Protein AF-0000000068035557 (afdb_homodimer)

Structure (mmCIF, N/CA/C/O backbone):
data_AF-0000000068035557-model_v1
#
loop_
_entity.id
_entity.type
_entity.pdbx_description
1 polymer 'F-box protein AT5G49610-like beta-propeller domain-containing protein'
#
loop_
_atom_site.group_PDB
_atom_site.id
_atom_site.type_symbol
_atom_site.label_atom_id
_atom_site.label_alt_id
_atom_site.label_comp_id
_atom_site.label_asym_id
_atom_site.label_entity_id
_atom_site.label_seq_id
_atom_site.pdbx_PDB_ins_code
_atom_site.Cartn_x
_atom_site.Cartn_y
_atom_site.Cartn_z
_atom_site.occupancy
_atom_site.B_iso_or_equiv
_atom_site.auth_seq_id
_atom_site.auth_comp_id
_atom_site.auth_asym_id
_atom_site.auth_atom_id
_atom_site.pdbx_PDB_model_num
ATOM 1 N N . MET A 1 1 ? 70.625 29.703 -35.531 1 28.75 1 MET A N 1
ATOM 2 C CA . MET A 1 1 ? 70.188 29.844 -34.156 1 28.75 1 MET A CA 1
ATOM 3 C C . MET A 1 1 ? 68.75 29.312 -34 1 28.75 1 MET A C 1
ATOM 5 O O . MET A 1 1 ? 67.812 29.891 -34.531 1 28.75 1 MET A O 1
ATOM 9 N N . GLU A 1 2 ? 68.562 27.969 -33.906 1 33.5 2 GLU A N 1
ATOM 10 C CA . GLU A 1 2 ? 67.438 27.047 -33.844 1 33.5 2 GLU A CA 1
ATOM 11 C C . GLU A 1 2 ? 66.688 27.172 -32.531 1 33.5 2 GLU A C 1
ATOM 13 O O . GLU A 1 2 ? 67.25 26.797 -31.484 1 33.5 2 GLU A O 1
ATOM 18 N N . THR A 1 3 ? 66.062 28.359 -32.281 1 34.66 3 THR A N 1
ATOM 19 C CA . THR A 1 3 ? 65.375 28.531 -31.031 1 34.66 3 THR A CA 1
ATOM 20 C C . THR A 1 3 ? 64.312 27.5 -30.875 1 34.66 3 THR A C 1
ATOM 22 O O . THR A 1 3 ? 63.312 27.484 -31.641 1 34.66 3 THR A O 1
ATOM 25 N N . ASN A 1 4 ? 64.688 26.281 -30.422 1 34.41 4 ASN A N 1
ATOM 26 C CA . ASN A 1 4 ? 63.812 25.188 -30 1 34.41 4 ASN A CA 1
ATOM 27 C C . ASN A 1 4 ? 62.812 25.625 -28.906 1 34.41 4 ASN A C 1
ATOM 29 O O . ASN A 1 4 ? 63.25 25.969 -27.797 1 34.41 4 ASN A O 1
ATOM 33 N N . SER A 1 5 ? 61.781 26.344 -29.281 1 36.47 5 SER A N 1
ATOM 34 C CA . SER A 1 5 ? 60.719 26.719 -28.344 1 36.47 5 SER A CA 1
ATOM 35 C C . SER A 1 5 ? 60.156 25.5 -27.641 1 36.47 5 SER A C 1
ATOM 37 O O . SER A 1 5 ? 59.75 24.531 -28.297 1 36.47 5 SER A O 1
ATOM 39 N N . PRO A 1 6 ? 60.625 25.219 -26.359 1 37.91 6 PRO A N 1
ATOM 40 C CA . PRO A 1 6 ? 60.156 24.047 -25.594 1 37.91 6 PRO A CA 1
ATOM 41 C C . PRO A 1 6 ? 58.625 23.969 -25.516 1 37.91 6 PRO A C 1
ATOM 43 O O . PRO A 1 6 ? 57.938 24.984 -25.609 1 37.91 6 PRO A O 1
ATOM 46 N N . SER A 1 7 ? 58.031 22.875 -26.078 1 35.53 7 SER A N 1
ATOM 47 C CA . SER A 1 7 ? 56.625 22.5 -26.031 1 35.53 7 SER A CA 1
ATOM 48 C C . SER A 1 7 ? 56.094 22.484 -24.594 1 35.53 7 SER A C 1
ATOM 50 O O . SER A 1 7 ? 56.688 21.844 -23.719 1 35.53 7 SER A O 1
ATOM 52 N N . SER A 1 8 ? 55.625 23.656 -24.109 1 30.42 8 SER A N 1
ATOM 53 C CA . SER A 1 8 ? 55 23.734 -22.797 1 30.42 8 SER A CA 1
ATOM 54 C C . SER A 1 8 ? 54.031 22.578 -22.594 1 30.42 8 SER A C 1
ATOM 56 O O . SER A 1 8 ? 53.062 22.422 -23.359 1 30.42 8 SER A O 1
ATOM 58 N N . ARG A 1 9 ? 54.531 21.422 -22.141 1 29.22 9 ARG A N 1
ATOM 59 C CA . ARG A 1 9 ? 53.625 20.375 -21.656 1 29.22 9 ARG A CA 1
ATOM 60 C C . ARG A 1 9 ? 52.5 20.953 -20.812 1 29.22 9 ARG A C 1
ATOM 62 O O . ARG A 1 9 ? 52.75 21.594 -19.797 1 29.22 9 ARG A O 1
ATOM 69 N N . LYS A 1 10 ? 51.406 21.219 -21.5 1 31.7 10 LYS A N 1
ATOM 70 C CA . LYS A 1 10 ? 50.188 21.5 -20.766 1 31.7 10 LYS A CA 1
ATOM 71 C C . LYS A 1 10 ? 50.031 20.594 -19.547 1 31.7 10 LYS A C 1
ATOM 73 O O . LYS A 1 10 ? 50.062 19.375 -19.672 1 31.7 10 LYS A O 1
ATOM 78 N N . ARG A 1 11 ? 50.5 20.969 -18.422 1 30.62 11 ARG A N 1
ATOM 79 C CA . ARG A 1 11 ? 50.188 20.297 -17.156 1 30.62 11 ARG A CA 1
ATOM 80 C C . ARG A 1 11 ? 48.75 19.797 -17.141 1 30.62 11 ARG A C 1
ATOM 82 O O . ARG A 1 11 ? 47.844 20.547 -17.422 1 30.62 11 ARG A O 1
ATOM 89 N N . LYS A 1 12 ? 48.625 18.531 -17.516 1 31.27 12 LYS A N 1
ATOM 90 C CA . LYS A 1 12 ? 47.375 17.875 -17.141 1 31.27 12 LYS A CA 1
ATOM 91 C C . LYS A 1 12 ? 46.875 18.375 -15.789 1 31.27 12 LYS A C 1
ATOM 93 O O . LYS A 1 12 ? 47.562 18.219 -14.781 1 31.27 12 LYS A O 1
ATOM 98 N N . ARG A 1 13 ? 46.312 19.578 -15.766 1 32.16 13 ARG A N 1
ATOM 99 C CA . ARG A 1 13 ? 45.562 19.891 -14.539 1 32.16 13 ARG A CA 1
ATOM 100 C C . ARG A 1 13 ? 44.969 18.641 -13.922 1 32.16 13 ARG A C 1
ATOM 102 O O . ARG A 1 13 ? 44.188 17.938 -14.578 1 32.16 13 ARG A O 1
ATOM 109 N N . ASP A 1 14 ? 45.625 17.812 -13.266 1 33.03 14 ASP A N 1
ATOM 110 C CA . ASP A 1 14 ? 45.094 16.781 -12.367 1 33.03 14 ASP A CA 1
ATOM 111 C C . ASP A 1 14 ? 43.781 17.219 -11.766 1 33.03 14 ASP A C 1
ATOM 113 O O . ASP A 1 14 ? 43.719 18.141 -10.953 1 33.03 14 ASP A O 1
ATOM 117 N N . ALA A 1 15 ? 42.781 17.484 -12.57 1 37.41 15 ALA A N 1
ATOM 118 C CA . ALA A 1 15 ? 41.438 17.75 -12.102 1 37.41 15 ALA A CA 1
ATOM 119 C C . ALA A 1 15 ? 41.062 16.859 -10.914 1 37.41 15 ALA A C 1
ATOM 121 O O . ALA A 1 15 ? 40.969 15.641 -11.047 1 37.41 15 ALA A O 1
ATOM 122 N N . GLU A 1 16 ? 41.688 16.922 -9.859 1 40.16 16 GLU A N 1
ATOM 123 C CA . GLU A 1 16 ? 41.25 16.219 -8.656 1 40.16 16 GLU A CA 1
ATOM 124 C C . GLU A 1 16 ? 39.719 16.094 -8.609 1 40.16 16 GLU A C 1
ATOM 126 O O . GLU A 1 16 ? 39 17.094 -8.797 1 40.16 16 GLU A O 1
ATOM 131 N N . PRO A 1 17 ? 39.125 15.062 -9.102 1 45.5 17 PRO A N 1
ATOM 132 C CA . PRO A 1 17 ? 37.656 14.938 -8.961 1 45.5 17 PRO A CA 1
ATOM 133 C C . PRO A 1 17 ? 37.125 15.594 -7.695 1 45.5 17 PRO A C 1
ATOM 135 O O . PRO A 1 17 ? 37.5 15.203 -6.586 1 45.5 17 PRO A O 1
ATOM 138 N N . THR A 1 18 ? 37.031 16.812 -7.453 1 49.88 18 THR A N 1
ATOM 139 C CA . THR A 1 18 ? 36.5 17.578 -6.328 1 49.88 18 THR A CA 1
ATOM 140 C C . THR A 1 18 ? 35.156 17.031 -5.875 1 49.88 18 THR A C 1
ATOM 142 O O . THR A 1 18 ? 34.188 17.094 -6.621 1 49.88 18 THR A O 1
ATOM 145 N N . SER A 1 19 ? 35.156 15.93 -5.168 1 60.41 19 SER A N 1
ATOM 146 C CA . SER A 1 19 ? 33.969 15.383 -4.508 1 60.41 19 SER A CA 1
ATOM 147 C C . SER A 1 19 ? 33.156 16.484 -3.869 1 60.41 19 SER A C 1
ATOM 149 O O . SER A 1 19 ? 33.688 17.531 -3.488 1 60.41 19 SER A O 1
ATOM 151 N N . LEU A 1 20 ? 31.844 16.531 -4.105 1 69 20 LEU A N 1
ATOM 152 C CA . LEU A 1 20 ? 30.922 17.469 -3.463 1 69 20 LEU A CA 1
ATOM 153 C C . LEU A 1 20 ? 31.328 17.734 -2.02 1 69 20 LEU A C 1
ATOM 155 O O . LEU A 1 20 ? 31.156 18.844 -1.515 1 69 20 LEU A O 1
ATOM 159 N N . MET A 1 21 ? 32.062 16.812 -1.482 1 70.19 21 MET A N 1
ATOM 160 C CA . MET A 1 21 ? 32.406 16.906 -0.066 1 70.19 21 MET A CA 1
ATOM 161 C C . MET A 1 21 ? 33.594 17.844 0.151 1 70.19 21 MET A C 1
ATOM 163 O O . MET A 1 21 ? 33.844 18.312 1.268 1 70.19 21 MET A O 1
ATOM 167 N N . SER A 1 22 ? 34.281 18.078 -0.918 1 73.19 22 SER A N 1
ATOM 168 C CA . SER A 1 22 ? 35.469 18.953 -0.796 1 73.19 22 SER A CA 1
ATOM 169 C C . SER A 1 22 ? 35.094 20.406 -1.067 1 73.19 22 SER A C 1
ATOM 171 O O . SER A 1 22 ? 35.906 21.312 -0.824 1 73.19 22 SER A O 1
ATOM 173 N N . LEU A 1 23 ? 33.906 20.578 -1.456 1 77.38 23 LEU A N 1
ATOM 174 C CA . LEU A 1 23 ? 33.469 21.938 -1.775 1 77.38 23 LEU A CA 1
ATOM 175 C C . LEU A 1 23 ? 33.156 22.719 -0.506 1 77.38 23 LEU A C 1
ATOM 177 O O . LEU A 1 23 ? 32.719 22.141 0.485 1 77.38 23 LEU A O 1
ATOM 181 N N . GLY A 1 24 ? 33.562 23.969 -0.468 1 81.25 24 GLY A N 1
ATOM 182 C CA . GLY A 1 24 ? 33.125 24.812 0.621 1 81.25 24 GLY A CA 1
ATOM 183 C C . GLY A 1 24 ? 31.609 24.984 0.685 1 81.25 24 GLY A C 1
ATOM 184 O O . GLY A 1 24 ? 30.906 24.641 -0.269 1 81.25 24 GLY A O 1
ATOM 185 N N . ASP A 1 25 ? 31.156 25.469 1.756 1 84.62 25 ASP A N 1
ATOM 186 C CA . ASP A 1 25 ? 29.734 25.578 1.996 1 84.62 25 ASP A CA 1
ATOM 187 C C . ASP A 1 25 ? 29.078 26.5 0.971 1 84.62 25 ASP A C 1
ATOM 189 O O . ASP A 1 25 ? 27.969 26.234 0.505 1 84.62 25 ASP A O 1
ATOM 193 N N . ASP A 1 26 ? 29.781 27.562 0.584 1 86.81 26 ASP A N 1
ATOM 194 C CA . ASP A 1 26 ? 29.203 28.5 -0.367 1 86.81 26 ASP A CA 1
ATOM 195 C C . ASP A 1 26 ? 29 27.859 -1.732 1 86.81 26 ASP A C 1
ATOM 197 O O . ASP A 1 26 ? 27.984 28.078 -2.383 1 86.81 26 ASP A O 1
ATOM 201 N N . MET A 1 27 ? 29.938 27.078 -2.072 1 88.38 27 MET A N 1
ATOM 202 C CA . MET A 1 27 ? 29.844 26.391 -3.355 1 88.38 27 MET A CA 1
ATOM 203 C C . MET A 1 27 ? 28.766 25.312 -3.309 1 88.38 27 MET A C 1
ATOM 205 O O . MET A 1 27 ? 28.062 25.094 -4.297 1 88.38 27 MET A O 1
ATOM 209 N N . LEU A 1 28 ? 28.641 24.75 -2.188 1 89.69 28 LEU A N 1
ATOM 210 C CA . LEU A 1 28 ? 27.594 23.734 -2.027 1 89.69 28 LEU A CA 1
ATOM 211 C C . LEU A 1 28 ? 26.219 24.359 -2.158 1 89.69 28 LEU A C 1
ATOM 213 O O . LEU A 1 28 ? 25.328 23.766 -2.781 1 89.69 28 LEU A O 1
ATOM 217 N N . VAL A 1 29 ? 26.125 25.5 -1.536 1 91.38 29 VAL A N 1
ATOM 218 C CA . VAL A 1 29 ? 24.844 26.203 -1.63 1 91.38 29 VAL A CA 1
ATOM 219 C C . VAL A 1 29 ? 24.516 26.469 -3.094 1 91.38 29 VAL A C 1
ATOM 221 O O . VAL A 1 29 ? 23.375 26.25 -3.527 1 91.38 29 VAL A O 1
ATOM 224 N N . GLU A 1 30 ? 25.5 26.812 -3.877 1 90.19 30 GLU A N 1
ATOM 225 C CA . GLU A 1 30 ? 25.281 27.125 -5.289 1 90.19 30 GLU A CA 1
ATOM 226 C C . GLU A 1 30 ? 24.875 25.875 -6.07 1 90.19 30 GLU A C 1
ATOM 228 O O . GLU A 1 30 ? 23.969 25.938 -6.91 1 90.19 30 GLU A O 1
ATOM 233 N N . VAL A 1 31 ? 25.5 24.844 -5.781 1 90.88 31 VAL A N 1
ATOM 234 C CA . VAL A 1 31 ? 25.203 23.609 -6.488 1 90.88 31 VAL A CA 1
ATOM 235 C C . VAL A 1 31 ? 23.828 23.094 -6.098 1 90.88 31 VAL A C 1
ATOM 237 O O . VAL A 1 31 ? 23.031 22.719 -6.961 1 90.88 31 VAL A O 1
ATOM 240 N N . LEU A 1 32 ? 23.547 23.156 -4.848 1 91.94 32 LEU A N 1
ATOM 241 C CA . LEU A 1 32 ? 22.297 22.578 -4.34 1 91.94 32 LEU A CA 1
ATOM 242 C C . LEU A 1 32 ? 21.109 23.422 -4.785 1 91.94 32 LEU A C 1
ATOM 244 O O . LEU A 1 32 ? 20.016 22.875 -5.043 1 91.94 32 LEU A O 1
ATOM 248 N N . THR A 1 33 ? 21.25 24.672 -4.945 1 91.38 33 THR A N 1
ATOM 249 C CA . THR A 1 33 ? 20.156 25.547 -5.344 1 91.38 33 THR A CA 1
ATOM 250 C C . THR A 1 33 ? 19.812 25.344 -6.816 1 91.38 33 THR A C 1
ATOM 252 O O . THR A 1 33 ? 18.75 25.766 -7.273 1 91.38 33 THR A O 1
ATOM 255 N N . ARG A 1 34 ? 20.703 24.656 -7.527 1 90.75 34 ARG A N 1
ATOM 256 C CA . ARG A 1 34 ? 20.484 24.469 -8.961 1 90.75 34 ARG A CA 1
ATOM 257 C C . ARG A 1 34 ? 19.828 23.125 -9.242 1 90.75 34 ARG A C 1
ATOM 259 O O . ARG A 1 34 ? 19.531 22.797 -10.391 1 90.75 34 ARG A O 1
ATOM 266 N N . LEU A 1 35 ? 19.672 22.469 -8.203 1 89.44 35 LEU A N 1
ATOM 267 C CA . LEU A 1 35 ? 19 21.188 -8.406 1 89.44 35 LEU A CA 1
ATOM 268 C C . LEU A 1 35 ? 17.578 21.406 -8.906 1 89.44 35 LEU A C 1
ATOM 270 O O . LEU A 1 35 ? 16.953 22.422 -8.602 1 89.44 35 LEU A O 1
ATOM 274 N N . PRO A 1 36 ? 17.078 20.469 -9.641 1 85.5 36 PRO A N 1
ATOM 275 C CA . PRO A 1 36 ? 15.836 20.703 -10.375 1 85.5 36 PRO A CA 1
ATOM 276 C C . PRO A 1 36 ? 14.602 20.609 -9.484 1 85.5 36 PRO A C 1
ATOM 278 O O . PRO A 1 36 ? 13.539 21.141 -9.836 1 85.5 36 PRO A O 1
ATOM 281 N N . SER A 1 37 ? 14.672 19.859 -8.391 1 88.12 37 SER A N 1
ATOM 282 C CA . SER A 1 37 ? 13.453 19.609 -7.633 1 88.12 37 SER A CA 1
ATOM 283 C C . SER A 1 37 ? 13.766 19.297 -6.172 1 88.12 37 SER A C 1
ATOM 285 O O . SER A 1 37 ? 14.914 19.031 -5.824 1 88.12 37 SER A O 1
ATOM 287 N N . LEU A 1 38 ? 12.703 19.328 -5.395 1 88.81 38 LEU A N 1
ATOM 288 C CA . LEU A 1 38 ? 12.836 19.016 -3.977 1 88.81 38 LEU A CA 1
ATOM 289 C C . LEU A 1 38 ? 13.336 17.578 -3.781 1 88.81 38 LEU A C 1
ATOM 291 O O . LEU A 1 38 ? 14.234 17.328 -2.975 1 88.81 38 LEU A O 1
ATOM 295 N N . PRO A 1 39 ? 12.852 16.625 -4.527 1 88.12 39 PRO A N 1
ATOM 296 C CA . PRO A 1 39 ? 13.367 15.266 -4.379 1 88.12 39 PRO A CA 1
ATOM 297 C C . PRO A 1 39 ? 14.867 15.164 -4.652 1 88.12 39 PRO A C 1
ATOM 299 O O . PRO A 1 39 ? 15.578 14.445 -3.947 1 88.12 39 PRO A O 1
ATOM 302 N N . SER A 1 40 ? 15.266 15.891 -5.648 1 88.69 40 SER A N 1
ATOM 303 C CA . SER A 1 40 ? 16.688 15.867 -5.949 1 88.69 40 SER A CA 1
ATOM 304 C C . SER A 1 40 ? 17.5 16.5 -4.816 1 88.69 40 SER A C 1
ATOM 306 O O . SER A 1 40 ? 18.562 16 -4.453 1 88.69 40 SER A O 1
ATOM 308 N N . LEU A 1 41 ? 17.016 17.531 -4.352 1 90.38 41 LEU A N 1
ATOM 309 C CA . LEU A 1 41 ? 17.672 18.188 -3.227 1 90.38 41 LEU A CA 1
ATOM 310 C C . LEU A 1 41 ? 17.719 17.266 -2.014 1 90.38 41 LEU A C 1
ATOM 312 O O . LEU A 1 41 ? 18.75 17.141 -1.353 1 90.38 41 LEU A O 1
ATOM 316 N N . ALA A 1 42 ? 16.609 16.672 -1.756 1 88.94 42 ALA A N 1
ATOM 317 C CA . ALA A 1 42 ? 16.516 15.758 -0.611 1 88.94 42 ALA A CA 1
ATOM 318 C C . ALA A 1 42 ? 17.5 14.602 -0.75 1 88.94 42 ALA A C 1
ATOM 320 O O . ALA A 1 42 ? 18.172 14.234 0.216 1 88.94 42 ALA A O 1
ATOM 321 N N . SER A 1 43 ? 17.562 14.086 -1.893 1 87.62 43 SER A N 1
ATOM 322 C CA . SER A 1 43 ? 18.484 12.977 -2.146 1 87.62 43 SER A CA 1
ATOM 323 C C . SER A 1 43 ? 19.922 13.391 -1.884 1 87.62 43 SER A C 1
ATOM 325 O O . SER A 1 43 ? 20.688 12.656 -1.254 1 87.62 43 SER A O 1
ATOM 327 N N . ALA A 1 44 ? 20.234 14.469 -2.381 1 87.31 44 ALA A N 1
ATOM 328 C CA . ALA A 1 44 ? 21.578 14.992 -2.162 1 87.31 44 ALA A CA 1
ATOM 329 C C . ALA A 1 44 ? 21.797 15.32 -0.689 1 87.31 44 ALA A C 1
ATOM 331 O O . ALA A 1 44 ? 22.844 14.969 -0.125 1 87.31 44 ALA A O 1
ATOM 332 N N . GLY A 1 45 ? 20.844 15.938 -0.11 1 87 45 GLY A N 1
ATOM 333 C CA . GLY A 1 45 ? 20.969 16.359 1.275 1 87 45 GLY A CA 1
ATOM 334 C C . GLY A 1 45 ? 21.094 15.203 2.246 1 87 45 GLY A C 1
ATOM 335 O O . GLY A 1 45 ? 21.797 15.312 3.26 1 87 45 GLY A O 1
ATOM 336 N N . LEU A 1 46 ? 20.484 14.125 1.886 1 86.25 46 LEU A N 1
ATOM 337 C CA . LEU A 1 46 ? 20.453 13 2.811 1 86.25 46 LEU A CA 1
ATOM 338 C C . LEU A 1 46 ? 21.688 12.117 2.643 1 86.25 46 LEU A C 1
ATOM 340 O O . LEU A 1 46 ? 21.875 11.156 3.393 1 86.25 46 LEU A O 1
ATOM 344 N N . ALA A 1 47 ? 22.484 12.461 1.73 1 83.25 47 ALA A N 1
ATOM 345 C CA . ALA A 1 47 ? 23.656 11.648 1.46 1 83.25 47 ALA A CA 1
ATOM 346 C C . ALA A 1 47 ? 24.688 11.773 2.586 1 83.25 47 ALA A C 1
ATOM 348 O O . ALA A 1 47 ? 25.469 10.844 2.83 1 83.25 47 ALA A O 1
ATOM 349 N N . SER A 1 48 ? 24.719 12.914 3.207 1 85.81 48 SER A N 1
ATOM 350 C CA . SER A 1 48 ? 25.625 13.148 4.328 1 85.81 48 SER A CA 1
ATOM 351 C C . SER A 1 48 ? 25.078 14.211 5.277 1 85.81 48 SER A C 1
ATOM 353 O O . SER A 1 48 ? 24.266 15.047 4.875 1 85.81 48 SER A O 1
ATOM 355 N N . PRO A 1 49 ? 25.531 14.133 6.477 1 84.56 49 PRO A N 1
ATOM 356 C CA . PRO A 1 49 ? 25.047 15.133 7.438 1 84.56 49 PRO A CA 1
ATOM 357 C C . PRO A 1 49 ? 25.422 16.562 7.043 1 84.56 49 PRO A C 1
ATOM 359 O O . PRO A 1 49 ? 24.641 17.484 7.281 1 84.56 49 PRO A O 1
ATOM 362 N N . ARG A 1 50 ? 26.609 16.766 6.523 1 85.94 50 ARG A N 1
ATOM 363 C CA . ARG A 1 50 ? 27.031 18.109 6.098 1 85.94 50 ARG A CA 1
ATOM 364 C C . ARG A 1 50 ? 26.125 18.625 4.984 1 85.94 50 ARG A C 1
ATOM 366 O O . ARG A 1 50 ? 25.656 19.766 5.035 1 85.94 50 ARG A O 1
ATOM 373 N N . LEU A 1 51 ? 25.922 17.812 4.047 1 88.81 51 LEU A N 1
ATOM 374 C CA . LEU A 1 51 ? 25.047 18.203 2.951 1 88.81 51 LEU A CA 1
ATOM 375 C C . LEU A 1 51 ? 23.641 18.5 3.463 1 88.81 51 LEU A C 1
ATOM 377 O O . LEU A 1 51 ? 23 19.438 2.998 1 88.81 51 LEU A O 1
ATOM 381 N N . CYS A 1 52 ? 23.25 17.719 4.383 1 88.06 52 CYS A N 1
ATOM 382 C CA . CYS A 1 52 ? 21.922 17.922 4.961 1 88.06 52 CYS A CA 1
ATOM 383 C C . CYS A 1 52 ? 21.828 19.266 5.668 1 88.06 52 CYS A C 1
ATOM 385 O O . CYS A 1 52 ? 20.828 19.969 5.539 1 88.06 52 CYS A O 1
ATOM 387 N N . ALA A 1 53 ? 22.875 19.578 6.34 1 87.12 53 ALA A N 1
ATOM 388 C CA . ALA A 1 53 ? 22.891 20.844 7.059 1 87.12 53 ALA A CA 1
ATOM 389 C C . ALA A 1 53 ? 22.812 22.016 6.09 1 87.12 53 ALA A C 1
ATOM 391 O O . ALA A 1 53 ? 22.047 22.953 6.305 1 87.12 53 ALA A O 1
ATOM 392 N N . VAL A 1 54 ? 23.609 21.969 5.074 1 88.88 54 VAL A N 1
ATOM 393 C CA . VAL A 1 54 ? 23.625 23.062 4.098 1 88.88 54 VAL A CA 1
ATOM 394 C C . VAL A 1 54 ? 22.281 23.109 3.365 1 88.88 54 VAL A C 1
ATOM 396 O O . VAL A 1 54 ? 21.719 24.188 3.174 1 88.88 54 VAL A O 1
ATOM 399 N N . ALA A 1 55 ? 21.812 21.969 3.002 1 89.81 55 ALA A N 1
ATOM 400 C CA . ALA A 1 55 ? 20.562 21.875 2.244 1 89.81 55 ALA A CA 1
ATOM 401 C C . ALA A 1 55 ? 19.375 22.359 3.08 1 89.81 55 ALA A C 1
ATOM 403 O O . ALA A 1 55 ? 18.375 22.828 2.533 1 89.81 55 ALA A O 1
ATOM 404 N N . SER A 1 56 ? 19.5 22.234 4.387 1 87.06 56 SER A N 1
ATOM 405 C CA . SER A 1 56 ? 18.406 22.594 5.281 1 87.06 56 SER A CA 1
ATOM 406 C C . SER A 1 56 ? 18.344 24.094 5.516 1 87.06 56 SER A C 1
ATOM 408 O O . SER A 1 56 ? 17.375 24.594 6.109 1 87.06 56 SER A O 1
ATOM 410 N N . SER A 1 57 ? 19.328 24.828 5.062 1 86.44 57 SER A N 1
ATOM 411 C CA . SER A 1 57 ? 19.297 26.266 5.215 1 86.44 57 SER A CA 1
ATOM 412 C C . SER A 1 57 ? 18.172 26.891 4.387 1 86.44 57 SER A C 1
ATOM 414 O O . SER A 1 57 ? 17.906 26.438 3.273 1 86.44 57 SER A O 1
ATOM 416 N N . PRO A 1 58 ? 17.609 27.922 4.945 1 84.56 58 PRO A N 1
ATOM 417 C CA . PRO A 1 58 ? 16.484 28.547 4.254 1 84.56 58 PRO A CA 1
ATOM 418 C C . PRO A 1 58 ? 16.859 29.031 2.854 1 84.56 58 PRO A C 1
ATOM 420 O O . PRO A 1 58 ? 16.031 28.953 1.932 1 84.56 58 PRO A O 1
ATOM 423 N N . ALA A 1 59 ? 18.016 29.5 2.682 1 85.06 59 ALA A N 1
ATOM 424 C CA . ALA A 1 59 ? 18.453 30 1.384 1 85.06 59 ALA A CA 1
ATOM 425 C C . ALA A 1 59 ? 18.406 28.906 0.321 1 85.06 59 ALA A C 1
ATOM 427 O O . ALA A 1 59 ? 18.203 29.188 -0.861 1 85.06 59 ALA A O 1
ATOM 428 N N . VAL A 1 60 ? 18.547 27.734 0.756 1 88.56 60 VAL A N 1
ATOM 429 C CA . VAL A 1 60 ? 18.609 26.625 -0.196 1 88.56 60 VAL A CA 1
ATOM 430 C C . VAL A 1 60 ? 17.234 25.984 -0.325 1 88.56 60 VAL A C 1
ATOM 432 O O . VAL A 1 60 ? 16.734 25.766 -1.437 1 88.56 60 VAL A O 1
ATOM 435 N N . VAL A 1 61 ? 16.594 25.719 0.812 1 87.75 61 VAL A N 1
ATOM 436 C CA . VAL A 1 61 ? 15.43 24.828 0.815 1 87.75 61 VAL A CA 1
ATOM 437 C C . VAL A 1 61 ? 14.18 25.641 0.47 1 87.75 61 VAL A C 1
ATOM 439 O O . VAL A 1 61 ? 13.25 25.109 -0.151 1 87.75 61 VAL A O 1
ATOM 442 N N . ASP A 1 62 ? 14.031 26.859 0.653 1 83.88 62 ASP A N 1
ATOM 443 C CA . ASP A 1 62 ? 12.812 27.656 0.564 1 83.88 62 ASP A CA 1
ATOM 444 C C . ASP A 1 62 ? 12.273 27.672 -0.864 1 83.88 62 ASP A C 1
ATOM 446 O O . ASP A 1 62 ? 11.07 27.5 -1.082 1 83.88 62 ASP A O 1
ATOM 450 N N . PRO A 1 63 ? 13.109 27.781 -1.768 1 82.38 63 PRO A N 1
ATOM 451 C CA . PRO A 1 63 ? 12.602 27.812 -3.141 1 82.38 63 PRO A CA 1
ATOM 452 C C . PRO A 1 63 ? 11.906 26.516 -3.555 1 82.38 63 PRO A C 1
ATOM 454 O O . PRO A 1 63 ? 11.094 26.516 -4.48 1 82.38 63 PRO A O 1
ATOM 457 N N . PHE A 1 64 ? 12.297 25.469 -2.906 1 83.81 64 PHE A N 1
ATOM 458 C CA . PHE A 1 64 ? 11.766 24.172 -3.301 1 83.81 64 PHE A CA 1
ATOM 459 C C . PHE A 1 64 ? 10.469 23.875 -2.564 1 83.81 64 PHE A C 1
ATOM 461 O O . PHE A 1 64 ? 9.727 22.969 -2.955 1 83.81 64 PHE A O 1
ATOM 468 N N . LEU A 1 65 ? 10.172 24.5 -1.49 1 76.31 65 LEU A N 1
ATOM 469 C CA . LEU A 1 65 ? 9.078 24.125 -0.597 1 76.31 65 LEU A CA 1
ATOM 470 C C . LEU A 1 65 ? 7.742 24.625 -1.134 1 76.31 65 LEU A C 1
ATOM 472 O O . LEU A 1 65 ? 6.688 24.125 -0.736 1 76.31 65 LEU A O 1
ATOM 476 N N . SER A 1 66 ? 7.664 25.516 -2.021 1 69.31 66 SER A N 1
ATOM 477 C CA . SER A 1 66 ? 6.414 26.047 -2.551 1 69.31 66 SER A CA 1
ATOM 478 C C . SER A 1 66 ? 5.684 25.016 -3.398 1 69.31 66 SER A C 1
ATOM 480 O O . SER A 1 66 ? 4.477 25.125 -3.617 1 69.31 66 SER A O 1
ATOM 482 N N . ARG A 1 67 ? 6.363 23.938 -3.75 1 69.94 67 ARG A N 1
ATOM 483 C CA . ARG A 1 67 ? 5.754 22.969 -4.66 1 69.94 67 ARG A CA 1
ATOM 484 C C . ARG A 1 67 ? 5.969 21.547 -4.168 1 69.94 67 ARG A C 1
ATOM 486 O O . ARG A 1 67 ? 6.566 20.719 -4.867 1 69.94 67 ARG A O 1
ATOM 493 N N . ALA A 1 68 ? 5.355 21.297 -3.045 1 76.44 68 ALA A N 1
ATOM 494 C CA . ALA A 1 68 ? 5.594 19.953 -2.529 1 76.44 68 ALA A CA 1
ATOM 495 C C . ALA A 1 68 ? 4.812 18.922 -3.324 1 76.44 68 ALA A C 1
ATOM 497 O O . ALA A 1 68 ? 3.594 19.031 -3.471 1 76.44 68 ALA A O 1
ATOM 498 N N . PRO A 1 69 ? 5.527 18.031 -3.922 1 85.19 69 PRO A N 1
ATOM 499 C CA . PRO A 1 69 ? 4.84 17.031 -4.75 1 85.19 69 PRO A CA 1
ATOM 500 C C . PRO A 1 69 ? 4.066 16.016 -3.922 1 85.19 69 PRO A C 1
ATOM 502 O O . PRO A 1 69 ? 4.488 15.664 -2.814 1 85.19 69 PRO A O 1
ATOM 505 N N . LEU A 1 70 ? 2.941 15.625 -4.469 1 87.75 70 LEU A N 1
ATOM 506 C CA . LEU A 1 70 ? 2.195 14.508 -3.906 1 87.75 70 LEU A CA 1
ATOM 507 C C . LEU A 1 70 ? 2.881 13.18 -4.219 1 87.75 70 LEU A C 1
ATOM 509 O O . LEU A 1 70 ? 3.051 12.828 -5.387 1 87.75 70 LEU A O 1
ATOM 513 N N . LEU A 1 71 ? 3.301 12.461 -3.195 1 89.19 71 LEU A N 1
ATOM 514 C CA . LEU A 1 71 ? 3.973 11.188 -3.42 1 89.19 71 LEU A CA 1
ATOM 515 C C . LEU A 1 71 ? 2.969 10.039 -3.426 1 89.19 71 LEU A C 1
ATOM 517 O O . LEU A 1 71 ? 3.215 8.992 -4.039 1 89.19 71 LEU A O 1
ATOM 521 N N . GLY A 1 72 ? 1.919 10.211 -2.684 1 89.31 72 GLY A N 1
ATOM 522 C CA . GLY A 1 72 ? 0.924 9.156 -2.59 1 89.31 72 GLY A CA 1
ATOM 523 C C . GLY A 1 72 ? -0.049 9.352 -1.442 1 89.31 72 GLY A C 1
ATOM 524 O O . GLY A 1 72 ? -0.321 10.484 -1.039 1 89.31 72 GLY A O 1
ATOM 525 N N . TYR A 1 73 ? -0.652 8.188 -0.978 1 88.75 73 TYR A N 1
ATOM 526 C CA . TYR A 1 73 ? -1.69 8.195 0.046 1 88.75 73 TYR A CA 1
ATOM 527 C C . TYR A 1 73 ? -1.451 7.098 1.074 1 88.75 73 TYR A C 1
ATOM 529 O O . TYR A 1 73 ? -1.136 5.961 0.714 1 88.75 73 TYR A O 1
ATOM 537 N N . PHE A 1 74 ? -1.539 7.539 2.268 1 90.12 74 PHE A N 1
ATOM 538 C CA . PHE A 1 74 ? -1.542 6.531 3.324 1 90.12 74 PHE A CA 1
ATOM 539 C C . PHE A 1 74 ? -2.967 6.129 3.682 1 90.12 74 PHE A C 1
ATOM 541 O O . PHE A 1 74 ? -3.863 6.973 3.734 1 90.12 74 PHE A O 1
ATOM 548 N N . VAL A 1 75 ? -3.102 4.863 3.863 1 84.12 75 VAL A N 1
ATOM 549 C CA . VAL A 1 75 ? -4.398 4.312 4.242 1 84.12 75 VAL A CA 1
ATOM 550 C C . VAL A 1 75 ? -4.309 3.68 5.629 1 84.12 75 VAL A C 1
ATOM 552 O O . VAL A 1 75 ? -3.41 2.879 5.895 1 84.12 75 VAL A O 1
ATOM 555 N N . SER A 1 76 ? -5.176 4.125 6.461 1 76.56 76 SER A N 1
ATOM 556 C CA . SER A 1 76 ? -5.227 3.545 7.797 1 76.56 76 SER A CA 1
ATOM 557 C C . SER A 1 76 ? -6.547 2.814 8.031 1 76.56 76 SER A C 1
ATOM 559 O O . SER A 1 76 ? -7.613 3.314 7.668 1 76.56 76 SER A O 1
ATOM 561 N N . VAL A 1 77 ? -6.418 1.545 8.453 1 66.38 77 VAL A N 1
ATOM 562 C CA . VAL A 1 77 ? -7.602 0.782 8.836 1 66.38 77 VAL A CA 1
ATOM 563 C C . VAL A 1 77 ? -7.684 0.684 10.359 1 66.38 77 VAL A C 1
ATOM 565 O O . VAL A 1 77 ? -6.668 0.462 11.031 1 66.38 77 VAL A O 1
ATOM 568 N N . PRO A 1 78 ? -8.906 1.049 10.82 1 57.69 78 PRO A N 1
ATOM 569 C CA . PRO A 1 78 ? -9.055 0.947 12.273 1 57.69 78 PRO A CA 1
ATOM 570 C C . PRO A 1 78 ? -8.734 -0.449 12.805 1 57.69 78 PRO A C 1
ATOM 572 O O . PRO A 1 78 ? -9.148 -1.448 12.211 1 57.69 78 PRO A O 1
ATOM 575 N N . ARG A 1 79 ? -8.07 -0.449 13.961 1 56.19 79 ARG A N 1
ATOM 576 C CA . ARG A 1 79 ? -7.723 -1.669 14.68 1 56.19 79 ARG A CA 1
ATOM 577 C C . ARG A 1 79 ? -6.941 -2.627 13.789 1 56.19 79 ARG A C 1
ATOM 579 O O . ARG A 1 79 ? -6.879 -3.828 14.062 1 56.19 79 ARG A O 1
ATOM 586 N N . GLY A 1 80 ? -6.68 -2.082 12.695 1 56.59 80 GLY A N 1
ATOM 587 C CA . GLY A 1 80 ? -6.07 -2.973 11.719 1 56.59 80 GLY A CA 1
ATOM 588 C C . GLY A 1 80 ? -4.555 -2.934 11.734 1 56.59 80 GLY A C 1
ATOM 589 O O . GLY A 1 80 ? -3.949 -2.584 12.758 1 56.59 80 GLY A O 1
ATOM 590 N N . ALA A 1 81 ? -4.035 -3.289 10.57 1 63.56 81 ALA A N 1
ATOM 591 C CA . ALA A 1 81 ? -2.666 -3.488 10.109 1 63.56 81 ALA A CA 1
ATOM 592 C C . ALA A 1 81 ? -1.939 -2.156 9.953 1 63.56 81 ALA A C 1
ATOM 594 O O . ALA A 1 81 ? -2.549 -1.091 10.078 1 63.56 81 ALA A O 1
ATOM 595 N N . VAL A 1 82 ? -0.663 -2.117 9.984 1 73.31 82 VAL A N 1
ATOM 596 C CA . VAL A 1 82 ? 0.219 -1.01 9.625 1 73.31 82 VAL A CA 1
ATOM 597 C C . VAL A 1 82 ? -0.336 -0.276 8.406 1 73.31 82 VAL A C 1
ATOM 599 O O . VAL A 1 82 ? -0.81 -0.905 7.461 1 73.31 82 VAL A O 1
ATOM 602 N N . PRO A 1 83 ? -0.489 1.05 8.586 1 83.25 83 PRO A N 1
ATOM 603 C CA . PRO A 1 83 ? -0.976 1.806 7.434 1 83.25 83 PRO A CA 1
ATOM 604 C C . PRO A 1 83 ? -0.289 1.399 6.133 1 83.25 83 PRO A C 1
ATOM 606 O O . PRO A 1 83 ? 0.909 1.104 6.125 1 83.25 83 PRO A O 1
ATOM 609 N N . ALA A 1 84 ? -1.073 1.352 5.086 1 83.31 84 ALA A N 1
ATOM 610 C CA . ALA A 1 84 ? -0.544 1.058 3.756 1 83.31 84 ALA A CA 1
ATOM 611 C C . ALA A 1 84 ? -0.346 2.338 2.949 1 83.31 84 ALA A C 1
ATOM 613 O O . ALA A 1 84 ? -0.972 3.361 3.234 1 83.31 84 ALA A O 1
ATOM 614 N N . PHE A 1 85 ? 0.56 2.232 2.025 1 88.81 85 PHE A N 1
ATOM 615 C CA . PHE A 1 85 ? 0.863 3.383 1.185 1 88.81 85 PHE A CA 1
ATOM 616 C C . PHE A 1 85 ? 0.583 3.072 -0.281 1 88.81 85 PHE A C 1
ATOM 618 O O . PHE A 1 85 ? 0.997 2.029 -0.79 1 88.81 85 PHE A O 1
ATOM 625 N N . HIS A 1 86 ? -0.154 3.982 -0.863 1 84.69 86 HIS A N 1
ATOM 626 C CA . HIS A 1 86 ? -0.404 3.945 -2.299 1 84.69 86 HIS A CA 1
ATOM 627 C C . HIS A 1 86 ? 0.266 5.117 -3.008 1 84.69 86 HIS A C 1
ATOM 629 O O . HIS A 1 86 ? -0.066 6.277 -2.748 1 84.69 86 HIS A O 1
ATOM 635 N N . ARG A 1 87 ? 1.121 4.77 -3.883 1 84.31 87 ARG A N 1
ATOM 636 C CA . ARG A 1 87 ? 1.852 5.844 -4.547 1 84.31 87 ARG A CA 1
ATOM 637 C C . ARG A 1 87 ? 0.949 6.605 -5.512 1 84.31 87 ARG A C 1
ATOM 639 O O . ARG A 1 87 ? 0.019 6.031 -6.082 1 84.31 87 ARG A O 1
ATOM 646 N N . ALA A 1 88 ? 1.254 7.879 -5.648 1 80.31 88 ALA A N 1
ATOM 647 C CA . ALA A 1 88 ? 0.597 8.695 -6.66 1 80.31 88 ALA A CA 1
ATOM 648 C C . ALA A 1 88 ? 1.184 8.438 -8.047 1 80.31 88 ALA A C 1
ATOM 650 O O . ALA A 1 88 ? 2.154 7.691 -8.18 1 80.31 88 ALA A O 1
ATOM 651 N N . VAL A 1 89 ? 0.434 8.953 -9.031 1 68.81 89 VAL A N 1
ATOM 652 C CA . VAL A 1 89 ? 0.969 8.891 -10.383 1 68.81 89 VAL A CA 1
ATOM 653 C C . VAL A 1 89 ? 2.258 9.703 -10.469 1 68.81 89 VAL A C 1
ATOM 655 O O . VAL A 1 89 ? 2.27 10.898 -10.156 1 68.81 89 VAL A O 1
ATOM 658 N N . LEU A 1 90 ? 3.275 8.922 -10.664 1 59.03 90 LEU A N 1
ATOM 659 C CA . LEU A 1 90 ? 4.566 9.602 -10.672 1 59.03 90 LEU A CA 1
ATOM 660 C C . LEU A 1 90 ? 4.93 10.062 -12.086 1 59.03 90 LEU A C 1
ATOM 662 O O . LEU A 1 90 ? 5.043 9.242 -13 1 59.03 90 LEU A O 1
ATOM 666 N N . ARG A 1 91 ? 4.363 11 -12.57 1 60.78 91 ARG A N 1
ATOM 667 C CA . ARG A 1 91 ? 4.426 11.602 -13.898 1 60.78 91 ARG A CA 1
ATOM 668 C C . ARG A 1 91 ? 5.848 11.562 -14.453 1 60.78 91 ARG A C 1
ATOM 670 O O . ARG A 1 91 ? 6.344 12.562 -14.977 1 60.78 91 ARG A O 1
ATOM 677 N N . GLY A 1 92 ? 6.516 10.484 -14.336 1 64.56 92 GLY A N 1
ATOM 678 C CA . GLY A 1 92 ? 7.805 10.359 -15 1 64.56 92 GLY A CA 1
ATOM 679 C C . GLY A 1 92 ? 8.93 11.062 -14.258 1 64.56 92 GLY A C 1
ATOM 680 O O . GLY A 1 92 ? 10.008 11.266 -14.805 1 64.56 92 GLY A O 1
ATOM 681 N N . ASP A 1 93 ? 8.727 11.594 -13.219 1 74.5 93 ASP A N 1
ATOM 682 C CA . ASP A 1 93 ? 9.781 12.211 -12.43 1 74.5 93 ASP A CA 1
ATOM 683 C C . ASP A 1 93 ? 10.641 11.164 -11.734 1 74.5 93 ASP A C 1
ATOM 685 O O . ASP A 1 93 ? 10.25 10.617 -10.695 1 74.5 93 ASP A O 1
ATOM 689 N N . ARG A 1 94 ? 11.812 11.031 -12.258 1 81.38 94 ARG A N 1
ATOM 690 C CA . ARG A 1 94 ? 12.711 9.984 -11.773 1 81.38 94 ARG A CA 1
ATOM 691 C C . ARG A 1 94 ? 13.148 10.266 -10.336 1 81.38 94 ARG A C 1
ATOM 693 O O . ARG A 1 94 ? 13.445 9.344 -9.578 1 81.38 94 ARG A O 1
ATOM 700 N N . HIS A 1 95 ? 13.234 11.531 -10.008 1 84.56 95 HIS A N 1
ATOM 701 C CA . HIS A 1 95 ? 13.648 11.867 -8.648 1 84.56 95 HIS A CA 1
ATOM 702 C C . HIS A 1 95 ? 12.555 11.539 -7.641 1 84.56 95 HIS A C 1
ATOM 704 O O . HIS A 1 95 ? 12.844 11.102 -6.527 1 84.56 95 HIS A O 1
ATOM 710 N N . LEU A 1 96 ? 11.336 11.742 -8.094 1 86.25 96 LEU A N 1
ATOM 711 C CA . LEU A 1 96 ? 10.219 11.375 -7.23 1 86.25 96 LEU A CA 1
ATOM 712 C C . LEU A 1 96 ? 10.156 9.859 -7.039 1 86.25 96 LEU A C 1
ATOM 714 O O . LEU A 1 96 ? 9.945 9.383 -5.926 1 86.25 96 LEU A O 1
ATOM 718 N N . ALA A 1 97 ? 10.398 9.227 -8.117 1 86.56 97 ALA A N 1
ATOM 719 C CA . ALA A 1 97 ? 10.414 7.77 -8.047 1 86.56 97 ALA A CA 1
ATOM 720 C C . ALA A 1 97 ? 11.508 7.277 -7.102 1 86.56 97 ALA A C 1
ATOM 722 O O . ALA A 1 97 ? 11.297 6.328 -6.344 1 86.56 97 ALA A O 1
ATOM 723 N N . ALA A 1 98 ? 12.609 7.914 -7.16 1 88.44 98 ALA A N 1
ATOM 724 C CA . ALA A 1 98 ? 13.727 7.531 -6.305 1 88.44 98 ALA A CA 1
ATOM 725 C C . ALA A 1 98 ? 13.391 7.738 -4.832 1 88.44 98 ALA A C 1
ATOM 727 O O . ALA A 1 98 ? 13.766 6.93 -3.982 1 88.44 98 ALA A O 1
ATOM 728 N N . VAL A 1 99 ? 12.719 8.797 -4.539 1 90.5 99 VAL A N 1
ATOM 729 C CA . VAL A 1 99 ? 12.328 9.078 -3.162 1 90.5 99 VAL A CA 1
ATOM 730 C C . VAL A 1 99 ? 11.391 7.98 -2.658 1 90.5 99 VAL A C 1
ATOM 732 O O . VAL A 1 99 ? 11.562 7.473 -1.548 1 90.5 99 VAL A O 1
ATOM 735 N N . VAL A 1 100 ? 10.477 7.629 -3.496 1 90.44 100 VAL A N 1
ATOM 736 C CA . VAL A 1 100 ? 9.5 6.609 -3.121 1 90.44 100 VAL A CA 1
ATOM 737 C C . VAL A 1 100 ? 10.195 5.262 -2.947 1 90.44 100 VAL A C 1
ATOM 739 O O . VAL A 1 100 ? 9.867 4.504 -2.033 1 90.44 100 VAL A O 1
ATOM 742 N N . ARG A 1 101 ? 11.133 5.023 -3.727 1 88.44 101 ARG A N 1
ATOM 743 C CA . ARG A 1 101 ? 11.852 3.756 -3.668 1 88.44 101 ARG A CA 1
ATOM 744 C C . ARG A 1 101 ? 12.727 3.68 -2.42 1 88.44 101 ARG A C 1
ATOM 746 O O . ARG A 1 101 ? 12.828 2.625 -1.791 1 88.44 101 ARG A O 1
ATOM 753 N N . ARG A 1 102 ? 13.305 4.742 -2.096 1 88.69 102 ARG A N 1
ATOM 754 C CA . ARG A 1 102 ? 14.297 4.734 -1.025 1 88.69 102 ARG A CA 1
ATOM 755 C C . ARG A 1 102 ? 13.641 4.984 0.329 1 88.69 102 ARG A C 1
ATOM 757 O O . ARG A 1 102 ? 14.219 4.668 1.371 1 88.69 102 ARG A O 1
ATOM 764 N N . GLY A 1 103 ? 12.539 5.641 0.261 1 91.81 103 GLY A N 1
ATOM 765 C CA . GLY A 1 103 ? 11.852 5.926 1.51 1 91.81 103 GLY A CA 1
ATOM 766 C C . GLY A 1 103 ? 11.219 4.699 2.139 1 91.81 103 GLY A C 1
ATOM 767 O O . GLY A 1 103 ? 11.086 3.66 1.488 1 91.81 103 GLY A O 1
ATOM 768 N N . ASP A 1 104 ? 10.945 4.77 3.424 1 92.88 104 ASP A N 1
ATOM 769 C CA . ASP A 1 104 ? 10.242 3.695 4.121 1 92.88 104 ASP A CA 1
ATOM 770 C C . ASP A 1 104 ? 8.75 3.988 4.23 1 92.88 104 ASP A C 1
ATOM 772 O O . ASP A 1 104 ? 8.25 4.293 5.312 1 92.88 104 ASP A O 1
ATOM 776 N N . PHE A 1 105 ? 8.086 3.777 3.209 1 93.44 105 PHE A N 1
ATOM 777 C CA . PHE A 1 105 ? 6.652 4.055 3.164 1 93.44 105 PHE A CA 1
ATOM 778 C C . PHE A 1 105 ? 5.852 2.838 3.615 1 93.44 105 PHE A C 1
ATOM 780 O O . PHE A 1 105 ? 4.625 2.898 3.713 1 93.44 105 PHE A O 1
ATOM 787 N N . HIS A 1 106 ? 6.547 1.801 3.941 1 90.44 106 HIS A N 1
ATOM 788 C CA . HIS A 1 106 ? 5.883 0.609 4.461 1 90.44 106 HIS A CA 1
ATOM 789 C C . HIS A 1 106 ? 5.953 0.558 5.98 1 90.44 106 HIS A C 1
ATOM 791 O O . HIS A 1 106 ? 5.383 -0.34 6.605 1 90.44 106 HIS A O 1
ATOM 797 N N . LEU A 1 107 ? 6.598 1.498 6.508 1 89.75 107 LEU A N 1
ATOM 798 C CA . LEU A 1 107 ? 6.789 1.493 7.953 1 89.75 107 LEU A CA 1
ATOM 799 C C . LEU A 1 107 ? 7.359 0.158 8.422 1 89.75 107 LEU A C 1
ATOM 801 O O . LEU A 1 107 ? 6.828 -0.458 9.352 1 89.75 107 LEU A O 1
ATOM 805 N N . ALA A 1 108 ? 8.445 -0.179 7.805 1 86.31 108 ALA A N 1
ATOM 806 C CA . ALA A 1 108 ? 8.984 -1.529 7.93 1 86.31 108 ALA A CA 1
ATOM 807 C C . ALA A 1 108 ? 9.477 -1.792 9.352 1 86.31 108 ALA A C 1
ATOM 809 O O . ALA A 1 108 ? 9.453 -2.932 9.82 1 86.31 108 ALA A O 1
ATOM 810 N N . ASP A 1 109 ? 9.906 -0.761 10.078 1 78.44 109 ASP A N 1
ATOM 811 C CA . ASP A 1 109 ? 10.5 -0.966 11.391 1 78.44 109 ASP A CA 1
ATOM 812 C C . ASP A 1 109 ? 9.453 -0.823 12.5 1 78.44 109 ASP A C 1
ATOM 814 O O . ASP A 1 109 ? 9.797 -0.789 13.68 1 78.44 109 ASP A O 1
ATOM 818 N N . PHE A 1 110 ? 8.305 -0.602 12.117 1 79.31 110 PHE A N 1
ATOM 819 C CA . PHE A 1 110 ? 7.262 -0.477 13.125 1 79.31 110 PHE A CA 1
ATOM 820 C C . PHE A 1 110 ? 6.672 -1.84 13.461 1 79.31 110 PHE A C 1
ATOM 822 O O . PHE A 1 110 ? 6.477 -2.678 12.578 1 79.31 110 PHE A O 1
ATOM 829 N N . GLU A 1 111 ? 6.652 -1.989 14.781 1 65.88 111 GLU A N 1
ATOM 830 C CA . GLU A 1 111 ? 6.035 -3.236 15.219 1 65.88 111 GLU A CA 1
ATOM 831 C C . GLU A 1 111 ? 4.582 -3.324 14.758 1 65.88 111 GLU A C 1
ATOM 833 O O . GLU A 1 111 ? 3.936 -2.301 14.523 1 65.88 111 GLU A O 1
ATOM 838 N N . GLU A 1 112 ? 4.066 -4.477 14.289 1 58.72 112 GLU A N 1
ATOM 839 C CA . GLU A 1 112 ? 3.023 -4.871 13.344 1 58.72 112 GLU A CA 1
ATOM 840 C C . GLU A 1 112 ? 1.65 -4.391 13.805 1 58.72 112 GLU A C 1
ATOM 842 O O . GLU A 1 112 ? 0.798 -4.051 12.977 1 58.72 112 GLU A O 1
ATOM 847 N N . TYR A 1 113 ? 1.3 -4.477 15.125 1 56.81 113 TYR A N 1
ATOM 848 C CA . TYR A 1 113 ? -0.146 -4.426 15.32 1 56.81 113 TYR A CA 1
ATOM 849 C C . TYR A 1 113 ? -0.539 -3.258 16.203 1 56.81 113 TYR A C 1
ATOM 851 O O . TYR A 1 113 ? -1.723 -3.049 16.484 1 56.81 113 TYR A O 1
ATOM 859 N N . LYS A 1 114 ? 0.143 -2.098 15.992 1 66.62 114 LYS A N 1
ATOM 860 C CA . LYS A 1 114 ? -0.351 -1.272 17.094 1 66.62 114 LYS A CA 1
ATOM 861 C C . LYS A 1 114 ? -0.333 0.207 16.719 1 66.62 114 LYS A C 1
ATOM 863 O O . LYS A 1 114 ? -0.721 1.061 17.516 1 66.62 114 LYS A O 1
ATOM 868 N N . TRP A 1 115 ? -0.1 0.375 15.398 1 78 115 TRP A N 1
ATOM 869 C CA . TRP A 1 115 ? 0.03 1.807 15.148 1 78 115 TRP A CA 1
ATOM 870 C C . TRP A 1 115 ? -1.08 2.303 14.227 1 78 115 TRP A C 1
ATOM 872 O O . TRP A 1 115 ? -1.3 1.74 13.148 1 78 115 TRP A O 1
ATOM 882 N N . ARG A 1 116 ? -1.742 3.236 14.68 1 81.69 116 ARG A N 1
ATOM 883 C CA . ARG A 1 116 ? -2.773 3.904 13.891 1 81.69 116 ARG A CA 1
ATOM 884 C C . ARG A 1 116 ? -2.273 5.242 13.359 1 81.69 116 ARG A C 1
ATOM 886 O O . ARG A 1 116 ? -1.602 5.988 14.07 1 81.69 116 ARG A O 1
ATOM 893 N N . LEU A 1 117 ? -2.582 5.43 12.133 1 89.25 117 LEU A N 1
ATOM 894 C CA . LEU A 1 117 ? -2.24 6.715 11.539 1 89.25 117 LEU A CA 1
ATOM 895 C C . LEU A 1 117 ? -3.232 7.793 11.961 1 89.25 117 LEU A C 1
ATOM 897 O O . LEU A 1 117 ? -4.434 7.676 11.703 1 89.25 117 LEU A O 1
ATOM 901 N N . MET A 1 118 ? -2.736 8.852 12.594 1 89.19 118 MET A N 1
ATOM 902 C CA . MET A 1 118 ? -3.604 9.914 13.086 1 89.19 118 MET A CA 1
ATOM 903 C C . MET A 1 118 ? -3.654 11.078 12.102 1 89.19 118 MET A C 1
ATOM 905 O O . MET A 1 118 ? -4.691 11.734 11.961 1 89.19 118 MET A O 1
ATOM 909 N N . ASP A 1 119 ? -2.494 11.336 11.562 1 92.62 119 ASP A N 1
ATOM 910 C CA . ASP A 1 119 ? -2.406 12.477 10.664 1 92.62 119 ASP A CA 1
ATOM 911 C C . ASP A 1 119 ? -1.192 12.359 9.742 1 92.62 119 ASP A C 1
ATOM 913 O O . ASP A 1 119 ? -0.257 11.609 10.039 1 92.62 119 ASP A O 1
ATOM 917 N N . CYS A 1 120 ? -1.3 12.984 8.672 1 93.44 120 CYS A N 1
ATOM 918 C CA . CYS A 1 120 ? -0.245 13.047 7.664 1 93.44 120 CYS A CA 1
ATOM 919 C C . CYS A 1 120 ? -0.097 14.469 7.117 1 93.44 120 CYS A C 1
ATOM 921 O O . CYS A 1 120 ? -0.877 14.891 6.266 1 93.44 120 CYS A O 1
ATOM 923 N N . ARG A 1 121 ? 0.917 15.18 7.613 1 90.44 121 ARG A N 1
ATOM 924 C CA . ARG A 1 121 ? 1.164 16.547 7.188 1 90.44 121 ARG A CA 1
ATOM 925 C C . ARG A 1 121 ? 2.643 16.906 7.305 1 90.44 121 ARG A C 1
ATOM 927 O O . ARG A 1 121 ? 3.385 16.25 8.047 1 90.44 121 ARG A O 1
ATOM 934 N N . HIS A 1 122 ? 3.105 17.859 6.516 1 88.44 122 HIS A N 1
ATOM 935 C CA . HIS A 1 122 ? 4.465 18.391 6.566 1 88.44 122 HIS A CA 1
ATOM 936 C C . HIS A 1 122 ? 5.488 17.312 6.227 1 88.44 122 HIS A C 1
ATOM 938 O O . HIS A 1 122 ? 6.613 17.328 6.727 1 88.44 122 HIS A O 1
ATOM 944 N N . GLY A 1 123 ? 5.027 16.359 5.516 1 90.94 123 GLY A N 1
ATOM 945 C CA . GLY A 1 123 ? 5.918 15.258 5.18 1 90.94 123 GLY A CA 1
ATOM 946 C C . GLY A 1 123 ? 6.125 14.281 6.328 1 90.94 123 GLY A C 1
ATOM 947 O O . GLY A 1 123 ? 7.078 13.5 6.32 1 90.94 123 GLY A O 1
ATOM 948 N N . LEU A 1 124 ? 5.281 14.414 7.309 1 94.12 124 LEU A N 1
ATOM 949 C CA . LEU A 1 124 ? 5.418 13.578 8.492 1 94.12 124 LEU A CA 1
ATOM 950 C C . LEU A 1 124 ? 4.152 12.758 8.734 1 94.12 124 LEU A C 1
ATOM 952 O O . LEU A 1 124 ? 3.066 13.141 8.297 1 94.12 124 LEU A O 1
ATOM 956 N N . LEU A 1 125 ? 4.355 11.609 9.367 1 94.88 125 LEU A N 1
ATOM 957 C CA . LEU A 1 125 ? 3.256 10.781 9.852 1 94.88 125 LEU A CA 1
ATOM 958 C C . LEU A 1 125 ? 3.131 10.875 11.367 1 94.88 125 LEU A C 1
ATOM 960 O O . LEU A 1 125 ? 4.133 10.836 12.086 1 94.88 125 LEU A O 1
ATOM 964 N N . LEU A 1 126 ? 1.935 11.102 11.805 1 94 126 LEU A N 1
ATOM 965 C CA . LEU A 1 126 ? 1.634 10.984 13.227 1 94 126 LEU A CA 1
ATOM 966 C C . LEU A 1 126 ? 0.94 9.664 13.531 1 94 126 LEU A C 1
ATOM 968 O O . LEU A 1 126 ? -0.163 9.406 13.047 1 94 126 LEU A O 1
ATOM 972 N N . LEU A 1 127 ? 1.615 8.867 14.32 1 90.31 127 LEU A N 1
ATOM 973 C CA . LEU A 1 127 ? 1.089 7.547 14.641 1 90.31 127 LEU A CA 1
ATOM 974 C C . LEU A 1 127 ? 0.798 7.426 16.141 1 90.31 127 LEU A C 1
ATOM 976 O O . LEU A 1 127 ? 1.485 8.039 16.953 1 90.31 127 LEU A O 1
ATOM 980 N N . SER A 1 128 ? -0.257 6.68 16.406 1 86.38 128 SER A N 1
ATOM 981 C CA . SER A 1 128 ? -0.601 6.395 17.797 1 86.38 128 SER A CA 1
ATOM 982 C C . SER A 1 128 ? -0.805 4.898 18.016 1 86.38 128 SER A C 1
ATOM 984 O O . SER A 1 128 ? -1.377 4.211 17.172 1 86.38 128 SER A O 1
ATOM 986 N N . SER A 1 129 ? -0.258 4.473 19.094 1 78.75 129 SER A N 1
ATOM 987 C CA . SER A 1 129 ? -0.446 3.066 19.422 1 78.75 129 SER A CA 1
ATOM 988 C C . SER A 1 129 ? -1.781 2.838 20.125 1 78.75 129 SER A C 1
ATOM 990 O O . SER A 1 129 ? -2.275 3.715 20.828 1 78.75 129 SER A O 1
ATOM 992 N N . ASP A 1 130 ? -2.564 1.879 19.625 1 66 130 ASP A N 1
ATOM 993 C CA . ASP A 1 130 ? -3.871 1.575 20.203 1 66 130 ASP A CA 1
ATOM 994 C C . ASP A 1 130 ? -3.725 0.872 21.562 1 66 130 ASP A C 1
ATOM 996 O O . ASP A 1 130 ? -4.465 -0.067 21.859 1 66 130 ASP A O 1
ATOM 1000 N N . SER A 1 131 ? -2.791 1.286 22.344 1 57.56 131 SER A N 1
ATOM 1001 C CA . SER A 1 131 ? -2.793 0.595 23.641 1 57.56 131 SER A CA 1
ATOM 1002 C C . SER A 1 131 ? -3.799 1.22 24.594 1 57.56 131 SER A C 1
ATOM 1004 O O . SER A 1 131 ? -3.99 2.438 24.594 1 57.56 131 SER A O 1
ATOM 1006 N N . TRP A 1 132 ? -4.766 0.474 25.047 1 54.22 132 TRP A N 1
ATOM 1007 C CA . TRP A 1 132 ? -5.82 0.856 25.984 1 54.22 132 TRP A CA 1
ATOM 1008 C C . TRP A 1 132 ? -5.27 1.754 27.094 1 54.22 132 TRP A C 1
ATOM 1010 O O . TRP A 1 132 ? -6.008 2.545 27.688 1 54.22 132 TRP A O 1
ATOM 1020 N N . ARG A 1 133 ? -4.047 1.608 27.484 1 51.44 133 ARG A N 1
ATOM 1021 C CA . ARG A 1 133 ? -3.604 2.299 28.688 1 51.44 133 ARG A CA 1
ATOM 1022 C C . ARG A 1 133 ? -2.865 3.588 28.344 1 51.44 133 ARG A C 1
ATOM 1024 O O . ARG A 1 133 ? -3.029 4.605 29.031 1 51.44 133 ARG A O 1
ATOM 1031 N N . CYS A 1 134 ? -1.955 3.438 27.453 1 55.66 134 CYS A N 1
ATOM 1032 C CA . CYS A 1 134 ? -1.149 4.605 27.125 1 55.66 134 CYS A CA 1
ATOM 1033 C C . CYS A 1 134 ? -0.821 4.629 25.625 1 55.66 134 CYS A C 1
ATOM 1035 O O . CYS A 1 134 ? -0.138 3.736 25.125 1 55.66 134 CYS A O 1
ATOM 1037 N N . SER A 1 135 ? -1.562 5.586 24.984 1 66.81 135 SER A N 1
ATOM 1038 C CA . SER A 1 135 ? -1.272 5.68 23.562 1 66.81 135 SER A CA 1
ATOM 1039 C C . SER A 1 135 ? 0.07 6.359 23.312 1 66.81 135 SER A C 1
ATOM 1041 O O . SER A 1 135 ? 0.314 7.461 23.797 1 66.81 135 SER A O 1
ATOM 1043 N N . ASP A 1 136 ? 1.036 5.625 23.031 1 80 136 ASP A N 1
ATOM 1044 C CA . ASP A 1 136 ? 2.289 6.184 22.531 1 80 136 ASP A CA 1
ATOM 1045 C C . ASP A 1 136 ? 2.098 6.824 21.156 1 80 136 ASP A C 1
ATOM 1047 O O . ASP A 1 136 ? 1.295 6.348 20.344 1 80 136 ASP A O 1
ATOM 1051 N N . MET A 1 137 ? 2.711 8.039 21.125 1 89.31 137 MET A N 1
ATOM 1052 C CA . MET A 1 137 ? 2.676 8.711 19.828 1 89.31 137 MET A CA 1
ATOM 1053 C C . MET A 1 137 ? 4.066 8.773 19.219 1 89.31 137 MET A C 1
ATOM 1055 O O . MET A 1 137 ? 5.055 8.992 19.906 1 89.31 137 MET A O 1
ATOM 1059 N N . VAL A 1 138 ? 4.094 8.562 17.984 1 91.56 138 VAL A N 1
ATOM 1060 C CA . VAL A 1 138 ? 5.348 8.609 17.234 1 91.56 138 VAL A CA 1
ATOM 1061 C C . VAL A 1 138 ? 5.168 9.477 15.992 1 91.56 138 VAL A C 1
ATOM 1063 O O . VAL A 1 138 ? 4.141 9.398 15.312 1 91.56 138 VAL A O 1
ATOM 1066 N N . VAL A 1 139 ? 6.098 10.344 15.82 1 94.38 139 VAL A N 1
ATOM 1067 C CA . VAL A 1 139 ? 6.199 11.07 14.555 1 94.38 139 VAL A CA 1
ATOM 1068 C C . VAL A 1 139 ? 7.238 10.406 13.656 1 94.38 139 VAL A C 1
ATOM 1070 O O . VAL A 1 139 ? 8.352 10.109 14.094 1 94.38 139 VAL A O 1
ATOM 1073 N N . PHE A 1 140 ? 6.824 10.164 12.43 1 93.94 140 PHE A N 1
ATOM 1074 C CA . PHE A 1 140 ? 7.684 9.406 11.523 1 93.94 140 PHE A CA 1
ATOM 1075 C C . PHE A 1 140 ? 7.859 10.133 10.203 1 93.94 140 PHE A C 1
ATOM 1077 O O . PHE A 1 140 ? 6.895 10.664 9.648 1 93.94 140 PHE A O 1
ATOM 1084 N N . ASP A 1 141 ? 9.102 10.25 9.773 1 94.69 141 ASP A N 1
ATOM 1085 C CA . ASP A 1 141 ? 9.445 10.734 8.438 1 94.69 141 ASP A CA 1
ATOM 1086 C C . ASP A 1 141 ? 9.844 9.578 7.52 1 94.69 141 ASP A C 1
ATOM 1088 O O . ASP A 1 141 ? 10.953 9.062 7.613 1 94.69 141 ASP A O 1
ATOM 1092 N N . PRO A 1 142 ? 8.969 9.188 6.633 1 94.12 142 PRO A N 1
ATOM 1093 C CA . PRO A 1 142 ? 9.266 8.031 5.781 1 94.12 142 PRO A CA 1
ATOM 1094 C C . PRO A 1 142 ? 10.422 8.289 4.824 1 94.12 142 PRO A C 1
ATOM 1096 O O . PRO A 1 142 ? 11.07 7.34 4.371 1 94.12 142 PRO A O 1
ATOM 1099 N N . VAL A 1 143 ? 10.703 9.516 4.461 1 92.56 143 VAL A N 1
ATOM 1100 C CA . VAL A 1 143 ? 11.734 9.828 3.477 1 92.56 143 VAL A CA 1
ATOM 1101 C C . VAL A 1 143 ? 13.117 9.68 4.109 1 92.56 143 VAL A C 1
ATOM 1103 O O . VAL A 1 143 ? 14.016 9.094 3.51 1 92.56 143 VAL A O 1
ATOM 1106 N N . SER A 1 144 ? 13.281 10.141 5.281 1 90.38 144 SER A N 1
ATOM 1107 C CA . SER A 1 144 ? 14.57 10.047 5.957 1 90.38 144 SER A CA 1
ATOM 1108 C C . SER A 1 144 ? 14.633 8.82 6.863 1 90.38 144 SER A C 1
ATOM 1110 O O . SER A 1 144 ? 15.68 8.531 7.453 1 90.38 144 SER A O 1
ATOM 1112 N N . HIS A 1 145 ? 13.625 8.141 7.078 1 89.62 145 HIS A N 1
ATOM 1113 C CA . HIS A 1 145 ? 13.539 6.977 7.949 1 89.62 145 HIS A CA 1
ATOM 1114 C C . HIS A 1 145 ? 13.766 7.363 9.406 1 89.62 145 HIS A C 1
ATOM 1116 O O . HIS A 1 145 ? 14.438 6.637 10.148 1 89.62 145 HIS A O 1
ATOM 1122 N N . SER A 1 146 ? 13.312 8.422 9.719 1 90.5 146 SER A N 1
ATOM 1123 C CA . SER A 1 146 ? 13.539 8.906 11.086 1 90.5 146 SER A CA 1
ATOM 1124 C C . SER A 1 146 ? 12.227 8.992 11.852 1 90.5 146 SER A C 1
ATOM 1126 O O . SER A 1 146 ? 11.172 9.258 11.273 1 90.5 146 SER A O 1
ATOM 1128 N N . ARG A 1 147 ? 12.344 8.719 13.109 1 91.19 147 ARG A N 1
ATOM 1129 C CA . ARG A 1 147 ? 11.148 8.781 13.938 1 91.19 147 ARG A CA 1
ATOM 1130 C C . ARG A 1 147 ? 11.445 9.422 15.289 1 91.19 147 ARG A C 1
ATOM 1132 O O . ARG A 1 147 ? 12.594 9.406 15.75 1 91.19 147 ARG A O 1
ATOM 1139 N N . LEU A 1 148 ? 10.469 9.984 15.836 1 92.19 148 LEU A N 1
ATOM 1140 C CA . LEU A 1 148 ? 10.508 10.602 17.156 1 92.19 148 LEU A CA 1
ATOM 1141 C C . LEU A 1 148 ? 9.336 10.141 18.016 1 92.19 148 LEU A C 1
ATOM 1143 O O . LEU A 1 148 ? 8.172 10.289 17.625 1 92.19 148 LEU A O 1
ATOM 1147 N N . ARG A 1 149 ? 9.672 9.547 19.078 1 90.56 149 ARG A N 1
ATOM 1148 C CA . ARG A 1 149 ? 8.633 9.242 20.062 1 90.56 149 ARG A CA 1
ATOM 1149 C C . ARG A 1 149 ? 8.297 10.469 20.906 1 90.56 149 ARG A C 1
ATOM 1151 O O . ARG A 1 149 ? 9.18 11.062 21.531 1 90.56 149 ARG A O 1
ATOM 1158 N N . ILE A 1 150 ? 7.047 10.797 20.875 1 91.06 150 ILE A N 1
ATOM 1159 C CA . ILE A 1 150 ? 6.59 11.945 21.641 1 91.06 150 ILE A CA 1
ATOM 1160 C C . ILE A 1 150 ? 6.266 11.508 23.078 1 91.06 150 ILE A C 1
ATOM 1162 O O . ILE A 1 150 ? 5.691 10.438 23.281 1 91.06 150 ILE A O 1
ATOM 1166 N N . PRO A 1 151 ? 6.676 12.352 24.031 1 87.12 151 PRO A N 1
ATOM 1167 C CA . PRO A 1 151 ? 6.301 12.023 25.406 1 87.12 151 PRO A CA 1
ATOM 1168 C C . PRO A 1 151 ? 4.789 11.922 25.594 1 87.12 151 PRO A C 1
ATOM 1170 O O . PRO A 1 151 ? 4.023 12.453 24.781 1 87.12 151 PRO A O 1
ATOM 1173 N N . HIS A 1 152 ? 4.469 11.219 26.641 1 85.38 152 HIS A N 1
ATOM 1174 C CA . HIS A 1 152 ? 3.049 11.062 26.938 1 85.38 152 HIS A CA 1
ATOM 1175 C C . HIS A 1 152 ? 2.391 12.406 27.234 1 85.38 152 HIS A C 1
ATOM 1177 O O . HIS A 1 152 ? 2.963 13.234 27.938 1 85.38 152 HIS A O 1
ATOM 1183 N N . CYS A 1 153 ? 1.326 12.508 26.609 1 84.56 153 CYS A N 1
ATOM 1184 C CA . CYS A 1 153 ? 0.536 13.703 26.891 1 84.56 153 CYS A CA 1
ATOM 1185 C C . CYS A 1 153 ? 0.066 13.734 28.328 1 84.56 153 CYS A C 1
ATOM 1187 O O . CYS A 1 153 ? -0.278 12.695 28.906 1 84.56 153 CYS A O 1
ATOM 1189 N N . PRO A 1 154 ? 0.128 14.898 28.984 1 77.62 154 PRO A N 1
ATOM 1190 C CA . PRO A 1 154 ? -0.285 15.008 30.391 1 77.62 154 PRO A CA 1
ATOM 1191 C C . PRO A 1 154 ? -1.705 14.5 30.625 1 77.62 154 PRO A C 1
ATOM 1193 O O . PRO A 1 154 ? -2.021 14.023 31.719 1 77.62 154 PRO A O 1
ATOM 1196 N N . HIS A 1 155 ? -2.484 14.68 29.656 1 73.12 155 HIS A N 1
ATOM 1197 C CA . HIS A 1 155 ? -3.824 14.125 29.828 1 73.12 155 HIS A CA 1
ATOM 1198 C C . HIS A 1 155 ? -3.947 12.766 29.141 1 73.12 155 HIS A C 1
ATOM 1200 O O . HIS A 1 155 ? -3.154 12.438 28.25 1 73.12 155 HIS A O 1
ATOM 1206 N N . LYS A 1 156 ? -4.805 12.047 29.75 1 67.44 156 LYS A N 1
ATOM 1207 C CA . LYS A 1 156 ? -5.016 10.711 29.203 1 67.44 156 LYS A CA 1
ATOM 1208 C C . LYS A 1 156 ? -5.582 10.781 27.797 1 67.44 156 LYS A C 1
ATOM 1210 O O . LYS A 1 156 ? -6.625 11.391 27.562 1 67.44 156 LYS A O 1
ATOM 1215 N N . ILE A 1 157 ? -4.758 10.383 26.922 1 66.81 157 ILE A N 1
ATOM 1216 C CA . ILE A 1 157 ? -5.199 10.25 25.547 1 66.81 157 ILE A CA 1
ATOM 1217 C C . ILE A 1 157 ? -6.055 8.992 25.391 1 66.81 157 ILE A C 1
ATOM 1219 O O . ILE A 1 157 ? -5.625 7.898 25.75 1 66.81 157 ILE A O 1
ATOM 1223 N N . SER A 1 158 ? -7.25 9.242 25.062 1 70 158 SER A N 1
ATOM 1224 C CA . SER A 1 158 ? -8.156 8.117 24.859 1 70 158 SER A CA 1
ATOM 1225 C C . SER A 1 158 ? -8.359 7.844 23.375 1 70 158 SER A C 1
ATOM 1227 O O . SER A 1 158 ? -7.789 8.531 22.516 1 70 158 SER A O 1
ATOM 1229 N N . SER A 1 159 ? -9.07 6.797 23.078 1 69 159 SER A N 1
ATOM 1230 C CA . SER A 1 159 ? -9.414 6.445 21.703 1 69 159 SER A CA 1
ATOM 1231 C C . SER A 1 159 ? -10.273 7.523 21.062 1 69 159 SER A C 1
ATOM 1233 O O . SER A 1 159 ? -10.398 7.574 19.828 1 69 159 SER A O 1
ATOM 1235 N N . GLU A 1 160 ? -10.695 8.414 21.906 1 73 160 GLU A N 1
ATOM 1236 C CA . GLU A 1 160 ? -11.562 9.477 21.391 1 73 160 GLU A CA 1
ATOM 1237 C C . GLU A 1 160 ? -10.781 10.773 21.188 1 73 160 GLU A C 1
ATOM 1239 O O . GLU A 1 160 ? -11.32 11.75 20.656 1 73 160 GLU A O 1
ATOM 1244 N N . SER A 1 161 ? -9.555 10.711 21.594 1 82.62 161 SER A N 1
ATOM 1245 C CA . SER A 1 161 ? -8.75 11.914 21.438 1 82.62 161 SER A CA 1
ATOM 1246 C C . SER A 1 161 ? -8.406 12.156 19.969 1 82.62 161 SER A C 1
ATOM 1248 O O . SER A 1 161 ? -8.266 11.203 19.188 1 82.62 161 SER A O 1
ATOM 1250 N N . LEU A 1 162 ? -8.398 13.391 19.672 1 88.44 162 LEU A N 1
ATOM 1251 C CA . LEU A 1 162 ? -7.918 13.781 18.344 1 88.44 162 LEU A CA 1
ATOM 1252 C C . LEU A 1 162 ? -6.477 14.273 18.406 1 88.44 162 LEU A C 1
ATOM 1254 O O . LEU A 1 162 ? -6.152 15.133 19.234 1 88.44 162 LEU A O 1
ATOM 1258 N N . ASN A 1 163 ? -5.68 13.719 17.703 1 90.56 163 ASN A N 1
ATOM 1259 C CA . ASN A 1 163 ? -4.289 14.141 17.562 1 90.56 163 ASN A CA 1
ATOM 1260 C C . ASN A 1 163 ? -3.963 14.5 16.109 1 90.56 163 ASN A C 1
ATOM 1262 O O . ASN A 1 163 ? -4.199 13.711 15.203 1 90.56 163 ASN A O 1
ATOM 1266 N N . CYS A 1 164 ? -3.457 15.68 15.977 1 93.5 164 CYS A N 1
ATOM 1267 C CA . CYS A 1 164 ? -3.111 16.078 14.617 1 93.5 164 CYS A CA 1
ATOM 1268 C C . CYS A 1 164 ? -1.959 17.078 14.625 1 93.5 164 CYS A C 1
ATOM 1270 O O . CYS A 1 164 ? -1.604 17.625 15.672 1 93.5 164 CYS A O 1
ATOM 1272 N N . PHE A 1 165 ? -1.348 17.266 13.477 1 93.44 165 PHE A N 1
ATOM 1273 C CA . PHE A 1 165 ? -0.317 18.281 13.312 1 93.44 165 PHE A CA 1
ATOM 1274 C C . PHE A 1 165 ? -0.939 19.672 13.219 1 93.44 165 PHE A C 1
ATOM 1276 O O . PHE A 1 165 ? -2.025 19.828 12.656 1 93.44 165 PHE A O 1
ATOM 1283 N N . LEU A 1 166 ? -0.182 20.547 13.758 1 91.25 166 LEU A N 1
ATOM 1284 C CA . LEU A 1 166 ? -0.555 21.953 13.555 1 91.25 166 LEU A CA 1
ATOM 1285 C C . LEU A 1 166 ? 0.179 22.531 12.352 1 91.25 166 LEU A C 1
ATOM 1287 O O . LEU A 1 166 ? 1.239 22.031 11.961 1 91.25 166 LEU A O 1
ATOM 1291 N N . PRO A 1 167 ? -0.491 23.438 11.773 1 75.12 167 PRO A N 1
ATOM 1292 C CA . PRO A 1 167 ? 0.207 24.109 10.672 1 75.12 167 PRO A CA 1
ATOM 1293 C C . PRO A 1 167 ? 1.552 24.688 11.102 1 75.12 167 PRO A C 1
ATOM 1295 O O . PRO A 1 167 ? 1.746 25.016 12.273 1 75.12 167 PRO A O 1
ATOM 1298 N N . ALA A 1 168 ? 2.637 24.5 10.133 1 60.66 168 ALA A N 1
ATOM 1299 C CA . ALA A 1 168 ? 3.998 24.969 10.398 1 60.66 168 ALA A CA 1
ATOM 1300 C C . ALA A 1 168 ? 4.008 26.422 10.875 1 60.66 168 ALA A C 1
ATOM 1302 O O . ALA A 1 168 ? 3.355 27.266 10.273 1 60.66 168 ALA A O 1
ATOM 1303 N N . GLY A 1 169 ? 4.074 26.594 12.133 1 54.41 169 GLY A N 1
ATOM 1304 C CA . GLY A 1 169 ? 4.32 27.969 12.539 1 54.41 169 GLY A CA 1
ATOM 1305 C C . GLY A 1 169 ? 5.734 28.438 12.242 1 54.41 169 GLY A C 1
ATOM 1306 O O . GLY A 1 169 ? 6.625 27.625 12.008 1 54.41 169 GLY A O 1
ATOM 1307 N N . GLY A 1 170 ? 5.988 29.688 11.789 1 53.59 170 GLY A N 1
ATOM 1308 C CA . GLY A 1 170 ? 7.18 30.469 11.492 1 53.59 170 GLY A CA 1
ATOM 1309 C C . GLY A 1 170 ? 8.453 29.812 12 1 53.59 170 GLY A C 1
ATOM 1310 O O . GLY A 1 170 ? 9.523 30.438 11.992 1 53.59 170 GLY A O 1
ATOM 1311 N N . SER A 1 171 ? 8.359 28.562 12.586 1 52.75 171 SER A N 1
ATOM 1312 C CA . SER A 1 171 ? 9.547 28.109 13.312 1 52.75 171 SER A CA 1
ATOM 1313 C C . SER A 1 171 ? 10.422 27.234 12.43 1 52.75 171 SER A C 1
ATOM 1315 O O . SER A 1 171 ? 11.102 26.328 12.93 1 52.75 171 SER A O 1
ATOM 1317 N N . GLY A 1 172 ? 10.578 27.453 11.234 1 59.91 172 GLY A N 1
ATOM 1318 C CA . GLY A 1 172 ? 11.531 26.781 10.375 1 59.91 172 GLY A CA 1
ATOM 1319 C C . GLY A 1 172 ? 10.992 25.484 9.781 1 59.91 172 GLY A C 1
ATOM 1320 O O . GLY A 1 172 ? 9.969 24.969 10.242 1 59.91 172 GLY A O 1
ATOM 1321 N N . PRO A 1 173 ? 11.695 24.969 8.828 1 64.38 173 PRO A N 1
ATOM 1322 C CA . PRO A 1 173 ? 11.172 23.875 8.016 1 64.38 173 PRO A CA 1
ATOM 1323 C C . PRO A 1 173 ? 11.25 22.531 8.719 1 64.38 173 PRO A C 1
ATOM 1325 O O . PRO A 1 173 ? 10.57 21.578 8.32 1 64.38 173 PRO A O 1
ATOM 1328 N N . THR A 1 174 ? 11.906 22.438 9.875 1 75.06 174 THR A N 1
ATOM 1329 C CA . THR A 1 174 ? 12.133 21.125 10.453 1 75.06 174 THR A CA 1
ATOM 1330 C C . THR A 1 174 ? 11.281 20.922 11.703 1 75.06 174 THR A C 1
ATOM 1332 O O . THR A 1 174 ? 11.156 19.797 12.195 1 75.06 174 THR A O 1
ATOM 1335 N N . SER A 1 175 ? 10.734 22.031 12.172 1 84.62 175 SER A N 1
ATOM 1336 C CA . SER A 1 175 ? 9.953 21.906 13.406 1 84.62 175 SER A CA 1
ATOM 1337 C C . SER A 1 175 ? 8.508 21.531 13.102 1 84.62 175 SER A C 1
ATOM 1339 O O . SER A 1 175 ? 8.016 21.766 11.992 1 84.62 175 SER A O 1
ATOM 1341 N N . PHE A 1 176 ? 7.93 20.891 14.109 1 90.94 176 PHE A N 1
ATOM 1342 C CA . PHE A 1 176 ? 6.512 20.578 13.992 1 90.94 176 PHE A CA 1
ATOM 1343 C C . PHE A 1 176 ? 5.82 20.672 15.344 1 90.94 176 PHE A C 1
ATOM 1345 O O . PHE A 1 176 ? 6.48 20.703 16.391 1 90.94 176 PHE A O 1
ATOM 1352 N N . ARG A 1 177 ? 4.555 20.812 15.297 1 92.62 177 ARG A N 1
ATOM 1353 C CA . ARG A 1 177 ? 3.707 20.859 16.484 1 92.62 177 ARG A CA 1
ATOM 1354 C C . ARG A 1 177 ? 2.553 19.859 16.359 1 92.62 177 ARG A C 1
ATOM 1356 O O . ARG A 1 177 ? 2.057 19.609 15.258 1 92.62 177 ARG A O 1
ATOM 1363 N N . VAL A 1 178 ? 2.242 19.297 17.5 1 94 178 VAL A N 1
ATOM 1364 C CA . VAL A 1 178 ? 1.142 18.344 17.562 1 94 178 VAL A CA 1
ATOM 1365 C C . VAL A 1 178 ? 0.079 18.844 18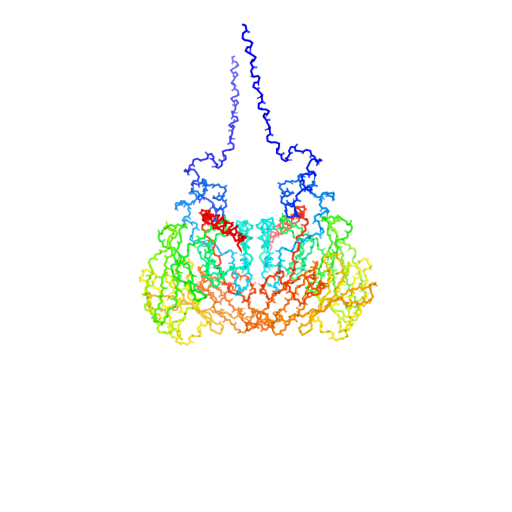.547 1 94 178 VAL A C 1
ATOM 1367 O O . VAL A 1 178 ? 0.399 19.25 19.656 1 94 178 VAL A O 1
ATOM 1370 N N . LEU A 1 179 ? -1.122 18.828 18.078 1 93.69 179 LEU A N 1
ATOM 1371 C CA . LEU A 1 179 ? -2.271 19.188 18.891 1 93.69 179 LEU A CA 1
ATOM 1372 C C . LEU A 1 179 ? -3.008 17.938 19.375 1 93.69 179 LEU A C 1
ATOM 1374 O O . LEU A 1 179 ? -3.264 17.031 18.594 1 93.69 179 LEU A O 1
ATOM 1378 N N . SER A 1 180 ? -3.293 17.859 20.609 1 92.62 180 SER A N 1
ATOM 1379 C CA . SER A 1 180 ? -4.145 16.828 21.188 1 92.62 180 SER A CA 1
ATOM 1380 C C . SER A 1 180 ? -5.402 17.438 21.797 1 92.62 180 SER A C 1
ATOM 1382 O O . SER A 1 180 ? -5.32 18.344 22.625 1 92.62 180 SER A O 1
ATOM 1384 N N . LEU A 1 181 ? -6.512 16.938 21.391 1 91.81 181 LEU A N 1
ATOM 1385 C CA . LEU A 1 181 ? -7.797 17.375 21.922 1 91.81 181 LEU A CA 1
ATOM 1386 C C . LEU A 1 181 ? -8.531 16.219 22.594 1 91.81 181 LEU A C 1
ATOM 1388 O O . LEU A 1 181 ? -8.633 15.125 22.031 1 91.81 181 LEU A O 1
ATOM 1392 N N . GLU A 1 182 ? -8.984 16.5 23.719 1 88.94 182 GLU A N 1
ATOM 1393 C CA . GLU A 1 182 ? -9.812 15.539 24.453 1 88.94 182 GLU A CA 1
ATOM 1394 C C . GLU A 1 182 ? -11.156 16.156 24.844 1 88.94 182 GLU A C 1
ATOM 1396 O O . GLU A 1 182 ? -11.195 17.203 25.484 1 88.94 182 GLU A O 1
ATOM 1401 N N . LYS A 1 183 ? -12.086 15.391 24.422 1 86.38 183 LYS A N 1
ATOM 1402 C CA . LYS A 1 183 ? -13.422 15.875 24.75 1 86.38 183 LYS A CA 1
ATOM 1403 C C . LYS A 1 183 ? -13.766 15.578 26.203 1 86.38 183 LYS A C 1
ATOM 1405 O O . LYS A 1 183 ? -13.57 14.453 26.688 1 86.38 183 LYS A O 1
ATOM 1410 N N . GLN A 1 184 ? -14.234 16.609 26.844 1 84 184 GLN A N 1
ATOM 1411 C CA . GLN A 1 184 ? -14.812 16.5 28.188 1 84 184 GLN A CA 1
ATOM 1412 C C . GLN A 1 184 ? -16.312 16.828 28.172 1 84 184 GLN A C 1
ATOM 1414 O O . GLN A 1 184 ? -16.906 16.938 27.094 1 84 184 GLN A O 1
ATOM 1419 N N . TYR A 1 185 ? -16.906 16.766 29.234 1 81.38 185 TYR A N 1
ATOM 1420 C CA . TYR A 1 185 ? -18.359 16.969 29.297 1 81.38 185 TYR A CA 1
ATOM 1421 C C . TYR A 1 185 ? -18.734 18.328 28.719 1 81.38 185 TYR A C 1
ATOM 1423 O O . TYR A 1 185 ? -19.516 18.406 27.781 1 81.38 185 TYR A O 1
ATOM 1431 N N . THR A 1 186 ? -18.188 19.391 29.125 1 85.38 186 THR A N 1
ATOM 1432 C CA . THR A 1 186 ? -18.578 20.719 28.703 1 85.38 186 THR A CA 1
ATOM 1433 C C . THR A 1 186 ? -17.406 21.438 28.031 1 85.38 186 THR A C 1
ATOM 1435 O O . THR A 1 186 ? -17.562 22.562 27.562 1 85.38 186 THR A O 1
ATOM 1438 N N . SER A 1 187 ? -16.328 20.859 28.031 1 90.31 187 SER A N 1
ATOM 1439 C CA . SER A 1 187 ? -15.133 21.5 27.516 1 90.31 187 SER A CA 1
ATOM 1440 C C . SER A 1 187 ? -14.273 20.531 26.703 1 90.31 187 SER A C 1
ATOM 1442 O O . SER A 1 187 ? -14.609 19.359 26.594 1 90.31 187 SER A O 1
ATOM 1444 N N . VAL A 1 188 ? -13.422 21.156 26.016 1 91.38 188 VAL A N 1
ATOM 1445 C CA . VAL A 1 188 ? -12.383 20.391 25.328 1 91.38 188 VAL A CA 1
ATOM 1446 C C . VAL A 1 188 ? -11.016 20.719 25.906 1 91.38 188 VAL A C 1
ATOM 1448 O O . VAL A 1 188 ? -10.664 21.891 26.031 1 91.38 188 VAL A O 1
ATOM 1451 N N . LEU A 1 189 ? -10.367 19.719 26.312 1 91.75 189 LEU A N 1
ATOM 1452 C CA . LEU A 1 189 ? -9 19.891 26.781 1 91.75 189 LEU A CA 1
ATOM 1453 C C . LEU A 1 189 ? -8.008 19.844 25.625 1 91.75 189 LEU A C 1
ATOM 1455 O O . LEU A 1 189 ? -7.996 18.875 24.859 1 91.75 189 LEU A O 1
ATOM 1459 N N . ALA A 1 190 ? -7.242 20.922 25.5 1 92.69 190 ALA A N 1
ATOM 1460 C CA . ALA A 1 190 ? -6.277 21.016 24.406 1 92.69 190 ALA A CA 1
ATOM 1461 C C . ALA A 1 190 ? -4.848 21.094 24.953 1 92.69 190 ALA A C 1
ATOM 1463 O O . ALA A 1 190 ? -4.574 21.812 25.906 1 92.69 190 ALA A O 1
ATOM 1464 N N . CYS A 1 191 ? -3.973 20.312 24.344 1 93.12 191 CYS A N 1
ATOM 1465 C CA . CYS A 1 191 ? -2.541 20.359 24.625 1 93.12 191 CYS A CA 1
ATOM 1466 C C . CYS A 1 191 ? -1.735 20.375 23.328 1 93.12 191 CYS A C 1
ATOM 1468 O O . CYS A 1 191 ? -2.08 19.672 22.375 1 93.12 191 CYS A O 1
ATOM 1470 N N . VAL A 1 192 ? -0.699 21.203 23.391 1 93.38 192 VAL A N 1
ATOM 1471 C CA . VAL A 1 192 ? 0.13 21.297 22.188 1 93.38 192 VAL A CA 1
ATOM 1472 C C . VAL A 1 192 ? 1.551 20.844 22.5 1 93.38 192 VAL A C 1
ATOM 1474 O O . VAL A 1 192 ? 2.16 21.297 23.469 1 93.38 192 VAL A O 1
ATOM 1477 N N . TYR A 1 193 ? 1.985 19.922 21.703 1 93.31 193 TYR A N 1
ATOM 1478 C CA . TYR A 1 193 ? 3.387 19.516 21.734 1 93.31 193 TYR A CA 1
ATOM 1479 C C . TYR A 1 193 ? 4.207 20.297 20.719 1 93.31 193 TYR A C 1
ATOM 1481 O O . TYR A 1 193 ? 3.77 20.516 19.578 1 93.31 193 TYR A O 1
ATOM 1489 N N . SER A 1 194 ? 5.387 20.719 21.156 1 91.69 194 SER A N 1
ATOM 1490 C CA . SER A 1 194 ? 6.328 21.375 20.266 1 91.69 194 SER A CA 1
ATOM 1491 C C . SER A 1 194 ? 7.625 20.578 20.141 1 91.69 194 SER A C 1
ATOM 1493 O O . SER A 1 194 ? 8.266 20.266 21.141 1 91.69 194 SER A O 1
ATOM 1495 N N . SER A 1 195 ? 7.992 20.328 18.922 1 90.56 195 SER A N 1
ATOM 1496 C CA . SER A 1 195 ? 9.234 19.594 18.703 1 90.56 195 SER A CA 1
ATOM 1497 C C . SER A 1 195 ? 10.445 20.438 19.078 1 90.56 195 SER A C 1
ATOM 1499 O O . SER A 1 195 ? 11.539 19.906 19.297 1 90.56 195 SER A O 1
ATOM 1501 N N . ARG A 1 196 ? 10.352 21.703 19.125 1 86.06 196 ARG A N 1
ATOM 1502 C CA . ARG A 1 196 ? 11.438 22.609 19.484 1 86.06 196 ARG A CA 1
ATOM 1503 C C . ARG A 1 196 ? 11.805 22.453 20.953 1 86.06 196 ARG A C 1
ATOM 1505 O O . ARG A 1 196 ? 12.992 22.391 21.297 1 86.06 196 ARG A O 1
ATOM 1512 N N . THR A 1 197 ? 10.82 22.391 21.703 1 88.81 197 THR A N 1
ATOM 1513 C CA . THR A 1 197 ? 11.062 22.281 23.141 1 88.81 197 THR A CA 1
ATOM 1514 C C . THR A 1 197 ? 11.062 20.828 23.578 1 88.81 197 THR A C 1
ATOM 1516 O O . THR A 1 197 ? 11.586 20.5 24.656 1 88.81 197 THR A O 1
ATOM 1519 N N . GLY A 1 198 ? 10.445 20 22.844 1 90.19 198 GLY A N 1
ATOM 1520 C CA . GLY A 1 198 ? 10.344 18.578 23.172 1 90.19 198 GLY A CA 1
ATOM 1521 C C . GLY A 1 198 ? 9.336 18.312 24.281 1 90.19 198 GLY A C 1
ATOM 1522 O O . GLY A 1 198 ? 9.406 17.281 24.953 1 90.19 198 GLY A O 1
ATOM 1523 N N . GLU A 1 199 ? 8.43 19.281 24.484 1 92.38 199 GLU A N 1
ATOM 1524 C CA . GLU A 1 199 ? 7.508 19.141 25.594 1 92.38 199 GLU A CA 1
ATOM 1525 C C . GLU A 1 199 ? 6.094 19.547 25.203 1 92.38 199 GLU A C 1
ATOM 1527 O O . GLU A 1 199 ? 5.898 20.266 24.219 1 92.38 199 GLU A O 1
ATOM 1532 N N . TRP A 1 200 ? 5.23 19.016 26.016 1 93.44 200 TRP A N 1
ATOM 1533 C CA . TRP A 1 200 ? 3.844 19.453 25.906 1 93.44 200 TRP A CA 1
ATOM 1534 C C . TRP A 1 200 ? 3.637 20.766 26.641 1 93.44 200 TRP A C 1
ATOM 1536 O O . TRP A 1 200 ? 4.172 20.969 27.734 1 93.44 200 TRP A O 1
ATOM 1546 N N . GLY A 1 201 ? 2.902 21.609 25.984 1 91.69 201 GLY A N 1
ATOM 1547 C CA . GLY A 1 201 ? 2.488 22.812 26.688 1 91.69 201 GLY A CA 1
ATOM 1548 C C . GLY A 1 201 ? 1.421 22.562 27.734 1 91.69 201 GLY A C 1
ATOM 1549 O O . GLY A 1 201 ? 0.9 21.453 27.844 1 91.69 201 GLY A O 1
ATOM 1550 N N . ALA A 1 202 ? 1.087 23.562 28.531 1 91.25 202 ALA A N 1
ATOM 1551 C CA . ALA A 1 202 ? 0.042 23.469 29.547 1 91.25 202 ALA A CA 1
ATOM 1552 C C . ALA A 1 202 ? -1.319 23.203 28.906 1 91.25 202 ALA A C 1
ATOM 1554 O O . ALA A 1 202 ? -1.664 23.812 27.891 1 91.25 202 ALA A O 1
ATOM 1555 N N . PRO A 1 203 ? -1.964 22.25 29.5 1 91.31 203 PRO A N 1
ATOM 1556 C CA . PRO A 1 203 ? -3.305 22 28.969 1 91.31 203 PRO A CA 1
ATOM 1557 C C . PRO A 1 203 ? -4.215 23.234 29.062 1 91.31 203 PRO A C 1
ATOM 1559 O O . PRO A 1 203 ? -4.148 23.984 30.047 1 91.31 203 PRO A O 1
ATOM 1562 N N . LYS A 1 204 ? -4.953 23.438 28.109 1 91.88 204 LYS A N 1
ATOM 1563 C CA . LYS A 1 204 ? -5.938 24.516 28.078 1 91.88 204 LYS A CA 1
ATOM 1564 C C . LYS A 1 204 ? -7.355 23.953 27.938 1 91.88 204 LYS A C 1
ATOM 1566 O O . LYS A 1 204 ? -7.617 23.109 27.062 1 91.88 204 LYS A O 1
ATOM 1571 N N . SER A 1 205 ? -8.219 24.406 28.781 1 92.31 205 SER A N 1
ATOM 1572 C CA . SER A 1 205 ? -9.633 24.047 28.672 1 92.31 205 SER A CA 1
ATOM 1573 C C . SER A 1 205 ? -10.383 25.062 27.812 1 92.31 205 SER A C 1
ATOM 1575 O O . SER A 1 205 ? -10.375 26.266 28.109 1 92.31 205 SER A O 1
ATOM 1577 N N . ILE A 1 206 ? -10.961 24.578 26.766 1 92.75 206 ILE A N 1
ATOM 1578 C CA . ILE A 1 206 ? -11.68 25.438 25.844 1 92.75 206 ILE A CA 1
ATOM 1579 C C . ILE A 1 206 ? -13.164 25.078 25.859 1 92.75 206 ILE A C 1
ATOM 1581 O O . ILE A 1 206 ? -13.531 23.906 25.938 1 92.75 206 ILE A O 1
ATOM 1585 N N . ASN A 1 207 ? -13.984 26.141 25.75 1 89.94 207 ASN A N 1
ATOM 1586 C CA . ASN A 1 207 ? -15.422 25.891 25.719 1 89.94 207 ASN A CA 1
ATOM 1587 C C . ASN A 1 207 ? -15.82 25.094 24.469 1 89.94 207 ASN A C 1
ATOM 1589 O O . ASN A 1 207 ? -15.453 25.469 23.344 1 89.94 207 ASN A O 1
ATOM 1593 N N . ARG A 1 208 ? -16.5 24.094 24.719 1 86.44 208 ARG A N 1
ATOM 1594 C CA . ARG A 1 208 ? -16.953 23.234 23.641 1 86.44 208 ARG A CA 1
ATOM 1595 C C . ARG A 1 208 ? -18.219 23.797 22.984 1 86.44 208 ARG A C 1
ATOM 1597 O O . ARG A 1 208 ? -19.203 24.094 23.656 1 86.44 208 ARG A O 1
ATOM 1604 N N . PRO A 1 209 ? -18.172 23.969 21.672 1 84.31 209 PRO A N 1
ATOM 1605 C CA . PRO A 1 209 ? -19.406 24.375 21.016 1 84.31 209 PRO A CA 1
ATOM 1606 C C . PRO A 1 209 ? -20.516 23.312 21.109 1 84.31 209 PRO A C 1
ATOM 1608 O O . PRO A 1 209 ? -20.219 22.125 21.234 1 84.31 209 PRO A O 1
ATOM 1611 N N . ILE A 1 210 ? -21.703 23.812 21.016 1 78.94 210 ILE A N 1
ATOM 1612 C CA . ILE A 1 210 ? -22.844 22.891 21.062 1 78.94 210 ILE A CA 1
ATOM 1613 C C . ILE A 1 210 ? -22.812 21.969 19.844 1 78.94 210 ILE A C 1
ATOM 1615 O O . ILE A 1 210 ? -22.594 22.422 18.719 1 78.94 210 ILE A O 1
ATOM 1619 N N . GLY A 1 211 ? -22.922 20.719 20.109 1 77.06 211 GLY A N 1
ATOM 1620 C CA . GLY A 1 211 ? -23 19.75 19.031 1 77.06 211 GLY A CA 1
ATOM 1621 C C . GLY A 1 211 ? -21.656 19.359 18.453 1 77.06 211 GLY A C 1
ATOM 1622 O O . GLY A 1 211 ? -21.578 18.609 17.484 1 77.06 211 GLY A O 1
ATOM 1623 N N . PHE A 1 212 ? -20.656 19.891 19.062 1 81.19 212 PHE A N 1
ATOM 1624 C CA . PHE A 1 212 ? -19.312 19.625 18.562 1 81.19 212 PHE A CA 1
ATOM 1625 C C . PHE A 1 212 ? -18.953 18.156 18.703 1 81.19 212 PHE A C 1
ATOM 1627 O O . PHE A 1 212 ? -19.094 17.578 19.781 1 81.19 212 PHE A O 1
ATOM 1634 N N . LYS A 1 213 ? -18.594 17.562 17.531 1 77.75 213 LYS A N 1
ATOM 1635 C CA . LYS A 1 213 ? -18.062 16.203 17.516 1 77.75 213 LYS A CA 1
ATOM 1636 C C . LYS A 1 213 ? -16.641 16.172 16.984 1 77.75 213 LYS A C 1
ATOM 1638 O O . LYS A 1 213 ? -16.328 16.828 15.992 1 77.75 213 LYS A O 1
ATOM 1643 N N . LEU A 1 214 ? -15.844 15.438 17.766 1 77.62 214 LEU A N 1
ATOM 1644 C CA . LEU A 1 214 ? -14.453 15.281 17.359 1 77.62 214 LEU A CA 1
ATOM 1645 C C . LEU A 1 214 ? -14.336 14.32 16.188 1 77.62 214 LEU A C 1
ATOM 1647 O O . LEU A 1 214 ? -14.227 13.109 16.375 1 77.62 214 LEU A O 1
ATOM 1651 N N . GLY A 1 215 ? -14.641 14.742 15 1 77.38 215 GLY A N 1
ATOM 1652 C CA . GLY A 1 215 ? -14.516 13.953 13.781 1 77.38 215 GLY A CA 1
ATOM 1653 C C . GLY A 1 215 ? -13.211 14.188 13.047 1 77.38 215 GLY A C 1
ATOM 1654 O O . GLY A 1 215 ? -12.18 14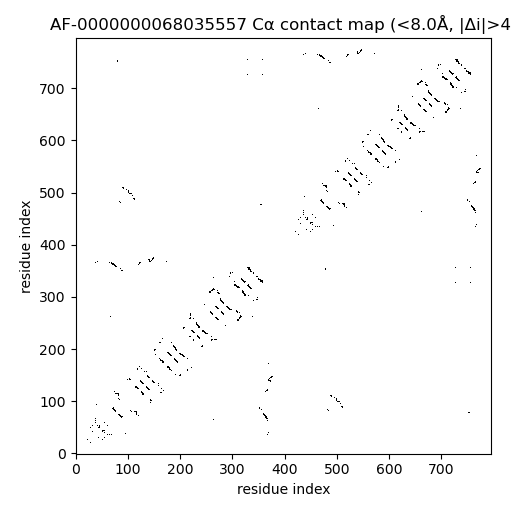.469 13.672 1 77.38 215 GLY A O 1
ATOM 1655 N N . VAL A 1 216 ? -13.227 13.992 11.844 1 81.75 216 VAL A N 1
ATOM 1656 C CA . VAL A 1 216 ? -12.055 14.18 11 1 81.75 216 VAL A CA 1
ATOM 1657 C C . VAL A 1 216 ? -11.789 15.672 10.812 1 81.75 216 VAL A C 1
ATOM 1659 O O . VAL A 1 216 ? -12.625 16.391 10.258 1 81.75 216 VAL A O 1
ATOM 1662 N N . PRO A 1 217 ? -10.68 16.094 11.25 1 91.12 217 PRO A N 1
ATOM 1663 C CA . PRO A 1 217 ? -10.383 17.516 11.109 1 91.12 217 PRO A CA 1
ATOM 1664 C C . PRO A 1 217 ? -10.039 17.906 9.68 1 91.12 217 PRO A C 1
ATOM 1666 O O . PRO A 1 217 ? -9.523 17.094 8.914 1 91.12 217 PRO A O 1
ATOM 1669 N N . MET A 1 218 ? -10.359 19.141 9.352 1 93.5 218 MET A N 1
ATOM 1670 C CA . MET A 1 218 ? -9.961 19.75 8.086 1 93.5 218 MET A CA 1
ATOM 1671 C C . MET A 1 218 ? -9.07 20.969 8.328 1 93.5 218 MET A C 1
ATOM 1673 O O . MET A 1 218 ? -9.453 21.891 9.062 1 93.5 218 MET A O 1
ATOM 1677 N N . HIS A 1 219 ? -7.941 20.938 7.738 1 92.75 219 HIS A N 1
ATOM 1678 C CA . HIS A 1 219 ? -6.973 22 7.98 1 92.75 219 HIS A CA 1
ATOM 1679 C C . HIS A 1 219 ? -6.961 23.016 6.828 1 92.75 219 HIS A C 1
ATOM 1681 O O . HIS A 1 219 ? -6.891 22.625 5.66 1 92.75 219 HIS A O 1
ATOM 1687 N N . ALA A 1 220 ? -7.012 24.266 7.266 1 93 220 ALA A N 1
ATOM 1688 C CA . ALA A 1 220 ? -6.91 25.312 6.258 1 93 220 ALA A CA 1
ATOM 1689 C C . ALA A 1 220 ? -6.602 26.672 6.906 1 93 220 ALA A C 1
ATOM 1691 O O . ALA A 1 220 ? -7.148 27 7.961 1 93 220 ALA A O 1
ATOM 1692 N N . GLY A 1 221 ? -5.762 27.406 6.301 1 87.44 221 GLY A N 1
ATOM 1693 C CA . GLY A 1 221 ? -5.5 28.781 6.711 1 87.44 221 GLY A CA 1
ATOM 1694 C C . GLY A 1 221 ? -5.082 28.891 8.164 1 87.44 221 GLY A C 1
ATOM 1695 O O . GLY A 1 221 ? -5.543 29.781 8.883 1 87.44 221 GLY A O 1
ATOM 1696 N N . GLY A 1 222 ? -4.398 28 8.602 1 84.81 222 GLY A N 1
ATOM 1697 C CA . GLY A 1 222 ? -3.926 28.062 9.977 1 84.81 222 GLY A CA 1
ATOM 1698 C C . GLY A 1 222 ? -4.992 27.672 10.992 1 84.81 222 GLY A C 1
ATOM 1699 O O . GLY A 1 222 ? -4.793 27.844 12.195 1 84.81 222 GLY A O 1
ATOM 1700 N N . ARG A 1 223 ? -6.105 27.266 10.539 1 91.38 223 ARG A N 1
ATOM 1701 C CA . ARG A 1 223 ? -7.211 26.844 11.391 1 91.38 223 ARG A CA 1
ATOM 1702 C C . ARG A 1 223 ? -7.559 25.375 11.148 1 91.38 223 ARG A C 1
ATOM 1704 O O . ARG A 1 223 ? -7.078 24.766 10.188 1 91.38 223 ARG A O 1
ATOM 1711 N N . ILE A 1 224 ? -8.312 24.875 12.125 1 93.44 224 ILE A N 1
ATOM 1712 C CA . ILE A 1 224 ? -8.867 23.531 11.984 1 93.44 224 ILE A CA 1
ATOM 1713 C C . ILE A 1 224 ? -10.398 23.594 11.969 1 93.44 224 ILE A C 1
ATOM 1715 O O . ILE A 1 224 ? -11 24.281 12.812 1 93.44 224 ILE A O 1
ATOM 1719 N N . TYR A 1 225 ? -10.961 22.906 11.031 1 93.31 225 TYR A N 1
ATOM 1720 C CA . TYR A 1 225 ? -12.406 22.938 10.844 1 93.31 225 TYR A CA 1
ATOM 1721 C C . TYR A 1 225 ? -13.031 21.578 11.109 1 93.31 225 TYR A C 1
ATOM 1723 O O . TYR A 1 225 ? -12.414 20.547 10.836 1 93.31 225 TYR A O 1
ATOM 1731 N N . TRP A 1 226 ? -14.25 21.578 11.617 1 92.62 226 TRP A N 1
ATOM 1732 C CA . TRP A 1 226 ? -15.078 20.391 11.766 1 92.62 226 TRP A CA 1
ATOM 1733 C C . TRP A 1 226 ? -16.484 20.625 11.242 1 92.62 226 TRP A C 1
ATOM 1735 O O . TRP A 1 226 ? -17.016 21.734 11.352 1 92.62 226 TRP A O 1
ATOM 1745 N N . ARG A 1 227 ? -16.922 19.531 10.773 1 88.81 227 ARG A N 1
ATOM 1746 C CA . ARG A 1 227 ? -18.328 19.562 10.422 1 88.81 227 ARG A CA 1
ATOM 1747 C C . ARG A 1 227 ? -19.203 19.516 11.672 1 88.81 227 ARG A C 1
ATOM 1749 O O . ARG A 1 227 ? -18.953 18.734 12.594 1 88.81 227 ARG A O 1
ATOM 1756 N N . CYS A 1 228 ? -20.109 20.422 11.891 1 80.94 228 CYS A N 1
ATOM 1757 C CA . CYS A 1 228 ? -20.984 20.469 13.047 1 80.94 228 CYS A CA 1
ATOM 1758 C C . CYS A 1 228 ? -22.438 20.203 12.656 1 80.94 228 CYS A C 1
ATOM 1760 O O . CYS A 1 228 ? -23.062 19.266 13.164 1 80.94 228 CYS A O 1
ATOM 1762 N N . CYS A 1 229 ? -23.031 21.016 11.945 1 77.5 229 CYS A N 1
ATOM 1763 C CA . CYS A 1 229 ? -24.406 20.875 11.477 1 77.5 229 CYS A CA 1
ATOM 1764 C C . CYS A 1 229 ? -24.516 21.25 10 1 77.5 229 CYS A C 1
ATOM 1766 O O . CYS A 1 229 ? -23.5 21.453 9.328 1 77.5 229 CYS A O 1
ATOM 1768 N N . ARG A 1 230 ? -25.656 21.234 9.547 1 78.44 230 ARG A N 1
ATOM 1769 C CA . ARG A 1 230 ? -25.906 21.422 8.117 1 78.44 230 ARG A CA 1
ATOM 1770 C C . ARG A 1 230 ? -25.594 22.844 7.684 1 78.44 230 ARG A C 1
ATOM 1772 O O . ARG A 1 230 ? -25.281 23.094 6.52 1 78.44 230 ARG A O 1
ATOM 1779 N N . ALA A 1 231 ? -25.578 23.734 8.664 1 83.81 231 ALA A N 1
ATOM 1780 C CA . ALA A 1 231 ? -25.484 25.125 8.227 1 83.81 231 ALA A CA 1
ATOM 1781 C C . ALA A 1 231 ? -24.172 25.766 8.656 1 83.81 231 ALA A C 1
ATOM 1783 O O . ALA A 1 231 ? -23.828 26.859 8.219 1 83.81 231 ALA A O 1
ATOM 1784 N N . GLN A 1 232 ? -23.469 25.094 9.453 1 88.06 232 GLN A N 1
ATOM 1785 C CA . GLN A 1 232 ? -22.297 25.75 10.016 1 88.06 232 GLN A CA 1
ATOM 1786 C C . GLN A 1 232 ? -21.172 24.75 10.258 1 88.06 232 GLN A C 1
ATOM 1788 O O . GLN A 1 232 ? -21.422 23.562 10.469 1 88.06 232 GLN A O 1
ATOM 1793 N N . LEU A 1 233 ? -19.969 25.297 10.141 1 91.25 233 LEU A N 1
ATOM 1794 C CA . LEU A 1 233 ? -18.75 24.625 10.586 1 91.25 233 LEU A CA 1
ATOM 1795 C C . LEU A 1 233 ? -18.266 25.203 11.906 1 91.25 233 LEU A C 1
ATOM 1797 O O . LEU A 1 233 ? -18.656 26.312 12.281 1 91.25 233 LEU A O 1
ATOM 1801 N N . THR A 1 234 ? -17.594 24.406 12.602 1 92.12 234 THR A N 1
ATOM 1802 C CA . THR A 1 234 ? -16.828 24.906 13.734 1 92.12 234 THR A CA 1
ATOM 1803 C C . THR A 1 234 ? -15.344 25 13.398 1 92.12 234 THR A C 1
ATOM 1805 O O . THR A 1 234 ? -14.781 24.094 12.781 1 92.12 234 THR A O 1
ATOM 1808 N N . SER A 1 235 ? -14.812 26.109 13.688 1 93.25 235 SER A N 1
ATOM 1809 C CA . SER A 1 235 ? -13.383 26.281 13.445 1 93.25 235 SER A CA 1
ATOM 1810 C C . SER A 1 235 ? -12.633 26.562 14.742 1 93.25 235 SER A C 1
ATOM 1812 O O . SER A 1 235 ? -13.172 27.219 15.648 1 93.25 235 SER A O 1
ATOM 1814 N N . LEU A 1 236 ? -11.453 26.062 14.836 1 93.25 236 LEU A N 1
ATOM 1815 C CA . LEU A 1 236 ? -10.555 26.344 15.945 1 93.25 236 LEU A CA 1
ATOM 1816 C C . LEU A 1 236 ? -9.367 27.172 15.477 1 93.25 236 LEU A C 1
ATOM 1818 O O . LEU A 1 236 ? -8.609 26.75 14.609 1 93.25 236 LEU A O 1
ATOM 1822 N N . ASP A 1 237 ? -9.289 28.312 16.031 1 91 237 ASP A N 1
ATOM 1823 C CA . ASP A 1 237 ? -8.062 29.109 15.875 1 91 237 ASP A CA 1
ATOM 1824 C C . ASP A 1 237 ? -6.957 28.594 16.781 1 91 237 ASP A C 1
ATOM 1826 O O . ASP A 1 237 ? -7.02 28.75 18 1 91 237 ASP A O 1
ATOM 1830 N N . VAL A 1 238 ? -6.008 28.016 16.281 1 85.19 238 VAL A N 1
ATOM 1831 C CA . VAL A 1 238 ? -4.98 27.312 17.031 1 85.19 238 VAL A CA 1
ATOM 1832 C C . VAL A 1 238 ? -4.109 28.328 17.781 1 85.19 238 VAL A C 1
ATOM 1834 O O . VAL A 1 238 ? -3.51 28 18.812 1 85.19 238 VAL A O 1
ATOM 1837 N N . GLY A 1 239 ? -3.939 29.5 17.266 1 83.62 239 GLY A N 1
ATOM 1838 C CA . GLY A 1 239 ? -3.232 30.531 17.984 1 83.62 239 GLY A CA 1
ATOM 1839 C C . GLY A 1 239 ? -3.957 30.984 19.234 1 83.62 239 GLY A C 1
ATOM 1840 O O . GLY A 1 239 ? -3.4 30.938 20.328 1 83.62 239 GLY A O 1
ATOM 1841 N N . ALA A 1 240 ? -5.188 31.25 19.094 1 87.31 240 ALA A N 1
ATOM 1842 C CA . ALA A 1 240 ? -6.004 31.766 20.188 1 87.31 240 ALA A CA 1
ATOM 1843 C C . ALA A 1 240 ? -6.668 30.625 20.953 1 87.31 240 ALA A C 1
ATOM 1845 O O . ALA A 1 240 ? -7.172 30.828 22.062 1 87.31 240 ALA A O 1
ATOM 1846 N N . MET A 1 241 ? -6.617 29.5 20.453 1 90.06 241 MET A N 1
ATOM 1847 C CA . MET A 1 241 ? -7.297 28.344 21.016 1 90.06 241 MET A CA 1
ATOM 1848 C C . MET A 1 241 ? -8.758 28.656 21.328 1 90.06 241 MET A C 1
ATOM 1850 O O . MET A 1 241 ? -9.227 28.438 22.438 1 90.06 241 MET A O 1
ATOM 1854 N N . LYS A 1 242 ? -9.461 29.125 20.328 1 92.31 242 LYS A N 1
ATOM 1855 C CA . LYS A 1 242 ? -10.867 29.484 20.438 1 92.31 242 LYS A CA 1
ATOM 1856 C C . LYS A 1 242 ? -11.68 28.922 19.281 1 92.31 242 LYS A C 1
ATOM 1858 O O . LYS A 1 242 ? -11.266 29.016 18.125 1 92.31 242 LYS A O 1
ATOM 1863 N N . PHE A 1 243 ? -12.805 28.391 19.656 1 92.94 243 PHE A N 1
ATOM 1864 C CA . PHE A 1 243 ? -13.734 27.891 18.656 1 92.94 243 PHE A CA 1
ATOM 1865 C C . PHE A 1 243 ? -14.617 29.016 18.125 1 92.94 243 PHE A C 1
ATOM 1867 O O . PHE A 1 243 ? -15 29.906 18.891 1 92.94 243 PHE A O 1
ATOM 1874 N N . SER A 1 244 ? -14.852 29.031 16.859 1 91.56 244 SER A N 1
ATOM 1875 C CA . SER A 1 244 ? -15.789 29.953 16.234 1 91.56 244 SER A CA 1
ATOM 1876 C C . SER A 1 244 ? -16.641 29.266 15.172 1 91.56 244 SER A C 1
ATOM 1878 O O . SER A 1 244 ? -16.156 28.359 14.484 1 91.56 244 SER A O 1
ATOM 1880 N N . PRO A 1 245 ? -17.844 29.656 15.086 1 91.25 245 PRO A N 1
ATOM 1881 C CA . PRO A 1 245 ? -18.672 29.125 13.992 1 91.25 245 PRO A CA 1
ATOM 1882 C C . PRO A 1 245 ? -18.359 29.766 12.648 1 91.25 245 PRO A C 1
ATOM 1884 O O . PRO A 1 245 ? -18.031 30.953 12.594 1 91.25 245 PRO A O 1
ATOM 1887 N N . VAL A 1 246 ? -18.375 29 11.625 1 91.56 246 VAL A N 1
ATOM 1888 C CA . VAL A 1 246 ? -18.234 29.484 10.258 1 91.56 246 VAL A CA 1
ATOM 1889 C C . VAL A 1 246 ? -19.438 29.031 9.43 1 91.56 246 VAL A C 1
ATOM 1891 O O . VAL A 1 246 ? -19.672 27.844 9.281 1 91.56 246 VAL A O 1
ATOM 1894 N N . ALA A 1 247 ? -20.141 30.031 8.883 1 91.88 247 ALA A N 1
ATOM 1895 C CA . ALA A 1 247 ? -21.328 29.703 8.102 1 91.88 247 ALA A CA 1
ATOM 1896 C C . ALA A 1 247 ? -20.953 29.031 6.781 1 91.88 247 ALA A C 1
ATOM 1898 O O . ALA A 1 247 ? -19.969 29.422 6.141 1 91.88 247 ALA A O 1
ATOM 1899 N N . LEU A 1 248 ? -21.688 28.047 6.449 1 93.44 248 LEU A N 1
ATOM 1900 C CA . LEU A 1 248 ? -21.5 27.438 5.141 1 93.44 248 LEU A CA 1
ATOM 1901 C C . LEU A 1 248 ? -22.172 28.266 4.051 1 93.44 248 LEU A C 1
ATOM 1903 O O . LEU A 1 248 ? -23.094 29.031 4.336 1 93.44 248 LEU A O 1
ATOM 1907 N N . PRO A 1 249 ? -21.641 28.141 2.83 1 91.31 249 PRO A N 1
ATOM 1908 C CA . PRO A 1 249 ? -22.266 28.906 1.757 1 91.31 249 PRO A CA 1
ATOM 1909 C C . PRO A 1 249 ? -23.703 28.469 1.486 1 91.31 249 PRO A C 1
ATOM 1911 O O . PRO A 1 249 ? -24.516 29.266 1.001 1 91.31 249 PRO A O 1
ATOM 1914 N N . ASN A 1 250 ? -23.969 27.234 1.601 1 84 250 ASN A N 1
ATOM 1915 C CA . ASN A 1 250 ? -25.312 26.656 1.421 1 84 250 ASN A CA 1
ATOM 1916 C C . ASN A 1 250 ? -25.766 25.922 2.668 1 84 250 ASN A C 1
ATOM 1918 O O . ASN A 1 250 ? -25 25.156 3.26 1 84 250 ASN A O 1
ATOM 1922 N N . LYS A 1 251 ? -27.031 26.125 3.025 1 76.19 251 LYS A N 1
ATOM 1923 C CA . LYS A 1 251 ? -27.547 25.562 4.262 1 76.19 251 LYS A CA 1
ATOM 1924 C C . LYS A 1 251 ? -27.938 24.094 4.07 1 76.19 251 LYS A C 1
ATOM 1926 O O . LYS A 1 251 ? -28.312 23.422 5.031 1 76.19 251 LYS A O 1
ATOM 1931 N N . HIS A 1 252 ? -27.781 23.578 2.969 1 74.88 252 HIS A N 1
ATOM 1932 C CA . HIS A 1 252 ? -28.312 22.234 2.727 1 74.88 252 HIS A CA 1
ATOM 1933 C C . HIS A 1 252 ? -27.219 21.266 2.324 1 74.88 252 HIS A C 1
ATOM 1935 O O . HIS A 1 252 ? -27.469 20.266 1.668 1 74.88 252 HIS A O 1
ATOM 1941 N N . PHE A 1 253 ? -26.078 21.609 2.816 1 78.88 253 PHE A N 1
ATOM 1942 C CA . PHE A 1 253 ? -25.016 20.688 2.439 1 78.88 253 PHE A CA 1
ATOM 1943 C C . PHE A 1 253 ? -25.094 19.391 3.238 1 78.88 253 PHE A C 1
ATOM 1945 O O . PHE A 1 253 ? -25.297 19.422 4.453 1 78.88 253 PHE A O 1
ATOM 1952 N N . ASP A 1 254 ? -25.078 18.328 2.518 1 79.06 254 ASP A N 1
ATOM 1953 C CA . ASP A 1 254 ? -24.75 17.078 3.205 1 79.06 254 ASP A CA 1
ATOM 1954 C C . ASP A 1 254 ? -23.328 17.125 3.77 1 79.06 254 ASP A C 1
ATOM 1956 O O . ASP A 1 254 ? -22.375 17.406 3.043 1 79.06 254 ASP A O 1
ATOM 1960 N N . PRO A 1 255 ? -23.234 16.969 5.062 1 75.12 255 PRO A N 1
ATOM 1961 C CA . PRO A 1 255 ? -21.922 17.047 5.68 1 75.12 255 PRO A CA 1
ATOM 1962 C C . PRO A 1 255 ? -20.891 16.141 5 1 75.12 255 PRO A C 1
ATOM 1964 O O . PRO A 1 255 ? -19.688 16.359 5.129 1 75.12 255 PRO A O 1
ATOM 1967 N N . ARG A 1 256 ? -21.234 15.211 4.27 1 77.94 256 ARG A N 1
ATOM 1968 C CA . ARG A 1 256 ? -20.312 14.281 3.635 1 77.94 256 ARG A CA 1
ATOM 1969 C C . ARG A 1 256 ? -19.953 14.734 2.225 1 77.94 256 ARG A C 1
ATOM 1971 O O . ARG A 1 256 ? -19.094 14.148 1.577 1 77.94 256 ARG A O 1
ATOM 1978 N N . SER A 1 257 ? -20.453 15.789 1.837 1 86.12 257 SER A N 1
ATOM 1979 C CA . SER A 1 257 ? -20.328 16.125 0.422 1 86.12 257 SER A CA 1
ATOM 1980 C C . SER A 1 257 ? -19.281 17.219 0.201 1 86.12 257 SER A C 1
ATOM 1982 O O . SER A 1 257 ? -19.031 17.609 -0.937 1 86.12 257 SER A O 1
ATOM 1984 N N . TYR A 1 258 ? -18.703 17.703 1.282 1 92.06 258 TYR A N 1
ATOM 1985 C CA . TYR A 1 258 ? -17.75 18.781 1.097 1 92.06 258 TYR A CA 1
ATOM 1986 C C . TYR A 1 258 ? -16.547 18.609 2.014 1 92.06 258 TYR A C 1
ATOM 1988 O O . TYR A 1 258 ? -16.578 17.812 2.945 1 92.06 258 TYR A O 1
ATOM 1996 N N . ALA A 1 259 ? -15.555 19.359 1.693 1 95.12 259 ALA A N 1
ATOM 1997 C CA . ALA A 1 259 ? -14.359 19.469 2.531 1 95.12 259 ALA A CA 1
ATOM 1998 C C . ALA A 1 259 ? -13.758 20.875 2.443 1 95.12 259 ALA A C 1
ATOM 2000 O O . ALA A 1 259 ? -13.867 21.531 1.409 1 95.12 259 ALA A O 1
ATOM 2001 N N . VAL A 1 260 ? -13.219 21.234 3.586 1 96.25 260 VAL A N 1
ATOM 2002 C CA . VAL A 1 260 ? -12.461 22.469 3.639 1 96.25 260 VAL A CA 1
ATOM 2003 C C . VAL A 1 260 ? -10.961 22.172 3.592 1 96.25 260 VAL A C 1
ATOM 2005 O O . VAL A 1 260 ? -10.5 21.219 4.238 1 96.25 260 VAL A O 1
ATOM 2008 N N . GLY A 1 261 ? -10.258 22.875 2.805 1 95.44 261 GLY A N 1
ATOM 2009 C CA . GLY A 1 261 ? -8.812 22.719 2.691 1 95.44 261 GLY A CA 1
ATOM 2010 C C . GLY A 1 261 ? -8.133 23.922 2.07 1 95.44 261 GLY A C 1
ATOM 2011 O O . GLY A 1 261 ? -8.578 25.062 2.254 1 95.44 261 GLY A O 1
ATOM 2012 N N . GLU A 1 262 ? -6.969 23.656 1.479 1 92.56 262 GLU A N 1
ATOM 2013 C CA . GLU A 1 262 ? -6.188 24.75 0.91 1 92.56 262 GLU A CA 1
ATOM 2014 C C . GLU A 1 262 ? -5.848 24.484 -0.553 1 92.56 262 GLU A C 1
ATOM 2016 O O . GLU A 1 262 ? -5.621 23.328 -0.944 1 92.56 262 GLU A O 1
ATOM 2021 N N . THR A 1 263 ? -5.805 25.562 -1.229 1 90.38 263 THR A N 1
ATOM 2022 C CA . THR A 1 263 ? -5.258 25.5 -2.58 1 90.38 263 THR A CA 1
ATOM 2023 C C . THR A 1 263 ? -3.738 25.359 -2.541 1 90.38 263 THR A C 1
ATOM 2025 O O . THR A 1 263 ? -3.137 25.359 -1.465 1 90.38 263 THR A O 1
ATOM 2028 N N . GLU A 1 264 ? -3.162 25.25 -3.717 1 83.69 264 GLU A N 1
ATOM 2029 C CA . GLU A 1 264 ? -1.712 25.125 -3.812 1 83.69 264 GLU A CA 1
ATOM 2030 C C . GLU A 1 264 ? -1.012 26.344 -3.24 1 83.69 264 GLU A C 1
ATOM 2032 O O . GLU A 1 264 ? 0.076 26.234 -2.67 1 83.69 264 GLU A O 1
ATOM 2037 N N . ASP A 1 265 ? -1.708 27.453 -3.367 1 84.56 265 ASP A N 1
ATOM 2038 C CA . ASP A 1 265 ? -1.113 28.703 -2.912 1 84.56 265 ASP A CA 1
ATOM 2039 C C . ASP A 1 265 ? -1.488 29 -1.461 1 84.56 265 ASP A C 1
ATOM 2041 O O . ASP A 1 265 ? -1.168 30.062 -0.934 1 84.56 265 ASP A O 1
ATOM 2045 N N . GLY A 1 266 ? -2.238 28.188 -0.83 1 87.19 266 GLY A N 1
ATOM 2046 C CA . GLY A 1 266 ? -2.535 28.328 0.587 1 87.19 266 GLY A CA 1
ATOM 2047 C C . GLY A 1 266 ? -3.869 29 0.854 1 87.19 266 GLY A C 1
ATOM 2048 O O . GLY A 1 266 ? -4.211 29.281 2.006 1 87.19 266 GLY A O 1
ATOM 2049 N N . THR A 1 267 ? -4.613 29.219 -0.18 1 92.62 267 THR A N 1
ATOM 2050 C CA . THR A 1 267 ? -5.918 29.844 -0.008 1 92.62 267 THR A CA 1
ATOM 2051 C C . THR A 1 267 ? -6.93 28.859 0.55 1 92.62 267 THR A C 1
ATOM 2053 O O . THR A 1 267 ? -7.051 27.734 0.051 1 92.62 267 THR A O 1
ATOM 2056 N N . THR A 1 268 ? -7.648 29.375 1.617 1 95.88 268 THR A N 1
ATOM 2057 C CA . THR A 1 268 ? -8.68 28.516 2.197 1 95.88 268 THR A CA 1
ATOM 2058 C C . THR A 1 268 ? -9.852 28.359 1.235 1 95.88 268 THR A C 1
ATOM 2060 O O . THR A 1 268 ? -10.375 29.344 0.722 1 95.88 268 THR A O 1
ATOM 2063 N N . CYS A 1 269 ? -10.203 27.125 1.024 1 96.94 269 CYS A N 1
ATOM 2064 C CA . CYS A 1 269 ? -11.297 26.875 0.088 1 96.94 269 CYS A CA 1
ATOM 2065 C C . CYS A 1 269 ? -12.211 25.766 0.595 1 96.94 269 CYS A C 1
ATOM 2067 O O . CYS A 1 269 ? -11.828 25 1.474 1 96.94 269 CYS A O 1
ATOM 2069 N N . LEU A 1 270 ? -13.414 25.797 0.143 1 96.38 270 LEU A N 1
ATOM 2070 C CA . LEU A 1 270 ? -14.422 24.766 0.332 1 96.38 270 LEU A CA 1
ATOM 2071 C C . LEU A 1 270 ? -14.805 24.125 -0.999 1 96.38 270 LEU A C 1
ATOM 2073 O O . LEU A 1 270 ? -15.109 24.828 -1.966 1 96.38 270 LEU A O 1
ATOM 2077 N N . VAL A 1 271 ? -14.617 22.828 -1.048 1 95 271 VAL A N 1
ATOM 2078 C CA . VAL A 1 271 ? -14.992 22.094 -2.244 1 95 271 VAL A CA 1
ATOM 2079 C C . VAL A 1 271 ? -16.156 21.156 -1.927 1 95 271 VAL A C 1
ATOM 2081 O O . VAL A 1 271 ? -16.109 20.375 -0.969 1 95 271 VAL A O 1
ATOM 2084 N N . ALA A 1 272 ? -17.188 21.25 -2.693 1 92.88 272 ALA A N 1
ATOM 2085 C CA . ALA A 1 272 ? -18.375 20.438 -2.482 1 92.88 272 ALA A CA 1
ATOM 2086 C C . ALA A 1 272 ? -18.797 19.734 -3.773 1 92.88 272 ALA A C 1
ATOM 2088 O O . ALA A 1 272 ? -18.578 20.25 -4.867 1 92.88 272 ALA A O 1
ATOM 2089 N N . MET A 1 273 ? -19.219 18.578 -3.545 1 88.31 273 MET A N 1
ATOM 2090 C CA . MET A 1 273 ? -19.781 17.828 -4.668 1 88.31 273 MET A CA 1
ATOM 2091 C C . MET A 1 273 ? -21.266 17.547 -4.449 1 88.31 273 MET A C 1
ATOM 2093 O O . MET A 1 273 ? -21.641 16.953 -3.438 1 88.31 273 MET A O 1
ATOM 2097 N N . GLU A 1 274 ? -22.047 18 -5.297 1 79.44 274 GLU A N 1
ATOM 2098 C CA . GLU A 1 274 ? -23.484 17.75 -5.312 1 79.44 274 GLU A CA 1
ATOM 2099 C C . GLU A 1 274 ? -23.938 17.25 -6.68 1 79.44 274 GLU A C 1
ATOM 2101 O O . GLU A 1 274 ? -23.797 17.953 -7.684 1 79.44 274 GLU A O 1
ATOM 2106 N N . HIS A 1 275 ? -24.453 15.984 -6.574 1 71.81 275 HIS A N 1
ATOM 2107 C CA . HIS A 1 275 ? -24.859 15.312 -7.801 1 71.81 275 HIS A CA 1
ATOM 2108 C C . HIS A 1 275 ? -23.719 15.211 -8.797 1 71.81 275 HIS A C 1
ATOM 2110 O O . HIS A 1 275 ? -22.719 14.523 -8.539 1 71.81 275 HIS A O 1
ATOM 2116 N N . SER A 1 276 ? -23.531 15.992 -9.875 1 76.56 276 SER A N 1
ATOM 2117 C CA . SER A 1 276 ? -22.469 15.922 -10.883 1 76.56 276 SER A CA 1
ATOM 2118 C C . SER A 1 276 ? -21.734 17.25 -11 1 76.56 276 SER A C 1
ATOM 2120 O O . SER A 1 276 ? -21 17.484 -11.953 1 76.56 276 SER A O 1
ATOM 2122 N N . LEU A 1 277 ? -21.953 18 -9.891 1 83.88 277 LEU A N 1
ATOM 2123 C CA . LEU A 1 277 ? -21.297 19.297 -9.961 1 83.88 277 LEU A CA 1
ATOM 2124 C C . LEU A 1 277 ? -20.312 19.469 -8.805 1 83.88 277 LEU A C 1
ATOM 2126 O O . LEU A 1 277 ? -20.641 19.156 -7.656 1 83.88 277 LEU A O 1
ATOM 2130 N N . VAL A 1 278 ? -19.172 19.906 -9.148 1 89.19 278 VAL A N 1
ATOM 2131 C CA . VAL A 1 278 ? -18.188 20.312 -8.141 1 89.19 278 VAL A CA 1
ATOM 2132 C C . VAL A 1 278 ? -18.156 21.844 -8.031 1 89.19 278 VAL A C 1
ATOM 2134 O O . VAL A 1 278 ? -18 22.547 -9.039 1 89.19 278 VAL A O 1
ATOM 2137 N N . ARG A 1 279 ? -18.391 22.297 -6.863 1 92.12 279 ARG A N 1
ATOM 2138 C CA . ARG A 1 279 ? -18.328 23.734 -6.605 1 92.12 279 ARG A CA 1
ATOM 2139 C C . ARG A 1 279 ? -17.156 24.078 -5.676 1 92.12 279 ARG A C 1
ATOM 2141 O O . ARG A 1 279 ? -16.906 23.359 -4.715 1 92.12 279 ARG A O 1
ATOM 2148 N N . ILE A 1 280 ? -16.547 25.141 -5.988 1 94.38 280 ILE A N 1
ATOM 2149 C CA . ILE A 1 280 ? -15.383 25.578 -5.219 1 94.38 280 ILE A CA 1
ATOM 2150 C C . ILE A 1 280 ? -15.609 27 -4.711 1 94.38 280 ILE A C 1
ATOM 2152 O O . ILE A 1 280 ? -15.906 27.906 -5.492 1 94.38 280 ILE A O 1
ATOM 2156 N N . TRP A 1 281 ? -15.492 27.172 -3.393 1 96.56 281 TRP A N 1
ATOM 2157 C CA . TRP A 1 281 ? -15.617 28.484 -2.76 1 96.56 281 TRP A CA 1
ATOM 2158 C C . TRP A 1 281 ? -14.305 28.891 -2.1 1 96.56 281 TRP A C 1
ATOM 2160 O O . TRP A 1 281 ? -13.586 28.047 -1.557 1 96.56 281 TRP A O 1
ATOM 2170 N N . PHE A 1 282 ? -14.016 30.156 -2.115 1 97 282 PHE A N 1
ATOM 2171 C CA . PHE A 1 282 ? -12.922 30.703 -1.328 1 97 282 PHE A CA 1
ATOM 2172 C C . PHE A 1 282 ? -13.453 31.469 -0.121 1 97 282 PHE A C 1
ATOM 2174 O O . PHE A 1 282 ? -14.469 32.156 -0.218 1 97 282 PHE A O 1
ATOM 2181 N N . LEU A 1 283 ? -12.781 31.219 0.958 1 96.06 283 LEU A N 1
ATOM 2182 C CA . LEU A 1 283 ? -13.141 32 2.146 1 96.06 283 LEU A CA 1
ATOM 2183 C C . LEU A 1 283 ? -12.562 33.406 2.072 1 96.06 283 LEU A C 1
ATOM 2185 O O . LEU A 1 283 ? -11.352 33.594 1.901 1 96.06 283 LEU A O 1
ATOM 2189 N N . LYS A 1 284 ? -13.453 34.312 2.16 1 92.94 284 LYS A N 1
ATOM 2190 C CA . LYS A 1 284 ? -13.039 35.719 2.133 1 92.94 284 LYS A CA 1
ATOM 2191 C C . LYS A 1 284 ? -13.188 36.344 3.51 1 92.94 284 LYS A C 1
ATOM 2193 O O . LYS A 1 284 ? -14.211 36.188 4.172 1 92.94 284 LYS A O 1
ATOM 2198 N N . GLU A 1 285 ? -12.141 37.062 3.924 1 85.06 285 GLU A N 1
ATOM 2199 C CA . GLU A 1 285 ? -12.094 37.812 5.18 1 85.06 285 GLU A CA 1
ATOM 2200 C C . GLU A 1 285 ? -12.484 36.938 6.359 1 85.06 285 GLU A C 1
ATOM 2202 O O . GLU A 1 285 ? -13.125 37.406 7.309 1 85.06 285 GLU A O 1
ATOM 2207 N N . ASP A 1 286 ? -12.242 35.719 6.254 1 79.75 286 ASP A N 1
ATOM 2208 C CA . ASP A 1 286 ? -12.555 34.75 7.297 1 79.75 286 ASP A CA 1
ATOM 2209 C C . ASP A 1 286 ? -14.031 34.812 7.676 1 79.75 286 ASP A C 1
ATOM 2211 O O . ASP A 1 286 ? -14.398 34.531 8.82 1 79.75 286 ASP A O 1
ATOM 2215 N N . LYS A 1 287 ? -14.867 35.188 6.754 1 80.88 287 LYS A N 1
ATOM 2216 C CA . LYS A 1 287 ? -16.25 35.438 7.141 1 80.88 287 LYS A CA 1
ATOM 2217 C C . LYS A 1 287 ? -17.219 34.812 6.141 1 80.88 287 LYS A C 1
ATOM 2219 O O . LYS A 1 287 ? -18.266 34.281 6.527 1 80.88 287 LYS A O 1
ATOM 2224 N N . PHE A 1 288 ? -16.938 35 4.895 1 91.06 288 PHE A N 1
ATOM 2225 C CA . PHE A 1 288 ? -17.922 34.5 3.945 1 91.06 288 PHE A CA 1
ATOM 2226 C C . PHE A 1 288 ? -17.266 33.781 2.789 1 91.06 288 PHE A C 1
ATOM 2228 O O . PHE A 1 288 ? -16.094 34.031 2.479 1 91.06 288 PHE A O 1
ATOM 2235 N N . TRP A 1 289 ? -18.062 32.906 2.201 1 95.25 289 TRP A N 1
ATOM 2236 C CA . TRP A 1 289 ? -17.609 32.094 1.09 1 95.25 289 TRP A CA 1
ATOM 2237 C C . TRP A 1 289 ? -18.016 32.688 -0.246 1 95.25 289 TRP A C 1
ATOM 2239 O O . TRP A 1 289 ? -19.188 33.031 -0.443 1 95.25 289 TRP A O 1
ATOM 2249 N N . GLU A 1 290 ? -17.078 32.844 -1.132 1 96 290 GLU A N 1
ATOM 2250 C CA . GLU A 1 290 ? -17.359 33.312 -2.488 1 96 290 GLU A CA 1
ATOM 2251 C C . GLU A 1 290 ? -17.156 32.219 -3.508 1 96 290 GLU A C 1
ATOM 2253 O O . GLU A 1 290 ? -16.078 31.609 -3.57 1 96 290 GLU A O 1
ATOM 2258 N N . LEU A 1 291 ? -18.141 31.984 -4.266 1 94.75 291 LEU A N 1
ATOM 2259 C CA . LEU A 1 291 ? -18.047 30.953 -5.293 1 94.75 291 LEU A CA 1
ATOM 2260 C C . LEU A 1 291 ? -17.016 31.312 -6.352 1 94.75 291 LEU A C 1
ATOM 2262 O O . LEU A 1 291 ? -17.062 32.406 -6.906 1 94.75 291 LEU A O 1
ATOM 2266 N N . GLN A 1 292 ? -16.125 30.406 -6.551 1 93.38 292 GLN A N 1
ATOM 2267 C CA . GLN A 1 292 ? -15.055 30.641 -7.508 1 93.38 292 GLN A CA 1
ATOM 2268 C C . GLN A 1 292 ? -15.289 29.891 -8.805 1 93.38 292 GLN A C 1
ATOM 2270 O O . GLN A 1 292 ? -14.93 30.359 -9.891 1 93.38 292 GLN A O 1
ATOM 2275 N N . SER A 1 293 ? -15.773 28.703 -8.711 1 91.44 293 SER A N 1
ATOM 2276 C CA . SER A 1 293 ? -15.906 27.859 -9.891 1 91.44 293 SER A CA 1
ATOM 2277 C C . SER A 1 293 ? -16.953 26.766 -9.68 1 91.44 293 SER A C 1
ATOM 2279 O O . SER A 1 293 ? -17.188 26.344 -8.547 1 91.44 293 SER A O 1
ATOM 2281 N N . GLU A 1 294 ? -17.625 26.406 -10.734 1 89.56 294 GLU A N 1
ATOM 2282 C CA . GLU A 1 294 ? -18.531 25.266 -10.836 1 89.56 294 GLU A CA 1
ATOM 2283 C C . GLU A 1 294 ? -18.172 24.391 -12.031 1 89.56 294 GLU A C 1
ATOM 2285 O O . GLU A 1 294 ? -18.141 24.859 -13.172 1 89.56 294 GLU A O 1
ATOM 2290 N N . VAL A 1 295 ? -17.812 23.156 -11.719 1 85.94 295 VAL A N 1
ATOM 2291 C CA . VAL A 1 295 ? -17.344 22.281 -12.781 1 85.94 295 VAL A CA 1
ATOM 2292 C C . VAL A 1 295 ? -18.203 21.016 -12.82 1 85.94 295 VAL A C 1
ATOM 2294 O O . VAL A 1 295 ? -18.578 20.484 -11.781 1 85.94 295 VAL A O 1
ATOM 2297 N N . ASP A 1 296 ? -18.438 20.578 -14.023 1 81.69 296 ASP A N 1
ATOM 2298 C CA . ASP A 1 296 ? -19.156 19.328 -14.242 1 81.69 296 ASP A CA 1
ATOM 2299 C C . ASP A 1 296 ? -18.266 18.125 -14.008 1 81.69 296 ASP A C 1
ATOM 2301 O O . ASP A 1 296 ? -17.234 17.984 -14.672 1 81.69 296 ASP A O 1
ATOM 2305 N N . ALA A 1 297 ? -18.641 17.359 -13.055 1 77.38 297 ALA A N 1
ATOM 2306 C CA . ALA A 1 297 ? -17.859 16.188 -12.703 1 77.38 297 ALA A CA 1
ATOM 2307 C C . ALA A 1 297 ? -18.516 14.906 -13.219 1 77.38 297 ALA A C 1
ATOM 2309 O O . ALA A 1 297 ? -18.375 13.836 -12.617 1 77.38 297 ALA A O 1
ATOM 2310 N N . PHE A 1 298 ? -19.219 14.984 -14.281 1 71.06 298 PHE A N 1
ATOM 2311 C CA . PHE A 1 298 ? -19.938 13.836 -14.82 1 71.06 298 PHE A CA 1
ATOM 2312 C C . PHE A 1 298 ? -18.984 12.688 -15.125 1 71.06 298 PHE A C 1
ATOM 2314 O O . PHE A 1 298 ? -19.297 11.523 -14.875 1 71.06 298 PHE A O 1
ATOM 2321 N N . ARG A 1 299 ? -17.859 13.016 -15.664 1 67.81 299 ARG A N 1
ATOM 2322 C CA . ARG A 1 299 ? -16.891 11.984 -16.016 1 67.81 299 ARG A CA 1
ATOM 2323 C C . ARG A 1 299 ? -16.422 11.234 -14.781 1 67.81 299 ARG A C 1
ATOM 2325 O O . ARG A 1 299 ? -16.141 10.039 -14.844 1 67.81 299 ARG A O 1
ATOM 2332 N N . LEU A 1 300 ? -16.312 11.961 -13.734 1 66.88 300 LEU A N 1
ATOM 2333 C CA . LEU A 1 300 ? -15.914 11.328 -12.484 1 66.88 300 LEU A CA 1
ATOM 2334 C C . LEU A 1 300 ? -16.984 10.344 -12.016 1 66.88 300 LEU A C 1
ATOM 2336 O O . LEU A 1 300 ? -16.656 9.289 -11.469 1 66.88 300 LEU A O 1
ATOM 2340 N N . TYR A 1 301 ? -18.203 10.656 -12.266 1 60.97 301 TYR A N 1
ATOM 2341 C CA . TYR A 1 301 ? -19.328 9.812 -11.891 1 60.97 301 TYR A CA 1
ATOM 2342 C C . TYR A 1 301 ? -19.312 8.5 -12.656 1 60.97 301 TYR A C 1
ATOM 2344 O O . TYR A 1 301 ? -19.703 7.453 -12.125 1 60.97 301 TYR A O 1
ATOM 2352 N N . LEU A 1 302 ? -18.844 8.625 -13.812 1 57.84 302 LEU A N 1
ATOM 2353 C CA . LEU A 1 302 ? -18.875 7.453 -14.68 1 57.84 302 LEU A CA 1
ATOM 2354 C C . LEU A 1 302 ? -17.797 6.449 -14.266 1 57.84 302 LEU A C 1
ATOM 2356 O O . LEU A 1 302 ? -17.906 5.258 -14.562 1 57.84 302 LEU A O 1
ATOM 2360 N N . LEU A 1 303 ? -16.875 6.961 -13.711 1 56.47 303 LEU A N 1
ATOM 2361 C CA . LEU A 1 303 ? -15.758 6.062 -13.414 1 56.47 303 LEU A CA 1
ATOM 2362 C C . LEU A 1 303 ? -16.125 5.09 -12.297 1 56.47 303 LEU A C 1
ATOM 2364 O O . LEU A 1 303 ? -15.602 3.975 -12.242 1 56.47 303 LEU A O 1
ATOM 2368 N N . GLY A 1 304 ? -16.812 5.387 -11.297 1 53.16 304 GLY A N 1
ATOM 2369 C CA . GLY A 1 304 ? -16.625 4.375 -10.273 1 53.16 304 GLY A CA 1
ATOM 2370 C C . GLY A 1 304 ? -17.812 4.23 -9.344 1 53.16 304 GLY A C 1
ATOM 2371 O O . GLY A 1 304 ? -17.844 3.338 -8.492 1 53.16 304 GLY A O 1
ATOM 2372 N N . GLY A 1 305 ? -19 5.16 -9.562 1 57.72 305 GLY A N 1
ATOM 2373 C CA . GLY A 1 305 ? -20.016 4.836 -8.57 1 57.72 305 GLY A CA 1
ATOM 2374 C C . GLY A 1 305 ? -21.125 5.871 -8.492 1 57.72 305 GLY A C 1
ATOM 2375 O O . GLY A 1 305 ? -21.062 6.898 -9.172 1 57.72 305 GLY A O 1
ATOM 2376 N N . ARG A 1 306 ? -22.172 5.449 -7.754 1 63.09 306 ARG A N 1
ATOM 2377 C CA . ARG A 1 306 ? -23.422 6.168 -7.625 1 63.09 306 ARG A CA 1
ATOM 2378 C C . ARG A 1 306 ? -23.266 7.426 -6.777 1 63.09 306 ARG A C 1
ATOM 2380 O O . ARG A 1 306 ? -23.781 8.484 -7.117 1 63.09 306 ARG A O 1
ATOM 2387 N N . VAL A 1 307 ? -22.453 7.203 -5.605 1 67.25 307 VAL A N 1
ATOM 2388 C CA . VAL A 1 307 ? -22.359 8.352 -4.711 1 67.25 307 VAL A CA 1
ATOM 2389 C C . VAL A 1 307 ? -20.906 8.805 -4.602 1 67.25 307 VAL A C 1
ATOM 2391 O O . VAL A 1 307 ? -20.016 7.996 -4.324 1 67.25 307 VAL A O 1
ATOM 2394 N N . GLN A 1 308 ? -20.766 10.078 -4.965 1 77.5 308 GLN A N 1
ATOM 2395 C CA . GLN A 1 308 ? -19.438 10.672 -4.852 1 77.5 308 GLN A CA 1
ATOM 2396 C C . GLN A 1 308 ? -19.391 11.719 -3.748 1 77.5 308 GLN A C 1
ATOM 2398 O O . GLN A 1 308 ? -20.344 12.477 -3.561 1 77.5 308 GLN A O 1
ATOM 2403 N N . LYS A 1 309 ? -18.375 11.688 -2.975 1 82.12 309 LYS A N 1
ATOM 2404 C CA . LYS A 1 309 ? -18.172 12.641 -1.889 1 82.12 309 LYS A CA 1
ATOM 2405 C C . LYS A 1 309 ? -16.734 13.188 -1.893 1 82.12 309 LYS A C 1
ATOM 2407 O O . LYS A 1 309 ? -15.812 12.492 -2.303 1 82.12 309 LYS A O 1
ATOM 2412 N N . ILE A 1 310 ? -16.688 14.438 -1.445 1 89.25 310 ILE A N 1
ATOM 2413 C CA . ILE A 1 310 ? -15.359 15.023 -1.246 1 89.25 310 ILE A CA 1
ATOM 2414 C C . ILE A 1 310 ? -14.836 14.648 0.138 1 89.25 310 ILE A C 1
ATOM 2416 O O . ILE A 1 310 ? -15.492 14.914 1.149 1 89.25 310 ILE A O 1
ATOM 2420 N N . CYS A 1 311 ? -13.633 14.07 0.097 1 87.19 311 CYS A N 1
ATOM 2421 C CA . CYS A 1 311 ? -13.125 13.57 1.368 1 87.19 311 CYS A CA 1
ATOM 2422 C C . CYS A 1 311 ? -12.062 14.508 1.938 1 87.19 311 CYS A C 1
ATOM 2424 O O . CYS A 1 311 ? -11.938 14.641 3.158 1 87.19 311 CYS A O 1
ATOM 2426 N N . ASP A 1 312 ? -11.32 15.102 1.079 1 90.5 312 ASP A N 1
ATOM 2427 C CA . ASP A 1 312 ? -10.188 15.891 1.556 1 90.5 312 ASP A CA 1
ATOM 2428 C C . ASP A 1 312 ? -9.734 16.891 0.494 1 90.5 312 ASP A C 1
ATOM 2430 O O . ASP A 1 312 ? -9.852 16.625 -0.704 1 90.5 312 ASP A O 1
ATOM 2434 N N . VAL A 1 313 ? -9.312 17.969 0.998 1 92.44 313 VAL A N 1
ATOM 2435 C CA . VAL A 1 313 ? -8.648 18.969 0.178 1 92.44 313 VAL A CA 1
ATOM 2436 C C . VAL A 1 313 ? -7.355 19.422 0.852 1 92.44 313 VAL A C 1
ATOM 2438 O O . VAL A 1 313 ? -7.379 20.031 1.922 1 92.44 313 VAL A O 1
ATOM 2441 N N . THR A 1 314 ? -6.266 19.062 0.185 1 89.88 314 THR A N 1
ATOM 2442 C CA . THR A 1 314 ? -4.965 19.391 0.759 1 89.88 314 THR A CA 1
ATOM 2443 C C . THR A 1 314 ? -3.994 19.844 -0.328 1 89.88 314 THR A C 1
ATOM 2445 O O . THR A 1 314 ? -3.779 19.141 -1.312 1 89.88 314 THR A O 1
ATOM 2448 N N . ALA A 1 315 ? -3.453 21.031 -0.181 1 87.25 315 ALA A N 1
ATOM 2449 C CA . ALA A 1 315 ? -2.428 21.578 -1.07 1 87.25 315 ALA A CA 1
ATOM 2450 C C . ALA A 1 315 ? -2.877 21.516 -2.527 1 87.25 315 ALA A C 1
ATOM 2452 O O . ALA A 1 315 ? -2.111 21.094 -3.402 1 87.25 315 ALA A O 1
ATOM 2453 N N . GLY A 1 316 ? -4.117 21.75 -2.703 1 87.19 316 GLY A N 1
ATOM 2454 C CA . GLY A 1 316 ? -4.648 21.844 -4.055 1 87.19 316 GLY A CA 1
ATOM 2455 C C . GLY A 1 316 ? -5.113 20.516 -4.605 1 87.19 316 GLY A C 1
ATOM 2456 O O . GLY A 1 316 ? -5.609 20.438 -5.73 1 87.19 316 GLY A O 1
ATOM 2457 N N . VAL A 1 317 ? -4.961 19.516 -3.902 1 87.38 317 VAL A N 1
ATOM 2458 C CA . VAL A 1 317 ? -5.43 18.203 -4.348 1 87.38 317 VAL A CA 1
ATOM 2459 C C . VAL A 1 317 ? -6.758 17.875 -3.676 1 87.38 317 VAL A C 1
ATOM 2461 O O . VAL A 1 317 ? -6.887 17.984 -2.455 1 87.38 317 VAL A O 1
ATOM 2464 N N . VAL A 1 318 ? -7.684 17.484 -4.496 1 89.75 318 VAL A N 1
ATOM 2465 C CA . VAL A 1 318 ? -9 17.094 -3.996 1 89.75 318 VAL A CA 1
ATOM 2466 C C . VAL A 1 318 ? -9.148 15.578 -4.078 1 89.75 318 VAL A C 1
ATOM 2468 O O . VAL A 1 318 ? -9 14.984 -5.148 1 89.75 318 VAL A O 1
ATOM 2471 N N . LEU A 1 319 ? -9.391 15.031 -2.986 1 88.06 319 LEU A N 1
ATOM 2472 C CA . LEU A 1 319 ? -9.648 13.594 -2.92 1 88.06 319 LEU A CA 1
ATOM 2473 C C . LEU A 1 319 ? -11.141 13.305 -2.918 1 88.06 319 LEU A C 1
ATOM 2475 O O . LEU A 1 319 ? -11.883 13.852 -2.098 1 88.06 319 LEU A O 1
ATOM 2479 N N . VAL A 1 320 ? -11.508 12.43 -3.844 1 84.81 320 VAL A N 1
ATOM 2480 C CA . VAL A 1 320 ? -12.914 12.062 -4.008 1 84.81 320 VAL A CA 1
ATOM 2481 C C . VAL A 1 320 ? -13.094 10.57 -3.736 1 84.81 320 VAL A C 1
ATOM 2483 O O . VAL A 1 320 ? -12.25 9.758 -4.129 1 84.81 320 VAL A O 1
ATOM 2486 N N . ILE A 1 321 ? -14.148 10.312 -3.049 1 81.56 321 ILE A N 1
ATOM 2487 C CA . ILE A 1 321 ? -14.477 8.914 -2.824 1 81.56 321 ILE A CA 1
ATOM 2488 C C . ILE A 1 321 ? -15.758 8.555 -3.578 1 81.56 321 ILE A C 1
ATOM 2490 O O . ILE A 1 321 ? -16.734 9.32 -3.564 1 81.56 321 ILE A O 1
ATOM 2494 N N . ALA A 1 322 ? -15.68 7.48 -4.305 1 76.25 322 ALA A N 1
ATOM 2495 C CA . ALA A 1 322 ? -16.859 6.93 -4.969 1 76.25 322 ALA A CA 1
ATOM 2496 C C . ALA A 1 322 ? -17.328 5.652 -4.281 1 76.25 322 ALA A C 1
ATOM 2498 O O . ALA A 1 322 ? -16.531 4.746 -4.027 1 76.25 322 ALA A O 1
ATOM 2499 N N . MET A 1 323 ? -18.578 5.797 -3.764 1 67.69 323 MET A N 1
ATOM 2500 C CA . MET A 1 323 ? -19.188 4.645 -3.109 1 67.69 323 MET A CA 1
ATOM 2501 C C . MET A 1 323 ? -20.094 3.889 -4.078 1 67.69 323 MET A C 1
ATOM 2503 O O . MET A 1 323 ? -20.75 4.496 -4.918 1 67.69 323 MET A O 1
ATOM 2507 N N . GLY A 1 324 ? -20.203 2.451 -3.951 1 58.81 324 GLY A N 1
ATOM 2508 C CA . GLY A 1 324 ? -21.25 1.714 -4.637 1 58.81 324 GLY A CA 1
ATOM 2509 C C . GLY A 1 324 ? -20.734 0.868 -5.785 1 58.81 324 GLY A C 1
ATOM 2510 O O . GLY A 1 324 ? -21.484 0.491 -6.68 1 58.81 324 GLY A O 1
ATOM 2511 N N . THR A 1 325 ? -19.391 0.757 -5.77 1 56.06 325 THR A N 1
ATOM 2512 C CA . THR A 1 325 ? -19.031 -0.218 -6.797 1 56.06 325 THR A CA 1
ATOM 2513 C C . THR A 1 325 ? -19.625 -1.587 -6.465 1 56.06 325 THR A C 1
ATOM 2515 O O . THR A 1 325 ? -20.016 -1.841 -5.324 1 56.06 325 THR A O 1
ATOM 2518 N N . SER A 1 326 ? -20.125 -2.205 -7.422 1 53.12 326 SER A N 1
ATOM 2519 C CA . SER A 1 326 ? -20.781 -3.502 -7.281 1 53.12 326 SER A CA 1
ATOM 2520 C C . SER A 1 326 ? -20.094 -4.359 -6.227 1 53.12 326 SER A C 1
ATOM 2522 O O . SER A 1 326 ? -20.734 -5.188 -5.574 1 53.12 326 SER A O 1
ATOM 2524 N N . ASN A 1 327 ? -18.859 -3.984 -5.988 1 52.03 327 ASN A N 1
ATOM 2525 C CA . ASN A 1 327 ? -18.156 -4.855 -5.062 1 52.03 327 ASN A CA 1
ATOM 2526 C C . ASN A 1 327 ? -18.047 -4.234 -3.672 1 52.03 327 ASN A C 1
ATOM 2528 O O . ASN A 1 327 ? -17.375 -4.773 -2.793 1 52.03 327 ASN A O 1
ATOM 2532 N N . GLY A 1 328 ? -18.812 -3.012 -3.514 1 55.22 328 GLY A N 1
ATOM 2533 C CA . GLY A 1 328 ? -18.812 -2.375 -2.207 1 55.22 328 GLY A CA 1
ATOM 2534 C C . GLY A 1 328 ? -17.516 -1.649 -1.903 1 55.22 328 GLY A C 1
ATOM 2535 O O . GLY A 1 328 ? -17.359 -1.078 -0.823 1 55.22 328 GLY A O 1
ATOM 2536 N N . ALA A 1 329 ? -16.609 -1.655 -2.854 1 58.09 329 ALA A N 1
ATOM 2537 C CA . ALA A 1 329 ? -15.297 -1.043 -2.627 1 58.09 329 ALA A CA 1
ATOM 2538 C C . ALA A 1 329 ? -15.367 0.474 -2.781 1 58.09 329 ALA A C 1
ATOM 2540 O O . ALA A 1 329 ? -16.188 0.989 -3.549 1 58.09 329 ALA A O 1
ATOM 2541 N N . LEU A 1 330 ? -14.648 1.148 -1.806 1 68.31 330 LEU A N 1
ATOM 2542 C CA . LEU A 1 330 ? -14.477 2.59 -1.964 1 68.31 330 LEU A CA 1
ATOM 2543 C C . LEU A 1 330 ? -13.383 2.898 -2.98 1 68.31 330 LEU A C 1
ATOM 2545 O O . LEU A 1 330 ? -12.289 2.338 -2.91 1 68.31 330 LEU A O 1
ATOM 2549 N N . HIS A 1 331 ? -13.773 3.625 -3.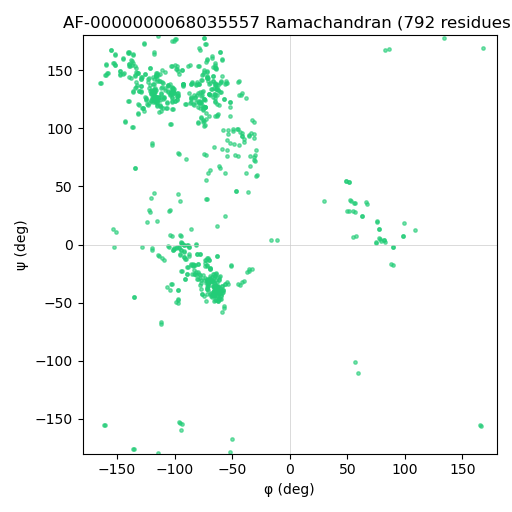957 1 73.06 331 HIS A N 1
ATOM 2550 C CA . HIS A 1 331 ? -12.812 4.062 -4.961 1 73.06 331 HIS A CA 1
ATOM 2551 C C . HIS A 1 331 ? -12.406 5.516 -4.742 1 73.06 331 HIS A C 1
ATOM 2553 O O . HIS A 1 331 ? -13.258 6.379 -4.547 1 73.06 331 HIS A O 1
ATOM 2559 N N . TYR A 1 332 ? -11.148 5.68 -4.672 1 77.56 332 TYR A N 1
ATOM 2560 C CA . TYR A 1 332 ? -10.641 7.035 -4.48 1 77.56 332 TYR A CA 1
ATOM 2561 C C . TYR A 1 332 ? -10.047 7.578 -5.773 1 77.56 332 TYR A C 1
ATOM 2563 O O . TYR A 1 332 ? -9.383 6.848 -6.512 1 77.56 332 TYR A O 1
ATOM 2571 N N . TYR A 1 333 ? -10.375 8.836 -6.031 1 77.44 333 TYR A N 1
ATOM 2572 C CA . TYR A 1 333 ? -9.766 9.602 -7.113 1 77.44 333 TYR A CA 1
ATOM 2573 C C . TYR A 1 333 ? -9.375 11 -6.645 1 77.44 333 TYR A C 1
ATOM 2575 O O . TYR A 1 333 ? -9.891 11.484 -5.637 1 77.44 333 TYR A O 1
ATOM 2583 N N . ALA A 1 334 ? -8.43 11.422 -7.34 1 80.81 334 ALA A N 1
ATOM 2584 C CA . ALA A 1 334 ? -7.98 12.758 -6.965 1 80.81 334 ALA A CA 1
ATOM 2585 C C . ALA A 1 334 ? -7.781 13.633 -8.203 1 80.81 334 ALA A C 1
ATOM 2587 O O . ALA A 1 334 ? -7.434 13.133 -9.273 1 80.81 334 ALA A O 1
ATOM 2588 N N . PHE A 1 335 ? -8.078 14.922 -8.039 1 82.31 335 PHE A N 1
ATOM 2589 C CA . PHE A 1 335 ? -7.777 15.906 -9.078 1 82.31 335 PHE A CA 1
ATOM 2590 C C . PHE A 1 335 ? -7.172 17.156 -8.469 1 82.31 335 PHE A C 1
ATOM 2592 O O . PHE A 1 335 ? -7.273 17.391 -7.266 1 82.31 335 PHE A O 1
ATOM 2599 N N . ARG A 1 336 ? -6.582 17.938 -9.312 1 83.19 336 ARG A N 1
ATOM 2600 C CA . ARG A 1 336 ? -5.992 19.188 -8.867 1 83.19 336 ARG A CA 1
ATOM 2601 C C . ARG A 1 336 ? -6.988 20.344 -9 1 83.19 336 ARG A C 1
ATOM 2603 O O . ARG A 1 336 ? -7.633 20.5 -10.039 1 83.19 336 ARG A O 1
ATOM 2610 N N . LEU A 1 337 ? -6.969 21.109 -8.039 1 87.06 337 LEU A N 1
ATOM 2611 C CA . LEU A 1 337 ? -7.895 22.234 -7.98 1 87.06 337 LEU A CA 1
ATOM 2612 C C . LEU A 1 337 ? -7.59 23.234 -9.086 1 87.06 337 LEU A C 1
ATOM 2614 O O . LEU A 1 337 ? -8.508 23.828 -9.656 1 87.06 337 LEU A O 1
ATOM 2618 N N . LYS A 1 338 ? -6.367 23.406 -9.375 1 83.5 338 LYS A N 1
ATOM 2619 C CA . LYS A 1 338 ? -5.973 24.375 -10.383 1 83.5 338 LYS A CA 1
ATOM 2620 C C . LYS A 1 338 ? -6.66 24.094 -11.719 1 83.5 338 LYS A C 1
ATOM 2622 O O . LYS A 1 338 ? -6.961 25.016 -12.477 1 83.5 338 LYS A O 1
ATOM 2627 N N . ASN A 1 339 ? -6.859 22.844 -11.984 1 81.44 339 ASN A N 1
ATOM 2628 C CA . ASN A 1 339 ? -7.523 22.453 -13.227 1 81.44 339 ASN A CA 1
ATOM 2629 C C . ASN A 1 339 ? -9.008 22.797 -13.195 1 81.44 339 ASN A C 1
ATOM 2631 O O . ASN A 1 339 ? -9.609 23.062 -14.242 1 81.44 339 ASN A O 1
ATOM 2635 N N . ALA A 1 340 ? -9.586 22.781 -12.062 1 84.94 340 ALA A N 1
ATOM 2636 C CA . ALA A 1 340 ? -11 23.094 -11.914 1 84.94 340 ALA A CA 1
ATOM 2637 C C . ALA A 1 340 ? -11.227 24.609 -11.844 1 84.94 340 ALA A C 1
ATOM 2639 O O . ALA A 1 340 ? -12.328 25.094 -12.109 1 84.94 340 ALA A O 1
ATOM 2640 N N . LEU A 1 341 ? -10.219 25.312 -11.484 1 88.19 341 LEU A N 1
ATOM 2641 C CA . LEU A 1 341 ? -10.328 26.75 -11.305 1 88.19 341 LEU A CA 1
ATOM 2642 C C . LEU A 1 341 ? -9.992 27.484 -12.602 1 88.19 341 LEU A C 1
ATOM 2644 O O . LEU A 1 341 ? -10.234 28.688 -12.719 1 88.19 341 LEU A O 1
ATOM 2648 N N . GLN A 1 342 ? -9.438 26.734 -13.523 1 81.5 342 GLN A N 1
ATOM 2649 C CA . GLN A 1 342 ? -9.125 27.359 -14.797 1 81.5 342 GLN A CA 1
ATOM 2650 C C . GLN A 1 342 ? -10.391 27.734 -15.555 1 81.5 342 GLN A C 1
ATOM 2652 O O . GLN A 1 342 ? -11.328 26.938 -15.648 1 81.5 342 GLN A O 1
ATOM 2657 N N . GLU A 1 343 ? -10.289 28.922 -16 1 75.62 343 GLU A N 1
ATOM 2658 C CA . GLU A 1 343 ? -11.43 29.453 -16.734 1 75.62 343 GLU A CA 1
ATOM 2659 C C . GLU A 1 343 ? -11.734 28.609 -17.969 1 75.62 343 GLU A C 1
ATOM 2661 O O . GLU A 1 343 ? -10.82 28.281 -18.734 1 75.62 343 GLU A O 1
ATOM 2666 N N . GLY A 1 344 ? -12.883 28.25 -18.172 1 68.06 344 GLY A N 1
ATOM 2667 C CA . GLY A 1 344 ? -13.32 27.531 -19.359 1 68.06 344 GLY A CA 1
ATOM 2668 C C . GLY A 1 344 ? -13.188 26.031 -19.234 1 68.06 344 GLY A C 1
ATOM 2669 O O . GLY A 1 344 ? -13.664 25.297 -20.094 1 68.06 344 GLY A O 1
ATOM 2670 N N . ASN A 1 345 ? -12.414 25.609 -18.281 1 61.94 345 ASN A N 1
ATOM 2671 C CA . ASN A 1 345 ? -12.227 24.172 -18.156 1 61.94 345 ASN A CA 1
ATOM 2672 C C . ASN A 1 345 ? -13.406 23.516 -17.438 1 61.94 345 ASN A C 1
ATOM 2674 O O . ASN A 1 345 ? -13.625 23.734 -16.25 1 61.94 345 ASN A O 1
ATOM 2678 N N . ARG A 1 346 ? -14.148 22.891 -18.281 1 63.62 346 ARG A N 1
ATOM 2679 C CA . ARG A 1 346 ? -15.344 22.25 -17.734 1 63.62 346 ARG A CA 1
ATOM 2680 C C . ARG A 1 346 ? -15.078 20.781 -17.406 1 63.62 346 ARG A C 1
ATOM 2682 O O . ARG A 1 346 ? -15.922 20.109 -16.797 1 63.62 346 ARG A O 1
ATOM 2689 N N . THR A 1 347 ? -13.805 20.312 -17.781 1 64.75 347 THR A N 1
ATOM 2690 C CA . THR A 1 347 ? -13.555 18.906 -17.531 1 64.75 347 THR A CA 1
ATOM 2691 C C . THR A 1 347 ? -12.414 18.734 -16.531 1 64.75 347 THR A C 1
ATOM 2693 O O . THR A 1 347 ? -11.375 19.391 -16.641 1 64.75 347 THR A O 1
ATOM 2696 N N . LEU A 1 348 ? -12.711 18.031 -15.445 1 69.25 348 LEU A N 1
ATOM 2697 C CA . LEU A 1 348 ? -11.711 17.734 -14.422 1 69.25 348 LEU A CA 1
ATOM 2698 C C . LEU A 1 348 ? -10.758 16.641 -14.891 1 69.25 348 LEU A C 1
ATOM 2700 O O . LEU A 1 348 ? -11.195 15.539 -15.227 1 69.25 348 LEU A O 1
ATOM 2704 N N . LYS A 1 349 ? -9.523 17.125 -15.242 1 63.16 349 LYS A N 1
ATOM 2705 C CA . LYS A 1 349 ? -8.516 16.109 -15.562 1 63.16 349 LYS A CA 1
ATOM 2706 C C . LYS A 1 349 ? -8.023 15.398 -14.312 1 63.16 349 LYS A C 1
ATOM 2708 O O . LYS A 1 349 ? -7.66 16.047 -13.328 1 63.16 349 LYS A O 1
ATOM 2713 N N . MET A 1 350 ? -8.141 14.117 -14.32 1 62.53 350 MET A N 1
ATOM 2714 C CA . MET A 1 350 ? -7.711 13.312 -13.188 1 62.53 350 MET A CA 1
ATOM 2715 C C . MET A 1 350 ? -6.188 13.305 -13.07 1 62.53 350 MET A C 1
ATOM 2717 O O . MET A 1 350 ? -5.488 13.266 -14.086 1 62.53 350 MET A O 1
ATOM 2721 N N . GLU A 1 351 ? -5.676 14 -11.953 1 55.34 351 GLU A N 1
ATOM 2722 C CA . GLU A 1 351 ? -4.246 13.977 -11.656 1 55.34 351 GLU A CA 1
ATOM 2723 C C . GLU A 1 351 ? -3.826 12.633 -11.062 1 55.34 351 GLU A C 1
ATOM 2725 O O . GLU A 1 351 ? -2.656 12.25 -11.148 1 55.34 351 GLU A O 1
ATOM 2730 N N . ALA A 1 352 ? -4.48 12.133 -10.242 1 54.06 352 ALA A N 1
ATOM 2731 C CA . ALA A 1 352 ? -4.059 10.891 -9.586 1 54.06 352 ALA A CA 1
ATOM 2732 C C . ALA A 1 352 ? -5.086 9.789 -9.797 1 54.06 352 ALA A C 1
ATOM 2734 O O . ALA A 1 352 ? -6.285 10.055 -9.906 1 54.06 352 ALA A O 1
ATOM 2735 N N . ASP A 1 353 ? -4.555 8.656 -10.242 1 53.75 353 ASP A N 1
ATOM 2736 C CA . ASP A 1 353 ? -5.215 7.414 -10.641 1 53.75 353 ASP A CA 1
ATOM 2737 C C . ASP A 1 353 ? -5.887 6.738 -9.445 1 53.75 353 ASP A C 1
ATOM 2739 O O . ASP A 1 353 ? -5.477 6.938 -8.305 1 53.75 353 ASP A O 1
ATOM 2743 N N . PHE A 1 354 ? -6.82 6.051 -9.578 1 58 354 PHE A N 1
ATOM 2744 C CA . PHE A 1 354 ? -7.859 5.242 -8.945 1 58 354 PHE A CA 1
ATOM 2745 C C . PHE A 1 354 ? -7.25 4.211 -8.008 1 58 354 PHE A C 1
ATOM 2747 O O . PHE A 1 354 ? -6.324 3.49 -8.383 1 58 354 PHE A O 1
ATOM 2754 N N . PHE A 1 355 ? -7.199 4.641 -6.703 1 61.59 355 PHE A N 1
ATOM 2755 C CA . PHE A 1 355 ? -6.961 3.453 -5.891 1 61.59 355 PHE A CA 1
ATOM 2756 C C . PHE A 1 355 ? -8.188 3.119 -5.051 1 61.59 355 PHE A C 1
ATOM 2758 O O . PHE A 1 355 ? -9.078 3.955 -4.883 1 61.59 355 PHE A O 1
ATOM 2765 N N . THR A 1 356 ? -8.375 1.917 -4.781 1 61.72 356 THR A N 1
ATOM 2766 C CA . THR A 1 356 ? -9.484 1.443 -3.961 1 61.72 356 THR A CA 1
ATOM 2767 C C . THR A 1 356 ? -9.031 1.21 -2.523 1 61.72 356 THR A C 1
ATOM 2769 O O . THR A 1 356 ? -7.918 0.733 -2.287 1 61.72 356 THR A O 1
ATOM 2772 N N . SER A 1 357 ? -9.742 1.859 -1.663 1 63.94 357 SER A N 1
ATOM 2773 C CA . SER A 1 357 ? -9.445 1.606 -0.256 1 63.94 357 SER A CA 1
ATOM 2774 C C . SER A 1 357 ? -10.711 1.645 0.589 1 63.94 357 SER A C 1
ATOM 2776 O O . SER A 1 357 ? -11.68 2.318 0.235 1 63.94 357 SER A O 1
ATOM 2778 N N . SER A 1 358 ? -10.695 0.817 1.614 1 61.47 358 SER A N 1
ATOM 2779 C CA . SER A 1 358 ? -11.789 0.89 2.578 1 61.47 358 SER A CA 1
ATOM 2780 C C . SER A 1 358 ? -11.375 1.663 3.826 1 61.47 358 SER A C 1
ATOM 2782 O O . SER A 1 358 ? -12.188 1.888 4.723 1 61.47 358 SER A O 1
ATOM 2784 N N . GLY A 1 359 ? -10.172 2.051 3.854 1 68.69 359 GLY A N 1
ATOM 2785 C CA . GLY A 1 359 ? -9.703 2.789 5.016 1 68.69 359 GLY A CA 1
ATOM 2786 C C . GLY A 1 359 ? -9.672 4.289 4.797 1 68.69 359 GLY A C 1
ATOM 2787 O O . GLY A 1 359 ? -10.148 4.781 3.771 1 68.69 359 GLY A O 1
ATOM 2788 N N . TRP A 1 360 ? -9.305 4.957 5.902 1 77.31 360 TRP A N 1
ATOM 2789 C CA . TRP A 1 360 ? -9.109 6.398 5.82 1 77.31 360 TRP A CA 1
ATOM 2790 C C . TRP A 1 360 ? -7.867 6.742 5.012 1 77.31 360 TRP A C 1
ATOM 2792 O O . TRP A 1 360 ? -6.793 6.176 5.242 1 77.31 360 TRP A O 1
ATOM 2802 N N . VAL A 1 361 ? -8.109 7.594 4.121 1 85.12 361 VAL A N 1
ATOM 2803 C CA . VAL A 1 361 ? -7.023 7.902 3.197 1 85.12 361 VAL A CA 1
ATOM 2804 C C . VAL A 1 361 ? -6.496 9.312 3.471 1 85.12 361 VAL A C 1
ATOM 2806 O O . VAL A 1 361 ? -7.277 10.258 3.574 1 85.12 361 VAL A O 1
ATOM 2809 N N . LEU A 1 362 ? -5.238 9.461 3.666 1 89.5 362 LEU A N 1
ATOM 2810 C CA . LEU A 1 362 ? -4.574 10.742 3.871 1 89.5 362 LEU A CA 1
ATOM 2811 C C . LEU A 1 362 ? -3.514 10.984 2.803 1 89.5 362 LEU A C 1
ATOM 2813 O O . LEU A 1 362 ? -2.611 10.164 2.623 1 89.5 362 LEU A O 1
ATOM 2817 N N . PRO A 1 363 ? -3.668 12.109 2.113 1 90 363 PRO A N 1
ATOM 2818 C CA . PRO A 1 363 ? -2.609 12.414 1.147 1 90 363 PRO A CA 1
ATOM 2819 C C . PRO A 1 363 ? -1.271 12.719 1.814 1 90 363 PRO A C 1
ATOM 2821 O O . PRO A 1 363 ? -1.234 13.344 2.879 1 90 363 PRO A O 1
ATOM 2824 N N . TYR A 1 364 ? -0.222 12.234 1.198 1 93 364 TYR A N 1
ATOM 2825 C CA . TYR A 1 364 ? 1.135 12.5 1.663 1 93 364 TYR A CA 1
ATOM 2826 C C . TYR A 1 364 ? 1.897 13.359 0.661 1 93 364 TYR A C 1
ATOM 2828 O O . TYR A 1 364 ? 2.225 12.898 -0.436 1 93 364 TYR A O 1
ATOM 2836 N N . PHE A 1 365 ? 2.189 14.547 1.133 1 89.88 365 PHE A N 1
ATOM 2837 C CA . PHE A 1 365 ? 3.023 15.453 0.358 1 89.88 365 PHE A CA 1
ATOM 2838 C C . PHE A 1 365 ? 4.453 15.461 0.881 1 89.88 365 PHE A C 1
ATOM 2840 O O . PHE A 1 365 ? 4.676 15.477 2.094 1 89.88 365 PHE A O 1
ATOM 2847 N N . MET A 1 366 ? 5.309 15.352 -0.085 1 90.38 366 MET A N 1
ATOM 2848 C CA . MET A 1 366 ? 6.711 15.398 0.322 1 90.38 366 MET A CA 1
ATOM 2849 C C . MET A 1 366 ? 7.059 16.75 0.928 1 90.38 366 MET A C 1
ATOM 2851 O O . MET A 1 366 ? 6.598 17.797 0.446 1 90.38 366 MET A O 1
ATOM 2855 N N . ALA A 1 367 ? 7.785 16.75 1.998 1 88.44 367 ALA A N 1
ATOM 2856 C CA . ALA A 1 367 ? 8.414 17.922 2.59 1 88.44 367 ALA A CA 1
ATOM 2857 C C . ALA A 1 367 ? 9.906 17.703 2.799 1 88.44 367 ALA A C 1
ATOM 2859 O O . ALA A 1 367 ? 10.453 16.672 2.381 1 88.44 367 ALA A O 1
ATOM 2860 N N . TRP A 1 368 ? 10.492 18.797 3.189 1 88.44 368 TRP A N 1
ATOM 2861 C CA . TRP A 1 368 ? 11.898 18.609 3.514 1 88.44 368 TRP A CA 1
ATOM 2862 C C . TRP A 1 368 ? 12.07 17.547 4.59 1 88.44 368 TRP A C 1
ATOM 2864 O O . TRP A 1 368 ? 11.445 17.609 5.648 1 88.44 368 TRP A O 1
ATOM 2874 N N . PRO A 1 369 ? 12.883 16.578 4.234 1 87.38 369 PRO A N 1
ATOM 2875 C CA . PRO A 1 369 ? 13.055 15.477 5.195 1 87.38 369 PRO A CA 1
ATOM 2876 C C . PRO A 1 369 ? 13.727 15.922 6.488 1 87.38 369 PRO A C 1
ATOM 2878 O O . PRO A 1 369 ? 14.484 16.906 6.488 1 87.38 369 PRO A O 1
ATOM 2881 N N . ARG A 1 370 ? 13.43 15.219 7.582 1 86.81 370 ARG A N 1
ATOM 2882 C CA . ARG A 1 370 ? 13.984 15.484 8.906 1 86.81 370 ARG A CA 1
ATOM 2883 C C . ARG A 1 370 ? 14.766 14.281 9.422 1 86.81 370 ARG A C 1
ATOM 2885 O O . ARG A 1 370 ? 14.25 13.5 10.227 1 86.81 370 ARG A O 1
ATOM 2892 N N . PRO A 1 371 ? 16 14.195 9.07 1 78.06 371 PRO A N 1
ATOM 2893 C CA . PRO A 1 371 ? 16.766 13.023 9.5 1 78.06 371 PRO A CA 1
ATOM 2894 C C . PRO A 1 371 ? 17.078 13.031 10.992 1 78.06 371 PRO A C 1
ATOM 2896 O O . PRO A 1 371 ? 17.469 12.008 11.555 1 78.06 371 PRO A O 1
ATOM 2899 N N . SER A 1 372 ? 16.844 14.133 11.633 1 76.12 372 SER A N 1
ATOM 2900 C CA . SER A 1 372 ? 17.234 14.273 13.031 1 76.12 372 SER A CA 1
ATOM 2901 C C . SER A 1 372 ? 16.094 13.93 13.969 1 76.12 372 SER A C 1
ATOM 2903 O O . SER A 1 372 ? 16.188 14.133 15.18 1 76.12 372 SER A O 1
ATOM 2905 N N . LEU A 1 373 ? 14.984 13.422 13.383 1 79.31 373 LEU A N 1
ATOM 2906 C CA . LEU A 1 373 ? 13.938 13.008 14.32 1 79.31 373 LEU A CA 1
ATOM 2907 C C . LEU A 1 373 ? 14.453 11.914 15.258 1 79.31 373 LEU A C 1
ATOM 2909 O O . LEU A 1 373 ? 14.961 10.891 14.805 1 79.31 373 LEU A O 1
ATOM 2913 N N . LYS A 1 374 ? 15.438 12.102 16.188 1 62.41 374 LYS A N 1
ATOM 2914 C CA . LYS A 1 374 ? 16.141 11.188 17.078 1 62.41 374 LYS A CA 1
ATOM 2915 C C . LYS A 1 374 ? 15.172 10.336 17.891 1 62.41 374 LYS A C 1
ATOM 2917 O O . LYS A 1 374 ? 14.133 10.82 18.344 1 62.41 374 LYS A O 1
ATOM 2922 N N . VAL A 1 375 ? 15.344 8.953 17.734 1 48.94 375 VAL A N 1
ATOM 2923 C CA . VAL A 1 375 ? 14.758 7.996 18.672 1 48.94 375 VAL A CA 1
ATOM 2924 C C . VAL A 1 375 ? 15 8.453 20.094 1 48.94 375 VAL A C 1
ATOM 2926 O O . VAL A 1 375 ? 16.141 8.703 20.5 1 48.94 375 VAL A O 1
ATOM 2929 N N . GLY A 1 376 ? 14.227 8.992 20.734 1 40.5 376 GLY A N 1
ATOM 2930 C CA . GLY A 1 376 ? 14.531 9.023 22.156 1 40.5 376 GLY A CA 1
ATOM 2931 C C . GLY A 1 376 ? 15.07 7.707 22.688 1 40.5 376 GLY A C 1
ATOM 2932 O O . GLY A 1 376 ? 14.492 6.648 22.438 1 40.5 376 GLY A O 1
ATOM 2933 N N . THR A 1 377 ? 16.359 7.535 22.797 1 36.72 377 THR A N 1
ATOM 2934 C CA . THR A 1 377 ? 16.922 6.387 23.5 1 36.72 377 THR A CA 1
ATOM 2935 C C . THR A 1 377 ? 15.992 5.949 24.641 1 36.72 377 THR A C 1
ATOM 2937 O O . THR A 1 377 ? 15.578 6.773 25.453 1 36.72 377 THR A O 1
ATOM 2940 N N . ASP A 1 378 ? 15.344 4.953 24.5 1 36.66 378 ASP A N 1
ATOM 2941 C CA . ASP A 1 378 ? 14.758 4.301 25.672 1 36.66 378 ASP A CA 1
ATOM 2942 C C . ASP A 1 378 ? 15.789 4.18 26.797 1 36.66 378 ASP A C 1
ATOM 2944 O O . ASP A 1 378 ? 16.516 3.186 26.875 1 36.66 378 ASP A O 1
ATOM 2948 N N . GLU A 1 379 ? 16.531 5.023 27.188 1 34.66 379 GLU A N 1
ATOM 2949 C CA . GLU A 1 379 ? 17.266 4.82 28.453 1 34.66 379 GLU A CA 1
ATOM 2950 C C . GLU A 1 379 ? 16.344 4.23 29.516 1 34.66 379 GLU A C 1
ATOM 2952 O O . GLU A 1 379 ? 16.812 3.527 30.422 1 34.66 379 GLU A O 1
ATOM 2957 N N . ASN A 1 380 ? 15.109 4.566 29.562 1 35.31 380 ASN A N 1
ATOM 2958 C CA . ASN A 1 380 ? 14.375 4.18 30.766 1 35.31 380 ASN A CA 1
ATOM 2959 C C . ASN A 1 380 ? 13.82 2.762 30.656 1 35.31 380 ASN A C 1
ATOM 2961 O O . ASN A 1 380 ? 13.273 2.23 31.625 1 35.31 380 ASN A O 1
ATOM 2965 N N . THR A 1 381 ? 13.742 2.191 29.531 1 35.88 381 THR A N 1
ATOM 2966 C CA . THR A 1 381 ? 13.203 0.837 29.625 1 35.88 381 THR A CA 1
ATOM 2967 C C . THR A 1 381 ? 14.297 -0.159 29.984 1 35.88 381 THR A C 1
ATOM 2969 O O . THR A 1 381 ? 14.016 -1.312 30.312 1 35.88 381 THR A O 1
ATOM 2972 N N . VAL A 1 382 ? 15.562 0.13 29.828 1 34.75 382 VAL A N 1
ATOM 2973 C CA . VAL A 1 382 ? 16.578 -0.757 30.391 1 34.75 382 VAL A CA 1
ATOM 2974 C C . VAL A 1 382 ? 16.516 -0.707 31.906 1 34.75 382 VAL A C 1
ATOM 2976 O O . VAL A 1 382 ? 16.734 -1.72 32.594 1 34.75 382 VAL A O 1
ATOM 2979 N N . THR A 1 383 ? 16.141 0.351 32.469 1 35.38 383 THR A N 1
ATOM 2980 C CA . THR A 1 383 ? 16.156 0.405 33.906 1 35.38 383 THR A CA 1
ATOM 2981 C C . THR A 1 383 ? 14.93 -0.302 34.5 1 35.38 383 THR A C 1
ATOM 2983 O O . THR A 1 383 ? 15 -0.857 35.594 1 35.38 383 THR A O 1
ATOM 2986 N N . ARG A 1 384 ? 13.828 -0.342 33.844 1 34.62 384 ARG A N 1
ATOM 2987 C CA . ARG A 1 384 ? 12.719 -1.004 34.5 1 34.62 384 ARG A CA 1
ATOM 2988 C C . ARG A 1 384 ? 12.789 -2.516 34.344 1 34.62 384 ARG A C 1
ATOM 2990 O O . ARG A 1 384 ? 12.297 -3.271 35.188 1 34.62 384 ARG A O 1
ATOM 2997 N N . GLY A 1 385 ? 13.391 -3.045 33.344 1 33.12 385 GLY A N 1
ATOM 2998 C CA . GLY A 1 385 ? 13.625 -4.48 33.281 1 33.12 385 GLY A CA 1
ATOM 2999 C C . GLY A 1 385 ? 14.609 -4.973 34.312 1 33.12 385 GLY A C 1
ATOM 3000 O O . GLY A 1 385 ? 14.523 -6.117 34.75 1 33.12 385 GLY A O 1
ATOM 3001 N N . GLN A 1 386 ? 15.516 -4.203 34.656 1 35.38 386 GLN A N 1
ATOM 3002 C CA . GLN A 1 386 ? 16.391 -4.609 35.75 1 35.38 386 GLN A CA 1
ATOM 3003 C C . GLN A 1 386 ? 15.672 -4.562 37.094 1 35.38 386 GLN A C 1
ATOM 3005 O O . GLN A 1 386 ? 15.953 -5.355 38 1 35.38 386 GLN A O 1
ATOM 3010 N N . GLN A 1 387 ? 14.766 -3.688 37.281 1 36.88 387 GLN A N 1
ATOM 3011 C CA . GLN A 1 387 ? 14.117 -3.635 38.594 1 36.88 387 GLN A CA 1
ATOM 3012 C C . GLN A 1 387 ? 13.094 -4.75 38.75 1 36.88 387 GLN A C 1
ATOM 3014 O O . GLN A 1 387 ? 12.898 -5.285 39.844 1 36.88 387 GLN A O 1
ATOM 3019 N N . LEU A 1 388 ? 12.43 -5.152 37.688 1 32.66 388 LEU A N 1
ATOM 3020 C CA . LEU A 1 388 ? 11.508 -6.266 37.844 1 32.66 388 LEU A CA 1
ATOM 3021 C C . LEU A 1 388 ? 12.25 -7.594 37.906 1 32.66 388 LEU A C 1
ATOM 3023 O O . LEU A 1 388 ? 11.781 -8.555 38.531 1 32.66 388 LEU A O 1
ATOM 3027 N N . ALA A 1 389 ? 13.359 -7.734 37.281 1 37.53 389 ALA A N 1
ATOM 3028 C CA . ALA A 1 389 ? 14.148 -8.945 37.469 1 37.53 389 ALA A CA 1
ATOM 3029 C C . ALA A 1 389 ? 14.742 -9.016 38.875 1 37.53 389 ALA A C 1
ATOM 3031 O O . ALA A 1 389 ? 15.07 -10.094 39.375 1 37.53 389 ALA A O 1
ATOM 3032 N N . GLY A 1 390 ? 14.938 -7.871 39.438 1 31.7 390 GLY A N 1
ATOM 3033 C CA . GLY A 1 390 ? 15.453 -7.898 40.781 1 31.7 390 GLY A CA 1
ATOM 3034 C C . GLY A 1 390 ? 14.414 -8.305 41.812 1 31.7 390 GLY A C 1
ATOM 3035 O O . GLY A 1 390 ? 14.742 -8.609 42.969 1 31.7 390 GLY A O 1
ATOM 3036 N N . LYS A 1 391 ? 13.133 -8 41.594 1 35.25 391 LYS A N 1
ATOM 3037 C CA . LYS A 1 391 ? 12.211 -8.336 42.656 1 35.25 391 LYS A CA 1
ATOM 3038 C C . LYS A 1 391 ? 11.844 -9.82 42.625 1 35.25 391 LYS A C 1
ATOM 3040 O O . LYS A 1 391 ? 11.156 -10.312 43.531 1 35.25 391 LYS A O 1
ATOM 3045 N N . LYS A 1 392 ? 11.953 -10.5 41.469 1 36.25 392 LYS A N 1
ATOM 3046 C CA . LYS A 1 392 ? 11.445 -11.859 41.531 1 36.25 392 LYS A CA 1
ATOM 3047 C C . LYS A 1 392 ? 12.398 -12.766 42.312 1 36.25 392 LYS A C 1
ATOM 3049 O O . LYS A 1 392 ? 12.117 -13.953 42.531 1 36.25 392 LYS A O 1
ATOM 3054 N N . THR A 1 393 ? 13.539 -12.336 42.5 1 32.19 393 THR A N 1
ATOM 3055 C CA . THR A 1 393 ? 14.328 -13.344 43.219 1 32.19 393 THR A CA 1
ATOM 3056 C C . THR A 1 393 ? 13.883 -13.461 44.656 1 32.19 393 THR A C 1
ATOM 3058 O O . THR A 1 393 ? 14.359 -14.336 45.406 1 32.19 393 THR A O 1
ATOM 3061 N N . SER A 1 394 ? 13.141 -12.43 45.188 1 29.67 394 SER A N 1
ATOM 3062 C CA . SER A 1 394 ? 13.141 -12.594 46.656 1 29.67 394 SER A CA 1
ATOM 3063 C C . SER A 1 394 ? 11.992 -13.5 47.094 1 29.67 394 SER A C 1
ATOM 3065 O O . SER A 1 394 ? 11.672 -13.57 48.281 1 29.67 394 SER A O 1
ATOM 3067 N N . LEU A 1 395 ? 11.016 -13.898 46.25 1 29.2 395 LEU A N 1
ATOM 3068 C CA . LEU A 1 395 ? 10.039 -14.727 46.938 1 29.2 395 LEU A CA 1
ATOM 3069 C C . LEU A 1 395 ? 10.609 -16.109 47.25 1 29.2 395 LEU A C 1
ATOM 3071 O O . LEU A 1 395 ? 10.633 -16.984 46.375 1 29.2 395 LEU A O 1
ATOM 3075 N N . LYS A 1 396 ? 11.789 -16.125 47.969 1 22.89 396 LYS A N 1
ATOM 3076 C CA . LYS A 1 396 ? 12.312 -17.328 48.625 1 22.89 396 LYS A CA 1
ATOM 3077 C C . LYS A 1 396 ? 11.25 -17.984 49.469 1 22.89 396 LYS A C 1
ATOM 3079 O O . LYS A 1 396 ? 10.258 -17.359 49.844 1 22.89 396 LYS A O 1
ATOM 3084 N N . ASP A 1 397 ? 11.758 -18.969 50.344 1 28.2 397 ASP A N 1
ATOM 3085 C CA . ASP A 1 397 ? 11.594 -20.078 51.25 1 28.2 397 ASP A CA 1
ATOM 3086 C C . ASP A 1 397 ? 10.789 -19.672 52.469 1 28.2 397 ASP A C 1
ATOM 3088 O O . ASP A 1 397 ? 10.562 -20.469 53.375 1 28.2 397 ASP A O 1
ATOM 3092 N N . GLN A 1 398 ? 10.016 -18.516 52.562 1 23.53 398 GLN A N 1
ATOM 3093 C CA . GLN A 1 398 ? 9.273 -18.828 53.781 1 23.53 398 GLN A CA 1
ATOM 3094 C C . GLN A 1 398 ? 8.055 -19.703 53.5 1 23.53 398 GLN A C 1
ATOM 3096 O O . GLN A 1 398 ? 7.363 -19.484 52.5 1 23.53 398 GLN A O 1
ATOM 3101 N N . MET B 1 1 ? 74.25 -7.773 35.969 1 29.11 1 MET B N 1
ATOM 3102 C CA . MET B 1 1 ? 74.125 -7.992 34.531 1 29.11 1 MET B CA 1
ATOM 3103 C C . MET B 1 1 ? 72.625 -8.227 34.156 1 29.11 1 MET B C 1
ATOM 3105 O O . MET B 1 1 ? 72.125 -9.32 34.375 1 29.11 1 MET B O 1
ATOM 3109 N N . GLU B 1 2 ? 71.812 -7.219 34.375 1 33.5 2 GLU B N 1
ATOM 3110 C CA . GLU B 1 2 ? 70.312 -7.102 34.219 1 33.5 2 GLU B CA 1
ATOM 3111 C C . GLU B 1 2 ? 69.938 -7.23 32.781 1 33.5 2 GLU B C 1
ATOM 3113 O O . GLU B 1 2 ? 70.375 -6.457 31.922 1 33.5 2 GLU B O 1
ATOM 3118 N N . THR B 1 3 ? 69.812 -8.523 32.312 1 33.66 3 THR B N 1
ATOM 3119 C CA . THR B 1 3 ? 69.375 -8.875 30.969 1 33.66 3 THR B CA 1
ATOM 3120 C C . THR B 1 3 ? 68.062 -8.234 30.656 1 33.66 3 THR B C 1
ATOM 3122 O O . THR B 1 3 ? 67.062 -8.531 31.297 1 33.66 3 THR B O 1
ATOM 3125 N N . ASN B 1 4 ? 68.062 -6.938 30.25 1 33.53 4 ASN B N 1
ATOM 3126 C CA . ASN B 1 4 ? 67 -6.133 29.688 1 33.53 4 ASN B CA 1
ATOM 3127 C C . ASN B 1 4 ? 66.438 -6.785 28.438 1 33.53 4 ASN B C 1
ATOM 3129 O O . ASN B 1 4 ? 67.062 -6.789 27.375 1 33.53 4 ASN B O 1
ATOM 3133 N N . SER B 1 5 ? 65.875 -8.016 28.609 1 36.41 5 SER B N 1
ATOM 3134 C CA . SER B 1 5 ? 65.312 -8.586 27.406 1 36.41 5 SER B CA 1
ATOM 3135 C C . SER B 1 5 ? 64.25 -7.652 26.828 1 36.41 5 SER B C 1
ATOM 3137 O O . SER B 1 5 ? 63.344 -7.199 27.531 1 36.41 5 SER B O 1
ATOM 3139 N N . PRO B 1 6 ? 64.688 -6.84 25.781 1 36.69 6 PRO B N 1
ATOM 3140 C CA . PRO B 1 6 ? 63.719 -5.926 25.172 1 36.69 6 PRO B CA 1
ATOM 3141 C C . PRO B 1 6 ? 62.438 -6.621 24.734 1 36.69 6 PRO B C 1
ATOM 3143 O O . PRO B 1 6 ? 62.469 -7.809 24.406 1 36.69 6 PRO B O 1
ATOM 3146 N N . SER B 1 7 ? 61.312 -6.328 25.453 1 34.03 7 SER B N 1
ATOM 3147 C CA . SER B 1 7 ? 59.969 -6.758 25.156 1 34.03 7 SER B CA 1
ATOM 3148 C C . SER B 1 7 ? 59.625 -6.512 23.688 1 34.03 7 SER B C 1
ATOM 3150 O O . SER B 1 7 ? 59.75 -5.395 23.188 1 34.03 7 SER B O 1
ATOM 3152 N N . SER B 1 8 ? 60 -7.531 22.828 1 30.23 8 SER B N 1
ATOM 3153 C CA . SER B 1 8 ? 59.594 -7.469 21.422 1 30.23 8 SER B CA 1
ATOM 3154 C C . SER B 1 8 ? 58.156 -6.984 21.281 1 30.23 8 SER B C 1
ATOM 3156 O O . SER B 1 8 ? 57.25 -7.531 21.906 1 30.23 8 SER B O 1
ATOM 3158 N N . ARG B 1 9 ? 58 -5.656 21.094 1 29.75 9 ARG B N 1
ATOM 3159 C CA . ARG B 1 9 ? 56.719 -5.117 20.641 1 29.75 9 ARG B CA 1
ATOM 3160 C C . ARG B 1 9 ? 56.094 -6.02 19.578 1 29.75 9 ARG B C 1
ATOM 3162 O O . ARG B 1 9 ? 56.656 -6.23 18.516 1 29.75 9 ARG B O 1
ATOM 3169 N N . LYS B 1 10 ? 55.312 -7.004 20.125 1 28.66 10 LYS B N 1
ATOM 3170 C CA . LYS B 1 10 ? 54.438 -7.703 19.188 1 28.66 10 LYS B CA 1
ATOM 3171 C C . LYS B 1 10 ? 53.906 -6.75 18.109 1 28.66 10 LYS B C 1
ATOM 3173 O O . LYS B 1 10 ? 53.312 -5.723 18.438 1 28.66 10 LYS B O 1
ATOM 3178 N N . ARG B 1 11 ? 54.562 -6.66 17 1 30.27 11 ARG B N 1
ATOM 3179 C CA . ARG B 1 11 ? 54 -6 15.828 1 30.27 11 ARG B CA 1
ATOM 3180 C C . ARG B 1 11 ? 52.469 -6.211 15.758 1 30.27 11 ARG B C 1
ATOM 3182 O O . ARG B 1 11 ? 52 -7.336 15.891 1 30.27 11 ARG B O 1
ATOM 3189 N N . LYS B 1 12 ? 51.75 -5.23 16.266 1 31.47 12 LYS B N 1
ATOM 3190 C CA . LYS B 1 12 ? 50.344 -5.18 15.891 1 31.47 12 LYS B CA 1
ATOM 3191 C C . LYS B 1 12 ? 50.125 -5.73 14.484 1 31.47 12 LYS B C 1
ATOM 3193 O O . LYS B 1 12 ? 50.688 -5.215 13.523 1 31.47 12 LYS B O 1
ATOM 3198 N N . ARG B 1 13 ? 50.188 -7.047 14.367 1 32.84 13 ARG B N 1
ATOM 3199 C CA . ARG B 1 13 ? 49.688 -7.539 13.086 1 32.84 13 ARG B CA 1
ATOM 3200 C C . ARG B 1 13 ? 48.625 -6.613 12.523 1 32.84 13 ARG B C 1
ATOM 3202 O O . ARG B 1 13 ? 47.625 -6.312 13.195 1 32.84 13 ARG B O 1
ATOM 3209 N N . ASP B 1 14 ? 48.969 -5.535 11.891 1 32.94 14 ASP B N 1
ATOM 3210 C CA . ASP B 1 14 ? 48.062 -4.723 11.055 1 32.94 14 ASP B CA 1
ATOM 3211 C C . ASP B 1 14 ? 46.969 -5.57 10.445 1 32.94 14 ASP B C 1
ATOM 3213 O O . ASP B 1 14 ? 47.219 -6.418 9.586 1 32.94 14 ASP B O 1
ATOM 3217 N N . ALA B 1 15 ? 46.156 -6.25 11.242 1 37.62 15 ALA B N 1
ATOM 3218 C CA . ALA B 1 15 ? 44.969 -6.926 10.75 1 37.62 15 ALA B CA 1
ATOM 3219 C C . ALA B 1 15 ? 44.344 -6.148 9.602 1 37.62 15 ALA B C 1
ATOM 3221 O O . ALA B 1 15 ? 43.844 -5.027 9.797 1 37.62 15 ALA B O 1
ATOM 3222 N N . GLU B 1 16 ? 44.906 -6.043 8.531 1 40.62 16 GLU B N 1
ATOM 3223 C CA . GLU B 1 16 ? 44.25 -5.469 7.352 1 40.62 16 GLU B CA 1
ATOM 3224 C C . GLU B 1 16 ? 42.75 -5.738 7.348 1 40.62 16 GLU B C 1
ATOM 3226 O O . GLU B 1 16 ? 42.312 -6.871 7.566 1 40.62 16 GLU B O 1
ATOM 3231 N N . PRO B 1 17 ? 41.906 -4.895 7.797 1 46 17 PRO B N 1
ATOM 3232 C CA . PRO B 1 17 ? 40.469 -5.137 7.719 1 46 17 PRO B CA 1
ATOM 3233 C C . PRO B 1 17 ? 40.062 -5.977 6.504 1 46 17 PRO B C 1
ATOM 3235 O O . PRO B 1 17 ? 40.312 -5.57 5.363 1 46 17 PRO B O 1
ATOM 3238 N N . THR B 1 18 ? 40.25 -7.195 6.348 1 50.25 18 THR B N 1
ATOM 3239 C CA . THR B 1 18 ? 39.906 -8.133 5.293 1 50.25 18 THR B CA 1
ATOM 3240 C C . THR B 1 18 ? 38.438 -7.957 4.887 1 50.25 18 THR B C 1
ATOM 3242 O O . THR B 1 18 ? 37.531 -8.234 5.676 1 50.25 18 THR B O 1
ATOM 3245 N N . SER B 1 19 ? 38.156 -6.949 4.148 1 60.59 19 SER B N 1
ATOM 3246 C CA . SER B 1 19 ? 36.844 -6.73 3.523 1 60.59 19 SER B CA 1
ATOM 3247 C C . SER B 1 19 ? 36.312 -8.016 2.922 1 60.59 19 SER B C 1
ATOM 3249 O O . SER B 1 19 ? 37.062 -8.906 2.533 1 60.59 19 SER B O 1
ATOM 3251 N N . LEU B 1 20 ? 35.094 -8.414 3.223 1 68.94 20 LEU B N 1
ATOM 3252 C CA . LEU B 1 20 ? 34.406 -9.547 2.609 1 68.94 20 LEU B CA 1
ATOM 3253 C C . LEU B 1 20 ? 34.812 -9.719 1.157 1 68.94 20 LEU B C 1
ATOM 3255 O O . LEU B 1 20 ? 34.906 -10.852 0.665 1 68.94 20 LEU B O 1
ATOM 3259 N N . MET B 1 21 ? 35.312 -8.68 0.588 1 70.06 21 MET B N 1
ATOM 3260 C CA . MET B 1 21 ? 35.625 -8.695 -0.836 1 70.06 21 MET B CA 1
ATOM 3261 C C . MET B 1 21 ? 37 -9.32 -1.076 1 70.06 21 MET B C 1
ATOM 3263 O O . MET B 1 21 ? 37.312 -9.727 -2.197 1 70.06 21 MET B O 1
ATOM 3267 N N . SER B 1 22 ? 37.75 -9.375 -0.018 1 73.06 22 SER B N 1
ATOM 3268 C CA . SER B 1 22 ? 39.094 -9.93 -0.16 1 73.06 22 SER B CA 1
ATOM 3269 C C . SER B 1 22 ? 39.094 -11.43 0.122 1 73.06 22 SER B C 1
ATOM 3271 O O . SER B 1 22 ? 40.094 -12.109 -0.131 1 73.06 22 SER B O 1
ATOM 3273 N N . LEU B 1 23 ? 37.969 -11.883 0.533 1 77.56 23 LEU B N 1
ATOM 3274 C CA . LEU B 1 23 ? 37.906 -13.297 0.86 1 77.56 23 LEU B CA 1
ATOM 3275 C C . LEU B 1 23 ? 37.75 -14.141 -0.404 1 77.56 23 LEU B C 1
ATOM 3277 O O . LEU B 1 23 ? 37.156 -13.688 -1.387 1 77.56 23 LEU B O 1
ATOM 3281 N N . GLY B 1 24 ? 38.438 -15.258 -0.444 1 81.12 24 GLY B N 1
ATOM 3282 C CA . GLY B 1 24 ? 38.188 -16.203 -1.524 1 81.12 24 GLY B CA 1
ATOM 3283 C C . GLY B 1 24 ? 36.781 -16.734 -1.565 1 81.12 24 GLY B C 1
ATOM 3284 O O . GLY B 1 24 ? 36 -16.578 -0.6 1 81.12 24 GLY B O 1
ATOM 3285 N N . ASP B 1 25 ? 36.438 -17.328 -2.625 1 84.62 25 ASP B N 1
ATOM 3286 C CA . ASP B 1 25 ? 35.062 -17.781 -2.844 1 84.62 25 ASP B CA 1
ATOM 3287 C C . ASP B 1 25 ? 34.656 -18.844 -1.813 1 84.62 25 ASP B C 1
ATOM 3289 O O . ASP B 1 25 ? 33.531 -18.844 -1.332 1 84.62 25 ASP B O 1
ATOM 3293 N N . ASP B 1 26 ? 35.625 -19.688 -1.455 1 86.88 26 ASP B N 1
ATOM 3294 C CA . ASP B 1 26 ? 35.312 -20.75 -0.5 1 86.88 26 ASP B CA 1
ATOM 3295 C C . ASP B 1 26 ? 34.969 -20.156 0.871 1 86.88 26 ASP B C 1
ATOM 3297 O O . ASP B 1 26 ? 34.031 -20.625 1.534 1 86.88 26 ASP B O 1
ATOM 3301 N N . MET B 1 27 ? 35.688 -19.188 1.205 1 88.38 27 MET B N 1
ATOM 3302 C CA . MET B 1 27 ? 35.438 -18.547 2.49 1 88.38 27 MET B CA 1
ATOM 3303 C C . MET B 1 27 ? 34.125 -17.766 2.459 1 88.38 27 MET B C 1
ATOM 3305 O O . MET B 1 27 ? 33.406 -17.719 3.457 1 88.38 27 MET B O 1
ATOM 3309 N N . LEU B 1 28 ? 33.875 -17.25 1.353 1 89.88 28 LEU B N 1
ATOM 3310 C CA . LEU B 1 28 ? 32.625 -16.516 1.207 1 89.88 28 LEU B CA 1
ATOM 3311 C C . LEU B 1 28 ? 31.422 -17.453 1.345 1 89.88 28 LEU B C 1
ATOM 3313 O O . LEU B 1 28 ? 30.422 -17.109 1.978 1 89.88 28 LEU B O 1
ATOM 3317 N N . VAL B 1 29 ? 31.609 -18.594 0.712 1 91.56 29 VAL B N 1
ATOM 3318 C CA . VAL B 1 29 ? 30.547 -19.594 0.811 1 91.56 29 VAL B CA 1
ATOM 3319 C C . VAL B 1 29 ? 30.297 -19.938 2.277 1 91.56 29 VAL B C 1
ATOM 3321 O O . VAL B 1 29 ? 29.141 -20 2.719 1 91.56 29 VAL B O 1
ATOM 3324 N N . GLU B 1 30 ? 31.328 -20.031 3.047 1 90.06 30 GLU B N 1
ATOM 3325 C CA . GLU B 1 30 ? 31.219 -20.375 4.457 1 90.06 30 GLU B CA 1
ATOM 3326 C C . GLU B 1 30 ? 30.516 -19.281 5.246 1 90.06 30 GLU B C 1
ATOM 3328 O O . GLU B 1 30 ? 29.656 -19.547 6.09 1 90.06 30 GLU B O 1
ATOM 3333 N N . VAL B 1 31 ? 30.875 -18.125 4.965 1 90.81 31 VAL B N 1
ATOM 3334 C CA . VAL B 1 31 ? 30.297 -16.984 5.676 1 90.81 31 VAL B CA 1
ATOM 3335 C C . VAL B 1 31 ? 28.828 -16.844 5.305 1 90.81 31 VAL B C 1
ATOM 3337 O O . VAL B 1 31 ? 27.969 -16.656 6.176 1 90.81 31 VAL B O 1
ATOM 3340 N N . LEU B 1 32 ? 28.562 -16.953 4.051 1 91.94 32 LEU B N 1
ATOM 3341 C CA . LEU B 1 32 ? 27.203 -16.719 3.559 1 91.94 32 LEU B CA 1
ATOM 3342 C C . LEU B 1 32 ? 26.25 -17.812 4.02 1 91.94 32 LEU B C 1
ATOM 3344 O O . LEU B 1 32 ? 25.078 -17.562 4.293 1 91.94 32 LEU B O 1
ATOM 3348 N N . THR B 1 33 ? 26.734 -19 4.16 1 91.56 33 THR B N 1
ATOM 3349 C CA . THR B 1 33 ? 25.891 -20.109 4.57 1 91.56 33 THR B CA 1
ATOM 3350 C C . THR B 1 33 ? 25.531 -20 6.047 1 91.56 33 THR B C 1
ATOM 3352 O O . THR B 1 33 ? 24.609 -20.672 6.512 1 91.56 33 THR B O 1
ATOM 3355 N N . ARG B 1 34 ? 26.203 -19.141 6.77 1 90.75 34 ARG B N 1
ATOM 3356 C CA . ARG B 1 34 ? 25.969 -19.016 8.203 1 90.75 34 ARG B CA 1
ATOM 3357 C C . ARG B 1 34 ? 25 -17.875 8.492 1 90.75 34 ARG B C 1
ATOM 3359 O O . ARG B 1 34 ? 24.625 -17.656 9.648 1 90.75 34 ARG B O 1
ATOM 3366 N N . LEU B 1 35 ? 24.672 -17.266 7.461 1 89.56 35 LEU B N 1
ATOM 3367 C CA . LEU B 1 35 ? 23.688 -16.203 7.672 1 89.56 35 LEU B CA 1
ATOM 3368 C C . LEU B 1 35 ? 22.375 -16.766 8.172 1 89.56 35 LEU B C 1
ATOM 3370 O O . LEU B 1 35 ? 22.031 -17.922 7.867 1 89.56 35 LEU B O 1
ATOM 3374 N N . PRO B 1 36 ? 21.656 -16 8.914 1 85.5 36 PRO B N 1
ATOM 3375 C CA . PRO B 1 36 ? 20.516 -16.547 9.648 1 85.5 36 PRO B CA 1
ATOM 3376 C C . PRO B 1 36 ? 19.281 -16.75 8.766 1 85.5 36 PRO B C 1
ATOM 3378 O O . PRO B 1 36 ? 18.391 -17.516 9.117 1 85.5 36 PRO B O 1
ATOM 3381 N N . SER B 1 37 ? 19.156 -16 7.684 1 88.25 37 SER B N 1
ATOM 3382 C CA . SER B 1 37 ? 17.906 -16.062 6.934 1 88.25 37 SER B CA 1
ATOM 3383 C C . SER B 1 37 ? 18.109 -15.664 5.477 1 88.25 37 SER B C 1
ATOM 3385 O O . SER B 1 37 ? 19.156 -15.117 5.117 1 88.25 37 SER B O 1
ATOM 3387 N N . LEU B 1 38 ? 17.094 -15.953 4.703 1 88.88 38 LEU B N 1
ATOM 3388 C CA . LEU B 1 38 ? 17.125 -15.602 3.287 1 88.88 38 LEU B CA 1
ATOM 3389 C C . LEU B 1 38 ? 17.25 -14.094 3.1 1 88.88 38 LEU B C 1
ATOM 3391 O O . LEU B 1 38 ? 18.062 -13.633 2.289 1 88.88 38 LEU B O 1
ATOM 3395 N N . PRO B 1 39 ? 16.562 -13.305 3.854 1 88.12 39 PRO B N 1
ATOM 3396 C CA . PRO B 1 39 ? 16.719 -11.852 3.711 1 88.12 39 PRO B CA 1
ATOM 3397 C C . PRO B 1 39 ? 18.141 -11.391 3.977 1 88.12 39 PRO B C 1
ATOM 3399 O O . PRO B 1 39 ? 18.656 -10.508 3.273 1 88.12 39 PRO B O 1
ATOM 3402 N N . SER B 1 40 ? 18.734 -11.977 4.957 1 88.56 40 SER B N 1
ATOM 3403 C CA . SER B 1 40 ? 20.109 -11.609 5.246 1 88.56 40 SER B CA 1
ATOM 3404 C C . SER B 1 40 ? 21.047 -12.016 4.105 1 88.56 40 SER B C 1
ATOM 3406 O O . SER B 1 40 ? 21.938 -11.258 3.734 1 88.56 40 SER B O 1
ATOM 3408 N N . LEU B 1 41 ? 20.828 -13.133 3.646 1 90.38 41 LEU B N 1
ATOM 3409 C CA . LEU B 1 41 ? 21.625 -13.594 2.516 1 90.38 41 LEU B CA 1
ATOM 3410 C C . LEU B 1 41 ? 21.422 -12.695 1.302 1 90.38 41 LEU B C 1
ATOM 3412 O O . LEU B 1 41 ? 22.391 -12.32 0.634 1 90.38 41 LEU B O 1
ATOM 3416 N N . ALA B 1 42 ? 20.203 -12.398 1.052 1 89 42 ALA B N 1
ATOM 3417 C CA . ALA B 1 42 ? 19.875 -11.547 -0.091 1 89 42 ALA B CA 1
ATOM 3418 C C . ALA B 1 42 ? 20.547 -10.18 0.045 1 89 42 ALA B C 1
ATOM 3420 O O . ALA B 1 42 ? 21.094 -9.648 -0.925 1 89 42 ALA B O 1
ATOM 3421 N N . SER B 1 43 ? 20.469 -9.664 1.189 1 87.31 43 SER B N 1
ATOM 3422 C CA . SER B 1 43 ? 21.094 -8.367 1.439 1 87.31 43 SER B CA 1
ATOM 3423 C C . SER B 1 43 ? 22.594 -8.414 1.171 1 87.31 43 SER B C 1
ATOM 3425 O O . SER B 1 43 ? 23.141 -7.508 0.537 1 87.31 43 SER B O 1
ATOM 3427 N N . ALA B 1 44 ? 23.156 -9.375 1.669 1 87.12 44 ALA B N 1
ATOM 3428 C CA . ALA B 1 44 ? 24.594 -9.547 1.44 1 87.12 44 ALA B CA 1
ATOM 3429 C C . ALA B 1 44 ? 24.891 -9.805 -0.035 1 87.12 44 ALA B C 1
ATOM 3431 O O . ALA B 1 44 ? 25.797 -9.211 -0.604 1 87.12 44 ALA B O 1
ATOM 3432 N N . GLY B 1 45 ? 24.109 -10.641 -0.618 1 86.94 45 GLY B N 1
ATOM 3433 C CA . GLY B 1 45 ? 24.312 -11.016 -2.006 1 86.94 45 GLY B CA 1
ATOM 3434 C C . GLY B 1 45 ? 24.156 -9.859 -2.973 1 86.94 45 GLY B C 1
ATOM 3435 O O . GLY B 1 45 ? 24.844 -9.789 -3.99 1 86.94 45 GLY B O 1
ATOM 3436 N N . LEU B 1 46 ? 23.297 -8.961 -2.611 1 86.31 46 LEU B N 1
ATOM 3437 C CA . LEU B 1 46 ? 22.984 -7.875 -3.531 1 86.31 46 LEU B CA 1
ATOM 3438 C C . LEU B 1 46 ? 23.953 -6.719 -3.363 1 86.31 46 LEU B C 1
ATOM 3440 O O . LEU B 1 46 ? 23.891 -5.738 -4.109 1 86.31 46 LEU B O 1
ATOM 3444 N N . ALA B 1 47 ? 24.812 -6.863 -2.459 1 83.25 47 ALA B N 1
ATOM 3445 C CA . ALA B 1 47 ? 25.766 -5.785 -2.191 1 83.25 47 ALA B CA 1
ATOM 3446 C C . ALA B 1 47 ? 26.766 -5.645 -3.328 1 83.25 47 ALA B C 1
ATOM 3448 O O . ALA B 1 47 ? 27.297 -4.555 -3.574 1 83.25 47 ALA B O 1
ATOM 3449 N N . SER B 1 48 ? 27.094 -6.742 -3.961 1 85.81 48 SER B N 1
ATOM 3450 C CA . SER B 1 48 ? 28.016 -6.742 -5.09 1 85.81 48 SER B CA 1
ATOM 3451 C C . SER B 1 48 ? 27.734 -7.902 -6.039 1 85.81 48 SER B C 1
ATOM 3453 O O . SER B 1 48 ? 27.156 -8.914 -5.633 1 85.81 48 SER B O 1
ATOM 3455 N N . PRO B 1 49 ? 28.141 -7.719 -7.242 1 84.5 49 PRO B N 1
ATOM 3456 C CA . PRO B 1 49 ? 27.906 -8.797 -8.203 1 84.5 49 PRO B CA 1
ATOM 3457 C C . PRO B 1 49 ? 28.625 -10.094 -7.82 1 84.5 49 PRO B C 1
ATOM 3459 O O . PRO B 1 49 ? 28.094 -11.188 -8.055 1 84.5 49 PRO B O 1
ATOM 3462 N N . ARG B 1 50 ? 29.828 -10 -7.309 1 85.81 50 ARG B N 1
ATOM 3463 C CA . ARG B 1 50 ? 30.578 -11.188 -6.895 1 85.81 50 ARG B CA 1
ATOM 3464 C C . ARG B 1 50 ? 29.844 -11.922 -5.777 1 85.81 50 ARG B C 1
ATOM 3466 O O . ARG B 1 50 ? 29.672 -13.148 -5.832 1 85.81 50 ARG B O 1
ATOM 3473 N N . LEU B 1 51 ? 29.469 -11.188 -4.828 1 88.62 51 LEU B N 1
ATOM 3474 C CA . LEU B 1 51 ? 28.719 -11.797 -3.729 1 88.62 51 LEU B CA 1
ATOM 3475 C C . LEU B 1 51 ? 27.438 -12.43 -4.227 1 88.62 51 LEU B C 1
ATOM 3477 O O . LEU B 1 51 ? 27.031 -13.5 -3.768 1 88.62 51 LEU B O 1
ATOM 3481 N N . CYS B 1 52 ? 26.844 -11.766 -5.133 1 87.88 52 CYS B N 1
ATOM 3482 C CA . CYS B 1 52 ? 25.609 -12.273 -5.703 1 87.88 52 CYS B CA 1
ATOM 3483 C C . CYS B 1 52 ? 25.844 -13.602 -6.418 1 87.88 52 CYS B C 1
ATOM 3485 O O . CYS B 1 52 ? 25.047 -14.531 -6.281 1 87.88 52 CYS B O 1
ATOM 3487 N N . ALA B 1 53 ? 26.906 -13.633 -7.105 1 87 53 ALA B N 1
ATOM 3488 C CA . ALA B 1 53 ? 27.25 -14.859 -7.832 1 87 53 ALA B CA 1
ATOM 3489 C C . ALA B 1 53 ? 27.469 -16.016 -6.871 1 87 53 ALA B C 1
ATOM 3491 O O . ALA B 1 53 ? 26.953 -17.125 -7.086 1 87 53 ALA B O 1
ATOM 3492 N N . VAL B 1 54 ? 28.234 -15.781 -5.867 1 88.88 54 VAL B N 1
ATOM 3493 C CA . VAL B 1 54 ? 28.531 -16.828 -4.895 1 88.88 54 VAL B CA 1
ATOM 3494 C C . VAL B 1 54 ? 27.25 -17.219 -4.152 1 88.88 54 VAL B C 1
ATOM 3496 O O . VAL B 1 54 ? 26.969 -18.406 -3.959 1 88.88 54 VAL B O 1
ATOM 3499 N N . ALA B 1 55 ? 26.5 -16.234 -3.771 1 89.81 55 ALA B N 1
ATOM 3500 C CA . ALA B 1 55 ? 25.281 -16.469 -3.006 1 89.81 55 ALA B CA 1
ATOM 3501 C C . ALA B 1 55 ? 24.25 -17.234 -3.836 1 89.81 55 ALA B C 1
ATOM 3503 O O . ALA B 1 55 ? 23.391 -17.922 -3.287 1 89.81 55 ALA B O 1
ATOM 3504 N N . SER B 1 56 ? 24.328 -17.078 -5.148 1 87.06 56 SER B N 1
ATOM 3505 C CA . SER B 1 56 ? 23.344 -17.688 -6.035 1 87.06 56 SER B CA 1
ATOM 3506 C C . SER B 1 56 ? 23.656 -19.156 -6.273 1 87.06 56 SER B C 1
ATOM 3508 O O . SER B 1 56 ? 22.844 -19.875 -6.867 1 87.06 56 SER B O 1
ATOM 3510 N N . SER B 1 57 ? 24.797 -19.609 -5.809 1 86.5 57 SER B N 1
ATOM 3511 C CA . SER B 1 57 ? 25.125 -21.016 -5.965 1 86.5 57 SER B CA 1
ATOM 3512 C C . SER B 1 57 ? 24.188 -21.891 -5.129 1 86.5 57 SER B C 1
ATOM 3514 O O . SER B 1 57 ? 23.828 -21.531 -4.012 1 86.5 57 SER B O 1
ATOM 3516 N N . PRO B 1 58 ? 23.891 -23.047 -5.695 1 84.81 58 PRO B N 1
ATOM 3517 C CA . PRO B 1 58 ? 22.953 -23.938 -4.996 1 84.81 58 PRO B CA 1
ATOM 3518 C C . PRO B 1 58 ? 23.453 -24.312 -3.6 1 84.81 58 PRO B C 1
ATOM 3520 O O . PRO B 1 58 ? 22.641 -24.438 -2.672 1 84.81 58 PRO B O 1
ATOM 3523 N N . ALA B 1 59 ? 24.688 -24.469 -3.432 1 85.25 59 ALA B N 1
ATOM 3524 C CA . ALA B 1 59 ? 25.25 -24.859 -2.139 1 85.25 59 ALA B CA 1
ATOM 3525 C C . ALA B 1 59 ? 24.938 -23.812 -1.073 1 85.25 59 ALA B C 1
ATOM 3527 O O . ALA B 1 59 ? 24.828 -24.125 0.111 1 85.25 59 ALA B O 1
ATOM 3528 N N . VAL B 1 60 ? 24.781 -22.625 -1.509 1 88.62 60 VAL B N 1
ATOM 3529 C CA . VAL B 1 60 ? 24.578 -21.547 -0.554 1 88.62 60 VAL B CA 1
ATOM 3530 C C . VAL B 1 60 ? 23.078 -21.266 -0.416 1 88.62 60 VAL B C 1
ATOM 3532 O O . VAL B 1 60 ? 22.562 -21.172 0.699 1 88.62 60 VAL B O 1
ATOM 3535 N N . VAL B 1 61 ? 22.406 -21.156 -1.56 1 87.69 61 VAL B N 1
ATOM 3536 C CA . VAL B 1 61 ? 21.047 -20.594 -1.555 1 87.69 61 VAL B CA 1
ATOM 3537 C C . VAL B 1 61 ? 20.047 -21.688 -1.201 1 87.69 61 VAL B C 1
ATOM 3539 O O . VAL B 1 61 ? 19.016 -21.406 -0.575 1 87.69 61 VAL B O 1
ATOM 3542 N N . ASP B 1 62 ? 20.219 -22.906 -1.385 1 83.94 62 ASP B N 1
ATOM 3543 C CA . ASP B 1 62 ? 19.234 -23.969 -1.286 1 83.94 62 ASP B CA 1
ATOM 3544 C C . ASP B 1 62 ? 18.734 -24.125 0.147 1 83.94 62 ASP B C 1
ATOM 3546 O O . ASP B 1 62 ? 17.531 -24.266 0.375 1 83.94 62 ASP B O 1
ATOM 3550 N N . PRO B 1 63 ? 19.562 -24.016 1.049 1 82.38 63 PRO B N 1
ATOM 3551 C CA . PRO B 1 63 ? 19.094 -24.172 2.428 1 82.38 63 PRO B CA 1
ATOM 3552 C C . PRO B 1 63 ? 18.109 -23.094 2.846 1 82.38 63 PRO B C 1
ATOM 3554 O O . PRO B 1 63 ? 17.328 -23.297 3.781 1 82.38 63 PRO B O 1
ATOM 3557 N N . PHE B 1 64 ? 18.203 -21.984 2.191 1 84.31 64 PHE B N 1
ATOM 3558 C CA . PHE B 1 64 ? 17.375 -20.859 2.59 1 84.31 64 PHE B CA 1
ATOM 3559 C C . PHE B 1 64 ? 16.031 -20.875 1.86 1 84.31 64 PHE B C 1
ATOM 3561 O O . PHE B 1 64 ? 15.094 -20.203 2.258 1 84.31 64 PHE B O 1
ATOM 3568 N N . LEU B 1 65 ? 15.898 -21.562 0.781 1 76.62 65 LEU B N 1
ATOM 3569 C CA . LEU B 1 65 ? 14.742 -21.469 -0.104 1 76.62 65 LEU B CA 1
ATOM 3570 C C . LEU B 1 65 ? 13.57 -22.281 0.445 1 76.62 65 LEU B C 1
ATOM 3572 O O . LEU B 1 65 ? 12.422 -22.062 0.055 1 76.62 65 LEU B O 1
ATOM 3576 N N . SER B 1 66 ? 13.734 -23.156 1.343 1 69.44 66 SER B N 1
ATOM 3577 C CA . SER B 1 66 ? 12.656 -23.984 1.881 1 69.44 66 SER B CA 1
ATOM 3578 C C . SER B 1 66 ? 11.703 -23.156 2.738 1 69.44 66 SER B C 1
ATOM 3580 O O . SER B 1 66 ? 10.562 -23.562 2.969 1 69.44 66 SER B O 1
ATOM 3582 N N . ARG B 1 67 ? 12.094 -21.969 3.078 1 70.31 67 ARG B N 1
ATOM 3583 C CA . ARG B 1 67 ? 11.273 -21.172 3.998 1 70.31 67 ARG B CA 1
ATOM 3584 C C . ARG B 1 67 ? 11.117 -19.734 3.51 1 70.31 67 ARG B C 1
ATOM 3586 O O . ARG B 1 67 ? 11.523 -18.797 4.195 1 70.31 67 ARG B O 1
ATOM 3593 N N . ALA B 1 68 ? 10.438 -19.641 2.404 1 76.62 68 ALA B N 1
ATOM 3594 C CA . ALA B 1 68 ? 10.336 -18.281 1.891 1 76.62 68 ALA B CA 1
ATOM 3595 C C . ALA B 1 68 ? 9.336 -17.469 2.701 1 76.62 68 ALA B C 1
ATOM 3597 O O . ALA B 1 68 ? 8.172 -17.859 2.852 1 76.62 68 ALA B O 1
ATOM 3598 N N . PRO B 1 69 ? 9.805 -16.438 3.305 1 85.44 69 PRO B N 1
ATOM 3599 C CA . PRO B 1 69 ? 8.906 -15.648 4.145 1 85.44 69 PRO B CA 1
ATOM 3600 C C . PRO B 1 69 ? 7.895 -14.836 3.332 1 85.44 69 PRO B C 1
ATOM 3602 O O . PRO B 1 69 ? 8.203 -14.398 2.221 1 85.44 69 PRO B O 1
ATOM 3605 N N . LEU B 1 70 ? 6.73 -14.734 3.898 1 88.19 70 LEU B N 1
ATOM 3606 C CA . LEU B 1 70 ? 5.727 -13.828 3.35 1 88.19 70 LEU B CA 1
ATOM 3607 C C . LEU B 1 70 ? 6.078 -12.383 3.658 1 88.19 70 LEU B C 1
ATOM 3609 O O . LEU B 1 70 ? 6.164 -11.992 4.828 1 88.19 70 LEU B O 1
ATOM 3613 N N . LEU B 1 71 ? 6.301 -11.578 2.633 1 89.5 71 LEU B N 1
ATOM 3614 C CA . LEU B 1 71 ? 6.645 -10.18 2.855 1 89.5 71 LEU B CA 1
ATOM 3615 C C . LEU B 1 71 ? 5.395 -9.305 2.877 1 89.5 71 LEU B C 1
ATOM 3617 O O . LEU B 1 71 ? 5.391 -8.234 3.49 1 89.5 71 LEU B O 1
ATOM 3621 N N . GLY B 1 72 ? 4.406 -9.734 2.143 1 89.31 72 GLY B N 1
ATOM 3622 C CA . GLY B 1 72 ? 3.18 -8.953 2.07 1 89.31 72 GLY B CA 1
ATOM 3623 C C . GLY B 1 72 ? 2.27 -9.375 0.934 1 89.31 72 GLY B C 1
ATOM 3624 O O . GLY B 1 72 ? 2.27 -10.547 0.531 1 89.31 72 GLY B O 1
ATOM 3625 N N . TYR B 1 73 ? 1.404 -8.398 0.479 1 88.81 73 TYR B N 1
ATOM 3626 C CA . TYR B 1 73 ? 0.385 -8.656 -0.533 1 88.81 73 TYR B CA 1
ATOM 3627 C C . TYR B 1 73 ? 0.34 -7.527 -1.557 1 88.81 73 TYR B C 1
ATOM 3629 O O . TYR B 1 73 ? 0.376 -6.348 -1.193 1 88.81 73 TYR B O 1
ATOM 3637 N N . PHE B 1 74 ? 0.341 -7.973 -2.754 1 90.19 74 PHE B N 1
ATOM 3638 C CA . PHE B 1 74 ? 0.085 -6.992 -3.805 1 90.19 74 PHE B CA 1
ATOM 3639 C C . PHE B 1 74 ? -1.4 -6.941 -4.145 1 90.19 74 PHE B C 1
ATOM 3641 O O . PHE B 1 74 ? -2.068 -7.977 -4.195 1 90.19 74 PHE B O 1
ATOM 3648 N N . VAL B 1 75 ? -1.842 -5.754 -4.309 1 84.12 75 VAL B N 1
ATOM 3649 C CA . VAL B 1 75 ? -3.238 -5.527 -4.668 1 84.12 75 VAL B CA 1
ATOM 3650 C C . VAL B 1 75 ? -3.32 -4.879 -6.047 1 84.12 75 VAL B C 1
ATOM 3652 O O . VAL B 1 75 ? -2.652 -3.875 -6.312 1 84.12 75 VAL B O 1
ATOM 3655 N N . SER B 1 76 ? -4.066 -5.5 -6.879 1 76.88 76 SER B N 1
ATOM 3656 C CA . SER B 1 76 ? -4.266 -4.945 -8.219 1 76.88 76 SER B CA 1
ATOM 3657 C C . SER B 1 76 ? -5.727 -4.566 -8.445 1 76.88 76 SER B C 1
ATOM 3659 O O . SER B 1 76 ? -6.633 -5.32 -8.086 1 76.88 76 SER B O 1
ATOM 3661 N N . VAL B 1 77 ? -5.922 -3.307 -8.852 1 66.38 77 VAL B N 1
ATOM 3662 C CA . VAL B 1 77 ? -7.262 -2.859 -9.227 1 66.38 77 VAL B CA 1
ATOM 3663 C C . VAL B 1 77 ? -7.371 -2.771 -10.75 1 66.38 77 VAL B C 1
ATOM 3665 O O . VAL B 1 77 ? -6.461 -2.277 -11.414 1 66.38 77 VAL B O 1
ATOM 3668 N N . PRO B 1 78 ? -8.453 -3.432 -11.203 1 58.06 78 PRO B N 1
ATOM 3669 C CA . PRO B 1 78 ? -8.625 -3.355 -12.656 1 58.06 78 PRO B CA 1
ATOM 3670 C C . PRO B 1 78 ? -8.695 -1.918 -13.164 1 58.06 78 PRO B C 1
ATOM 3672 O O . PRO B 1 78 ? -9.383 -1.082 -12.578 1 58.06 78 PRO B O 1
ATOM 3675 N N . ARG B 1 79 ? -8.016 -1.706 -14.281 1 57.28 79 ARG B N 1
ATOM 3676 C CA . ARG B 1 79 ? -7.996 -0.417 -14.969 1 57.28 79 ARG B CA 1
ATOM 3677 C C . ARG B 1 79 ? -7.488 0.685 -14.047 1 57.28 79 ARG B C 1
ATOM 3679 O O . ARG B 1 79 ? -7.762 1.865 -14.266 1 57.28 79 ARG B O 1
ATOM 3686 N N . GLY B 1 80 ? -7.066 0.18 -12.953 1 58.03 80 GLY B N 1
ATOM 3687 C CA . GLY B 1 80 ? -6.68 1.173 -11.961 1 58.03 80 GLY B CA 1
ATOM 3688 C C . GLY B 1 80 ? -5.195 1.497 -11.992 1 58.03 80 GLY B C 1
ATOM 3689 O O . GLY B 1 80 ? -4.531 1.292 -13.008 1 58.03 80 GLY B O 1
ATOM 3690 N N . ALA B 1 81 ? -4.785 2.033 -10.883 1 64.06 81 ALA B N 1
ATOM 3691 C CA . ALA B 1 81 ? -3.463 2.525 -10.5 1 64.06 81 ALA B CA 1
ATOM 3692 C C . ALA B 1 81 ? -2.463 1.379 -10.391 1 64.06 81 ALA B C 1
ATOM 3694 O O . ALA B 1 81 ? -2.832 0.209 -10.516 1 64.06 81 ALA B O 1
ATOM 3695 N N . VAL B 1 82 ? -1.195 1.65 -10.406 1 74.69 82 VAL B N 1
ATOM 3696 C CA . VAL B 1 82 ? -0.092 0.745 -10.102 1 74.69 82 VAL B CA 1
ATOM 3697 C C . VAL B 1 82 ? -0.438 -0.097 -8.875 1 74.69 82 VAL B C 1
ATOM 3699 O O . VAL B 1 82 ? -1.009 0.41 -7.906 1 74.69 82 VAL B O 1
ATOM 3702 N N . PRO B 1 83 ? -0.273 -1.433 -9.047 1 83.56 83 PRO B N 1
ATOM 3703 C CA . PRO B 1 83 ? -0.556 -2.279 -7.891 1 83.56 83 PRO B CA 1
ATOM 3704 C C . PRO B 1 83 ? 0.039 -1.728 -6.598 1 83.56 83 PRO B C 1
ATOM 3706 O O . PRO B 1 83 ? 1.141 -1.172 -6.609 1 83.56 83 PRO B O 1
ATOM 3709 N N . ALA B 1 84 ? -0.727 -1.843 -5.543 1 83.5 84 ALA B N 1
ATOM 3710 C CA . ALA B 1 84 ? -0.259 -1.431 -4.223 1 83.5 84 ALA B CA 1
ATOM 3711 C C . ALA B 1 84 ? 0.246 -2.629 -3.422 1 83.5 84 ALA B C 1
ATOM 3713 O O . ALA B 1 84 ? -0.14 -3.768 -3.688 1 83.5 84 ALA B O 1
ATOM 3714 N N . PHE B 1 85 ? 1.129 -2.314 -2.525 1 88.88 85 PHE B N 1
ATOM 3715 C CA . PHE B 1 85 ? 1.707 -3.359 -1.69 1 88.88 85 PHE B CA 1
ATOM 3716 C C . PHE B 1 85 ? 1.377 -3.123 -0.221 1 88.88 85 PHE B C 1
ATOM 3718 O O . PHE B 1 85 ? 1.534 -2.01 0.284 1 88.88 85 PHE B O 1
ATOM 3725 N N . HIS B 1 86 ? 0.895 -4.176 0.358 1 84.75 86 HIS B N 1
ATOM 3726 C CA . HIS B 1 86 ? 0.659 -4.199 1.797 1 84.75 86 HIS B CA 1
ATOM 3727 C C . HIS B 1 86 ? 1.596 -5.18 2.494 1 84.75 86 HIS B C 1
ATOM 3729 O O . HIS B 1 86 ? 1.543 -6.383 2.236 1 84.75 86 HIS B O 1
ATOM 3735 N N . ARG B 1 87 ? 2.357 -4.637 3.355 1 84.38 87 ARG B N 1
ATOM 3736 C CA . ARG B 1 87 ? 3.328 -5.512 4.008 1 84.38 87 ARG B CA 1
ATOM 3737 C C . ARG B 1 87 ? 2.643 -6.461 4.984 1 84.38 87 ARG B C 1
ATOM 3739 O O . ARG B 1 87 ? 1.613 -6.121 5.57 1 84.38 87 ARG B O 1
ATOM 3746 N N . ALA B 1 88 ? 3.248 -7.625 5.129 1 80.69 88 ALA B N 1
ATOM 3747 C CA . ALA B 1 88 ? 2.812 -8.578 6.145 1 80.69 88 ALA B CA 1
ATOM 3748 C C . ALA B 1 88 ? 3.34 -8.195 7.523 1 80.69 88 ALA B C 1
ATOM 3750 O O . ALA B 1 88 ? 4.113 -7.246 7.656 1 80.69 88 ALA B O 1
ATOM 3751 N N . VAL B 1 89 ? 2.787 -8.891 8.492 1 69.81 89 VAL B N 1
ATOM 3752 C CA . VAL B 1 89 ? 3.311 -8.711 9.836 1 69.81 89 VAL B CA 1
ATOM 3753 C C . VAL B 1 89 ? 4.75 -9.211 9.906 1 69.81 89 VAL B C 1
ATOM 3755 O O . VAL B 1 89 ? 5.027 -10.375 9.609 1 69.81 89 VAL B O 1
ATOM 3758 N N . LEU B 1 90 ? 5.672 -8.367 10.055 1 59.47 90 LEU B N 1
ATOM 3759 C CA . LEU B 1 90 ? 7.082 -8.719 9.938 1 59.47 90 LEU B CA 1
ATOM 3760 C C . LEU B 1 90 ? 7.625 -9.242 11.266 1 59.47 90 LEU B C 1
ATOM 3762 O O . LEU B 1 90 ? 8.695 -9.852 11.305 1 59.47 90 LEU B O 1
ATOM 3766 N N . ARG B 1 91 ? 6.828 -9.539 12.148 1 61.28 91 ARG B N 1
ATOM 3767 C CA . ARG B 1 91 ? 7.059 -10.172 13.445 1 61.28 91 ARG B CA 1
ATOM 3768 C C . ARG B 1 91 ? 8.445 -9.82 13.984 1 61.28 91 ARG B C 1
ATOM 3770 O O . ARG B 1 91 ? 9.141 -10.688 14.516 1 61.28 91 ARG B O 1
ATOM 3777 N N . GLY B 1 92 ? 8.961 -8.648 13.812 1 65.12 92 GLY B N 1
ATOM 3778 C CA . GLY B 1 92 ? 10.195 -8.211 14.438 1 65.12 92 GLY B CA 1
ATOM 3779 C C . GLY B 1 92 ? 11.438 -8.672 13.688 1 65.12 92 GLY B C 1
ATOM 3780 O O . GLY B 1 92 ? 12.555 -8.578 14.203 1 65.12 92 GLY B O 1
ATOM 3781 N N . ASP B 1 93 ? 11.359 -9.297 12.648 1 75.56 93 ASP B N 1
ATOM 3782 C CA . ASP B 1 93 ? 12.516 -9.68 11.844 1 75.56 93 ASP B CA 1
ATOM 3783 C C . ASP B 1 93 ? 13.117 -8.469 11.133 1 75.56 93 ASP B C 1
ATOM 3785 O O . ASP B 1 93 ? 12.602 -8.031 10.094 1 75.56 93 ASP B O 1
ATOM 3789 N N . ARG B 1 94 ? 14.25 -8.094 11.625 1 81.69 94 ARG B N 1
ATOM 3790 C CA . ARG B 1 94 ? 14.883 -6.879 11.133 1 81.69 94 ARG B CA 1
ATOM 3791 C C . ARG B 1 94 ? 15.367 -7.055 9.695 1 81.69 94 ARG B C 1
ATOM 3793 O O . ARG B 1 94 ? 15.438 -6.09 8.938 1 81.69 94 ARG B O 1
ATOM 3800 N N . HIS B 1 95 ? 15.727 -8.258 9.367 1 84.88 95 HIS B N 1
ATOM 3801 C CA . HIS B 1 95 ? 16.203 -8.5 8.016 1 84.88 95 HIS B CA 1
ATOM 3802 C C . HIS B 1 95 ? 15.062 -8.43 7.004 1 84.88 95 HIS B C 1
ATOM 3804 O O . HIS B 1 95 ? 15.242 -7.93 5.891 1 84.88 95 HIS B O 1
ATOM 3810 N N . LEU B 1 96 ? 13.922 -8.93 7.457 1 86.38 96 LEU B N 1
ATOM 3811 C CA . LEU B 1 96 ? 12.75 -8.82 6.598 1 86.38 96 LEU B CA 1
ATOM 3812 C C . LEU B 1 96 ? 12.344 -7.359 6.418 1 86.38 96 LEU B C 1
ATOM 3814 O O . LEU B 1 96 ? 12.016 -6.934 5.309 1 86.38 96 LEU B O 1
ATOM 3818 N N . ALA B 1 97 ? 12.422 -6.68 7.492 1 86.69 97 ALA B N 1
ATOM 3819 C CA . ALA B 1 97 ? 12.109 -5.254 7.438 1 86.69 97 ALA B CA 1
ATOM 3820 C C . ALA B 1 97 ? 13.047 -4.523 6.48 1 86.69 97 ALA B C 1
ATOM 3822 O O . ALA B 1 97 ? 12.617 -3.648 5.723 1 86.69 97 ALA B O 1
ATOM 3823 N N . ALA B 1 98 ? 14.266 -4.879 6.535 1 88.38 98 ALA B N 1
ATOM 3824 C CA . ALA B 1 98 ? 15.258 -4.25 5.672 1 88.38 98 ALA B CA 1
ATOM 3825 C C . ALA B 1 98 ? 14.969 -4.527 4.199 1 88.38 98 ALA B C 1
ATOM 3827 O O . ALA B 1 98 ? 15.125 -3.646 3.352 1 88.38 98 ALA B O 1
ATOM 3828 N N . VAL B 1 99 ? 14.562 -5.727 3.906 1 90.56 99 VAL B N 1
ATOM 3829 C CA . VAL B 1 99 ? 14.242 -6.086 2.531 1 90.56 99 VAL B CA 1
ATOM 3830 C C . VAL B 1 99 ? 13.062 -5.25 2.043 1 90.56 99 VAL B C 1
ATOM 3832 O O . VAL B 1 99 ? 13.086 -4.715 0.931 1 90.56 99 VAL B O 1
ATOM 3835 N N . VAL B 1 100 ? 12.094 -5.125 2.893 1 90.56 100 VAL B N 1
ATOM 3836 C CA . VAL B 1 100 ? 10.898 -4.375 2.533 1 90.56 100 VAL B CA 1
ATOM 3837 C C . VAL B 1 100 ? 11.25 -2.9 2.35 1 90.56 100 VAL B C 1
ATOM 3839 O O . VAL B 1 100 ? 10.734 -2.242 1.443 1 90.56 100 VAL B O 1
ATOM 3842 N N . ARG B 1 101 ? 12.117 -2.43 3.109 1 88.44 101 ARG B N 1
ATOM 3843 C CA . ARG B 1 101 ? 12.508 -1.025 3.041 1 88.44 101 ARG B CA 1
ATOM 3844 C C . ARG B 1 101 ? 13.328 -0.747 1.785 1 88.44 101 ARG B C 1
ATOM 3846 O O . ARG B 1 101 ? 13.172 0.3 1.154 1 88.44 101 ARG B O 1
ATOM 3853 N N . ARG B 1 102 ? 14.133 -1.645 1.465 1 88.69 102 ARG B N 1
ATOM 3854 C CA . ARG B 1 102 ? 15.078 -1.401 0.384 1 88.69 102 ARG B CA 1
ATOM 3855 C C . ARG B 1 102 ? 14.492 -1.804 -0.964 1 88.69 102 ARG B C 1
ATOM 3857 O O . ARG B 1 102 ? 14.969 -1.366 -2.012 1 88.69 102 ARG B O 1
ATOM 3864 N N . GLY B 1 103 ? 13.57 -2.717 -0.888 1 92 103 GLY B N 1
ATOM 3865 C CA . GLY B 1 103 ? 12.953 -3.162 -2.129 1 92 103 GLY B CA 1
ATOM 3866 C C . GLY B 1 103 ? 12.031 -2.125 -2.744 1 92 103 GLY B C 1
ATOM 3867 O O . GLY B 1 103 ? 11.648 -1.158 -2.084 1 92 103 GLY B O 1
ATOM 3868 N N . ASP B 1 104 ? 11.773 -2.246 -4.039 1 93 104 ASP B N 1
ATOM 3869 C CA . ASP B 1 104 ? 10.828 -1.372 -4.723 1 93 104 ASP B CA 1
ATOM 3870 C C . ASP B 1 104 ? 9.445 -2.021 -4.816 1 93 104 ASP B C 1
ATOM 3872 O O . ASP B 1 104 ? 9.016 -2.43 -5.895 1 93 104 ASP B O 1
ATOM 3876 N N . PHE B 1 105 ? 8.758 -1.983 -3.779 1 93.62 105 PHE B N 1
ATOM 3877 C CA . PHE B 1 105 ? 7.438 -2.6 -3.721 1 93.62 105 PHE B CA 1
ATOM 3878 C C . PHE B 1 105 ? 6.359 -1.615 -4.164 1 93.62 105 PHE B C 1
ATOM 3880 O O . PHE B 1 105 ? 5.184 -1.972 -4.25 1 93.62 105 PHE B O 1
ATOM 3887 N N . HIS B 1 106 ? 6.777 -0.439 -4.488 1 90.5 106 HIS B N 1
ATOM 3888 C CA . HIS B 1 106 ? 5.84 0.558 -4.996 1 90.5 106 HIS B CA 1
ATOM 3889 C C . HIS B 1 106 ? 5.879 0.624 -6.52 1 90.5 106 HIS B C 1
ATOM 3891 O O . HIS B 1 106 ? 5.094 1.35 -7.133 1 90.5 106 HIS B O 1
ATOM 3897 N N . LEU B 1 107 ? 6.727 -0.142 -7.051 1 89.81 107 LEU B N 1
ATOM 3898 C CA . LEU B 1 107 ? 6.895 -0.089 -8.5 1 89.81 107 LEU B CA 1
ATOM 3899 C C . LEU B 1 107 ? 7.117 1.345 -8.969 1 89.81 107 LEU B C 1
ATOM 3901 O O . LEU B 1 107 ? 6.441 1.813 -9.883 1 89.81 107 LEU B O 1
ATOM 3905 N N . ALA B 1 108 ? 8.094 1.939 -8.352 1 86.38 108 ALA B N 1
ATOM 3906 C CA . ALA B 1 108 ? 8.289 3.383 -8.477 1 86.38 108 ALA B CA 1
ATOM 3907 C C . ALA B 1 108 ? 8.672 3.764 -9.906 1 86.38 108 ALA B C 1
ATOM 3909 O O . ALA B 1 108 ? 8.344 4.859 -10.367 1 86.38 108 ALA B O 1
ATOM 3910 N N . ASP B 1 109 ? 9.336 2.873 -10.648 1 78.62 109 ASP B N 1
ATOM 3911 C CA . ASP B 1 109 ? 9.836 3.225 -11.969 1 78.62 109 ASP B CA 1
ATOM 3912 C C . ASP B 1 109 ? 8.836 2.84 -13.062 1 78.62 109 ASP B C 1
ATOM 3914 O O . ASP B 1 109 ? 9.148 2.916 -14.25 1 78.62 109 ASP B O 1
ATOM 3918 N N . PHE B 1 110 ? 7.793 2.316 -12.648 1 79.5 110 PHE B N 1
ATOM 3919 C CA . PHE B 1 110 ? 6.789 1.954 -13.641 1 79.5 110 PHE B CA 1
ATOM 3920 C C . PHE B 1 110 ? 5.891 3.143 -13.961 1 79.5 110 PHE B C 1
ATOM 3922 O O . PHE B 1 110 ? 5.492 3.889 -13.062 1 79.5 110 PHE B O 1
ATOM 3929 N N . GLU B 1 111 ? 5.891 3.326 -15.273 1 65.94 111 GLU B N 1
ATOM 3930 C CA . GLU B 1 111 ? 5.008 4.406 -15.703 1 65.94 111 GLU B CA 1
ATOM 3931 C C . GLU B 1 111 ? 3.566 4.145 -15.281 1 65.94 111 GLU B C 1
ATOM 3933 O O . GLU B 1 111 ? 3.189 3.002 -15.016 1 65.94 111 GLU B O 1
ATOM 3938 N N . GLU B 1 112 ? 2.816 5.148 -14.945 1 58.59 112 GLU B N 1
ATOM 3939 C CA . GLU B 1 112 ? 1.694 5.34 -14.031 1 58.59 112 GLU B CA 1
ATOM 3940 C C . GLU B 1 112 ? 0.525 4.43 -14.391 1 58.59 112 GLU B C 1
ATOM 3942 O O . GLU B 1 112 ? -0.136 3.879 -13.508 1 58.59 112 GLU B O 1
ATOM 3947 N N . TYR B 1 113 ? -0.059 4.477 -15.641 1 56.78 113 TYR B N 1
ATOM 3948 C CA . TYR B 1 113 ? -1.452 4.051 -15.703 1 56.78 113 TYR B CA 1
ATOM 3949 C C . TYR B 1 113 ? -1.605 2.822 -16.594 1 56.78 113 TYR B C 1
ATOM 3951 O O . TYR B 1 113 ? -2.723 2.354 -16.828 1 56.78 113 TYR B O 1
ATOM 3959 N N . LYS B 1 114 ? -0.622 1.805 -16.406 1 66.81 114 LYS B N 1
ATOM 3960 C CA . LYS B 1 114 ? -1.012 0.871 -17.453 1 66.81 114 LYS B CA 1
ATOM 3961 C C . LYS B 1 114 ? -0.596 -0.555 -17.109 1 66.81 114 LYS B C 1
ATOM 3963 O O . LYS B 1 114 ? -0.751 -1.469 -17.922 1 66.81 114 LYS B O 1
ATOM 3968 N N . TRP B 1 115 ? -0.239 -0.653 -15.82 1 78.06 115 TRP B N 1
ATOM 3969 C CA . TRP B 1 115 ? 0.249 -2.008 -15.586 1 78.06 115 TRP B CA 1
ATOM 3970 C C . TRP B 1 115 ? -0.688 -2.768 -14.656 1 78.06 115 TRP B C 1
ATOM 3972 O O . TRP B 1 115 ? -1.01 -2.291 -13.562 1 78.06 115 TRP B O 1
ATOM 3982 N N . ARG B 1 116 ? -1.104 -3.832 -15.109 1 81.75 116 ARG B N 1
ATOM 3983 C CA . ARG B 1 116 ? -1.93 -4.738 -14.32 1 81.75 116 ARG B CA 1
ATOM 3984 C C . ARG B 1 116 ? -1.109 -5.914 -13.797 1 81.75 116 ARG B C 1
ATOM 3986 O O . ARG B 1 116 ? -0.28 -6.465 -14.523 1 81.75 116 ARG B O 1
ATOM 3993 N N . LEU B 1 117 ? -1.338 -6.172 -12.57 1 89.38 117 LEU B N 1
ATOM 3994 C CA . LEU B 1 117 ? -0.685 -7.34 -11.984 1 89.38 117 LEU B CA 1
ATOM 3995 C C . LEU B 1 117 ? -1.387 -8.625 -12.414 1 89.38 117 LEU B C 1
ATOM 3997 O O . LEU B 1 117 ? -2.576 -8.805 -12.141 1 89.38 117 LEU B O 1
ATOM 4001 N N . MET B 1 118 ? -0.642 -9.523 -13.055 1 89.19 118 MET B N 1
ATOM 4002 C CA . MET B 1 118 ? -1.226 -10.773 -13.547 1 89.19 118 MET B CA 1
ATOM 4003 C C . MET B 1 118 ? -0.979 -11.914 -12.562 1 89.19 118 MET B C 1
ATOM 4005 O O . MET B 1 118 ? -1.822 -12.797 -12.414 1 89.19 118 MET B O 1
ATOM 4009 N N . ASP B 1 119 ? 0.214 -11.875 -12.031 1 92.69 119 ASP B N 1
ATOM 4010 C CA . ASP B 1 119 ? 0.59 -12.961 -11.133 1 92.69 119 ASP B CA 1
ATOM 4011 C C . ASP B 1 119 ? 1.752 -12.555 -10.234 1 92.69 119 ASP B C 1
ATOM 4013 O O . ASP B 1 119 ? 2.475 -11.602 -10.539 1 92.69 119 ASP B O 1
ATOM 4017 N N . CYS B 1 120 ? 1.808 -13.18 -9.156 1 93.5 120 CYS B N 1
ATOM 4018 C CA . CYS B 1 120 ? 2.865 -12.992 -8.172 1 93.5 120 CYS B CA 1
ATOM 4019 C C . CYS B 1 120 ? 3.357 -14.328 -7.633 1 93.5 120 CYS B C 1
ATOM 4021 O O . CYS B 1 120 ? 2.713 -14.938 -6.773 1 93.5 120 CYS B O 1
ATOM 4023 N N . ARG B 1 121 ? 4.512 -14.773 -8.148 1 90.56 121 ARG B N 1
ATOM 4024 C CA . ARG B 1 121 ? 5.094 -16.047 -7.727 1 90.56 121 ARG B CA 1
ATOM 4025 C C . ARG B 1 121 ? 6.609 -16.031 -7.867 1 90.56 121 ARG B C 1
ATOM 4027 O O . ARG B 1 121 ? 7.16 -15.219 -8.625 1 90.56 121 ARG B O 1
ATOM 4034 N N . HIS B 1 122 ? 7.309 -16.844 -7.09 1 88.5 122 HIS B N 1
ATOM 4035 C CA . HIS B 1 122 ? 8.758 -17.016 -7.16 1 88.5 122 HIS B CA 1
ATOM 4036 C C . HIS B 1 122 ? 9.484 -15.727 -6.828 1 88.5 122 HIS B C 1
ATOM 4038 O O . HIS B 1 122 ? 10.586 -15.477 -7.336 1 88.5 122 HIS B O 1
ATOM 4044 N N . GLY B 1 123 ? 8.812 -14.922 -6.102 1 91.12 123 GLY B N 1
ATOM 4045 C CA . GLY B 1 123 ? 9.414 -13.641 -5.77 1 91.12 123 GLY B CA 1
ATOM 4046 C C . GLY B 1 123 ? 9.359 -12.641 -6.918 1 91.12 123 GLY B C 1
ATOM 4047 O O . GLY B 1 123 ? 10.094 -11.648 -6.918 1 91.12 123 GLY B O 1
ATOM 4048 N N . LEU B 1 124 ? 8.555 -12.977 -7.891 1 94.19 124 LEU B N 1
ATOM 4049 C CA . LEU B 1 124 ? 8.469 -12.125 -9.078 1 94.19 124 LEU B CA 1
ATOM 4050 C C . LEU B 1 124 ? 7.043 -11.641 -9.297 1 94.19 124 LEU B C 1
ATOM 4052 O O . LEU B 1 124 ? 6.09 -12.281 -8.852 1 94.19 124 LEU B O 1
ATOM 4056 N N . LEU B 1 125 ? 6.953 -10.484 -9.922 1 95 125 LEU B N 1
ATOM 4057 C CA . LEU B 1 125 ? 5.68 -9.953 -10.391 1 95 125 LEU B CA 1
ATOM 4058 C C . LEU B 1 125 ? 5.559 -10.07 -11.906 1 95 125 LEU B C 1
ATOM 4060 O O . LEU B 1 125 ? 6.512 -9.789 -12.633 1 95 125 LEU B O 1
ATOM 4064 N N . LEU B 1 126 ? 4.438 -10.562 -12.328 1 94.12 126 LEU B N 1
ATOM 4065 C CA . LEU B 1 126 ? 4.098 -10.523 -13.75 1 94.12 126 LEU B CA 1
ATOM 4066 C C . LEU B 1 126 ? 3.096 -9.414 -14.039 1 94.12 126 LEU B C 1
ATOM 4068 O O . LEU B 1 126 ? 1.974 -9.43 -13.531 1 94.12 126 LEU B O 1
ATOM 4072 N N . LEU B 1 127 ? 3.547 -8.484 -14.82 1 90.38 127 LEU B N 1
ATOM 4073 C CA . LEU B 1 127 ? 2.713 -7.328 -15.133 1 90.38 127 LEU B CA 1
ATOM 4074 C C . LEU B 1 127 ? 2.385 -7.277 -16.625 1 90.38 127 LEU B C 1
ATOM 4076 O O . LEU B 1 127 ? 3.189 -7.703 -17.453 1 90.38 127 LEU B O 1
ATOM 4080 N N . SER B 1 128 ? 1.176 -6.812 -16.875 1 86.31 128 SER B N 1
ATOM 4081 C CA . SER B 1 128 ? 0.757 -6.613 -18.266 1 86.31 128 SER B CA 1
ATOM 4082 C C . SER B 1 128 ? 0.188 -5.211 -18.469 1 86.31 128 SER B C 1
ATOM 4084 O O . SER B 1 128 ? -0.529 -4.695 -17.609 1 86.31 128 SER B O 1
ATOM 4086 N N . SER B 1 129 ? 0.607 -4.66 -19.531 1 78.56 129 SER B N 1
ATOM 4087 C CA . SER B 1 129 ? 0.073 -3.34 -19.859 1 78.56 129 SER B CA 1
ATOM 4088 C C . SER B 1 129 ? -1.294 -3.445 -20.516 1 78.56 129 SER B C 1
ATOM 4090 O O . SER B 1 129 ? -1.576 -4.422 -21.219 1 78.56 129 SER B O 1
ATOM 4092 N N . ASP B 1 130 ? -2.27 -2.709 -20.016 1 65.94 130 ASP B N 1
ATOM 4093 C CA . ASP B 1 130 ? -3.623 -2.736 -20.547 1 65.94 130 ASP B CA 1
ATOM 4094 C C . ASP B 1 130 ? -3.691 -2.023 -21.906 1 65.94 130 ASP B C 1
ATOM 4096 O O . ASP B 1 130 ? -4.648 -1.299 -22.172 1 65.94 130 ASP B O 1
ATOM 4100 N N . SER B 1 131 ? -2.686 -2.203 -22.719 1 57.38 131 SER B N 1
ATOM 4101 C CA . SER B 1 131 ? -2.887 -1.541 -24 1 57.38 131 SER B CA 1
ATOM 4102 C C . SER B 1 131 ? -3.715 -2.406 -24.938 1 57.38 131 SER B C 1
ATOM 4104 O O . SER B 1 131 ? -3.605 -3.633 -24.922 1 57.38 131 SER B O 1
ATOM 4106 N N . TRP B 1 132 ? -4.84 -1.944 -25.406 1 54.25 132 TRP B N 1
ATOM 4107 C CA . TRP B 1 132 ? -5.777 -2.592 -26.312 1 54.25 132 TRP B CA 1
ATOM 4108 C C . TRP B 1 132 ? -5.043 -3.334 -27.422 1 54.25 132 TRP B C 1
ATOM 4110 O O . TRP B 1 132 ? -5.566 -4.297 -27.984 1 54.25 132 TRP B O 1
ATOM 4120 N N . ARG B 1 133 ? -3.902 -2.889 -27.875 1 51.56 133 ARG B N 1
ATOM 4121 C CA . ARG B 1 133 ? -3.334 -3.455 -29.094 1 51.56 133 ARG B CA 1
ATOM 4122 C C . ARG B 1 133 ? -2.297 -4.523 -28.766 1 51.56 133 ARG B C 1
ATOM 4124 O O . ARG B 1 133 ? -2.236 -5.562 -29.422 1 51.56 133 ARG B O 1
ATOM 4131 N N . CYS B 1 134 ? -1.41 -4.133 -27.906 1 55.72 134 CYS B N 1
ATOM 4132 C CA . CYS B 1 134 ? -0.34 -5.07 -27.578 1 55.72 134 CYS B CA 1
ATOM 4133 C C . CYS B 1 134 ? 0.025 -4.984 -26.109 1 55.72 134 CYS B C 1
ATOM 4135 O O . CYS B 1 134 ? 0.486 -3.943 -25.625 1 55.72 134 CYS B O 1
ATOM 4137 N N . SER B 1 135 ? -0.464 -6.086 -25.406 1 66.69 135 SER B N 1
ATOM 4138 C CA . SER B 1 135 ? -0.128 -6.066 -23.984 1 66.69 135 SER B CA 1
ATOM 4139 C C . SER B 1 135 ? 1.345 -6.395 -23.766 1 66.69 135 SER B C 1
ATOM 4141 O O . SER B 1 135 ? 1.841 -7.41 -24.266 1 66.69 135 SER B O 1
ATOM 4143 N N . ASP B 1 136 ? 2.109 -5.445 -23.516 1 79.94 136 ASP B N 1
ATOM 4144 C CA . ASP B 1 136 ? 3.465 -5.684 -23.031 1 79.94 136 ASP B CA 1
ATOM 4145 C C . ASP B 1 136 ? 3.449 -6.355 -21.656 1 79.94 136 ASP B C 1
ATOM 4147 O O . ASP B 1 136 ? 2.564 -6.094 -20.844 1 79.94 136 ASP B O 1
ATOM 4151 N N . MET B 1 137 ? 4.332 -7.398 -21.656 1 89.25 137 MET B N 1
ATOM 4152 C CA . MET B 1 137 ? 4.473 -8.062 -20.359 1 89.25 137 MET B CA 1
ATOM 4153 C C . MET B 1 137 ? 5.844 -7.785 -19.75 1 89.25 137 MET B C 1
ATOM 4155 O O . MET B 1 137 ? 6.852 -7.766 -20.469 1 89.25 137 MET B O 1
ATOM 4159 N N . VAL B 1 138 ? 5.828 -7.566 -18.531 1 91.5 138 VAL B N 1
ATOM 4160 C CA . VAL B 1 138 ? 7.066 -7.309 -17.797 1 91.5 138 VAL B CA 1
ATOM 4161 C C . VAL B 1 138 ? 7.121 -8.188 -16.562 1 91.5 138 VAL B C 1
ATOM 4163 O O . VAL B 1 138 ? 6.109 -8.359 -15.867 1 91.5 138 VAL B O 1
ATOM 4166 N N . VAL B 1 139 ? 8.234 -8.812 -16.391 1 94.5 139 VAL B N 1
ATOM 4167 C CA . VAL B 1 139 ? 8.531 -9.492 -15.133 1 94.5 139 VAL B CA 1
ATOM 4168 C C . VAL B 1 139 ? 9.383 -8.594 -14.242 1 94.5 139 VAL B C 1
ATOM 4170 O O . VAL B 1 139 ? 10.391 -8.039 -14.695 1 94.5 139 VAL B O 1
ATOM 4173 N N . PHE B 1 140 ? 8.938 -8.469 -13.016 1 94.12 140 PHE B N 1
ATOM 4174 C CA . PHE B 1 140 ? 9.602 -7.527 -12.125 1 94.12 140 PHE B CA 1
ATOM 4175 C C . PHE B 1 140 ? 9.969 -8.195 -10.797 1 94.12 140 PHE B C 1
ATOM 4177 O O . PHE B 1 140 ? 9.164 -8.945 -10.234 1 94.12 140 PHE B O 1
ATOM 4184 N N . ASP B 1 141 ? 11.203 -8 -10.375 1 94.81 141 ASP B N 1
ATOM 4185 C CA . ASP B 1 141 ? 11.68 -8.391 -9.047 1 94.81 141 ASP B CA 1
ATOM 4186 C C . ASP B 1 141 ? 11.797 -7.18 -8.133 1 94.81 141 ASP B C 1
ATOM 4188 O O . ASP B 1 141 ? 12.758 -6.406 -8.234 1 94.81 141 ASP B O 1
ATOM 4192 N N . PRO B 1 142 ? 10.867 -7.004 -7.227 1 94.25 142 PRO B N 1
ATOM 4193 C CA . PRO B 1 142 ? 10.891 -5.812 -6.371 1 94.25 142 PRO B CA 1
ATOM 4194 C C . PRO B 1 142 ? 12.094 -5.781 -5.438 1 94.25 142 PRO B C 1
ATOM 4196 O O . PRO B 1 142 ? 12.508 -4.703 -4.996 1 94.25 142 PRO B O 1
ATOM 4199 N N . VAL B 1 143 ? 12.672 -6.914 -5.09 1 92.69 143 VAL B N 1
ATOM 4200 C CA . VAL B 1 143 ? 13.766 -6.969 -4.121 1 92.69 143 VAL B CA 1
ATOM 4201 C C . VAL B 1 143 ? 15.055 -6.488 -4.773 1 92.69 143 VAL B C 1
ATOM 4203 O O . VAL B 1 143 ? 15.805 -5.703 -4.184 1 92.69 143 VAL B O 1
ATOM 4206 N N . SER B 1 144 ? 15.32 -6.879 -5.949 1 90.56 144 SER B N 1
ATOM 4207 C CA . SER B 1 144 ? 16.531 -6.477 -6.645 1 90.56 144 SER B CA 1
ATOM 4208 C C . SER B 1 144 ? 16.281 -5.273 -7.547 1 90.56 144 SER B C 1
ATOM 4210 O O . SER B 1 144 ? 17.219 -4.73 -8.141 1 90.56 144 SER B O 1
ATOM 4212 N N . HIS B 1 145 ? 15.133 -4.875 -7.742 1 89.56 145 HIS B N 1
ATOM 4213 C CA . HIS B 1 145 ? 14.75 -3.764 -8.602 1 89.56 145 HIS B CA 1
ATOM 4214 C C . HIS B 1 145 ? 15.031 -4.078 -10.07 1 89.56 145 HIS B C 1
ATOM 4216 O O . HIS B 1 145 ? 15.461 -3.205 -10.828 1 89.56 145 HIS B O 1
ATOM 4222 N N . SER B 1 146 ? 14.867 -5.223 -10.383 1 90.56 146 SER B N 1
ATOM 4223 C CA . SER B 1 146 ? 15.172 -5.625 -11.75 1 90.56 146 SER B CA 1
ATOM 4224 C C . SER B 1 146 ? 13.906 -6.023 -12.5 1 90.56 146 SER B C 1
ATOM 4226 O O . SER B 1 146 ? 12.953 -6.523 -11.906 1 90.56 146 SER B O 1
ATOM 4228 N N . ARG B 1 147 ? 13.953 -5.73 -13.758 1 91.25 147 ARG B N 1
ATOM 4229 C CA . ARG B 1 147 ? 12.789 -6.07 -14.57 1 91.25 147 ARG B CA 1
ATOM 4230 C C . ARG B 1 147 ? 13.211 -6.621 -15.922 1 91.25 147 ARG B C 1
ATOM 4232 O O . ARG B 1 147 ? 14.312 -6.332 -16.406 1 91.25 147 ARG B O 1
ATOM 4239 N N . LEU B 1 148 ? 12.391 -7.395 -16.469 1 92.25 148 LEU B N 1
ATOM 4240 C CA . LEU B 1 148 ? 12.562 -7.98 -17.797 1 92.25 148 LEU B CA 1
ATOM 4241 C C . LEU B 1 148 ? 11.297 -7.816 -18.641 1 92.25 148 LEU B C 1
ATOM 4243 O O . LEU B 1 148 ? 10.211 -8.242 -18.219 1 92.25 148 LEU B O 1
ATOM 4247 N N . ARG B 1 149 ? 11.461 -7.172 -19.719 1 90.56 149 ARG B N 1
ATOM 4248 C CA . ARG B 1 149 ? 10.367 -7.125 -20.688 1 90.56 149 ARG B CA 1
ATOM 4249 C C . ARG B 1 149 ? 10.336 -8.398 -21.531 1 90.56 149 ARG B C 1
ATOM 4251 O O . ARG B 1 149 ? 11.328 -8.758 -22.156 1 90.56 149 ARG B O 1
ATOM 4258 N N . ILE B 1 150 ? 9.203 -9.023 -21.469 1 91 150 ILE B N 1
ATOM 4259 C CA . ILE B 1 150 ? 9.031 -10.25 -22.234 1 91 150 ILE B CA 1
ATOM 4260 C C . ILE B 1 150 ? 8.578 -9.898 -23.656 1 91 150 ILE B C 1
ATOM 4262 O O . ILE B 1 150 ? 7.762 -9 -23.859 1 91 150 ILE B O 1
ATOM 4266 N N . PRO B 1 151 ? 9.18 -10.617 -24.609 1 86.94 151 PRO B N 1
ATOM 4267 C CA . PRO B 1 151 ? 8.711 -10.383 -25.984 1 86.94 151 PRO B CA 1
ATOM 4268 C C . PRO B 1 151 ? 7.215 -10.656 -26.156 1 86.94 151 PRO B C 1
ATOM 4270 O O . PRO B 1 151 ? 6.621 -11.367 -25.344 1 86.94 151 PRO B O 1
ATOM 4273 N N . HIS B 1 152 ? 6.711 -10.07 -27.188 1 85.44 152 HIS B N 1
ATOM 4274 C CA . HIS B 1 152 ? 5.293 -10.266 -27.453 1 85.44 152 HIS B CA 1
ATOM 4275 C C . HIS B 1 152 ? 4.984 -11.727 -27.75 1 85.44 152 HIS B C 1
ATOM 4277 O O . HIS B 1 152 ? 5.734 -12.391 -28.484 1 85.44 152 HIS B O 1
ATOM 4283 N N . CYS B 1 153 ? 3.973 -12.078 -27.125 1 84.25 153 CYS B N 1
ATOM 4284 C CA . CYS B 1 153 ? 3.496 -13.438 -27.391 1 84.25 153 CYS B CA 1
ATOM 4285 C C . CYS B 1 153 ? 3.025 -13.57 -28.828 1 84.25 153 CYS B C 1
ATOM 4287 O O . CYS B 1 153 ? 2.43 -12.648 -29.391 1 84.25 153 CYS B O 1
ATOM 4289 N N . PRO B 1 154 ? 3.367 -14.695 -29.5 1 77.06 154 PRO B N 1
ATOM 4290 C CA . PRO B 1 154 ? 2.967 -14.898 -30.891 1 77.06 154 PRO B CA 1
ATOM 4291 C C . PRO B 1 154 ? 1.463 -14.742 -31.109 1 77.06 154 PRO B C 1
ATOM 4293 O O . PRO B 1 154 ? 1.024 -14.344 -32.188 1 77.06 154 PRO B O 1
ATOM 4296 N N . HIS B 1 155 ? 0.785 -15.125 -30.141 1 72.88 155 HIS B N 1
ATOM 4297 C CA . HIS B 1 155 ? -0.651 -14.914 -30.281 1 72.88 155 HIS B CA 1
ATOM 4298 C C . HIS B 1 155 ? -1.084 -13.625 -29.578 1 72.88 155 HIS B C 1
ATOM 4300 O O . HIS B 1 155 ? -0.384 -13.133 -28.688 1 72.88 155 HIS B O 1
ATOM 4306 N N . LYS B 1 156 ? -2.088 -13.117 -30.172 1 67 156 LYS B N 1
ATOM 4307 C CA . LYS B 1 156 ? -2.602 -11.867 -29.609 1 67 156 LYS B CA 1
ATOM 4308 C C . LYS B 1 156 ? -3.119 -12.07 -28.188 1 67 156 LYS B C 1
ATOM 4310 O O . LYS B 1 156 ? -3.998 -12.906 -27.953 1 67 156 LYS B O 1
ATOM 4315 N N . ILE B 1 157 ? -2.391 -11.508 -27.328 1 66.38 157 ILE B N 1
ATOM 4316 C CA . ILE B 1 157 ? -2.834 -11.492 -25.938 1 66.38 157 ILE B CA 1
ATOM 4317 C C . ILE B 1 157 ? -3.955 -10.469 -25.766 1 66.38 157 ILE B C 1
ATOM 4319 O O . ILE B 1 157 ? -3.801 -9.305 -26.125 1 66.38 157 ILE B O 1
ATOM 4323 N N . SER B 1 158 ? -5.07 -10.992 -25.438 1 70.19 158 SER B N 1
ATOM 4324 C CA . SER B 1 158 ? -6.211 -10.109 -25.219 1 70.19 158 SER B CA 1
ATOM 4325 C C . SER B 1 158 ? -6.445 -9.883 -23.734 1 70.19 158 SER B C 1
ATOM 4327 O O . SER B 1 158 ? -5.715 -10.414 -22.891 1 70.19 158 SER B O 1
ATOM 4329 N N . SER B 1 159 ? -7.379 -9.039 -23.422 1 69.12 159 SER B N 1
ATOM 4330 C CA . SER B 1 159 ? -7.77 -8.781 -22.047 1 69.12 159 SER B CA 1
ATOM 4331 C C . SER B 1 159 ? -8.344 -10.031 -21.391 1 69.12 159 SER B C 1
ATOM 4333 O O . SER B 1 159 ? -8.43 -10.109 -20.156 1 69.12 159 SER B O 1
ATOM 4335 N N . GLU B 1 160 ? -8.555 -10.992 -22.219 1 73.19 160 GLU B N 1
ATOM 4336 C CA . GLU B 1 160 ? -9.141 -12.227 -21.703 1 73.19 160 GLU B CA 1
ATOM 4337 C C . GLU B 1 160 ? -8.078 -13.305 -21.516 1 73.19 160 GLU B C 1
ATOM 4339 O O . GLU B 1 160 ? -8.359 -14.375 -20.984 1 73.19 160 GLU B O 1
ATOM 4344 N N . SER B 1 161 ? -6.906 -12.953 -21.938 1 82.75 161 SER B N 1
ATOM 4345 C CA . SER B 1 161 ? -5.836 -13.93 -21.797 1 82.75 161 SER B CA 1
ATOM 4346 C C . SER B 1 161 ? -5.426 -14.086 -20.344 1 82.75 161 SER B C 1
ATOM 4348 O O . SER B 1 161 ? -5.496 -13.133 -19.562 1 82.75 161 SER B O 1
ATOM 4350 N N . LEU B 1 162 ? -5.133 -15.281 -20.047 1 88.56 162 LEU B N 1
ATOM 4351 C CA . LEU B 1 162 ? -4.555 -15.547 -18.734 1 88.56 162 LEU B CA 1
ATOM 4352 C C . LEU B 1 162 ? -3.041 -15.695 -18.828 1 88.56 162 LEU B C 1
ATOM 4354 O O . LEU B 1 162 ? -2.533 -16.453 -19.656 1 88.56 162 LEU B O 1
ATOM 4358 N N . ASN B 1 163 ? -2.395 -14.953 -18.141 1 90.38 163 ASN B N 1
ATOM 4359 C CA . ASN B 1 163 ? -0.943 -15.031 -18.016 1 90.38 163 ASN B CA 1
ATOM 4360 C C . ASN B 1 163 ? -0.518 -15.305 -16.578 1 90.38 163 ASN B C 1
ATOM 4362 O O . ASN B 1 163 ? -0.932 -14.594 -15.648 1 90.38 163 ASN B O 1
ATOM 4366 N N . CYS B 1 164 ? 0.267 -16.328 -16.438 1 93.5 164 CYS B N 1
ATOM 4367 C CA . CYS B 1 164 ? 0.718 -16.641 -15.086 1 93.5 164 CYS B CA 1
ATOM 4368 C C . CYS B 1 164 ? 2.08 -17.328 -15.117 1 93.5 164 CYS B C 1
ATOM 4370 O O . CYS B 1 164 ? 2.541 -17.766 -16.172 1 93.5 164 CYS B O 1
ATOM 4372 N N . PHE B 1 165 ? 2.73 -17.344 -13.984 1 93.5 165 PHE B N 1
ATOM 4373 C CA . PHE B 1 165 ? 3.979 -18.094 -13.844 1 93.5 165 PHE B CA 1
ATOM 4374 C C . PHE B 1 165 ? 3.713 -19.594 -13.75 1 93.5 165 PHE B C 1
ATOM 4376 O O . PHE B 1 165 ? 2.709 -20.016 -13.172 1 93.5 165 PHE B O 1
ATOM 4383 N N . LEU B 1 166 ? 4.66 -20.25 -14.305 1 91.5 166 LEU B N 1
ATOM 4384 C CA . LEU B 1 166 ? 4.637 -21.703 -14.109 1 91.5 166 LEU B CA 1
ATOM 4385 C C . LEU B 1 166 ? 5.492 -22.094 -12.914 1 91.5 166 LEU B C 1
ATOM 4387 O O . LEU B 1 166 ? 6.406 -21.375 -12.523 1 91.5 166 LEU B O 1
ATOM 4391 N N . PRO B 1 167 ? 5.059 -23.156 -12.328 1 75.75 167 PRO B N 1
ATOM 4392 C CA . PRO B 1 167 ? 5.898 -23.641 -11.227 1 75.75 167 PRO B CA 1
ATOM 4393 C C . PRO B 1 167 ? 7.344 -23.875 -11.656 1 75.75 167 PRO B C 1
ATOM 4395 O O . PRO B 1 167 ? 7.609 -24.141 -12.836 1 75.75 167 PRO B O 1
ATOM 4398 N N . ALA B 1 168 ? 8.352 -23.438 -10.695 1 60.94 168 ALA B N 1
ATOM 4399 C CA . ALA B 1 168 ? 9.781 -23.547 -10.969 1 60.94 168 ALA B CA 1
ATOM 4400 C C . ALA B 1 168 ? 10.141 -24.953 -11.461 1 60.94 168 ALA B C 1
ATOM 4402 O O . ALA B 1 168 ? 9.719 -25.953 -10.867 1 60.94 168 ALA B O 1
ATOM 4403 N N . GLY B 1 169 ? 10.266 -25.094 -12.719 1 54.47 169 GLY B N 1
ATOM 4404 C CA . GLY B 1 169 ? 10.844 -26.359 -13.133 1 54.47 169 GLY B CA 1
ATOM 4405 C C . GLY B 1 169 ? 12.32 -26.469 -12.812 1 54.47 169 GLY B C 1
ATOM 4406 O O . GLY B 1 169 ? 12.977 -25.469 -12.531 1 54.47 169 GLY B O 1
ATOM 4407 N N . GLY B 1 170 ? 12.891 -27.625 -12.422 1 52.69 170 GLY B N 1
ATOM 4408 C CA . GLY B 1 170 ? 14.234 -28.094 -12.109 1 52.69 170 GLY B CA 1
ATOM 4409 C C . GLY B 1 170 ? 15.312 -27.156 -12.625 1 52.69 170 GLY B C 1
ATOM 4410 O O . GLY B 1 170 ? 16.5 -27.5 -12.609 1 52.69 170 GLY B O 1
ATOM 4411 N N . SER B 1 171 ? 14.914 -25.984 -13.219 1 52.62 171 SER B N 1
ATOM 4412 C CA . SER B 1 171 ? 15.953 -25.25 -13.953 1 52.62 171 SER B CA 1
ATOM 4413 C C . SER B 1 171 ? 16.562 -24.156 -13.102 1 52.62 171 SER B C 1
ATOM 4415 O O . SER B 1 171 ? 16.875 -23.062 -13.602 1 52.62 171 SER B O 1
ATOM 4417 N N . GLY B 1 172 ? 16.875 -24.328 -11.906 1 59.72 172 GLY B N 1
ATOM 4418 C CA . GLY B 1 172 ? 17.641 -23.422 -11.078 1 59.72 172 GLY B CA 1
ATOM 4419 C C . GLY B 1 172 ? 16.812 -22.312 -10.469 1 59.72 172 GLY B C 1
ATOM 4420 O O . GLY B 1 172 ? 15.68 -22.062 -10.891 1 59.72 172 GLY B O 1
ATOM 4421 N N . PRO B 1 173 ? 17.391 -21.625 -9.523 1 64.38 173 PRO B N 1
ATOM 4422 C CA . PRO B 1 173 ? 16.625 -20.688 -8.695 1 64.38 173 PRO B CA 1
ATOM 4423 C C . PRO B 1 173 ? 16.344 -19.359 -9.406 1 64.38 173 PRO B C 1
ATOM 4425 O O . PRO B 1 173 ? 15.461 -18.609 -8.992 1 64.38 173 PRO B O 1
ATOM 4428 N N . THR B 1 174 ? 16.938 -19.125 -10.594 1 75.44 174 THR B N 1
ATOM 4429 C CA . THR B 1 174 ? 16.828 -17.797 -11.164 1 75.44 174 THR B CA 1
ATOM 4430 C C . THR B 1 174 ? 15.938 -17.812 -12.406 1 75.44 174 THR B C 1
ATOM 4432 O O . THR B 1 174 ? 15.531 -16.75 -12.898 1 75.44 174 THR B O 1
ATOM 4435 N N . SER B 1 175 ? 15.648 -19.031 -12.867 1 84.56 175 SER B N 1
ATOM 4436 C CA . SER B 1 175 ? 14.844 -19.094 -14.078 1 84.56 175 SER B CA 1
ATOM 4437 C C . SER B 1 175 ? 13.352 -19.094 -13.758 1 84.56 175 SER B C 1
ATOM 4439 O O . SER B 1 175 ? 12.953 -19.438 -12.648 1 84.56 175 SER B O 1
ATOM 4441 N N . PHE B 1 176 ? 12.625 -18.609 -14.75 1 90.94 176 PHE B N 1
ATOM 4442 C CA . PHE B 1 176 ? 11.172 -18.656 -14.609 1 90.94 176 PHE B CA 1
ATOM 4443 C C . PHE B 1 176 ? 10.5 -18.922 -15.953 1 90.94 176 PHE B C 1
ATOM 4445 O O . PHE B 1 176 ? 11.133 -18.781 -17 1 90.94 176 PHE B O 1
ATOM 4452 N N . ARG B 1 177 ? 9.312 -19.359 -15.891 1 92.75 177 ARG B N 1
ATOM 4453 C CA . ARG B 1 177 ? 8.477 -19.594 -17.062 1 92.75 177 ARG B CA 1
ATOM 4454 C C . ARG B 1 177 ? 7.121 -18.922 -16.922 1 92.75 177 ARG B C 1
ATOM 4456 O O . ARG B 1 177 ? 6.594 -18.797 -15.82 1 92.75 177 ARG B O 1
ATOM 4463 N N . VAL B 1 178 ? 6.668 -18.453 -18.062 1 93.94 178 VAL B N 1
ATOM 4464 C CA . VAL B 1 178 ? 5.363 -17.797 -18.094 1 93.94 178 VAL B CA 1
ATOM 4465 C C . VAL B 1 178 ? 4.441 -18.531 -19.062 1 93.94 178 VAL B C 1
ATOM 4467 O O . VAL B 1 178 ? 4.84 -18.859 -20.188 1 93.94 178 VAL B O 1
ATOM 4470 N N . LEU B 1 179 ? 3.271 -18.797 -18.594 1 93.69 179 LEU B N 1
ATOM 4471 C CA . LEU B 1 179 ? 2.232 -19.422 -19.406 1 93.69 179 LEU B CA 1
ATOM 4472 C C . LEU B 1 179 ? 1.204 -18.391 -19.859 1 93.69 179 LEU B C 1
ATOM 4474 O O . LEU B 1 179 ? 0.742 -17.578 -19.062 1 93.69 179 LEU B O 1
ATOM 4478 N N . SER B 1 180 ? 0.906 -18.391 -21.078 1 92.62 180 SER B N 1
ATOM 4479 C CA . SER B 1 180 ? -0.183 -17.594 -21.641 1 92.62 180 SER B CA 1
ATOM 4480 C C . SER B 1 180 ? -1.265 -18.484 -22.234 1 92.62 180 SER B C 1
ATOM 4482 O O . SER B 1 180 ? -0.972 -19.359 -23.062 1 92.62 180 SER B O 1
ATOM 4484 N N . LEU B 1 181 ? -2.457 -18.266 -21.828 1 91.69 181 LEU B N 1
ATOM 4485 C CA . LEU B 1 181 ? -3.607 -19 -22.344 1 91.69 181 LEU B CA 1
ATOM 4486 C C . LEU B 1 181 ? -4.609 -18.062 -23 1 91.69 181 LEU B C 1
ATOM 4488 O O . LEU B 1 181 ? -4.965 -17.016 -22.438 1 91.69 181 LEU B O 1
ATOM 4492 N N . GLU B 1 182 ? -4.996 -18.438 -24.094 1 89 182 GLU B N 1
ATOM 4493 C CA . GLU B 1 182 ? -6.035 -17.703 -24.812 1 89 182 GLU B CA 1
ATOM 4494 C C . GLU B 1 182 ? -7.195 -18.625 -25.188 1 89 182 GLU B C 1
ATOM 4496 O O . GLU B 1 182 ? -6.996 -19.656 -25.828 1 89 182 GLU B O 1
ATOM 4501 N N . LYS B 1 183 ? -8.289 -18.109 -24.766 1 86.44 183 LYS B N 1
ATOM 4502 C CA . LYS B 1 183 ? -9.477 -18.906 -25.078 1 86.44 183 LYS B CA 1
ATOM 4503 C C . LYS B 1 183 ? -9.906 -18.688 -26.531 1 86.44 183 LYS B C 1
ATOM 4505 O O . LYS B 1 183 ? -10.008 -17.562 -27 1 86.44 183 LYS B O 1
ATOM 4510 N N . GLN B 1 184 ? -10.109 -19.812 -27.172 1 84.06 184 GLN B N 1
ATOM 4511 C CA . GLN B 1 184 ? -10.719 -19.828 -28.5 1 84.06 184 GLN B CA 1
ATOM 4512 C C . GLN B 1 184 ? -12.086 -20.516 -28.469 1 84.06 184 GLN B C 1
ATOM 4514 O O . GLN B 1 184 ? -12.633 -20.766 -27.391 1 84.06 184 GLN B O 1
ATOM 4519 N N . TYR B 1 185 ? -12.695 -20.609 -29.531 1 81.5 185 TYR B N 1
ATOM 4520 C CA . TYR B 1 185 ? -14.039 -21.156 -29.594 1 81.5 185 TYR B CA 1
ATOM 4521 C C . TYR B 1 185 ? -14.07 -22.562 -29.016 1 81.5 185 TYR B C 1
ATOM 4523 O O . TYR B 1 185 ? -14.797 -22.844 -28.062 1 81.5 185 TYR B O 1
ATOM 4531 N N . THR B 1 186 ? -13.305 -23.453 -29.438 1 85.38 186 THR B N 1
ATOM 4532 C CA . THR B 1 186 ? -13.359 -24.844 -29.016 1 85.38 186 THR B CA 1
ATOM 4533 C C . THR B 1 186 ? -12.039 -25.266 -28.375 1 85.38 186 THR B C 1
ATOM 4535 O O . THR B 1 186 ? -11.906 -26.391 -27.891 1 85.38 186 THR B O 1
ATOM 4538 N N . SER B 1 187 ? -11.133 -24.438 -28.359 1 90.38 187 SER B N 1
ATOM 4539 C CA . SER B 1 187 ? -9.805 -24.781 -27.844 1 90.38 187 SER B CA 1
ATOM 4540 C C . SER B 1 187 ? -9.203 -23.641 -27.047 1 90.38 187 SER B C 1
ATOM 4542 O O . SER B 1 187 ? -9.812 -22.562 -26.922 1 90.38 187 SER B O 1
ATOM 4544 N N . VAL B 1 188 ? -8.211 -24.031 -26.359 1 91.31 188 VAL B N 1
ATOM 4545 C CA . VAL B 1 188 ? -7.387 -23.031 -25.688 1 91.31 188 VAL B CA 1
ATOM 4546 C C . VAL B 1 188 ? -5.984 -23.031 -26.281 1 91.31 188 VAL B C 1
ATOM 4548 O O . VAL B 1 188 ? -5.355 -24.078 -26.422 1 91.31 188 VAL B O 1
ATOM 4551 N N . LEU B 1 189 ? -5.586 -21.891 -26.688 1 91.62 189 LEU B N 1
ATOM 4552 C CA . LEU B 1 189 ? -4.219 -21.734 -27.188 1 91.62 189 LEU B CA 1
ATOM 4553 C C . LEU B 1 189 ? -3.256 -21.453 -26.047 1 91.62 189 LEU B C 1
ATOM 4555 O O . LEU B 1 189 ? -3.467 -20.516 -25.266 1 91.62 189 LEU B O 1
ATOM 4559 N N . ALA B 1 190 ? -2.26 -22.328 -25.938 1 92.69 190 ALA B N 1
ATOM 4560 C CA . ALA B 1 190 ? -1.283 -22.188 -24.859 1 92.69 190 ALA B CA 1
ATOM 4561 C C . ALA B 1 190 ? 0.11 -21.906 -25.406 1 92.69 190 ALA B C 1
ATOM 4563 O O . ALA B 1 190 ? 0.54 -22.547 -26.375 1 92.69 190 ALA B O 1
ATOM 4564 N N . CYS B 1 191 ? 0.785 -20.922 -24.828 1 93.12 191 CYS B N 1
ATOM 4565 C CA . CYS B 1 191 ? 2.176 -20.609 -25.125 1 93.12 191 CYS B CA 1
ATOM 4566 C C . CYS B 1 191 ? 2.982 -20.422 -23.844 1 93.12 191 CYS B C 1
ATOM 4568 O O . CYS B 1 191 ? 2.496 -19.844 -22.875 1 93.12 191 CYS B O 1
ATOM 4570 N N . VAL B 1 192 ? 4.176 -21 -23.906 1 93.31 192 VAL B N 1
ATOM 4571 C CA . VAL B 1 192 ? 5.023 -20.906 -22.734 1 93.31 192 VAL B CA 1
ATOM 4572 C C . VAL B 1 192 ? 6.285 -20.109 -23.062 1 93.31 192 VAL B C 1
ATOM 4574 O O . VAL B 1 192 ? 6.969 -20.391 -24.047 1 93.31 192 VAL B O 1
ATOM 4577 N N . TYR B 1 193 ? 6.504 -19.109 -22.266 1 93.31 193 TYR B N 1
ATOM 4578 C CA . TYR B 1 193 ? 7.762 -18.375 -22.312 1 93.31 193 TYR B CA 1
ATOM 4579 C C . TYR B 1 193 ? 8.766 -18.938 -21.312 1 93.31 193 TYR B C 1
ATOM 4581 O O . TYR B 1 193 ? 8.406 -19.25 -20.172 1 93.31 193 TYR B O 1
ATOM 4589 N N . SER B 1 194 ? 10.008 -19.062 -21.781 1 91.75 194 SER B N 1
ATOM 4590 C CA . SER B 1 194 ? 11.102 -19.469 -20.891 1 91.75 194 SER B CA 1
ATOM 4591 C C . SER B 1 194 ? 12.164 -18.391 -20.781 1 91.75 194 SER B C 1
ATOM 4593 O O . SER B 1 194 ? 12.695 -17.922 -21.797 1 91.75 194 SER B O 1
ATOM 4595 N N . SER B 1 195 ? 12.469 -18.047 -19.562 1 90.62 195 SER B N 1
ATOM 4596 C CA . SER B 1 195 ? 13.508 -17.031 -19.359 1 90.62 195 SER B CA 1
ATOM 4597 C C . SER B 1 195 ? 14.883 -17.562 -19.75 1 90.62 195 SER B C 1
ATOM 4599 O O . SER B 1 195 ? 15.805 -16.781 -20 1 90.62 195 SER B O 1
ATOM 4601 N N . ARG B 1 196 ? 15.094 -18.812 -19.797 1 86.25 196 ARG B N 1
ATOM 4602 C CA . ARG B 1 196 ? 16.359 -19.422 -20.188 1 86.25 196 ARG B CA 1
ATOM 4603 C C . ARG B 1 196 ? 16.656 -19.188 -21.656 1 86.25 196 ARG B C 1
ATOM 4605 O O . ARG B 1 196 ? 17.781 -18.844 -22.016 1 86.25 196 ARG B O 1
ATOM 4612 N N . THR B 1 197 ? 15.664 -19.359 -22.391 1 88.94 197 THR B N 1
ATOM 4613 C CA . THR B 1 197 ? 15.852 -19.203 -23.828 1 88.94 197 THR B CA 1
ATOM 4614 C C . THR B 1 197 ? 15.5 -17.781 -24.266 1 88.94 197 THR B C 1
ATOM 4616 O O . THR B 1 197 ? 15.914 -17.328 -25.328 1 88.94 197 THR B O 1
ATOM 4619 N N . GLY B 1 198 ? 14.711 -17.125 -23.5 1 90.25 198 GLY B N 1
ATOM 4620 C CA . GLY B 1 198 ? 14.266 -15.781 -23.828 1 90.25 198 GLY B CA 1
ATOM 4621 C C . GLY B 1 198 ? 13.203 -15.758 -24.922 1 90.25 198 GLY B C 1
ATOM 4622 O O . GLY B 1 198 ? 13.016 -14.734 -25.594 1 90.25 198 GLY B O 1
ATOM 4623 N N . GLU B 1 199 ? 12.562 -16.906 -25.125 1 92.44 199 GLU B N 1
ATOM 4624 C CA . GLU B 1 199 ? 11.617 -17.016 -26.234 1 92.44 199 GLU B CA 1
ATOM 4625 C C . GLU B 1 199 ? 10.352 -17.75 -25.812 1 92.44 199 GLU B C 1
ATOM 4627 O O . GLU B 1 199 ? 10.352 -18.484 -24.828 1 92.44 199 GLU B O 1
ATOM 4632 N N . TRP B 1 200 ? 9.375 -17.438 -26.609 1 93.31 200 TRP B N 1
ATOM 4633 C CA . TRP B 1 200 ? 8.133 -18.203 -26.484 1 93.31 200 TRP B CA 1
ATOM 4634 C C . TRP B 1 200 ? 8.242 -19.516 -27.234 1 93.31 200 TRP B C 1
ATOM 4636 O O . TRP B 1 200 ? 8.789 -19.578 -28.328 1 93.31 200 TRP B O 1
ATOM 4646 N N . GLY B 1 201 ? 7.727 -20.516 -26.578 1 91.69 201 GLY B N 1
ATOM 4647 C CA . GLY B 1 201 ? 7.605 -21.781 -27.281 1 91.69 201 GLY B CA 1
ATOM 4648 C C . GLY B 1 201 ? 6.492 -21.781 -28.312 1 91.69 201 GLY B C 1
ATOM 4649 O O . GLY B 1 201 ? 5.719 -20.828 -28.406 1 91.69 201 GLY B O 1
ATOM 4650 N N . ALA B 1 202 ? 6.418 -22.844 -29.109 1 90.88 202 ALA B N 1
ATOM 4651 C CA . ALA B 1 202 ? 5.363 -22.984 -30.109 1 90.88 202 ALA B CA 1
ATOM 4652 C C . ALA B 1 202 ? 3.99 -23.078 -29.453 1 90.88 202 ALA B C 1
ATOM 4654 O O . ALA B 1 202 ? 3.82 -23.766 -28.438 1 90.88 202 ALA B O 1
ATOM 4655 N N . PRO B 1 203 ? 3.131 -22.312 -30.031 1 91.06 203 PRO B N 1
ATOM 4656 C CA . PRO B 1 203 ? 1.777 -22.391 -29.469 1 91.06 203 PRO B CA 1
ATOM 4657 C C . PRO B 1 203 ? 1.186 -23.797 -29.562 1 91.06 203 PRO B C 1
ATOM 4659 O O . PRO B 1 203 ? 1.411 -24.5 -30.547 1 91.06 203 PRO B O 1
ATOM 4662 N N . LYS B 1 204 ? 0.533 -24.188 -28.578 1 91.81 204 LYS B N 1
ATOM 4663 C CA . LYS B 1 204 ? -0.16 -25.469 -28.547 1 91.81 204 LYS B CA 1
ATOM 4664 C C . LYS B 1 204 ? -1.665 -25.281 -28.391 1 91.81 204 LYS B C 1
ATOM 4666 O O . LYS B 1 204 ? -2.111 -24.531 -27.516 1 91.81 204 LYS B O 1
ATOM 4671 N N . SER B 1 205 ? -2.4 -25.922 -29.219 1 92.25 205 SER B N 1
ATOM 4672 C CA . SER B 1 205 ? -3.854 -25.922 -29.094 1 92.25 205 SER B CA 1
ATOM 4673 C C . SER B 1 205 ? -4.324 -27.094 -28.219 1 92.25 205 SER B C 1
ATOM 4675 O O . SER B 1 205 ? -4.023 -28.25 -28.516 1 92.25 205 SER B O 1
ATOM 4677 N N . ILE B 1 206 ? -4.992 -26.75 -27.172 1 92.62 206 ILE B N 1
ATOM 4678 C CA . ILE B 1 206 ? -5.473 -27.766 -26.234 1 92.62 206 ILE B CA 1
ATOM 4679 C C . ILE B 1 206 ? -7 -27.781 -26.234 1 92.62 206 ILE B C 1
ATOM 4681 O O . ILE B 1 206 ? -7.641 -26.734 -26.297 1 92.62 206 ILE B O 1
ATOM 4685 N N . ASN B 1 207 ? -7.547 -29 -26.156 1 89.75 207 ASN B N 1
ATOM 4686 C CA . ASN B 1 207 ? -9 -29.109 -26.094 1 89.75 207 ASN B CA 1
ATOM 4687 C C . ASN B 1 207 ? -9.562 -28.453 -24.828 1 89.75 207 ASN B C 1
ATOM 4689 O O . ASN B 1 207 ? -9.102 -28.734 -23.719 1 89.75 207 ASN B O 1
ATOM 4693 N N . ARG B 1 208 ? -10.461 -27.656 -25.078 1 86.38 208 ARG B N 1
ATOM 4694 C CA . ARG B 1 208 ? -11.094 -26.922 -23.969 1 86.38 208 ARG B CA 1
ATOM 4695 C C . ARG B 1 208 ? -12.164 -27.781 -23.297 1 86.38 208 ARG B C 1
ATOM 4697 O O . ARG B 1 208 ? -13.055 -28.312 -23.969 1 86.38 208 ARG B O 1
ATOM 4704 N N . PRO B 1 209 ? -12.055 -27.922 -21.984 1 84.38 209 PRO B N 1
ATOM 4705 C CA . PRO B 1 209 ? -13.148 -28.625 -21.312 1 84.38 209 PRO B CA 1
ATOM 4706 C C . PRO B 1 209 ? -14.469 -27.875 -21.391 1 84.38 209 PRO B C 1
ATOM 4708 O O . PRO B 1 209 ? -14.484 -26.641 -21.5 1 84.38 209 PRO B O 1
ATOM 4711 N N . ILE B 1 210 ? -15.5 -28.656 -21.266 1 79.38 210 ILE B N 1
ATOM 4712 C CA . ILE B 1 210 ? -16.828 -28.047 -21.297 1 79.38 210 ILE B CA 1
ATOM 4713 C C . ILE B 1 210 ? -17.016 -27.141 -20.078 1 79.38 210 ILE B C 1
ATOM 4715 O O . ILE B 1 210 ? -16.688 -27.516 -18.953 1 79.38 210 ILE B O 1
ATOM 4719 N N . GLY B 1 211 ? -17.438 -25.953 -20.344 1 77.12 211 GLY B N 1
ATOM 4720 C CA . GLY B 1 211 ? -17.75 -25.031 -19.266 1 77.12 211 GLY B CA 1
ATOM 4721 C C . GLY B 1 211 ? -16.516 -24.328 -18.703 1 77.12 211 GLY B C 1
ATOM 4722 O O . GLY B 1 211 ? -16.625 -23.594 -17.719 1 77.12 211 GLY B O 1
ATOM 4723 N N . PHE B 1 212 ? -15.438 -24.594 -19.312 1 81.38 212 PHE B N 1
ATOM 4724 C CA . PHE B 1 212 ? -14.188 -24.016 -18.844 1 81.38 212 PHE B CA 1
ATOM 4725 C C . PHE B 1 212 ? -14.195 -22.5 -18.984 1 81.38 212 PHE B C 1
ATOM 4727 O O . PHE B 1 212 ? -14.477 -21.969 -20.062 1 81.38 212 PHE B O 1
ATOM 4734 N N . LYS B 1 213 ? -13.977 -21.828 -17.828 1 77.94 213 LYS B N 1
ATOM 4735 C CA . LYS B 1 213 ? -13.797 -20.375 -17.812 1 77.94 213 LYS B CA 1
ATOM 4736 C C . LYS B 1 213 ? -12.406 -20 -17.312 1 77.94 213 LYS B C 1
ATOM 4738 O O . LYS B 1 213 ? -11.938 -20.547 -16.312 1 77.94 213 LYS B O 1
ATOM 4743 N N . LEU B 1 214 ? -11.828 -19.125 -18.109 1 78.12 214 LEU B N 1
ATOM 4744 C CA . LEU B 1 214 ? -10.516 -18.641 -17.734 1 78.12 214 LEU B CA 1
ATOM 4745 C C . LEU B 1 214 ? -10.617 -17.672 -16.547 1 78.12 214 LEU B C 1
ATOM 4747 O O . LEU B 1 214 ? -10.766 -16.469 -16.75 1 78.12 214 LEU B O 1
ATOM 4751 N N . GLY B 1 215 ? -10.797 -18.156 -15.367 1 77.56 215 GLY B N 1
ATOM 4752 C CA . GLY B 1 215 ? -10.859 -17.344 -14.156 1 77.56 215 GLY B CA 1
ATOM 4753 C C . GLY B 1 215 ? -9.523 -17.266 -13.438 1 77.56 215 GLY B C 1
ATOM 4754 O O . GLY B 1 215 ? -8.469 -17.281 -14.078 1 77.56 215 GLY B O 1
ATOM 4755 N N . VAL B 1 216 ? -9.562 -17.078 -12.227 1 81.94 216 VAL B N 1
ATOM 4756 C CA . VAL B 1 216 ? -8.367 -16.969 -11.391 1 81.94 216 VAL B CA 1
ATOM 4757 C C . VAL B 1 216 ? -7.746 -18.344 -11.211 1 81.94 216 VAL B C 1
ATOM 4759 O O . VAL B 1 216 ? -8.375 -19.25 -10.656 1 81.94 216 VAL B O 1
ATOM 4762 N N . PRO B 1 217 ? -6.57 -18.469 -11.656 1 91.38 217 PRO B N 1
ATOM 4763 C CA . PRO B 1 217 ? -5.926 -19.781 -11.523 1 91.38 217 PRO B CA 1
ATOM 4764 C C . PRO B 1 217 ? -5.484 -20.078 -10.094 1 91.38 217 PRO B C 1
ATOM 4766 O O . PRO B 1 217 ? -5.168 -19.156 -9.336 1 91.38 217 PRO B O 1
ATOM 4769 N N . MET B 1 218 ? -5.512 -21.359 -9.75 1 93.5 218 MET B N 1
ATOM 4770 C CA . MET B 1 218 ? -4.961 -21.859 -8.5 1 93.5 218 MET B CA 1
ATOM 4771 C C . MET B 1 218 ? -3.805 -22.812 -8.758 1 93.5 218 MET B C 1
ATOM 4773 O O . MET B 1 218 ? -3.955 -23.781 -9.5 1 93.5 218 MET B O 1
ATOM 4777 N N . HIS B 1 219 ? -2.709 -22.516 -8.164 1 92.81 219 HIS B N 1
ATOM 4778 C CA . HIS B 1 219 ? -1.515 -23.312 -8.422 1 92.81 219 HIS B CA 1
ATOM 4779 C C . HIS B 1 219 ? -1.244 -24.281 -7.273 1 92.81 219 HIS B C 1
ATOM 4781 O O . HIS B 1 219 ? -1.253 -23.875 -6.105 1 92.81 219 HIS B O 1
ATOM 4787 N N . ALA B 1 220 ? -1.001 -25.516 -7.699 1 93.06 220 ALA B N 1
ATOM 4788 C CA . ALA B 1 220 ? -0.636 -26.516 -6.695 1 93.06 220 ALA B CA 1
ATOM 4789 C C . ALA B 1 220 ? -0.023 -27.75 -7.348 1 93.06 220 ALA B C 1
ATOM 4791 O O . ALA B 1 220 ? -0.488 -28.203 -8.398 1 93.06 220 ALA B O 1
ATOM 4792 N N . GLY B 1 221 ? 0.978 -28.266 -6.754 1 87.38 221 GLY B N 1
ATOM 4793 C CA . GLY B 1 221 ? 1.555 -29.531 -7.176 1 87.38 221 GLY B CA 1
ATOM 4794 C C . GLY B 1 221 ? 1.986 -29.531 -8.633 1 87.38 221 GLY B C 1
ATOM 4795 O O . GLY B 1 221 ? 1.759 -30.516 -9.344 1 87.38 221 GLY B O 1
ATOM 4796 N N . GLY B 1 222 ? 2.43 -28.516 -9.062 1 85 222 GLY B N 1
ATOM 4797 C CA . GLY B 1 222 ? 2.9 -28.438 -10.438 1 85 222 GLY B CA 1
ATOM 4798 C C . GLY B 1 222 ? 1.774 -28.328 -11.445 1 85 222 GLY B C 1
ATOM 4799 O O . GLY B 1 222 ? 2.004 -28.438 -12.656 1 85 222 GLY B O 1
ATOM 4800 N N . ARG B 1 223 ? 0.586 -28.203 -11 1 91.56 223 ARG B N 1
ATOM 4801 C CA . ARG B 1 223 ? -0.592 -28.047 -11.844 1 91.56 223 ARG B CA 1
ATOM 4802 C C . ARG B 1 223 ? -1.283 -26.719 -11.594 1 91.56 223 ARG B C 1
ATOM 4804 O O . ARG B 1 223 ? -0.958 -26.016 -10.641 1 91.56 223 ARG B O 1
ATOM 4811 N N . ILE B 1 224 ? -2.154 -26.422 -12.547 1 93.5 224 ILE B N 1
ATOM 4812 C CA . ILE B 1 224 ? -3.02 -25.25 -12.406 1 93.5 224 ILE B CA 1
ATOM 4813 C C . ILE B 1 224 ? -4.48 -25.688 -12.367 1 93.5 224 ILE B C 1
ATOM 4815 O O . ILE B 1 224 ? -4.91 -26.5 -13.195 1 93.5 224 ILE B O 1
ATOM 4819 N N . TYR B 1 225 ? -5.199 -25.141 -11.422 1 93.31 225 TYR B N 1
ATOM 4820 C CA . TYR B 1 225 ? -6.59 -25.531 -11.219 1 93.31 225 TYR B CA 1
ATOM 4821 C C . TYR B 1 225 ? -7.531 -24.359 -11.469 1 93.31 225 TYR B C 1
ATOM 4823 O O . TYR B 1 225 ? -7.184 -23.219 -11.203 1 93.31 225 TYR B O 1
ATOM 4831 N N . TRP B 1 226 ? -8.719 -24.688 -11.961 1 92.69 226 TRP B N 1
ATOM 4832 C CA . TRP B 1 226 ? -9.805 -23.734 -12.102 1 92.69 226 TRP B CA 1
ATOM 4833 C C . TRP B 1 226 ? -11.109 -24.297 -11.562 1 92.69 226 TRP B C 1
ATOM 4835 O O . TRP B 1 226 ? -11.352 -25.5 -11.656 1 92.69 226 TRP 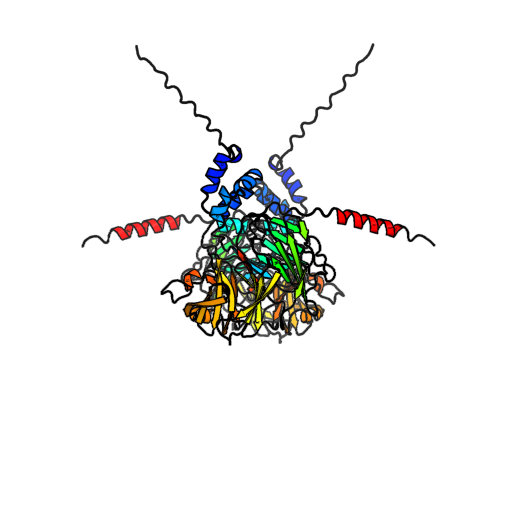B O 1
ATOM 4845 N N . ARG B 1 227 ? -11.781 -23.328 -11.094 1 88.81 227 ARG B N 1
ATOM 4846 C CA . ARG B 1 227 ? -13.148 -23.703 -10.727 1 88.81 227 ARG B CA 1
ATOM 4847 C C . ARG B 1 227 ? -14.016 -23.875 -11.961 1 88.81 227 ARG B C 1
ATOM 4849 O O . ARG B 1 227 ? -13.969 -23.062 -12.883 1 88.81 227 ARG B O 1
ATOM 4856 N N . CYS B 1 228 ? -14.672 -24.969 -12.172 1 80.62 228 CYS B N 1
ATOM 4857 C CA . CYS B 1 228 ? -15.516 -25.25 -13.328 1 80.62 228 CYS B CA 1
ATOM 4858 C C . CYS B 1 228 ? -16.984 -25.328 -12.922 1 80.62 228 CYS B C 1
ATOM 4860 O O . CYS B 1 228 ? -17.812 -24.578 -13.422 1 80.62 228 CYS B O 1
ATOM 4862 N N . CYS B 1 229 ? -17.328 -26.266 -12.219 1 77.38 229 CYS B N 1
ATOM 4863 C CA . CYS B 1 229 ? -18.703 -26.469 -11.734 1 77.38 229 CYS B CA 1
ATOM 4864 C C . CYS B 1 229 ? -18.703 -26.844 -10.258 1 77.38 229 CYS B C 1
ATOM 4866 O O . CYS B 1 229 ? -17.672 -26.797 -9.602 1 77.38 229 CYS B O 1
ATOM 4868 N N . ARG B 1 230 ? -19.828 -27.109 -9.789 1 78.38 230 ARG B N 1
ATOM 4869 C CA . ARG B 1 230 ? -20 -27.344 -8.359 1 78.38 230 ARG B CA 1
ATOM 4870 C C . ARG B 1 230 ? -19.344 -28.656 -7.926 1 78.38 230 ARG B C 1
ATOM 4872 O O . ARG B 1 230 ? -18.984 -28.828 -6.762 1 78.38 230 ARG B O 1
ATOM 4879 N N . ALA B 1 231 ? -19.125 -29.531 -8.914 1 84.06 231 ALA B N 1
ATOM 4880 C CA . ALA B 1 231 ? -18.703 -30.859 -8.484 1 84.06 231 ALA B CA 1
ATOM 4881 C C . ALA B 1 231 ? -17.266 -31.156 -8.93 1 84.06 231 ALA B C 1
ATOM 4883 O O . ALA B 1 231 ? -16.672 -32.125 -8.484 1 84.06 231 ALA B O 1
ATOM 4884 N N . GLN B 1 232 ? -16.766 -30.328 -9.734 1 88.19 232 GLN B N 1
ATOM 4885 C CA . GLN B 1 232 ? -15.469 -30.672 -10.305 1 88.19 232 GLN B CA 1
ATOM 4886 C C . GLN B 1 232 ? -14.625 -29.438 -10.555 1 88.19 232 GLN B C 1
ATOM 4888 O O . GLN B 1 232 ? -15.156 -28.344 -10.789 1 88.19 232 GLN B O 1
ATOM 4893 N N . LEU B 1 233 ? -13.336 -29.672 -10.438 1 91.31 233 LEU B N 1
ATOM 4894 C CA . LEU B 1 233 ? -12.32 -28.719 -10.891 1 91.31 233 LEU B CA 1
ATOM 4895 C C . LEU B 1 233 ? -11.727 -29.172 -12.219 1 91.31 233 LEU B C 1
ATOM 4897 O O . LEU B 1 233 ? -11.82 -30.344 -12.586 1 91.31 233 LEU B O 1
ATOM 4901 N N . THR B 1 234 ? -11.281 -28.234 -12.922 1 92.06 234 THR B N 1
ATOM 4902 C CA . THR B 1 234 ? -10.43 -28.531 -14.07 1 92.06 234 THR B CA 1
ATOM 4903 C C . THR B 1 234 ? -8.961 -28.266 -13.75 1 92.06 234 THR B C 1
ATOM 4905 O O . THR B 1 234 ? -8.633 -27.25 -13.125 1 92.06 234 THR B O 1
ATOM 4908 N N . SER B 1 235 ? -8.18 -29.203 -14.031 1 93.19 235 SER B N 1
ATOM 4909 C CA . SER B 1 235 ? -6.746 -29.031 -13.812 1 93.19 235 SER B CA 1
ATOM 4910 C C . SER B 1 235 ? -5.969 -29.125 -15.117 1 93.19 235 SER B C 1
ATOM 4912 O O . SER B 1 235 ? -6.344 -29.875 -16.016 1 93.19 235 SER B O 1
ATOM 4914 N N . LEU B 1 236 ? -4.957 -28.328 -15.242 1 93.25 236 LEU B N 1
ATOM 4915 C CA . LEU B 1 236 ? -4.023 -28.391 -16.359 1 93.25 236 LEU B CA 1
ATOM 4916 C C . LEU B 1 236 ? -2.664 -28.906 -15.914 1 93.25 236 LEU B C 1
ATOM 4918 O O . LEU B 1 236 ? -2.018 -28.312 -15.055 1 93.25 236 LEU B O 1
ATOM 4922 N N . ASP B 1 237 ? -2.309 -30 -16.453 1 90.94 237 ASP B N 1
ATOM 4923 C CA . ASP B 1 237 ? -0.931 -30.469 -16.312 1 90.94 237 ASP B CA 1
ATOM 4924 C C . ASP B 1 237 ? 0.002 -29.688 -17.25 1 90.94 237 ASP B C 1
ATOM 4926 O O . ASP B 1 237 ? -0.033 -29.875 -18.469 1 90.94 237 ASP B O 1
ATOM 4930 N N . VAL B 1 238 ? 0.789 -28.906 -16.75 1 85.12 238 VAL B N 1
ATOM 4931 C CA . VAL B 1 238 ? 1.596 -27.969 -17.531 1 85.12 238 VAL B CA 1
ATOM 4932 C C . VAL B 1 238 ? 2.678 -28.734 -18.297 1 85.12 238 VAL B C 1
ATOM 4934 O O . VAL B 1 238 ? 3.154 -28.266 -19.328 1 85.12 238 VAL B O 1
ATOM 4937 N N . GLY B 1 239 ? 3.15 -29.828 -17.766 1 83.31 239 GLY B N 1
ATOM 4938 C CA . GLY B 1 239 ? 4.082 -30.656 -18.5 1 83.31 239 GLY B CA 1
ATOM 4939 C C . GLY B 1 239 ? 3.473 -31.281 -19.75 1 83.31 239 GLY B C 1
ATOM 4940 O O . GLY B 1 239 ? 3.992 -31.094 -20.844 1 83.31 239 GLY B O 1
ATOM 4941 N N . ALA B 1 240 ? 2.348 -31.828 -19.578 1 87.12 240 ALA B N 1
ATOM 4942 C CA . ALA B 1 240 ? 1.666 -32.531 -20.672 1 87.12 240 ALA B CA 1
ATOM 4943 C C . ALA B 1 240 ? 0.73 -31.578 -21.422 1 87.12 240 ALA B C 1
ATOM 4945 O O . ALA B 1 240 ? 0.271 -31.891 -22.516 1 87.12 240 ALA B O 1
ATOM 4946 N N . MET B 1 241 ? 0.506 -30.469 -20.922 1 89.94 241 MET B N 1
ATOM 4947 C CA . MET B 1 241 ? -0.448 -29.516 -21.469 1 89.94 241 MET B CA 1
ATOM 4948 C C . MET B 1 241 ? -1.787 -30.172 -21.766 1 89.94 241 MET B C 1
ATOM 4950 O O . MET B 1 241 ? -2.311 -30.078 -22.875 1 89.94 241 MET B O 1
ATOM 4954 N N . LYS B 1 242 ? -2.342 -30.797 -20.75 1 92.19 242 LYS B N 1
ATOM 4955 C CA . LYS B 1 242 ? -3.617 -31.5 -20.859 1 92.19 242 LYS B CA 1
ATOM 4956 C C . LYS B 1 242 ? -4.531 -31.156 -19.672 1 92.19 242 LYS B C 1
ATOM 4958 O O . LYS B 1 242 ? -4.094 -31.156 -18.531 1 92.19 242 LYS B O 1
ATOM 4963 N N . PHE B 1 243 ? -5.75 -30.906 -20.062 1 92.94 243 PHE B N 1
ATOM 4964 C CA . PHE B 1 243 ? -6.762 -30.656 -19.031 1 92.94 243 PHE B CA 1
ATOM 4965 C C . PHE B 1 243 ? -7.336 -31.969 -18.516 1 92.94 243 PHE B C 1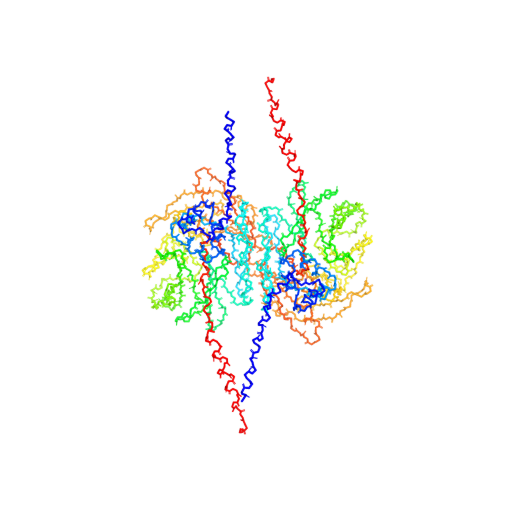
ATOM 4967 O O . PHE B 1 243 ? -7.5 -32.938 -19.266 1 92.94 243 PHE B O 1
ATOM 4974 N N . SER B 1 244 ? -7.555 -32.031 -17.234 1 91.44 244 SER B N 1
ATOM 4975 C CA . SER B 1 244 ? -8.234 -33.156 -16.609 1 91.44 244 SER B CA 1
ATOM 4976 C C . SER B 1 244 ? -9.203 -32.719 -15.523 1 91.44 244 SER B C 1
ATOM 4978 O O . SER B 1 244 ? -8.953 -31.703 -14.852 1 91.44 244 SER B O 1
ATOM 4980 N N . PRO B 1 245 ? -10.266 -33.375 -15.414 1 91.19 245 PRO B N 1
ATOM 4981 C CA . PRO B 1 245 ? -11.18 -33.062 -14.312 1 91.19 245 PRO B CA 1
ATOM 4982 C C . PRO B 1 245 ? -10.711 -33.625 -12.977 1 91.19 245 PRO B C 1
ATOM 4984 O O . PRO B 1 245 ? -10.109 -34.688 -12.93 1 91.19 245 PRO B O 1
ATOM 4987 N N . VAL B 1 246 ? -10.898 -32.875 -11.938 1 91.62 246 VAL B N 1
ATOM 4988 C CA . VAL B 1 246 ? -10.641 -33.312 -10.57 1 91.62 246 VAL B CA 1
ATOM 4989 C C . VAL B 1 246 ? -11.906 -33.156 -9.727 1 91.62 246 VAL B C 1
ATOM 4991 O O . VAL B 1 246 ? -12.43 -32.062 -9.578 1 91.62 246 VAL B O 1
ATOM 4994 N N . ALA B 1 247 ? -12.359 -34.281 -9.188 1 91.94 247 ALA B N 1
ATOM 4995 C CA . ALA B 1 247 ? -13.578 -34.25 -8.391 1 91.94 247 ALA B CA 1
ATOM 4996 C C . ALA B 1 247 ? -13.352 -33.5 -7.074 1 91.94 247 ALA B C 1
ATOM 4998 O O . ALA B 1 247 ? -12.305 -33.656 -6.441 1 91.94 247 ALA B O 1
ATOM 4999 N N . LEU B 1 248 ? -14.297 -32.75 -6.742 1 93.44 248 LEU B N 1
ATOM 5000 C CA . LEU B 1 248 ? -14.266 -32.094 -5.434 1 93.44 248 LEU B CA 1
ATOM 5001 C C . LEU B 1 248 ? -14.703 -33.062 -4.34 1 93.44 248 LEU B C 1
ATOM 5003 O O . LEU B 1 248 ? -15.398 -34.031 -4.609 1 93.44 248 LEU B O 1
ATOM 5007 N N . PRO B 1 249 ? -14.188 -32.781 -3.113 1 91.25 249 PRO B N 1
ATOM 5008 C CA . PRO B 1 249 ? -14.609 -33.688 -2.029 1 91.25 249 PRO B CA 1
ATOM 5009 C C . PRO B 1 249 ? -16.109 -33.625 -1.751 1 91.25 249 PRO B C 1
ATOM 5011 O O . PRO B 1 249 ? -16.688 -34.594 -1.266 1 91.25 249 PRO B O 1
ATOM 5014 N N . ASN B 1 250 ? -16.672 -32.469 -1.876 1 84.06 250 ASN B N 1
ATOM 5015 C CA . ASN B 1 250 ? -18.109 -32.281 -1.692 1 84.06 250 ASN B CA 1
ATOM 5016 C C . ASN B 1 250 ? -18.734 -31.656 -2.938 1 84.06 250 ASN B C 1
ATOM 5018 O O . ASN B 1 250 ? -18.172 -30.75 -3.557 1 84.06 250 ASN B O 1
ATOM 5022 N N . LYS B 1 251 ? -19.922 -32.156 -3.285 1 76.06 251 LYS B N 1
ATOM 5023 C CA . LYS B 1 251 ? -20.578 -31.734 -4.516 1 76.06 251 LYS B CA 1
ATOM 5024 C C . LYS B 1 251 ? -21.297 -30.406 -4.328 1 76.06 251 LYS B C 1
ATOM 5026 O O . LYS B 1 251 ? -21.828 -29.844 -5.285 1 76.06 251 LYS B O 1
ATOM 5031 N N . HIS B 1 252 ? -21.266 -29.844 -3.229 1 74.12 252 HIS B N 1
ATOM 5032 C CA . HIS B 1 252 ? -22.094 -28.672 -2.992 1 74.12 252 HIS B CA 1
ATOM 5033 C C . HIS B 1 252 ? -21.25 -27.469 -2.586 1 74.12 252 HIS B C 1
ATOM 5035 O O . HIS B 1 252 ? -21.75 -26.562 -1.916 1 74.12 252 HIS B O 1
ATOM 5041 N N . PHE B 1 253 ? -20.078 -27.5 -3.1 1 78.25 253 PHE B N 1
ATOM 5042 C CA . PHE B 1 253 ? -19.266 -26.359 -2.723 1 78.25 253 PHE B CA 1
ATOM 5043 C C . PHE B 1 253 ? -19.656 -25.109 -3.518 1 78.25 253 PHE B C 1
ATOM 5045 O O . PHE B 1 253 ? -19.875 -25.188 -4.73 1 78.25 253 PHE B O 1
ATOM 5052 N N . ASP B 1 254 ? -19.906 -24.078 -2.795 1 78.81 254 ASP B N 1
ATOM 5053 C CA . ASP B 1 254 ? -19.875 -22.781 -3.477 1 78.81 254 ASP B CA 1
ATOM 5054 C C . ASP B 1 254 ? -18.5 -22.484 -4.051 1 78.81 254 ASP B C 1
ATOM 5056 O O . ASP B 1 254 ? -17.5 -22.531 -3.328 1 78.81 254 ASP B O 1
ATOM 5060 N N . PRO B 1 255 ? -18.469 -22.312 -5.359 1 75.06 255 PRO B N 1
ATOM 5061 C CA . PRO B 1 255 ? -17.172 -22.078 -5.988 1 75.06 255 PRO B CA 1
ATOM 5062 C C . PRO B 1 255 ? -16.391 -20.953 -5.309 1 75.06 255 PRO B C 1
ATOM 5064 O O . PRO B 1 255 ? -15.164 -20.875 -5.441 1 75.06 255 PRO B O 1
ATOM 5067 N N . ARG B 1 256 ? -16.938 -20.125 -4.559 1 77.94 256 ARG B N 1
ATOM 5068 C CA . ARG B 1 256 ? -16.266 -19 -3.928 1 77.94 256 ARG B CA 1
ATOM 5069 C C . ARG B 1 256 ? -15.789 -19.359 -2.521 1 77.94 256 ARG B C 1
ATOM 5071 O O . ARG B 1 256 ? -15.078 -18.594 -1.88 1 77.94 256 ARG B O 1
ATOM 5078 N N . SER B 1 257 ? -16.016 -20.531 -2.135 1 86.12 257 SER B N 1
ATOM 5079 C CA . SER B 1 257 ? -15.805 -20.828 -0.723 1 86.12 257 SER B CA 1
ATOM 5080 C C . SER B 1 257 ? -14.531 -21.641 -0.515 1 86.12 257 SER B C 1
ATOM 5082 O O . SER B 1 257 ? -14.172 -21.969 0.619 1 86.12 257 SER B O 1
ATOM 5084 N N . TYR B 1 258 ? -13.867 -21.953 -1.603 1 92.12 258 TYR B N 1
ATOM 5085 C CA . TYR B 1 258 ? -12.672 -22.781 -1.43 1 92.12 258 TYR B CA 1
ATOM 5086 C C . TYR B 1 258 ? -11.555 -22.328 -2.363 1 92.12 258 TYR B C 1
ATOM 5088 O O . TYR B 1 258 ? -11.789 -21.547 -3.293 1 92.12 258 TYR B O 1
ATOM 5096 N N . ALA B 1 259 ? -10.406 -22.812 -2.062 1 95.12 259 ALA B N 1
ATOM 5097 C CA . ALA B 1 259 ? -9.234 -22.625 -2.918 1 95.12 259 ALA B CA 1
ATOM 5098 C C . ALA B 1 259 ? -8.305 -23.844 -2.834 1 95.12 259 ALA B C 1
ATOM 5100 O O . ALA B 1 259 ? -8.234 -24.5 -1.798 1 95.12 259 ALA B O 1
ATOM 5101 N N . VAL B 1 260 ? -7.711 -24.062 -3.967 1 96.31 260 VAL B N 1
ATOM 5102 C CA . VAL B 1 260 ? -6.668 -25.078 -4.027 1 96.31 260 VAL B CA 1
ATOM 5103 C C . VAL B 1 260 ? -5.293 -24.422 -3.996 1 96.31 260 VAL B C 1
ATOM 5105 O O . VAL B 1 260 ? -5.078 -23.391 -4.648 1 96.31 260 VAL B O 1
ATOM 5108 N N . GLY B 1 261 ? -4.434 -24.938 -3.227 1 95.5 261 GLY B N 1
ATOM 5109 C CA . GLY B 1 261 ? -3.072 -24.438 -3.133 1 95.5 261 GLY B CA 1
ATOM 5110 C C . GLY B 1 261 ? -2.111 -25.438 -2.518 1 95.5 261 GLY B C 1
ATOM 5111 O O . GLY B 1 261 ? -2.271 -26.641 -2.693 1 95.5 261 GLY B O 1
ATOM 5112 N N . GLU B 1 262 ? -1.037 -24.891 -1.938 1 92.75 262 GLU B N 1
ATOM 5113 C CA . GLU B 1 262 ? -0.006 -25.766 -1.38 1 92.75 262 GLU B CA 1
ATOM 5114 C C . GLU B 1 262 ? 0.276 -25.422 0.08 1 92.75 262 GLU B C 1
ATOM 5116 O O . GLU B 1 262 ? 0.225 -24.25 0.467 1 92.75 262 GLU B O 1
ATOM 5121 N N . THR B 1 263 ? 0.584 -26.469 0.768 1 90.56 263 THR B N 1
ATOM 5122 C CA . THR B 1 263 ? 1.117 -26.25 2.109 1 90.56 263 THR B CA 1
ATOM 5123 C C . THR B 1 263 ? 2.559 -25.75 2.045 1 90.56 263 THR B C 1
ATOM 5125 O O . THR B 1 263 ? 3.127 -25.625 0.96 1 90.56 263 THR B O 1
ATOM 5128 N N . GLU B 1 264 ? 3.109 -25.484 3.201 1 84 264 GLU B N 1
ATOM 5129 C CA . GLU B 1 264 ? 4.488 -25 3.27 1 84 264 GLU B CA 1
ATOM 5130 C C . GLU B 1 264 ? 5.457 -26.031 2.695 1 84 264 GLU B C 1
ATOM 5132 O O . GLU B 1 264 ? 6.477 -25.672 2.104 1 84 264 GLU B O 1
ATOM 5137 N N . ASP B 1 265 ? 5.055 -27.266 2.834 1 84.81 265 ASP B N 1
ATOM 5138 C CA . ASP B 1 265 ? 5.93 -28.344 2.377 1 84.81 265 ASP B CA 1
ATOM 5139 C C . ASP B 1 265 ? 5.617 -28.734 0.934 1 84.81 265 ASP B C 1
ATOM 5141 O O . ASP B 1 265 ? 6.18 -29.703 0.408 1 84.81 265 ASP B O 1
ATOM 5145 N N . GLY B 1 266 ? 4.688 -28.141 0.322 1 87.31 266 GLY B N 1
ATOM 5146 C CA . GLY B 1 266 ? 4.418 -28.359 -1.091 1 87.31 266 GLY B CA 1
ATOM 5147 C C . GLY B 1 266 ? 3.281 -29.344 -1.338 1 87.31 266 GLY B C 1
ATOM 5148 O O . GLY B 1 266 ? 3.004 -29.688 -2.484 1 87.31 266 GLY B O 1
ATOM 5149 N N . THR B 1 267 ? 2.633 -29.719 -0.294 1 92.81 267 THR B N 1
ATOM 5150 C CA . THR B 1 267 ? 1.519 -30.641 -0.443 1 92.81 267 THR B CA 1
ATOM 5151 C C . THR B 1 267 ? 0.286 -29.938 -0.991 1 92.81 267 THR B C 1
ATOM 5153 O O . THR B 1 267 ? -0.096 -28.875 -0.491 1 92.81 267 THR B O 1
ATOM 5156 N N . THR B 1 268 ? -0.296 -30.594 -2.045 1 96 268 THR B N 1
ATOM 5157 C CA . THR B 1 268 ? -1.509 -30.031 -2.617 1 96 268 THR B CA 1
ATOM 5158 C C . THR B 1 268 ? -2.678 -30.156 -1.646 1 96 268 THR B C 1
ATOM 5160 O O . THR B 1 268 ? -2.947 -31.234 -1.128 1 96 268 THR B O 1
ATOM 5163 N N . CYS B 1 269 ? -3.322 -29.047 -1.436 1 96.94 269 CYS B N 1
ATOM 5164 C CA . CYS B 1 269 ? -4.43 -29.062 -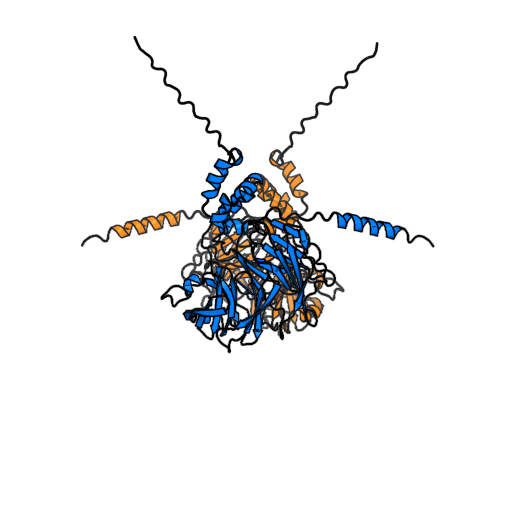0.487 1 96.94 269 CYS B CA 1
ATOM 5165 C C . CYS B 1 269 ? -5.594 -28.219 -0.989 1 96.94 269 CYS B C 1
ATOM 5167 O O . CYS B 1 269 ? -5.418 -27.375 -1.874 1 96.94 269 CYS B O 1
ATOM 5169 N N . LEU B 1 270 ? -6.754 -28.547 -0.518 1 96.44 270 LEU B N 1
ATOM 5170 C CA . LEU B 1 270 ? -7.988 -27.781 -0.697 1 96.44 270 LEU B CA 1
ATOM 5171 C C . LEU B 1 270 ? -8.492 -27.25 0.637 1 96.44 270 LEU B C 1
ATOM 5173 O O . LEU B 1 270 ? -8.617 -28 1.607 1 96.44 270 LEU B O 1
ATOM 5177 N N . VAL B 1 271 ? -8.625 -25.938 0.672 1 94.88 271 VAL B N 1
ATOM 5178 C CA . VAL B 1 271 ? -9.156 -25.312 1.873 1 94.88 271 VAL B CA 1
ATOM 5179 C C . VAL B 1 271 ? -10.523 -24.688 1.568 1 94.88 271 VAL B C 1
ATOM 5181 O O . VAL B 1 271 ? -10.664 -23.922 0.608 1 94.88 271 VAL B O 1
ATOM 5184 N N . ALA B 1 272 ? -11.484 -25.031 2.344 1 92.75 272 ALA B N 1
ATOM 5185 C CA . ALA B 1 272 ? -12.844 -24.516 2.148 1 92.75 272 ALA B CA 1
ATOM 5186 C C . ALA B 1 272 ? -13.406 -23.938 3.443 1 92.75 272 ALA B C 1
ATOM 5188 O O . ALA B 1 272 ? -13.055 -24.391 4.535 1 92.75 272 ALA B O 1
ATOM 5189 N N . MET B 1 273 ? -14.094 -22.922 3.227 1 88.06 273 MET B N 1
ATOM 5190 C CA . MET B 1 273 ? -14.805 -22.344 4.359 1 88.06 273 MET B CA 1
ATOM 5191 C C . MET B 1 273 ? -16.312 -22.438 4.16 1 88.06 273 MET B C 1
ATOM 5193 O O . MET B 1 273 ? -16.844 -21.969 3.152 1 88.06 273 MET B O 1
ATOM 5197 N N . GLU B 1 274 ? -16.938 -23.094 5.008 1 79.19 274 GLU B N 1
ATOM 5198 C CA . GLU B 1 274 ? -18.391 -23.219 5.043 1 79.19 274 GLU B CA 1
ATOM 5199 C C . GLU B 1 274 ? -18.953 -22.828 6.41 1 79.19 274 GLU B C 1
ATOM 5201 O O . GLU B 1 274 ? -18.625 -23.469 7.418 1 79.19 274 GLU B O 1
ATOM 5206 N N . HIS B 1 275 ? -19.688 -21.766 6.336 1 73.94 275 HIS B N 1
ATOM 5207 C CA . HIS B 1 275 ? -20.219 -21.203 7.574 1 73.94 275 HIS B CA 1
ATOM 5208 C C . HIS B 1 275 ? -19.094 -20.812 8.531 1 73.94 275 HIS B C 1
ATOM 5210 O O . HIS B 1 275 ? -18.266 -19.969 8.203 1 73.94 275 HIS B O 1
ATOM 5216 N N . SER B 1 276 ? -18.906 -21.516 9.664 1 76.5 276 SER B N 1
ATOM 5217 C CA . SER B 1 276 ? -17.891 -21.156 10.648 1 76.5 276 SER B CA 1
ATOM 5218 C C . SER B 1 276 ? -16.812 -22.25 10.75 1 76.5 276 SER B C 1
ATOM 5220 O O . SER B 1 276 ? -16.047 -22.281 11.719 1 76.5 276 SER B O 1
ATOM 5222 N N . LEU B 1 277 ? -16.828 -23.016 9.617 1 83.81 277 LEU B N 1
ATOM 5223 C CA . LEU B 1 277 ? -15.844 -24.094 9.68 1 83.81 277 LEU B CA 1
ATOM 5224 C C . LEU B 1 277 ? -14.867 -24.016 8.508 1 83.81 277 LEU B C 1
ATOM 5226 O O . LEU B 1 277 ? -15.273 -23.766 7.371 1 83.81 277 LEU B O 1
ATOM 5230 N N . VAL B 1 278 ? -13.641 -24.172 8.828 1 89.06 278 VAL B N 1
ATOM 5231 C CA . VAL B 1 278 ? -12.609 -24.328 7.812 1 89.06 278 VAL B CA 1
ATOM 5232 C C . VAL B 1 278 ? -12.211 -25.812 7.703 1 89.06 278 VAL B C 1
ATOM 5234 O O . VAL B 1 278 ? -11.875 -26.438 8.703 1 89.06 278 VAL B O 1
ATOM 5237 N N . ARG B 1 279 ? -12.336 -26.312 6.543 1 92.12 279 ARG B N 1
ATOM 5238 C CA . ARG B 1 279 ? -11.93 -27.703 6.285 1 92.12 279 ARG B CA 1
ATOM 5239 C C . ARG B 1 279 ? -10.734 -27.75 5.34 1 92.12 279 ARG B C 1
ATOM 5241 O O . ARG B 1 279 ? -10.672 -26.984 4.375 1 92.12 279 ARG B O 1
ATOM 5248 N N . ILE B 1 280 ? -9.883 -28.641 5.641 1 94.31 280 ILE B N 1
ATOM 5249 C CA . ILE B 1 280 ? -8.656 -28.781 4.855 1 94.31 280 ILE B CA 1
ATOM 5250 C C . ILE B 1 280 ? -8.539 -30.219 4.352 1 94.31 280 ILE B C 1
ATOM 5252 O O . ILE B 1 280 ? -8.602 -31.172 5.141 1 94.31 280 ILE B O 1
ATOM 5256 N N . TRP B 1 281 ? -8.398 -30.375 3.031 1 96.56 281 TRP B N 1
ATOM 5257 C CA . TRP B 1 281 ? -8.211 -31.672 2.4 1 96.56 281 TRP B CA 1
ATOM 5258 C C . TRP B 1 281 ? -6.844 -31.75 1.725 1 96.56 281 TRP B C 1
ATOM 5260 O O . TRP B 1 281 ? -6.355 -30.766 1.177 1 96.56 281 TRP B O 1
ATOM 5270 N N . PHE B 1 282 ? -6.258 -32.906 1.731 1 97 282 PHE B N 1
ATOM 5271 C CA . PHE B 1 282 ? -5.07 -33.188 0.934 1 97 282 PHE B CA 1
ATOM 5272 C C . PHE B 1 282 ? -5.414 -34.062 -0.266 1 97 282 PHE B C 1
ATOM 5274 O O . PHE B 1 282 ? -6.23 -34.969 -0.159 1 97 282 PHE B O 1
ATOM 5281 N N . LEU B 1 283 ? -4.84 -33.656 -1.352 1 96.06 283 LEU B N 1
ATOM 5282 C CA . LEU B 1 283 ? -5.016 -34.5 -2.539 1 96.06 283 LEU B CA 1
ATOM 5283 C C . LEU B 1 283 ? -4.113 -35.719 -2.482 1 96.06 283 LEU B C 1
ATOM 5285 O O . LEU B 1 283 ? -2.896 -35.594 -2.328 1 96.06 283 LEU B O 1
ATOM 5289 N N . LYS B 1 284 ? -4.754 -36.812 -2.566 1 92.94 284 LYS B N 1
ATOM 5290 C CA . LYS B 1 284 ? -4.008 -38.062 -2.553 1 92.94 284 LYS B CA 1
ATOM 5291 C C . LYS B 1 284 ? -4.012 -38.719 -3.93 1 92.94 284 LYS B C 1
ATOM 5293 O O . LYS B 1 284 ? -5.059 -38.812 -4.578 1 92.94 284 LYS B O 1
ATOM 5298 N N . GLU B 1 285 ? -2.828 -39.188 -4.367 1 85.31 285 GLU B N 1
ATOM 5299 C CA . GLU B 1 285 ? -2.625 -39.875 -5.625 1 85.31 285 GLU B CA 1
ATOM 5300 C C . GLU B 1 285 ? -3.238 -39.125 -6.797 1 85.31 285 GLU B C 1
ATOM 5302 O O . GLU B 1 285 ? -3.758 -39.75 -7.734 1 85.31 285 GLU B O 1
ATOM 5307 N N . ASP B 1 286 ? -3.305 -37.875 -6.676 1 79.69 286 ASP B N 1
ATOM 5308 C CA . ASP B 1 286 ? -3.861 -37.031 -7.711 1 79.69 286 ASP B CA 1
ATOM 5309 C C . ASP B 1 286 ? -5.289 -37.438 -8.062 1 79.69 286 ASP B C 1
ATOM 5311 O O . ASP B 1 286 ? -5.73 -37.25 -9.203 1 79.69 286 ASP B O 1
ATOM 5315 N N . LYS B 1 287 ? -5.984 -38 -7.117 1 81.12 287 LYS B N 1
ATOM 5316 C CA . LYS B 1 287 ? -7.277 -38.594 -7.477 1 81.12 287 LYS B CA 1
ATOM 5317 C C . LYS B 1 287 ? -8.344 -38.219 -6.457 1 81.12 287 LYS B C 1
ATOM 5319 O O . LYS B 1 287 ? -9.484 -37.938 -6.824 1 81.12 287 LYS B O 1
ATOM 5324 N N . PHE B 1 288 ? -8.008 -38.312 -5.223 1 91.12 288 PHE B N 1
ATOM 5325 C CA . PHE B 1 288 ? -9.078 -38.094 -4.258 1 91.12 288 PHE B CA 1
ATOM 5326 C C . PHE B 1 288 ? -8.594 -37.219 -3.113 1 91.12 288 PHE B C 1
ATOM 5328 O O . PHE B 1 288 ? -7.395 -37.156 -2.818 1 91.12 288 PHE B O 1
ATOM 5335 N N . TRP B 1 289 ? -9.57 -36.562 -2.521 1 95.25 289 TRP B N 1
ATOM 5336 C CA . TRP B 1 289 ? -9.305 -35.656 -1.416 1 95.25 289 TRP B CA 1
ATOM 5337 C C . TRP B 1 289 ? -9.547 -36.312 -0.075 1 95.25 289 TRP B C 1
ATOM 5339 O O . TRP B 1 289 ? -10.594 -36.938 0.137 1 95.25 289 TRP B O 1
ATOM 5349 N N . GLU B 1 290 ? -8.586 -36.25 0.806 1 96.06 290 GLU B N 1
ATOM 5350 C CA . GLU B 1 290 ? -8.734 -36.781 2.166 1 96.06 290 GLU B CA 1
ATOM 5351 C C . GLU B 1 290 ? -8.805 -35.625 3.18 1 96.06 290 GLU B C 1
ATOM 5353 O O . GLU B 1 290 ? -7.91 -34.781 3.232 1 96.06 290 GLU B O 1
ATOM 5358 N N . LEU B 1 291 ? -9.805 -35.656 3.941 1 94.81 291 LEU B N 1
ATOM 5359 C CA . LEU B 1 291 ? -9.961 -34.625 4.965 1 94.81 291 LEU B CA 1
ATOM 5360 C C . LEU B 1 291 ? -8.859 -34.75 6.016 1 94.81 291 LEU B C 1
ATOM 5362 O O . LEU B 1 291 ? -8.633 -35.812 6.578 1 94.81 291 LEU B O 1
ATOM 5366 N N . GLN B 1 292 ? -8.211 -33.625 6.211 1 93.56 292 GLN B N 1
ATOM 5367 C CA . GLN B 1 292 ? -7.098 -33.625 7.152 1 93.56 292 GLN B CA 1
ATOM 5368 C C . GLN B 1 292 ? -7.492 -32.906 8.453 1 93.56 292 GLN B C 1
ATOM 5370 O O . GLN B 1 292 ? -7.02 -33.281 9.531 1 93.56 292 GLN B O 1
ATOM 5375 N N . SER B 1 293 ? -8.258 -31.891 8.359 1 91.44 293 SER B N 1
ATOM 5376 C CA . SER B 1 293 ? -8.578 -31.094 9.539 1 91.44 293 SER B CA 1
ATOM 5377 C C . SER B 1 293 ? -9.859 -30.297 9.344 1 91.44 293 SER B C 1
ATOM 5379 O O . SER B 1 293 ? -10.211 -29.938 8.219 1 91.44 293 SER B O 1
ATOM 5381 N N . GLU B 1 294 ? -10.586 -30.094 10.398 1 89.56 294 GLU B N 1
ATOM 5382 C CA . GLU B 1 294 ? -11.734 -29.203 10.516 1 89.56 294 GLU B CA 1
ATOM 5383 C C . GLU B 1 294 ? -11.578 -28.266 11.703 1 89.56 294 GLU B C 1
ATOM 5385 O O . GLU B 1 294 ? -11.438 -28.703 12.844 1 89.56 294 GLU B O 1
ATOM 5390 N N . VAL B 1 295 ? -11.523 -26.984 11.391 1 85.88 295 VAL B N 1
ATOM 5391 C CA . VAL B 1 295 ? -11.273 -26.016 12.445 1 85.88 295 VAL B CA 1
ATOM 5392 C C . VAL B 1 295 ? -12.422 -25.016 12.5 1 85.88 295 VAL B C 1
ATOM 5394 O O . VAL B 1 295 ? -12.93 -24.578 11.469 1 85.88 295 VAL B O 1
ATOM 5397 N N . ASP B 1 296 ? -12.734 -24.625 13.695 1 82.12 296 ASP B N 1
ATOM 5398 C CA . ASP B 1 296 ? -13.75 -23.609 13.922 1 82.12 296 ASP B CA 1
ATOM 5399 C C . ASP B 1 296 ? -13.18 -22.203 13.68 1 82.12 296 ASP B C 1
ATOM 5401 O O . ASP B 1 296 ? -12.211 -21.812 14.328 1 82.12 296 ASP B O 1
ATOM 5405 N N . ALA B 1 297 ? -13.75 -21.562 12.734 1 77.44 297 ALA B N 1
ATOM 5406 C CA . ALA B 1 297 ? -13.281 -20.234 12.367 1 77.44 297 ALA B CA 1
ATOM 5407 C C . ALA B 1 297 ? -14.234 -19.156 12.883 1 77.44 297 ALA B C 1
ATOM 5409 O O . ALA B 1 297 ? -14.359 -18.094 12.281 1 77.44 297 ALA B O 1
ATOM 5410 N N . PHE B 1 298 ? -14.891 -19.375 13.922 1 70.75 298 PHE B N 1
ATOM 5411 C CA . PHE B 1 298 ? -15.867 -18.453 14.469 1 70.75 298 PHE B CA 1
ATOM 5412 C C . PHE B 1 298 ? -15.219 -17.109 14.789 1 70.75 298 PHE B C 1
ATOM 5414 O O . PHE B 1 298 ? -15.805 -16.047 14.539 1 70.75 298 PHE B O 1
ATOM 5421 N N . ARG B 1 299 ? -14.07 -17.141 15.328 1 67.12 299 ARG B N 1
ATOM 5422 C CA . ARG B 1 299 ? -13.383 -15.914 15.688 1 67.12 299 ARG B CA 1
ATOM 5423 C C . ARG B 1 299 ? -13.094 -15.062 14.453 1 67.12 299 ARG B C 1
ATOM 5425 O O . ARG B 1 299 ? -13.156 -13.836 14.508 1 67.12 299 ARG B O 1
ATOM 5432 N N . LEU B 1 300 ? -12.742 -15.727 13.438 1 66 300 LEU B N 1
ATOM 5433 C CA . LEU B 1 300 ? -12.516 -15.008 12.188 1 66 300 LEU B CA 1
ATOM 5434 C C . LEU B 1 300 ? -13.805 -14.336 11.711 1 66 300 LEU B C 1
ATOM 5436 O O . LEU B 1 300 ? -13.766 -13.211 11.203 1 66 300 LEU B O 1
ATOM 5440 N N . TYR B 1 301 ? -14.852 -14.969 11.914 1 60.53 301 TYR B N 1
ATOM 5441 C CA . TYR B 1 301 ? -16.172 -14.492 11.508 1 60.53 301 TYR B CA 1
ATOM 5442 C C . TYR B 1 301 ? -16.547 -13.219 12.266 1 60.53 301 TYR B C 1
ATOM 5444 O O . TYR B 1 301 ? -17.141 -12.305 11.688 1 60.53 301 TYR B O 1
ATOM 5452 N N . LEU B 1 302 ? -16.156 -13.219 13.383 1 57.25 302 LEU B N 1
ATOM 5453 C CA . LEU B 1 302 ? -16.531 -12.094 14.242 1 57.25 302 LEU B CA 1
ATOM 5454 C C . LEU B 1 302 ? -15.75 -10.836 13.859 1 57.25 302 LEU B C 1
ATOM 5456 O O . LEU B 1 302 ? -16.219 -9.719 14.07 1 57.25 302 LEU B O 1
ATOM 5460 N N . LEU B 1 303 ? -14.648 -11.164 13.367 1 57.41 303 LEU B N 1
ATOM 5461 C CA . LEU B 1 303 ? -13.812 -10 13.086 1 57.41 303 LEU B CA 1
ATOM 5462 C C . LEU B 1 303 ? -14.273 -9.305 11.805 1 57.41 303 LEU B C 1
ATOM 5464 O O . LEU B 1 303 ? -14.109 -8.086 11.664 1 57.41 303 LEU B O 1
ATOM 5468 N N . GLY B 1 304 ? -14.742 -10.055 10.828 1 55.5 304 GLY B N 1
ATOM 5469 C CA . GLY B 1 304 ? -14.539 -9.438 9.531 1 55.5 304 GLY B CA 1
ATOM 5470 C C . GLY B 1 304 ? -15.812 -9.359 8.703 1 55.5 304 GLY B C 1
ATOM 5471 O O . GLY B 1 304 ? -15.82 -8.758 7.629 1 55.5 304 GLY B O 1
ATOM 5472 N N . GLY B 1 305 ? -16.969 -9.875 9.195 1 59.38 305 GLY B N 1
ATOM 5473 C CA . GLY B 1 305 ? -18.125 -9.719 8.32 1 59.38 305 GLY B CA 1
ATOM 5474 C C . GLY B 1 305 ? -18.938 -10.992 8.195 1 59.38 305 GLY B C 1
ATOM 5475 O O . GLY B 1 305 ? -18.594 -12.023 8.781 1 59.38 305 GLY B O 1
ATOM 5476 N N . ARG B 1 306 ? -20.031 -10.867 7.43 1 63.31 306 ARG B N 1
ATOM 5477 C CA . ARG B 1 306 ? -21.109 -11.852 7.316 1 63.31 306 ARG B CA 1
ATOM 5478 C C . ARG B 1 306 ? -20.688 -13.023 6.434 1 63.31 306 ARG B C 1
ATOM 5480 O O . ARG B 1 306 ? -21.031 -14.172 6.719 1 63.31 306 ARG B O 1
ATOM 5487 N N . VAL B 1 307 ? -19.922 -12.672 5.344 1 66.94 307 VAL B N 1
ATOM 5488 C CA . VAL B 1 307 ? -19.594 -13.75 4.426 1 66.94 307 VAL B CA 1
ATOM 5489 C C . VAL B 1 307 ? -18.062 -13.859 4.293 1 66.94 307 VAL B C 1
ATOM 5491 O O . VAL B 1 307 ? -17.391 -12.867 4.004 1 66.94 307 VAL B O 1
ATOM 5494 N N . GLN B 1 308 ? -17.641 -15.062 4.629 1 76.88 308 GLN B N 1
ATOM 5495 C CA . GLN B 1 308 ? -16.203 -15.32 4.508 1 76.88 308 GLN B CA 1
ATOM 5496 C C . GLN B 1 308 ? -15.922 -16.312 3.391 1 76.88 308 GLN B C 1
ATOM 5498 O O . GLN B 1 308 ? -16.672 -17.281 3.205 1 76.88 308 GLN B O 1
ATOM 5503 N N . LYS B 1 309 ? -14.953 -16.016 2.604 1 81.94 309 LYS B N 1
ATOM 5504 C CA . LYS B 1 309 ? -14.531 -16.891 1.509 1 81.94 309 LYS B CA 1
ATOM 5505 C C . LYS B 1 309 ? -13.016 -17.078 1.506 1 81.94 309 LYS B C 1
ATOM 5507 O O . LYS B 1 309 ? -12.281 -16.172 1.915 1 81.94 309 LYS B O 1
ATOM 5512 N N . ILE B 1 310 ? -12.664 -18.281 1.066 1 89.19 310 ILE B N 1
ATOM 5513 C CA . ILE B 1 310 ? -11.242 -18.531 0.859 1 89.19 310 ILE B CA 1
ATOM 5514 C C . ILE B 1 310 ? -10.828 -18.062 -0.533 1 89.19 310 ILE B C 1
ATOM 5516 O O . ILE B 1 310 ? -11.398 -18.5 -1.537 1 89.19 310 ILE B O 1
ATOM 5520 N N . CYS B 1 311 ? -9.805 -17.203 -0.503 1 87.19 311 CYS B N 1
ATOM 5521 C CA . CYS B 1 311 ? -9.445 -16.609 -1.784 1 87.19 311 CYS B CA 1
ATOM 5522 C C . CYS B 1 311 ? -8.203 -17.266 -2.363 1 87.19 311 CYS B C 1
ATOM 5524 O O . CYS B 1 311 ? -8.055 -17.375 -3.584 1 87.19 311 CYS B O 1
ATOM 5526 N N . ASP B 1 312 ? -7.316 -17.656 -1.495 1 90.56 312 ASP B N 1
ATOM 5527 C CA . ASP B 1 312 ? -6.035 -18.156 -1.983 1 90.56 312 ASP B CA 1
ATOM 5528 C C . ASP B 1 312 ? -5.34 -19.016 -0.927 1 90.56 312 ASP B C 1
ATOM 5530 O O . ASP B 1 312 ? -5.5 -18.781 0.273 1 90.56 312 ASP B O 1
ATOM 5534 N N . VAL B 1 313 ? -4.688 -19.953 -1.438 1 92.56 313 VAL B N 1
ATOM 5535 C CA . VAL B 1 313 ? -3.795 -20.766 -0.626 1 92.56 313 VAL B CA 1
ATOM 5536 C C . VAL B 1 313 ? -2.436 -20.891 -1.313 1 92.56 313 VAL B C 1
ATOM 5538 O O . VAL B 1 313 ? -2.324 -21.5 -2.383 1 92.56 313 VAL B O 1
ATOM 5541 N N . THR B 1 314 ? -1.457 -20.281 -0.668 1 90.19 314 THR B N 1
ATOM 5542 C CA . THR B 1 314 ? -0.122 -20.297 -1.257 1 90.19 314 THR B CA 1
ATOM 5543 C C . THR B 1 314 ? 0.941 -20.5 -0.182 1 90.19 314 THR B C 1
ATOM 5545 O O . THR B 1 314 ? 0.99 -19.75 0.798 1 90.19 314 THR B O 1
ATOM 5548 N N . ALA B 1 315 ? 1.742 -21.516 -0.341 1 87.56 315 ALA B N 1
ATOM 5549 C CA . ALA B 1 315 ? 2.877 -21.797 0.536 1 87.56 315 ALA B CA 1
ATOM 5550 C C . ALA B 1 315 ? 2.443 -21.828 1.998 1 87.56 315 ALA B C 1
ATOM 5552 O O . ALA B 1 315 ? 3.096 -21.234 2.859 1 87.56 315 ALA B O 1
ATOM 5553 N N . GLY B 1 316 ? 1.306 -22.359 2.199 1 87.75 316 GLY B N 1
ATOM 5554 C CA . GLY B 1 316 ? 0.836 -22.578 3.561 1 87.75 316 GLY B CA 1
ATOM 5555 C C . GLY B 1 316 ? 0.071 -21.391 4.113 1 87.75 316 GLY B C 1
ATOM 5556 O O . GLY B 1 316 ? -0.415 -21.422 5.246 1 87.75 316 GLY B O 1
ATOM 5557 N N . VAL B 1 317 ? -0.041 -20.375 3.408 1 87.69 317 VAL B N 1
ATOM 5558 C CA . VAL B 1 317 ? -0.804 -19.219 3.857 1 87.69 317 VAL B CA 1
ATOM 5559 C C . VAL B 1 317 ? -2.184 -19.219 3.201 1 87.69 317 VAL B C 1
ATOM 5561 O O . VAL B 1 317 ? -2.297 -19.375 1.982 1 87.69 317 VAL B O 1
ATOM 5564 N N . VAL B 1 318 ? -3.158 -19.062 4.02 1 89.81 318 VAL B N 1
ATOM 5565 C CA . VAL B 1 318 ? -4.535 -19 3.541 1 89.81 318 VAL B CA 1
ATOM 5566 C C . VAL B 1 318 ? -5.051 -17.562 3.625 1 89.81 318 VAL B C 1
ATOM 5568 O O . VAL B 1 318 ? -5.035 -16.953 4.695 1 89.81 318 VAL B O 1
ATOM 5571 N N . LEU B 1 319 ? -5.438 -17.109 2.545 1 88 319 LEU B N 1
ATOM 5572 C CA . LEU B 1 319 ? -6.031 -15.773 2.484 1 88 319 LEU B CA 1
ATOM 5573 C C . LEU B 1 319 ? -7.555 -15.852 2.498 1 88 319 LEU B C 1
ATOM 5575 O O . LEU B 1 319 ? -8.148 -16.562 1.68 1 88 319 LEU B O 1
ATOM 5579 N N . VAL B 1 320 ? -8.109 -15.078 3.428 1 84.94 320 VAL B N 1
ATOM 5580 C CA . VAL B 1 320 ? -9.562 -15.062 3.604 1 84.94 320 VAL B CA 1
ATOM 5581 C C . VAL B 1 320 ? -10.102 -13.664 3.338 1 84.94 320 VAL B C 1
ATOM 5583 O O . VAL B 1 320 ? -9.484 -12.672 3.736 1 84.94 320 VAL B O 1
ATOM 5586 N N . ILE B 1 321 ? -11.188 -13.672 2.656 1 81.5 321 ILE B N 1
ATOM 5587 C CA . ILE B 1 321 ? -11.859 -12.391 2.436 1 81.5 321 ILE B CA 1
ATOM 5588 C C . ILE B 1 321 ? -13.18 -12.359 3.201 1 81.5 321 ILE B C 1
ATOM 5590 O O . ILE B 1 321 ? -13.938 -13.328 3.186 1 81.5 321 ILE B O 1
ATOM 5594 N N . ALA B 1 322 ? -13.328 -11.289 3.934 1 76.31 322 ALA B N 1
ATOM 5595 C CA . ALA B 1 322 ? -14.602 -11.039 4.613 1 76.31 322 ALA B CA 1
ATOM 5596 C C . ALA B 1 322 ? -15.375 -9.914 3.932 1 76.31 322 ALA B C 1
ATOM 5598 O O . ALA B 1 322 ? -14.828 -8.844 3.68 1 76.31 322 ALA B O 1
ATOM 5599 N N . MET B 1 323 ? -16.562 -10.352 3.436 1 67.94 323 MET B N 1
ATOM 5600 C CA . MET B 1 323 ? -17.438 -9.383 2.789 1 67.94 323 MET B CA 1
ATOM 5601 C C . MET B 1 323 ? -18.531 -8.906 3.752 1 67.94 323 MET B C 1
ATOM 5603 O O . MET B 1 323 ? -18.969 -9.672 4.609 1 67.94 323 MET B O 1
ATOM 5607 N N . GLY B 1 324 ? -19.047 -7.602 3.561 1 59.5 324 GLY B N 1
ATOM 5608 C CA . GLY B 1 324 ? -20.234 -7.137 4.258 1 59.5 324 GLY B CA 1
ATOM 5609 C C . GLY B 1 324 ? -19.922 -6.293 5.477 1 59.5 324 GLY B C 1
ATOM 5610 O O . GLY B 1 324 ? -20.734 -6.207 6.406 1 59.5 324 GLY B O 1
ATOM 5611 N N . THR B 1 325 ? -18.672 -5.809 5.449 1 57.47 325 THR B N 1
ATOM 5612 C CA . THR B 1 325 ? -18.484 -4.836 6.523 1 57.47 325 THR B CA 1
ATOM 5613 C C . THR B 1 325 ? -19.375 -3.613 6.297 1 57.47 325 THR B C 1
ATOM 5615 O O . THR B 1 325 ? -19.859 -3.393 5.191 1 57.47 325 THR B O 1
ATOM 5618 N N . SER B 1 326 ? -19.922 -3.16 7.285 1 53.91 326 SER B N 1
ATOM 5619 C CA . SER B 1 326 ? -20.875 -2.047 7.238 1 53.91 326 SER B CA 1
ATOM 5620 C C . SER B 1 326 ? -20.453 -1.012 6.199 1 53.91 326 SER B C 1
ATOM 5622 O O . SER B 1 326 ? -21.297 -0.339 5.613 1 53.91 326 SER B O 1
ATOM 5624 N N . ASN B 1 327 ? -19.172 -1.05 5.941 1 52.09 327 ASN B N 1
ATOM 5625 C CA . ASN B 1 327 ? -18.734 -0.005 5.023 1 52.09 327 ASN B CA 1
ATOM 5626 C C . ASN B 1 327 ? -18.531 -0.548 3.611 1 52.09 327 ASN B C 1
ATOM 5628 O O . ASN B 1 327 ? -18.047 0.167 2.73 1 52.09 327 ASN B O 1
ATOM 5632 N N . GLY B 1 328 ? -18.969 -1.936 3.426 1 55.5 328 GLY B N 1
ATOM 5633 C CA . GLY B 1 328 ? -18.828 -2.52 2.1 1 55.5 328 GLY B CA 1
ATOM 5634 C C . GLY B 1 328 ? -17.406 -2.883 1.752 1 55.5 328 GLY B C 1
ATOM 5635 O O . GLY B 1 328 ? -17.125 -3.365 0.651 1 55.5 328 GLY B O 1
ATOM 5636 N N . ALA B 1 329 ? -16.5 -2.662 2.688 1 57.69 329 ALA B N 1
ATOM 5637 C CA . ALA B 1 329 ? -15.086 -2.922 2.432 1 57.69 329 ALA B CA 1
ATOM 5638 C C . ALA B 1 329 ? -14.781 -4.414 2.533 1 57.69 329 ALA B C 1
ATOM 5640 O O . ALA B 1 329 ? -15.438 -5.141 3.279 1 57.69 329 ALA B O 1
ATOM 5641 N N . LEU B 1 330 ? -13.922 -4.859 1.529 1 68 330 LEU B N 1
ATOM 5642 C CA . LEU B 1 330 ? -13.398 -6.215 1.644 1 68 330 LEU B CA 1
ATOM 5643 C C . LEU B 1 330 ? -12.242 -6.27 2.643 1 68 330 LEU B C 1
ATOM 5645 O O . LEU B 1 330 ? -11.312 -5.461 2.57 1 68 330 LEU B O 1
ATOM 5649 N N . HIS B 1 331 ? -12.438 -7.082 3.615 1 73.12 331 HIS B N 1
ATOM 5650 C CA . HIS B 1 331 ? -11.383 -7.285 4.605 1 73.12 331 HIS B CA 1
ATOM 5651 C C . HIS B 1 331 ? -10.648 -8.594 4.371 1 73.12 331 HIS B C 1
ATOM 5653 O O . HIS B 1 331 ? -11.273 -9.641 4.164 1 73.12 331 HIS B O 1
ATOM 5659 N N . TYR B 1 332 ? -9.391 -8.461 4.27 1 77.44 332 TYR B N 1
ATOM 5660 C CA . TYR B 1 332 ? -8.578 -9.664 4.066 1 77.44 332 TYR B CA 1
ATOM 5661 C C . TYR B 1 332 ? -7.859 -10.055 5.352 1 77.44 332 TYR B C 1
ATOM 5663 O O . TYR B 1 332 ? -7.383 -9.195 6.094 1 77.44 332 TYR B O 1
ATOM 5671 N N . TYR B 1 333 ? -7.867 -11.375 5.598 1 77.5 333 TYR B N 1
ATOM 5672 C CA . TYR B 1 333 ? -7.098 -11.984 6.676 1 77.5 333 TYR B CA 1
ATOM 5673 C C . TYR B 1 333 ? -6.355 -13.219 6.184 1 77.5 333 TYR B C 1
ATOM 5675 O O . TYR B 1 333 ? -6.734 -13.82 5.172 1 77.5 333 TYR B O 1
ATOM 5683 N N . ALA B 1 334 ? -5.324 -13.375 6.879 1 80.81 334 ALA B N 1
ATOM 5684 C CA . ALA B 1 334 ? -4.551 -14.555 6.496 1 80.81 334 ALA B CA 1
ATOM 5685 C C . ALA B 1 334 ? -4.129 -15.352 7.727 1 80.81 334 ALA B C 1
ATOM 5687 O O . ALA B 1 334 ? -3.893 -14.789 8.797 1 80.81 334 ALA B O 1
ATOM 5688 N N . PHE B 1 335 ? -4.102 -16.656 7.562 1 82.38 335 PHE B N 1
ATOM 5689 C CA . PHE B 1 335 ? -3.562 -17.547 8.594 1 82.38 335 PHE B CA 1
ATOM 5690 C C . PHE B 1 335 ? -2.682 -18.625 7.98 1 82.38 335 PHE B C 1
ATOM 5692 O O . PHE B 1 335 ? -2.734 -18.859 6.773 1 82.38 335 PHE B O 1
ATOM 5699 N N . ARG B 1 336 ? -1.923 -19.219 8.82 1 83.38 336 ARG B N 1
ATOM 5700 C CA . ARG B 1 336 ? -1.05 -20.297 8.367 1 83.38 336 ARG B CA 1
ATOM 5701 C C . ARG B 1 336 ? -1.734 -21.656 8.516 1 83.38 336 ARG B C 1
ATOM 5703 O O . ARG B 1 336 ? -2.301 -21.953 9.57 1 83.38 336 ARG B O 1
ATOM 5710 N N . LEU B 1 337 ? -1.551 -22.391 7.57 1 87.31 337 LEU B N 1
ATOM 5711 C CA . LEU B 1 337 ? -2.172 -23.703 7.535 1 87.31 337 LEU B CA 1
ATOM 5712 C C . LEU B 1 337 ? -1.618 -24.594 8.641 1 87.31 337 LEU B C 1
ATOM 5714 O O . LEU B 1 337 ? -2.352 -25.406 9.219 1 87.31 337 LEU B O 1
ATOM 5718 N N . LYS B 1 338 ? -0.387 -24.453 8.898 1 83.75 338 LYS B N 1
ATOM 5719 C CA . LYS B 1 338 ? 0.242 -25.297 9.906 1 83.75 338 LYS B CA 1
ATOM 5720 C C . LYS B 1 338 ? -0.475 -25.188 11.25 1 83.75 338 LYS B C 1
ATOM 5722 O O . LYS B 1 338 ? -0.536 -26.141 12.016 1 83.75 338 LYS B O 1
ATOM 5727 N N . ASN B 1 339 ? -0.968 -24.016 11.516 1 81.69 339 ASN B N 1
ATOM 5728 C CA . ASN B 1 339 ? -1.688 -23.797 12.766 1 81.69 339 ASN B CA 1
ATOM 5729 C C . ASN B 1 339 ? -3.047 -24.5 12.758 1 81.69 339 ASN B C 1
ATOM 5731 O O . ASN B 1 339 ? -3.555 -24.891 13.812 1 81.69 339 ASN B O 1
ATOM 5735 N N . ALA B 1 340 ? -3.623 -24.609 11.633 1 85 340 ALA B N 1
ATOM 5736 C CA . ALA B 1 340 ? -4.926 -25.266 11.5 1 85 340 ALA B CA 1
ATOM 5737 C C . ALA B 1 340 ? -4.773 -26.781 11.445 1 85 340 ALA B C 1
ATOM 5739 O O . ALA B 1 340 ? -5.719 -27.516 11.742 1 85 340 ALA B O 1
ATOM 5740 N N . LEU B 1 341 ? -3.639 -27.203 11.055 1 88.25 341 LEU B N 1
ATOM 5741 C CA . LEU B 1 341 ? -3.402 -28.641 10.883 1 88.25 341 LEU B CA 1
ATOM 5742 C C . LEU B 1 341 ? -2.881 -29.266 12.172 1 88.25 341 LEU B C 1
ATOM 5744 O O . LEU B 1 341 ? -2.828 -30.484 12.297 1 88.25 341 LEU B O 1
ATOM 5748 N N . GLN B 1 342 ? -2.506 -28.375 13.078 1 81.62 342 GLN B N 1
ATOM 5749 C CA . GLN B 1 342 ? -2.025 -28.906 14.352 1 81.62 342 GLN B CA 1
ATOM 5750 C C . GLN B 1 342 ? -3.158 -29.562 15.133 1 81.62 342 GLN B C 1
ATOM 5752 O O . GLN B 1 342 ? -4.254 -29 15.242 1 81.62 342 GLN B O 1
ATOM 5757 N N . GLU B 1 343 ? -2.779 -30.688 15.578 1 75.56 343 GLU B N 1
ATOM 5758 C CA . GLU B 1 343 ? -3.756 -31.453 16.344 1 75.56 343 GLU B CA 1
ATOM 5759 C C . GLU B 1 343 ? -4.211 -30.703 17.578 1 75.56 343 GLU B C 1
ATOM 5761 O O . GLU B 1 343 ? -3.385 -30.172 18.328 1 75.56 343 GLU B O 1
ATOM 5766 N N . GLY B 1 344 ? -5.41 -30.609 17.812 1 67.56 344 GLY B N 1
ATOM 5767 C CA . GLY B 1 344 ? -5.961 -30.016 19.031 1 67.56 344 GLY B CA 1
ATOM 5768 C C . GLY B 1 344 ? -6.191 -28.516 18.906 1 67.56 344 GLY B C 1
ATOM 5769 O O . GLY B 1 344 ? -6.816 -27.906 19.766 1 67.56 344 GLY B O 1
ATOM 5770 N N . ASN B 1 345 ? -5.559 -27.938 17.922 1 61.84 345 ASN B N 1
ATOM 5771 C CA . ASN B 1 345 ? -5.719 -26.5 17.797 1 61.84 345 ASN B CA 1
ATOM 5772 C C . ASN B 1 345 ? -7.039 -26.141 17.125 1 61.84 345 ASN B C 1
ATOM 5774 O O . ASN B 1 345 ? -7.23 -26.422 15.93 1 61.84 345 ASN B O 1
ATOM 5778 N N . ARG B 1 346 ? -7.879 -25.703 17.969 1 63.88 346 ARG B N 1
ATOM 5779 C CA . ARG B 1 346 ? -9.203 -25.359 17.453 1 63.88 346 ARG B CA 1
ATOM 5780 C C . ARG B 1 346 ? -9.297 -23.875 17.109 1 63.88 346 ARG B C 1
ATOM 5782 O O . ARG B 1 346 ? -10.289 -23.422 16.547 1 63.88 346 ARG B O 1
ATOM 5789 N N . THR B 1 347 ? -8.164 -23.125 17.438 1 64.25 347 THR B N 1
ATOM 5790 C CA . THR B 1 347 ? -8.25 -21.703 17.172 1 64.25 347 THR B CA 1
ATOM 5791 C C . THR B 1 347 ? -7.219 -21.266 16.141 1 64.25 347 THR B C 1
ATOM 5793 O O . THR B 1 347 ? -6.047 -21.656 16.234 1 64.25 347 THR B O 1
ATOM 5796 N N . LEU B 1 348 ? -7.684 -20.688 15.07 1 69.44 348 LEU B N 1
ATOM 5797 C CA . LEU B 1 348 ? -6.816 -20.172 14.016 1 69.44 348 LEU B CA 1
ATOM 5798 C C . LEU B 1 348 ? -6.137 -18.875 14.445 1 69.44 348 LEU B C 1
ATOM 5800 O O . LEU B 1 348 ? -6.805 -17.906 14.797 1 69.44 348 LEU B O 1
ATOM 5804 N N . LYS B 1 349 ? -4.777 -19.031 14.734 1 63.53 349 LYS B N 1
ATOM 5805 C CA . LYS B 1 349 ? -4.023 -17.812 15.016 1 63.53 349 LYS B CA 1
ATOM 5806 C C . LYS B 1 349 ? -3.762 -17.031 13.742 1 63.53 349 LYS B C 1
ATOM 5808 O O . LYS B 1 349 ? -3.305 -17.578 12.734 1 63.53 349 LYS B O 1
ATOM 5813 N N . MET B 1 350 ? -4.148 -15.812 13.742 1 63 350 MET B N 1
ATOM 5814 C CA . MET B 1 350 ? -3.979 -14.953 12.578 1 63 350 MET B CA 1
ATOM 5815 C C . MET B 1 350 ? -2.514 -14.562 12.398 1 63 350 MET B C 1
ATOM 5817 O O . MET B 1 350 ? -1.802 -14.336 13.383 1 63 350 MET B O 1
ATOM 5821 N N . GLU B 1 351 ? -1.847 -15.086 11.242 1 55.56 351 GLU B N 1
ATOM 5822 C CA . GLU B 1 351 ? -0.492 -14.688 10.875 1 55.56 351 GLU B CA 1
ATOM 5823 C C . GLU B 1 351 ? -0.467 -13.258 10.328 1 55.56 351 GLU B C 1
ATOM 5825 O O . GLU B 1 351 ? 0.57 -12.594 10.367 1 55.56 351 GLU B O 1
ATOM 5830 N N . ALA B 1 352 ? -1.227 -12.938 9.508 1 53.81 352 ALA B N 1
ATOM 5831 C CA . ALA B 1 352 ? -1.21 -11.602 8.914 1 53.81 352 ALA B CA 1
ATOM 5832 C C . ALA B 1 352 ? -2.494 -10.844 9.234 1 53.81 352 ALA B C 1
ATOM 5834 O O . ALA B 1 352 ? -3.562 -11.445 9.367 1 53.81 352 ALA B O 1
ATOM 5835 N N . ASP B 1 353 ? -2.279 -9.672 9.773 1 53.53 353 ASP B N 1
ATOM 5836 C CA . ASP B 1 353 ? -3.314 -8.727 10.188 1 53.53 353 ASP B CA 1
ATOM 5837 C C . ASP B 1 353 ? -4.07 -8.18 8.977 1 53.53 353 ASP B C 1
ATOM 5839 O O . ASP B 1 353 ? -3.555 -8.188 7.859 1 53.53 353 ASP B O 1
ATOM 5843 N N . PHE B 1 354 ? -5.145 -7.688 9.125 1 57.19 354 PHE B N 1
ATOM 5844 C CA . PHE B 1 354 ? -6.344 -7.129 8.516 1 57.19 354 PHE B CA 1
ATOM 5845 C C . PHE B 1 354 ? -5.984 -6.004 7.555 1 57.19 354 PHE B C 1
ATOM 5847 O O . PHE B 1 354 ? -5.289 -5.059 7.926 1 57.19 354 PHE B O 1
ATOM 5854 N N . PHE B 1 355 ? -5.77 -6.484 6.258 1 61.53 355 PHE B N 1
ATOM 5855 C CA . PHE B 1 355 ? -5.824 -5.277 5.438 1 61.53 355 PHE B CA 1
ATOM 5856 C C . PHE B 1 355 ? -7.102 -5.246 4.605 1 61.53 355 PHE B C 1
ATOM 5858 O O . PHE B 1 355 ? -7.773 -6.27 4.453 1 61.53 355 PHE B O 1
ATOM 5865 N N . THR B 1 356 ? -7.57 -4.125 4.355 1 61.03 356 THR B N 1
ATOM 5866 C CA . THR B 1 356 ? -8.766 -3.922 3.549 1 61.03 356 THR B CA 1
ATOM 5867 C C . THR B 1 356 ? -8.398 -3.584 2.107 1 61.03 356 THR B C 1
ATOM 5869 O O . THR B 1 356 ? -7.434 -2.859 1.859 1 61.03 356 THR B O 1
ATOM 5872 N N . SER B 1 357 ? -8.93 -4.383 1.25 1 63.78 357 SER B N 1
ATOM 5873 C CA . SER B 1 357 ? -8.719 -4.074 -0.16 1 63.78 357 SER B CA 1
ATOM 5874 C C . SER B 1 357 ? -9.953 -4.41 -0.991 1 63.78 357 SER B C 1
ATOM 5876 O O . SER B 1 357 ? -10.734 -5.289 -0.621 1 63.78 357 SER B O 1
ATOM 5878 N N . SER B 1 358 ? -10.125 -3.609 -2.012 1 60.59 358 SER B N 1
ATOM 5879 C CA . SER B 1 358 ? -11.18 -3.943 -2.963 1 60.59 358 SER B CA 1
ATOM 5880 C C . SER B 1 358 ? -10.609 -4.609 -4.211 1 60.59 358 SER B C 1
ATOM 5882 O O . SER B 1 358 ? -11.359 -5.016 -5.102 1 60.59 358 SER B O 1
ATOM 5884 N N . GLY B 1 359 ? -9.359 -4.699 -4.254 1 68.56 359 GLY B N 1
ATOM 5885 C CA . GLY B 1 359 ? -8.742 -5.309 -5.422 1 68.56 359 GLY B CA 1
ATOM 5886 C C . GLY B 1 359 ? -8.359 -6.758 -5.203 1 68.56 359 GLY B C 1
ATOM 5887 O O . GLY B 1 359 ? -8.695 -7.352 -4.18 1 68.56 359 GLY B O 1
ATOM 5888 N N . TRP B 1 360 ? -7.848 -7.301 -6.32 1 77.5 360 TRP B N 1
ATOM 5889 C CA . TRP B 1 360 ? -7.316 -8.656 -6.25 1 77.5 360 TRP B CA 1
ATOM 5890 C C . TRP B 1 360 ? -6.02 -8.695 -5.449 1 77.5 360 TRP B C 1
ATOM 5892 O O . TRP B 1 360 ? -5.117 -7.887 -5.684 1 77.5 360 TRP B O 1
ATOM 5902 N N . VAL B 1 361 ? -6.043 -9.602 -4.555 1 85.44 361 VAL B N 1
ATOM 5903 C CA . VAL B 1 361 ? -4.91 -9.641 -3.637 1 85.44 361 VAL B CA 1
ATOM 5904 C C . VAL B 1 361 ? -4.062 -10.883 -3.92 1 85.44 361 VAL B C 1
ATOM 5906 O O . VAL B 1 361 ? -4.59 -11.992 -4.027 1 85.44 361 VAL B O 1
ATOM 5909 N N . LEU B 1 362 ? -2.795 -10.719 -4.125 1 89.62 362 LEU B N 1
ATOM 5910 C CA . LEU B 1 362 ? -1.85 -11.805 -4.332 1 89.62 362 LEU B CA 1
ATOM 5911 C C . LEU B 1 362 ? -0.749 -11.781 -3.275 1 89.62 362 LEU B C 1
ATOM 5913 O O . LEU B 1 362 ? -0.073 -10.766 -3.102 1 89.62 362 LEU B O 1
ATOM 5917 N N . PRO B 1 363 ? -0.612 -12.914 -2.59 1 90.12 363 PRO B N 1
ATOM 5918 C CA . PRO B 1 363 ? 0.5 -12.953 -1.639 1 90.12 363 PRO B CA 1
ATOM 5919 C C . PRO B 1 363 ? 1.864 -12.922 -2.322 1 90.12 363 PRO B C 1
ATOM 5921 O O . PRO B 1 363 ? 2.037 -13.516 -3.391 1 90.12 363 PRO B O 1
ATOM 5924 N N . TYR B 1 364 ? 2.766 -12.195 -1.733 1 93.06 364 TYR B N 1
ATOM 5925 C CA . TYR B 1 364 ? 4.141 -12.125 -2.215 1 93.06 364 TYR B CA 1
ATOM 5926 C C . TYR B 1 364 ? 5.098 -12.781 -1.226 1 93.06 364 TYR B C 1
ATOM 5928 O O . TYR B 1 364 ? 5.312 -12.258 -0.126 1 93.06 364 TYR B O 1
ATOM 5936 N N . PHE B 1 365 ? 5.676 -13.836 -1.7 1 90.12 365 PHE B N 1
ATOM 5937 C CA . PHE B 1 365 ? 6.711 -14.523 -0.939 1 90.12 365 PHE B CA 1
ATOM 5938 C C . PHE B 1 365 ? 8.094 -14.18 -1.478 1 90.12 365 PHE B C 1
ATOM 5940 O O . PHE B 1 365 ? 8.305 -14.141 -2.693 1 90.12 365 PHE B O 1
ATOM 5947 N N . MET B 1 366 ? 8.898 -13.891 -0.517 1 90.5 366 MET B N 1
ATOM 5948 C CA . MET B 1 366 ? 10.266 -13.586 -0.939 1 90.5 366 MET B CA 1
ATOM 5949 C C . MET B 1 366 ? 10.922 -14.82 -1.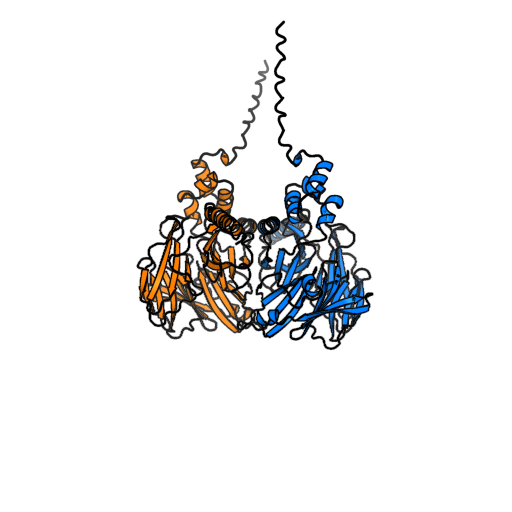556 1 90.5 366 MET B C 1
ATOM 5951 O O . MET B 1 366 ? 10.734 -15.938 -1.077 1 90.5 366 MET B O 1
ATOM 5955 N N . ALA B 1 367 ? 11.617 -14.625 -2.627 1 88.56 367 ALA B N 1
ATOM 5956 C CA . ALA B 1 367 ? 12.508 -15.609 -3.229 1 88.56 367 ALA B CA 1
ATOM 5957 C C . ALA B 1 367 ? 13.906 -15.031 -3.447 1 88.56 367 ALA B C 1
ATOM 5959 O O . ALA B 1 367 ? 14.188 -13.914 -3.023 1 88.56 367 ALA B O 1
ATOM 5960 N N . TRP B 1 368 ? 14.734 -15.953 -3.84 1 88.62 368 TRP B N 1
ATOM 5961 C CA . TRP B 1 368 ? 16.047 -15.43 -4.176 1 88.62 368 TRP B CA 1
ATOM 5962 C C . TRP B 1 368 ? 15.945 -14.352 -5.25 1 88.62 368 TRP B C 1
ATOM 5964 O O . TRP B 1 368 ? 15.336 -14.562 -6.301 1 88.62 368 TRP B O 1
ATOM 5974 N N . PRO B 1 369 ? 16.5 -13.211 -4.91 1 87.5 369 PRO B N 1
ATOM 5975 C CA . PRO B 1 369 ? 16.391 -12.109 -5.867 1 87.5 369 PRO B CA 1
ATOM 5976 C C . PRO B 1 369 ? 17.125 -12.375 -7.172 1 87.5 369 PRO B C 1
ATOM 5978 O O . PRO B 1 369 ? 18.094 -13.141 -7.188 1 87.5 369 PRO B O 1
ATOM 5981 N N . ARG B 1 370 ? 16.656 -11.773 -8.25 1 86.69 370 ARG B N 1
ATOM 5982 C CA . ARG B 1 370 ? 17.25 -11.906 -9.578 1 86.69 370 ARG B CA 1
ATOM 5983 C C . ARG B 1 370 ? 17.703 -10.547 -10.109 1 86.69 370 ARG B C 1
ATOM 5985 O O . ARG B 1 370 ? 17 -9.906 -10.883 1 86.69 370 ARG B O 1
ATOM 5992 N N . PRO B 1 371 ? 18.891 -10.18 -9.781 1 78.19 371 PRO B N 1
ATOM 5993 C CA . PRO B 1 371 ? 19.359 -8.859 -10.219 1 78.19 371 PRO B CA 1
ATOM 5994 C C . PRO B 1 371 ? 19.625 -8.789 -11.719 1 78.19 371 PRO B C 1
ATOM 5996 O O . PRO B 1 371 ? 19.75 -7.695 -12.273 1 78.19 371 PRO B O 1
ATOM 5999 N N . SER B 1 372 ? 19.641 -9.898 -12.359 1 76.25 372 SER B N 1
ATOM 6000 C CA . SER B 1 372 ? 20.031 -9.93 -13.766 1 76.25 372 SER B CA 1
ATOM 6001 C C . SER B 1 372 ? 18.812 -9.875 -14.68 1 76.25 372 SER B C 1
ATOM 6003 O O . SER B 1 372 ? 18.938 -10.07 -15.891 1 76.25 372 SER B O 1
ATOM 6005 N N . LEU B 1 373 ? 17.641 -9.633 -14.086 1 79.5 373 LEU B N 1
ATOM 6006 C CA . LEU B 1 373 ? 16.531 -9.484 -15.008 1 79.5 373 LEU B CA 1
ATOM 6007 C C . LEU B 1 373 ? 16.75 -8.305 -15.953 1 79.5 373 LEU B C 1
ATOM 6009 O O . LEU B 1 373 ? 17.031 -7.191 -15.508 1 79.5 373 LEU B O 1
ATOM 6013 N N . LYS B 1 374 ? 17.719 -8.273 -16.922 1 62.47 374 LYS B N 1
ATOM 6014 C CA . LYS B 1 374 ? 18.188 -7.227 -17.828 1 62.47 374 LYS B CA 1
ATOM 6015 C C . LYS B 1 374 ? 17.031 -6.609 -18.594 1 62.47 374 LYS B C 1
ATOM 6017 O O . LYS B 1 374 ? 16.109 -7.316 -19.031 1 62.47 374 LYS B O 1
ATOM 6022 N N . VAL B 1 375 ? 16.906 -5.227 -18.438 1 49.5 375 VAL B N 1
ATOM 6023 C CA . VAL B 1 375 ? 16.078 -4.418 -19.328 1 49.5 375 VAL B CA 1
ATOM 6024 C C . VAL B 1 375 ? 16.344 -4.809 -20.781 1 49.5 375 VAL B C 1
ATOM 6026 O O . VAL B 1 375 ? 17.484 -4.801 -21.234 1 49.5 375 VAL B O 1
ATOM 6029 N N . GLY B 1 376 ? 15.656 -5.516 -21.359 1 41.22 376 GLY B N 1
ATOM 6030 C CA . GLY B 1 376 ? 15.891 -5.504 -22.797 1 41.22 376 GLY B CA 1
ATOM 6031 C C . GLY B 1 376 ? 16.078 -4.109 -23.359 1 41.22 376 GLY B C 1
ATOM 6032 O O . GLY B 1 376 ? 15.273 -3.211 -23.094 1 41.22 376 GLY B O 1
ATOM 6033 N N . THR B 1 377 ? 17.281 -3.639 -23.547 1 36.56 377 THR B N 1
ATOM 6034 C CA . THR B 1 377 ? 17.531 -2.398 -24.281 1 36.56 377 THR B CA 1
ATOM 6035 C C . THR B 1 377 ? 16.5 -2.211 -25.391 1 36.56 377 THR B C 1
ATOM 6037 O O . THR B 1 377 ? 16.25 -3.125 -26.188 1 36.56 377 THR B O 1
ATOM 6040 N N . ASP B 1 378 ? 15.641 -1.367 -25.234 1 36.72 378 ASP B N 1
ATOM 6041 C CA . ASP B 1 378 ? 14.875 -0.881 -26.375 1 36.72 378 ASP B CA 1
ATOM 6042 C C . ASP B 1 378 ? 15.789 -0.539 -27.547 1 36.72 378 ASP B C 1
ATOM 6044 O O . ASP B 1 378 ? 16.266 0.595 -27.672 1 36.72 378 ASP B O 1
ATOM 6048 N N . GLU B 1 379 ? 16.688 -1.189 -27.984 1 34.94 379 GLU B N 1
ATOM 6049 C CA . GLU B 1 379 ? 17.328 -0.822 -29.234 1 34.94 379 GLU B CA 1
ATOM 6050 C C . GLU B 1 379 ? 16.281 -0.468 -30.297 1 34.94 379 GLU B C 1
ATOM 6052 O O . GLU B 1 379 ? 16.562 0.32 -31.203 1 34.94 379 GLU B O 1
ATOM 6057 N N . ASN B 1 380 ? 15.164 -1.085 -30.312 1 35.5 380 ASN B N 1
ATOM 6058 C CA . ASN B 1 380 ? 14.336 -0.896 -31.5 1 35.5 380 ASN B CA 1
ATOM 6059 C C . ASN B 1 380 ? 13.461 0.348 -31.391 1 35.5 380 ASN B C 1
ATOM 6061 O O . ASN B 1 380 ? 12.766 0.718 -32.344 1 35.5 380 ASN B O 1
ATOM 6065 N N . THR B 1 381 ? 13.25 0.898 -30.266 1 35.78 381 THR B N 1
ATOM 6066 C CA . THR B 1 381 ? 12.391 2.076 -30.344 1 35.78 381 THR B CA 1
ATOM 6067 C C . THR B 1 381 ? 13.203 3.307 -30.734 1 35.78 381 THR B C 1
ATOM 6069 O O . THR B 1 381 ? 12.633 4.348 -31.078 1 35.78 381 THR B O 1
ATOM 6072 N N . VAL B 1 382 ? 14.492 3.33 -30.625 1 34.75 382 VAL B N 1
ATOM 6073 C CA . VAL B 1 382 ? 15.227 4.449 -31.203 1 34.75 382 VAL B CA 1
ATOM 6074 C C . VAL B 1 382 ? 15.156 4.387 -32.719 1 34.75 382 VAL B C 1
ATOM 6076 O O . VAL B 1 382 ? 15.094 5.422 -33.406 1 34.75 382 VAL B O 1
ATOM 6079 N N . THR B 1 383 ? 15.039 3.268 -33.281 1 35.41 383 THR B N 1
ATOM 6080 C CA . THR B 1 383 ? 15.062 3.225 -34.719 1 35.41 383 THR B CA 1
ATOM 6081 C C . THR B 1 383 ? 13.695 3.592 -35.312 1 35.41 383 THR B C 1
ATOM 6083 O O . THR B 1 383 ? 13.609 4.133 -36.406 1 35.41 383 THR B O 1
ATOM 6086 N N . ARG B 1 384 ? 12.641 3.332 -34.656 1 34.72 384 ARG B N 1
ATOM 6087 C CA . ARG B 1 384 ? 11.383 3.676 -35.312 1 34.72 384 ARG B CA 1
ATOM 6088 C C . ARG B 1 384 ? 11.055 5.152 -35.125 1 34.72 384 ARG B C 1
ATOM 6090 O O . ARG B 1 384 ? 10.344 5.742 -35.938 1 34.72 384 ARG B O 1
ATOM 6097 N N . GLY B 1 385 ? 11.5 5.828 -34.125 1 32.84 385 GLY B N 1
ATOM 6098 C CA . GLY B 1 385 ? 11.336 7.27 -34.062 1 32.84 385 GLY B CA 1
ATOM 6099 C C . GLY B 1 385 ? 12.141 8.016 -35.094 1 32.84 385 GLY B C 1
ATOM 6100 O O . GLY B 1 385 ? 11.742 9.094 -35.531 1 32.84 385 GLY B O 1
ATOM 6101 N N . GLN B 1 386 ? 13.211 7.52 -35.438 1 35.06 386 GLN B N 1
ATOM 6102 C CA . GLN B 1 386 ? 13.93 8.148 -36.562 1 35.06 386 GLN B CA 1
ATOM 6103 C C . GLN B 1 386 ? 13.219 7.906 -37.875 1 35.06 386 GLN B C 1
ATOM 6105 O O . GLN B 1 386 ? 13.258 8.75 -38.781 1 35.06 386 GLN B O 1
ATOM 6110 N N . GLN B 1 387 ? 12.625 6.805 -38.094 1 37.44 387 GLN B N 1
ATOM 6111 C CA . GLN B 1 387 ? 12 6.574 -39.375 1 37.44 387 GLN B CA 1
ATOM 6112 C C . GLN B 1 387 ? 10.719 7.391 -39.531 1 37.44 387 GLN B C 1
ATOM 6114 O O . GLN B 1 387 ? 10.383 7.824 -40.625 1 37.44 387 GLN B O 1
ATOM 6119 N N . LEU B 1 388 ? 10.016 7.617 -38.469 1 33.19 388 LEU B N 1
ATOM 6120 C CA . LEU B 1 388 ? 8.828 8.445 -38.625 1 33.19 388 LEU B CA 1
ATOM 6121 C C . LEU B 1 388 ? 9.195 9.922 -38.719 1 33.19 388 LEU B C 1
ATOM 6123 O O . LEU B 1 388 ? 8.461 10.719 -39.312 1 33.19 388 LEU B O 1
ATOM 6127 N N . ALA B 1 389 ? 10.242 10.312 -38.125 1 36.03 389 ALA B N 1
ATOM 6128 C CA . ALA B 1 389 ? 10.672 11.695 -38.312 1 36.03 389 ALA B CA 1
ATOM 6129 C C . ALA B 1 389 ? 11.188 11.93 -39.719 1 36.03 389 ALA B C 1
ATOM 6131 O O . ALA B 1 389 ? 11.164 13.055 -40.219 1 36.03 389 ALA B O 1
ATOM 6132 N N . GLY B 1 390 ? 11.703 10.891 -40.25 1 32.78 390 GLY B N 1
ATOM 6133 C CA . GLY B 1 390 ? 12.203 11.086 -41.594 1 32.78 390 GLY B CA 1
ATOM 6134 C C . GLY B 1 390 ? 11.094 11.242 -42.625 1 32.78 390 GLY B C 1
ATOM 6135 O O . GLY B 1 390 ? 11.344 11.633 -43.781 1 32.78 390 GLY B O 1
ATOM 6136 N N . LYS B 1 391 ? 9.953 10.617 -42.375 1 33.72 391 LYS B N 1
ATOM 6137 C CA . LYS B 1 391 ? 9 10.703 -43.5 1 33.72 391 LYS B CA 1
ATOM 6138 C C . LYS B 1 391 ? 8.227 12.016 -43.438 1 33.72 391 LYS B C 1
ATOM 6140 O O . LYS B 1 391 ? 7.371 12.273 -44.281 1 33.72 391 LYS B O 1
ATOM 6145 N N . LYS B 1 392 ? 8.211 12.719 -42.312 1 35.69 392 LYS B N 1
ATOM 6146 C CA . LYS B 1 392 ? 7.352 13.898 -42.344 1 35.69 392 LYS B CA 1
ATOM 6147 C C . LYS B 1 392 ? 7.961 15 -43.219 1 35.69 392 LYS B C 1
ATOM 6149 O O . LYS B 1 392 ? 7.34 16.031 -43.438 1 35.69 392 LYS B O 1
ATOM 6154 N N . THR B 1 393 ? 9.203 14.859 -43.438 1 33.16 393 THR B N 1
ATOM 6155 C CA . THR B 1 393 ? 9.672 16.031 -44.156 1 33.16 393 THR B CA 1
ATOM 6156 C C . THR B 1 393 ? 9.203 16 -45.594 1 33.16 393 THR B C 1
ATOM 6158 O O . THR B 1 393 ? 9.391 16.969 -46.344 1 33.16 393 THR B O 1
ATOM 6161 N N . SER B 1 394 ? 8.789 14.758 -46.094 1 29.55 394 SER B N 1
ATOM 6162 C CA . SER B 1 394 ? 8.75 14.914 -47.562 1 29.55 394 SER B CA 1
ATOM 6163 C C . SER B 1 394 ? 7.406 15.453 -48.031 1 29.55 394 SER B C 1
ATOM 6165 O O . SER B 1 394 ? 7.09 15.398 -49.219 1 29.55 394 SER B O 1
ATOM 6167 N N . LEU B 1 395 ? 6.363 15.57 -47.156 1 29.61 395 LEU B N 1
ATOM 6168 C CA . LEU B 1 395 ? 5.191 16.047 -47.906 1 29.61 395 LEU B CA 1
ATOM 6169 C C . LEU B 1 395 ? 5.371 17.5 -48.312 1 29.61 395 LEU B C 1
ATOM 6171 O O . LEU B 1 395 ? 5.191 18.422 -47.5 1 29.61 395 LEU B O 1
ATOM 6175 N N . LYS B 1 396 ? 6.434 17.75 -49.125 1 23.7 396 LYS B N 1
ATOM 6176 C CA . LYS B 1 396 ? 6.629 18.984 -49.875 1 23.7 396 LYS B CA 1
ATOM 6177 C C . LYS B 1 396 ? 5.391 19.328 -50.688 1 23.7 396 LYS B C 1
ATOM 6179 O O . LYS B 1 396 ? 4.562 18.453 -50.969 1 23.7 396 LYS B O 1
ATOM 6184 N N . ASP B 1 397 ? 5.496 20.484 -51.469 1 28.25 397 ASP B N 1
ATOM 6185 C CA . ASP B 1 397 ? 4.941 21.469 -52.375 1 28.25 397 ASP B CA 1
ATOM 6186 C C . ASP B 1 397 ? 4.379 20.797 -53.625 1 28.25 397 ASP B C 1
ATOM 6188 O O . ASP B 1 397 ? 3.895 21.469 -54.562 1 28.25 397 ASP B O 1
ATOM 6192 N N . GLN B 1 398 ? 3.951 19.469 -53.688 1 23.55 398 GLN B N 1
ATOM 6193 C CA . GLN B 1 398 ? 3.168 19.531 -54.938 1 23.55 398 GLN B CA 1
ATOM 6194 C C . GLN B 1 398 ? 1.765 20.078 -54.656 1 23.55 398 GLN B C 1
ATOM 6196 O O . GLN B 1 398 ? 1.153 19.734 -53.625 1 23.55 398 GLN B O 1
#

pLDDT: mean 77.23, std 18.39, range [22.89, 97.0]

Secondary structure (DSSP, 8-state):
-------------------GGGS-HHHHHHHHHT-SSHHHHHHHHTT-HHHHHHHTSHHHHHHHHTTPPEEEEEEE-TT-SS-EEEE----S-HHHHHHHHHS-TT-TTS-TT-EEEEEEETTEEEEEE--SS---EEEEETTTTEEEEEPPPSS---TT-EEEEPP--SS-TT--EEEEEEE-SSEEEEEEEETTTTEEPPPEEEEPPTT------EEETTEEEEE-SSSEEEEEETTTTEEEEEE-SSTT--GGGEEEEE-TT--EEEEEEETTEEEEEEEETTTEEEEEEEEE-HHHHHHH-SEEEEEEEETTEEEEEEE--TT-PPEEEEEEHHHHHSTT--B--EEEEEEE-SSEEEEEE-----TT-------HHHHHHHHHHHHGGG----/-------------------GGGS-HHHHHHHHHT-SSHHHHHHHHTT-HHHHHHHTSHHHHHHHHTTPPEEEEEEE-TT-SS-EEEE---TT-HHHHHHHHHS-TT-TTS-TT-EEEEEEETTEEEEEE--SS---EEEEETTTTEEEEEPPPSS---TT-EEEEPP--SS-TT--EEEEEEE-SSEEEEEEEETTTTEEPPPEEEEPPTT------EEETTEEEEE-SSSEEEEEETTTTEEEEEE-SSTT--GGGEEEEE-TT--EEEEEEETTEEEEEEEETTTEEEEEEEEE-HHHHHHH-SEEEEEEEETTEEEEEEE--TT-PPEEEEEEHHHHHSTT--S--EEEEEEE-SSEEEEEE-----TT-------HHHHHHHHHHHHGGG----

Solvent-accessible surface area (backbone atoms only — not comparable to full-atom values): 42969 Å² total; per-residue (Å²): 136,83,79,76,74,77,78,76,72,74,69,74,70,76,70,65,81,70,50,80,82,70,49,52,70,70,55,45,48,57,55,56,56,64,45,89,41,51,48,48,39,47,56,56,17,68,70,37,72,67,44,31,54,57,43,65,32,64,90,40,37,52,80,40,59,73,62,52,50,67,55,24,32,39,31,29,44,84,98,24,22,57,42,33,42,38,72,39,50,51,85,75,44,64,45,55,25,47,46,60,28,64,13,32,63,65,50,45,86,51,75,45,73,37,40,38,67,58,33,55,56,83,39,31,35,34,32,32,31,74,45,91,83,60,44,48,35,35,40,35,22,33,68,49,68,15,34,26,63,49,75,75,62,93,56,86,63,50,95,72,39,46,51,37,71,45,69,77,57,98,64,56,86,81,46,50,35,37,38,39,38,35,81,51,94,69,31,29,40,34,32,41,33,33,60,84,76,68,43,69,49,75,74,40,81,28,76,50,60,90,71,65,54,91,66,75,74,27,55,32,73,69,28,40,32,31,74,53,55,48,43,32,30,39,31,34,36,67,87,75,59,42,72,44,80,41,64,47,85,50,65,76,43,57,78,61,18,36,27,47,7,20,33,63,87,51,47,35,29,39,38,34,37,54,97,46,35,35,37,35,26,35,59,42,90,87,64,44,60,43,81,72,35,76,27,51,37,53,70,64,44,71,68,47,30,84,45,63,26,28,71,40,28,53,66,18,33,36,35,32,38,19,38,61,27,94,73,27,24,28,36,32,36,28,31,46,44,69,48,45,62,34,84,88,38,52,61,72,59,73,61,31,64,40,44,57,39,57,42,52,74,39,62,37,38,51,45,74,67,45,67,72,37,54,64,63,74,67,64,64,60,61,54,50,57,52,52,56,62,60,56,64,65,65,78,63,87,120,136,84,79,73,72,76,77,75,72,72,70,71,71,74,70,65,82,72,50,80,82,70,49,52,68,70,56,45,47,56,56,55,55,65,46,90,42,51,46,47,38,47,54,56,16,68,70,38,72,67,43,30,55,57,43,66,32,64,90,40,37,52,80,39,60,73,62,52,50,66,55,25,31,38,30,27,41,84,97,22,22,57,42,33,41,38,72,38,49,56,83,82,40,63,46,56,22,46,46,60,28,64,13,33,62,63,49,45,86,49,72,38,74,37,40,38,67,57,33,53,57,81,38,31,35,35,32,32,33,74,46,92,83,61,42,48,36,35,41,34,23,33,69,50,67,14,36,27,64,48,75,75,62,92,55,86,63,52,96,70,37,47,49,38,71,46,68,79,57,97,65,56,86,79,48,52,35,37,37,38,38,35,80,50,94,69,30,29,39,34,34,41,34,33,59,84,76,68,43,69,48,77,74,39,81,29,78,49,60,89,72,64,52,91,66,75,75,26,56,33,71,69,28,38,34,34,72,51,54,48,44,32,30,38,31,34,36,67,87,76,60,44,71,42,80,40,66,47,85,50,64,77,45,57,78,62,19,35,28,46,7,19,32,64,87,51,47,35,30,38,40,33,38,55,92,48,34,37,36,34,26,35,59,42,91,87,63,45,61,42,82,72,35,76,28,50,38,52,69,59,42,70,69,34,33,83,43,65,26,28,70,39,29,54,65,19,34,36,35,32,37,13,37,64,29,95,76,26,24,28,30,32,37,28,30,43,44,69,46,47,61,34,83,87,38,52,61,73,60,71,58,29,65,43,43,58,41,59,42,53,73,38,62,36,38,50,45,73,65,44,66,71,38,54,65,61,74,68,63,65,61,61,55,53,55,52,54,57,59,60,58,64,67,64,79,60,88,121

Radius of gyration: 30.27 Å; Cα contacts (8 Å, |Δi|>4): 1763; chains: 2; bounding box: 102×78×109 Å

Foldseek 3Di:
DPPPPPPPPPPPPPVVVCPLVNDDLVVLLVVLQPDDALLVSLVQLLVDVVSVVSCQDCSRAVVRFLQFDFQFKWFWDPQDWQIATDGWPPVPPVSSVVLVVQFQRRPVVDDIGFWTFQEAPLQWTWIWGQDQFFTWIKIARRRLGFIATADGDPDGDHPQKHKYWFDDDVPGSQKTKIWIWDDDDFWIWIWMAIPVVSDIDDIDTAGDDPQDGPDDWADADRWIWDDRAQFWIWIANPVVRYIDIAGDQDSHADRFFKGWEAESNRFIWMWGDDQQKIWIWTDDPVHDTDTQFIAGNVVVCVPAADDKHWDYDYNQKTKIWHADGVVRWIKIFIFGNVQRNDPPRRYTDTRTDIDTDPGDMHTHTHHNTHNPSDYPPPPPVVVVVVVVVVVVVPPDDD/DPPPVPPPPPPPPPPVVCPLVNDDLVVLLVVLQPDDALLVSLVQLLVDVVSVVSCQDCSRAVVRFLDFDFQFKWFWDVQDWQIATDGFDPVPPVSSVVLVVQFQRRPVVDDIGFWTFQEAPLQWTWIWGQDQFFTWIKIARRRLGFMATADGDPDGDHPQKHKYWFDDDVPGSQKTKMWIWDDDDFWIWIWMAIPVVSDIDDIDTAGDDPQDGPDDWADADRWIWDDRAQFWIWIANPVVRYIDIAGDQDSHADRFFKGWEAESNRFIWMWGDDDQKIWIWTDDPVHDTDTQFIAGNVVVPVPAEDDKHWDYDYNQKTKIWHAHDVVRWIKIFIFGNVQRNDPPRRYTDTRGDIDTDPGDMHTHTHHNTHNPSDYPPPPPVVVVVVVVVVVVPPPDDD

InterPro domains:
  IPR056594 F-box protein AT5G49610-like, beta-propeller domain [PF23635] (117-292)

Sequence (796 aa):
METNSPSSRKRKRDAEPTSLMSLGDDMLVEVLTRLPSLPSLASAGLASPRLCAVASSPAVVDPFLSRAPLLGYFVSVPRGAVPAFHRAVLRGDRHLAAVVRRGDFHLADFEEYKWRLMDCRHGLLLLSSDSWRCSDMVVFDPVSHSRLRIPHCPHKISSESLNCFLPAGGSGPTSFRVLSLEKQYTSVLACVYSSRTGEWGAPKSINRPIGFKLGVPMHAGGRIYWRCCRAQLTSLDVGAMKFSPVALPNKHFDPRSYAVGETEDGTTCLVAMEHSLVRIWFLKEDKFWELQSEVDAFRLYLLGGRVQKICDVTAGVVLVIAMGTSNGALHYYAFRLKNALQEGNRTLKMEADFFTSSGWVLPYFMAWPRPSLKVGTDENTVTRG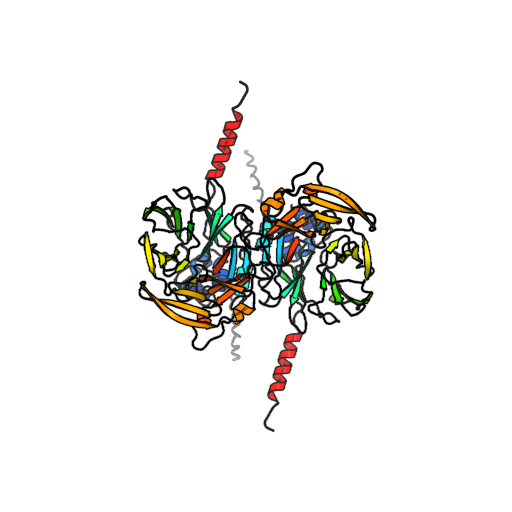QQLAGKKTSLKDQMETNSPSSRKRKRDAEPTSLMSLGDDMLVEVLTRLPSLPSLASAGLASPRLCAVASSPAVVDPFLSRAPLLGYFVSVPRGAVPAFHRAVLRGDRHLAAVVRRGDFHLADFEEYKWRLMDCRHGLLLLSSDSWRCSDMVVFDPVSHSRLRIPHCPHKISSESLNCFLPAGGSGPTSFRVLSLEKQYTSVLACVYSSRTGEWGAPKSINRPIGFKLGVPMHAGGRIYWRCCRAQLTSLDVGAMKFSPVALPNKHFDPRSYAVGETEDGTTCLVAMEHSLVRIWFLKEDKFWELQSEVDAFRLYLLGGRVQKICDVTAGVVLVIAMGTSNGALHYYAFRLKNALQEGNRTLKMEADFFTSSGWVLPYFMAWPRPSLKVGTDENTVTRGQQLAGKKTSLKDQ

Nearest PDB structures (foldseek):
  8eoi-assembly1_A  TM=5.468E-01  e=1.716E-04  Homo sapiens
  2bkl-assembly2_B  TM=4.263E-01  e=3.796E-05  Myxococcus xanthus
  7plo-assembly1_I  TM=3.554E-01  e=7.063E-03  Homo sapiens
  4a0b-assembly1_A  TM=4.226E-01  e=4.655E-02  Homo sapiens
  6zb4-assembly1_A  TM=9.539E-02  e=8.092E-01  Severe acute respiratory syndrome coronavirus 2

Organism: Hordeum vulgare subsp. vulgare (NCBI:txid112509)